Protein AF-0000000077234490 (afdb_homodimer)

Solvent-accessible surface area (backbone atoms only — not comparable to full-atom values): 47138 Å² total; per-residue (Å²): 138,88,80,85,90,85,89,79,87,88,79,88,80,87,80,87,89,79,89,76,83,85,77,84,70,83,73,75,81,77,72,73,96,70,71,75,84,68,68,76,84,67,70,83,77,70,72,74,69,72,63,79,72,75,53,61,68,46,75,55,97,89,33,66,31,35,53,66,54,94,83,44,64,72,58,56,47,52,47,42,40,57,73,28,66,67,49,17,65,74,68,40,36,35,57,37,62,30,65,67,41,44,36,41,34,48,75,15,55,46,50,56,49,37,37,39,29,44,46,68,68,62,53,65,72,34,67,56,87,73,45,71,82,25,46,34,32,40,43,56,55,68,58,47,54,72,63,43,90,52,94,75,70,74,39,36,40,32,35,26,44,52,74,54,53,88,69,45,54,54,77,62,88,64,48,38,64,32,32,40,32,36,39,36,33,52,51,40,60,41,49,9,39,35,42,30,42,38,51,30,52,14,34,49,34,39,40,28,25,54,70,34,45,65,72,67,35,56,60,15,41,60,48,13,68,44,30,78,43,50,36,47,56,48,68,69,26,51,71,70,54,52,55,71,75,44,64,90,74,34,30,28,27,34,59,34,64,74,52,50,83,67,53,54,78,70,54,79,68,89,67,76,75,87,70,77,72,88,76,87,69,83,68,78,73,76,74,78,72,80,75,77,78,73,78,70,78,74,72,76,66,75,68,70,69,72,67,66,74,70,72,69,89,50,54,76,38,54,56,86,51,94,80,41,80,56,45,26,33,39,35,40,30,11,90,86,71,33,66,52,71,67,57,50,43,48,12,47,76,36,70,26,34,29,33,22,69,87,55,33,85,90,47,81,68,73,55,54,34,46,50,44,34,39,49,46,50,43,37,40,51,42,42,51,51,50,54,50,51,53,50,48,50,49,49,49,47,50,51,48,53,69,74,95,142,80,92,78,91,81,89,90,80,89,78,84,88,79,86,72,87,74,83,70,82,79,76,80,68,80,71,73,68,86,73,71,96,72,73,74,87,70,70,75,84,74,71,82,76,71,72,76,69,75,65,80,73,76,52,58,66,44,75,55,97,88,33,67,30,32,53,65,53,93,82,44,62,72,58,55,49,51,45,43,41,57,73,29,67,66,50,17,65,74,68,39,36,36,56,38,63,30,67,66,40,44,36,42,35,48,73,14,56,44,50,56,50,36,36,40,27,45,45,70,68,62,53,65,71,36,66,57,87,73,44,72,83,27,47,34,31,40,41,57,55,68,60,48,54,72,64,43,91,53,94,75,67,74,41,36,40,33,35,26,46,53,76,55,55,88,69,44,53,54,77,61,86,66,47,40,62,33,31,41,32,36,38,35,33,51,51,40,58,41,48,8,38,36,42,32,42,38,51,31,52,13,36,49,34,37,39,28,25,53,70,34,46,65,72,68,36,52,61,14,42,59,47,14,69,42,30,77,42,49,37,45,56,46,68,69,27,53,73,70,53,52,55,71,75,42,64,90,76,35,29,27,28,34,59,36,64,73,51,50,81,68,53,55,75,72,56,81,70,91,73,75,76,88,67,79,73,88,78,87,70,86,69,77,74,76,77,78,75,80,76,77,79,75,78,73,79,74,72,74,67,75,68,70,68,72,68,66,74,71,71,68,89,50,54,76,39,53,57,87,51,93,78,43,80,57,45,27,32,40,33,40,30,11,89,85,71,34,66,54,71,67,56,49,46,49,12,46,75,35,70,23,34,30,32,22,67,88,54,34,86,91,47,81,67,74,55,54,34,44,49,44,35,38,49,46,49,44,36,41,52,43,40,51,52,50,54,50,52,53,48,48,51,49,49,49,49,51,49,48,54,69,74,96

InterPro domains:
  IPR001537 tRNA/rRNA methyltransferase, SpoU type [PF00588] (178-272)
  IPR001537 tRNA/rRNA methyltransferase, SpoU type [PF00588] (315-377)
  IPR013123 RNA 2-O ribose methyltransferase, substrate binding [SM00967] (95-166)
  IPR029026 tRNA (guanine-N1-)-methyltransferase, N-terminal [G3DSA:3.40.1280.10] (171-391)
  IPR029028 Alpha/beta knot methyltransferases [SSF75217] (154-385)
  IPR029064 Ribosomal protein eL30-like superfamily [G3DSA:3.30.1330.30] (70-164)
  IPR029064 Ribosomal protein eL30-like superfamily [SSF55315] (71-164)
  IPR051259 Ribosomal RNA Methyltransferase [PTHR43191] (61-386)
  IPR053888 MRM3-like, substrate binding domain [PF22435] (83-158)

Organism: NCBI:txid88201

Foldseek 3Di:
DPDDDDDDDDDDDDDDDDDDDDDDDPPPDPDDDPDDPPDDPPDDPPPPPPPPLPQVWDADPNATEGEDDPPRVVLVVLLCQQPDPVSCVVVQKFKDFAQQQQQLCLQQPFAWAEKEFADPVRVVSHPVVSCRNYHYYYYHQVSVVVRDPDPDGPGMMTMTRNDDLVPTHADLVQAFLEEEEEAQAADLLLLLLLLLLCLVLRYAEYEYEANYHDCRHPSNCVNVSNSPSHHRYYYHDHLVRVCVVFDPLEAEEEADAPCCVPVVVPPDDPPDDDPDDDDDDPPPPPPPPPPDCPPPDPPPPPPPPPVPVPQPDFAEDELLDDFQEGNYYYYFYYDPPTDDSSSSVSNVVNNHHHYHYDDDPVDRDDRRSVSSNSNSNSNSVNSVVNVVVVVVVVVVVVVVVVVD/DDDDDDDDDDDDDDDDDDDPPDPPPPVPCPDDDDDDDPDDPPPDPPPPPPPPLPQVWDDDPNATEGEDDPPRVVLVVLLCQQPDPVSCVVVQKFKDFAQQQQQLCLQQPFAWAEKEFADPVRVVSHPVVSCRNYHYYYYHQVSVVVRDPDPDGPGMMTMTRNDDLVPTHADLVQAFLEEEEEAQAADLLLLLLLLLLCLVLRYAEYEYEANYHDCRHPSNCVNVSNSPSHHRYYYHDHLVRVCVVFDPLEAEEEADAPCCVPVVVPPDDPPDDDPDDDDDDPPPPPPPPPPDCPPPDPPPPPPPPPVPVPQPDFAEDELLDDFQEGNYYYYFYYDPPTDDSSSSVSNVVNNHHHYHYDDDPVDRDDRRSVSSNSNSNSNSVNSVVNVVVVVVVVVVVVVVVVVD

pLDDT: mean 73.18, std 30.32, range [15.23, 98.88]

Radius of gyration: 36.24 Å; Cα contacts (8 Å, |Δi|>4): 1167; chains: 2; bounding box: 110×110×113 Å

Structure (mmCIF, N/CA/C/O backbone):
data_AF-0000000077234490-model_v1
#
loop_
_entity.id
_entity.type
_entity.pdbx_description
1 polymer 'RNA 2-O ribose methyltransferase substrate binding domain-containing protein'
#
loop_
_atom_site.group_PDB
_atom_site.id
_atom_site.type_symbol
_atom_site.label_atom_id
_atom_site.label_alt_id
_atom_site.label_comp_id
_atom_site.label_asym_id
_atom_site.label_entity_id
_atom_site.label_seq_id
_atom_site.pdbx_PDB_ins_code
_atom_site.Cartn_x
_atom_site.Cartn_y
_atom_site.Cartn_z
_atom_site.occupancy
_atom_site.B_iso_or_equiv
_atom_site.auth_seq_id
_atom_site.auth_comp_id
_atom_site.auth_asym_id
_atom_site.auth_atom_id
_atom_site.pdbx_PDB_model_num
ATOM 1 N N . MET A 1 1 ? 32.469 -27.312 20.891 1 17 1 MET A N 1
ATOM 2 C CA . MET A 1 1 ? 32.531 -28.781 20.828 1 17 1 MET A CA 1
ATOM 3 C C . MET A 1 1 ? 31.422 -29.422 21.625 1 17 1 MET A C 1
ATOM 5 O O . MET A 1 1 ? 31.656 -30.031 22.672 1 17 1 MET A O 1
ATOM 9 N N . ALA A 1 2 ? 30.234 -28.766 21.531 1 17.39 2 ALA A N 1
ATOM 10 C CA . ALA A 1 2 ? 28.859 -28.906 22 1 17.39 2 ALA A CA 1
ATOM 11 C C . ALA A 1 2 ? 28.172 -30.094 21.344 1 17.39 2 ALA A C 1
ATOM 13 O O . ALA A 1 2 ? 27.469 -29.938 20.359 1 17.39 2 ALA A O 1
ATOM 14 N N . ALA A 1 3 ? 28.922 -31.25 21.406 1 15.99 3 ALA A N 1
ATOM 15 C CA . ALA A 1 3 ? 28.609 -32.531 20.797 1 15.99 3 ALA A CA 1
ATOM 16 C C . ALA A 1 3 ? 27.219 -33 21.219 1 15.99 3 ALA A C 1
ATOM 18 O O . ALA A 1 3 ? 26.594 -32.406 22.109 1 15.99 3 ALA A O 1
ATOM 19 N N . TYR A 1 4 ? 26.969 -34.406 21.672 1 15.95 4 TYR A N 1
ATOM 20 C CA . TYR A 1 4 ? 26.719 -35.719 21.078 1 15.95 4 TYR A CA 1
ATOM 21 C C . TYR A 1 4 ? 25.469 -36.344 21.672 1 15.95 4 TYR A C 1
ATOM 23 O O . TYR A 1 4 ? 24.594 -36.812 20.938 1 15.95 4 TYR A O 1
ATOM 31 N N . MET A 1 5 ? 25.547 -36.969 22.906 1 15.82 5 MET A N 1
ATOM 32 C CA . MET A 1 5 ? 25.328 -38.406 23.047 1 15.82 5 MET A CA 1
ATOM 33 C C . MET A 1 5 ? 23.859 -38.719 23.344 1 15.82 5 MET A C 1
ATOM 35 O O . MET A 1 5 ? 23.141 -37.875 23.844 1 15.82 5 MET A O 1
ATOM 39 N N . ARG A 1 6 ? 23.359 -40.094 23.234 1 16.06 6 ARG A N 1
ATOM 40 C CA . ARG A 1 6 ? 22.5 -41.188 22.859 1 16.06 6 ARG A CA 1
ATOM 41 C C . ARG A 1 6 ? 21.484 -41.5 23.953 1 16.06 6 ARG A C 1
ATOM 43 O O . ARG A 1 6 ? 20.312 -41.75 23.672 1 16.06 6 ARG A O 1
ATOM 50 N N . SER A 1 7 ? 21.828 -41.719 25.328 1 15.27 7 SER A N 1
ATOM 51 C CA . SER A 1 7 ? 21.672 -43.062 25.828 1 15.27 7 SER A CA 1
ATOM 52 C C . SER A 1 7 ? 20.234 -43.344 26.234 1 15.27 7 SER A C 1
ATOM 54 O O . SER A 1 7 ? 19.453 -42.406 26.469 1 15.27 7 SER A O 1
ATOM 56 N N . VAL A 1 8 ? 19.891 -44.656 26.812 1 15.84 8 VAL A N 1
ATOM 57 C CA . VAL A 1 8 ? 19.203 -45.938 26.859 1 15.84 8 VAL A CA 1
ATOM 58 C C . VAL A 1 8 ? 18.156 -45.938 27.953 1 15.84 8 VAL A C 1
ATOM 60 O O . VAL A 1 8 ? 17.078 -46.531 27.812 1 15.84 8 VAL A O 1
ATOM 63 N N . PHE A 1 9 ? 18.234 -45.312 29.219 1 15.45 9 PHE A N 1
ATOM 64 C CA . PHE A 1 9 ? 18.156 -46.375 30.234 1 15.45 9 PHE A CA 1
ATOM 65 C C . PHE A 1 9 ? 16.734 -46.906 30.344 1 15.45 9 PHE A C 1
ATOM 67 O O . PHE A 1 9 ? 15.781 -46.281 29.922 1 15.45 9 PHE A O 1
ATOM 74 N N . CYS A 1 10 ? 16.516 -47.625 31.484 1 15.27 10 CYS A N 1
ATOM 75 C CA . CYS A 1 10 ? 16.188 -48.875 32.156 1 15.27 10 CYS A CA 1
ATOM 76 C C . CYS A 1 10 ? 14.703 -48.969 32.469 1 15.27 10 CYS A C 1
ATOM 78 O O . CYS A 1 10 ? 14.031 -47.938 32.562 1 15.27 10 CYS A O 1
ATOM 80 N N . LEU A 1 11 ? 14.305 -50.062 33.156 1 15.5 11 LEU A N 1
ATOM 81 C CA . LEU A 1 11 ? 13.57 -51.344 33.219 1 15.5 11 LEU A CA 1
ATOM 82 C C . LEU A 1 11 ? 12.328 -51.188 34.094 1 15.5 11 LEU A C 1
ATOM 84 O O . LEU A 1 11 ? 11.312 -51.844 33.844 1 15.5 11 LEU A O 1
ATOM 88 N N . LEU A 1 12 ? 12.344 -50.469 35.312 1 15.48 12 LEU A N 1
ATOM 89 C CA . LEU A 1 12 ? 11.984 -51.344 36.406 1 15.48 12 LEU A CA 1
ATOM 90 C C . LEU A 1 12 ? 10.492 -51.656 36.406 1 15.48 12 LEU A C 1
ATOM 92 O O . LEU A 1 12 ? 9.688 -50.844 35.969 1 15.48 12 LEU A O 1
ATOM 96 N N . SER A 1 13 ? 10.055 -52.719 37.156 1 15.55 13 SER A N 1
ATOM 97 C CA . SER A 1 13 ? 9.234 -53.906 37.281 1 15.55 13 SER A CA 1
ATOM 98 C C . SER A 1 13 ? 7.855 -53.594 37.844 1 15.55 13 SER A C 1
ATOM 100 O O . SER A 1 13 ? 6.867 -54.25 37.5 1 15.55 13 SER A O 1
ATOM 102 N N . PHE A 1 14 ? 7.625 -52.719 38.875 1 15.66 14 PHE A N 1
ATOM 103 C CA . PHE A 1 14 ? 7.078 -53.406 40.031 1 15.66 14 PHE A CA 1
ATOM 104 C C . PHE A 1 14 ? 5.609 -53.75 39.812 1 15.66 14 PHE A C 1
ATOM 106 O O . PHE A 1 14 ? 4.922 -53.094 39.031 1 15.66 14 PHE A O 1
ATOM 113 N N . GLU A 1 15 ? 5 -54.375 40.812 1 15.49 15 GLU A N 1
ATOM 114 C CA . GLU A 1 15 ? 4.199 -55.531 41.219 1 15.49 15 GLU A CA 1
ATOM 115 C C . GLU A 1 15 ? 2.707 -55.219 41.156 1 15.49 15 GLU A C 1
ATOM 117 O O . GLU A 1 15 ? 1.949 -55.969 40.531 1 15.49 15 GLU A O 1
ATOM 122 N N . THR A 1 16 ? 2.08 -54.875 42.281 1 15.46 16 THR A N 1
ATOM 123 C CA . THR A 1 16 ? 1.279 -55.875 43 1 15.46 16 THR A CA 1
ATOM 124 C C . THR A 1 16 ? -0.167 -55.844 42.5 1 15.46 16 THR A C 1
ATOM 126 O O . THR A 1 16 ? -0.586 -54.906 41.844 1 15.46 16 THR A O 1
ATOM 129 N N . ALA A 1 17 ? -1.244 -55.938 43.531 1 15.45 17 ALA A N 1
ATOM 130 C CA . ALA A 1 17 ? -2.178 -56.969 44 1 15.45 17 ALA A CA 1
ATOM 131 C C . ALA A 1 17 ? -3.584 -56.688 43.469 1 15.45 17 ALA A C 1
ATOM 133 O O . ALA A 1 17 ? -3.889 -55.594 43.031 1 15.45 17 ALA A O 1
ATOM 134 N N . THR A 1 18 ? -4.629 -56.969 44.344 1 15.62 18 THR A N 1
ATOM 135 C CA . THR A 1 18 ? -5.652 -58 44.406 1 15.62 18 THR A CA 1
ATOM 136 C C . THR A 1 18 ? -7 -57.438 43.938 1 15.62 18 THR A C 1
ATOM 138 O O . THR A 1 18 ? -7.723 -58.094 43.188 1 15.62 18 THR A O 1
ATOM 141 N N . ARG A 1 19 ? -7.59 -56.312 44.594 1 16.84 19 ARG A N 1
ATOM 142 C CA . ARG A 1 19 ? -8.828 -56.688 45.281 1 16.84 19 ARG A CA 1
ATOM 143 C C . ARG A 1 19 ? -9.992 -56.719 44.281 1 16.84 19 ARG A C 1
ATOM 145 O O . ARG A 1 19 ? -10.141 -55.844 43.438 1 16.84 19 ARG A O 1
ATOM 152 N N . LYS A 1 20 ? -10.953 -57.719 44.375 1 16.44 20 LYS A N 1
ATOM 153 C CA . LYS A 1 20 ? -11.961 -58.531 43.719 1 16.44 20 LYS A CA 1
ATOM 154 C C . LYS A 1 20 ? -13.266 -57.781 43.531 1 16.44 20 LYS A C 1
ATOM 156 O O . LYS A 1 20 ? -14.133 -58.188 42.781 1 16.44 20 LYS A O 1
ATOM 161 N N . GLU A 1 21 ? -13.477 -56.562 44.156 1 17.31 21 GLU A N 1
ATOM 162 C CA . GLU A 1 21 ? -14.82 -56.719 44.719 1 17.31 21 GLU A CA 1
ATOM 163 C C . GLU A 1 21 ? -15.852 -56.906 43.594 1 17.31 21 GLU A C 1
ATOM 165 O O . GLU A 1 21 ? -15.625 -56.5 42.438 1 17.31 21 GLU A O 1
ATOM 170 N N . ASP A 1 22 ? -17.156 -57.219 44 1 17.41 22 ASP A N 1
ATOM 171 C CA . ASP A 1 22 ? -18.344 -58.031 43.781 1 17.41 22 ASP A CA 1
ATOM 172 C C . ASP A 1 22 ? -19.219 -57.406 42.688 1 17.41 22 ASP A C 1
ATOM 174 O O . ASP A 1 22 ? -19.297 -56.188 42.594 1 17.41 22 ASP A O 1
ATOM 178 N N . ARG A 1 23 ? -19.844 -58.25 41.781 1 16.7 23 ARG A N 1
ATOM 179 C CA . ARG A 1 23 ? -20.438 -58.438 40.469 1 16.7 23 ARG A CA 1
ATOM 180 C C . ARG A 1 23 ? -21.844 -57.875 40.406 1 16.7 23 ARG A C 1
ATOM 182 O O . ARG A 1 23 ? -22.531 -58 39.375 1 16.7 23 ARG A O 1
ATOM 189 N N . GLU A 1 24 ? -22.422 -57.281 41.562 1 18.25 24 GLU A N 1
ATOM 190 C CA . GLU A 1 24 ? -23.828 -57.656 41.594 1 18.25 24 GLU A CA 1
ATOM 191 C C . GLU A 1 24 ? -24.562 -57.125 40.375 1 18.25 24 GLU A C 1
ATOM 193 O O . GLU A 1 24 ? -24.297 -56 39.938 1 18.25 24 GLU A O 1
ATOM 198 N N . THR A 1 25 ? -25.422 -57.969 39.688 1 18.03 25 THR A N 1
ATOM 199 C CA . THR A 1 25 ? -26.109 -58.312 38.469 1 18.03 25 THR A CA 1
ATOM 200 C C . THR A 1 25 ? -27.328 -57.438 38.25 1 18.03 25 THR A C 1
ATOM 202 O O . THR A 1 25 ? -28.031 -57.562 37.25 1 18.03 25 THR A O 1
ATOM 205 N N . ILE A 1 26 ? -27.547 -56.25 39 1 18.14 26 ILE A N 1
ATOM 206 C CA . ILE A 1 26 ? -28.984 -56.031 39.125 1 18.14 26 ILE A CA 1
ATOM 207 C C . ILE A 1 26 ? -29.609 -55.844 37.75 1 18.14 26 ILE A C 1
ATOM 209 O O . ILE A 1 26 ? -29.188 -55 36.969 1 18.14 26 ILE A O 1
ATOM 213 N N . LYS A 1 27 ? -30.391 -56.844 37.25 1 18.33 27 LYS A N 1
ATOM 214 C CA . LYS A 1 27 ? -31.141 -57.219 36.062 1 18.33 27 LYS A CA 1
ATOM 215 C C . LYS A 1 27 ? -32.219 -56.188 35.75 1 18.33 27 LYS A C 1
ATOM 217 O O . LYS A 1 27 ? -33.281 -56.188 36.406 1 18.33 27 LYS A O 1
ATOM 222 N N . VAL A 1 28 ? -31.984 -54.875 35.969 1 19.05 28 VAL A N 1
ATOM 223 C CA . VAL A 1 28 ? -33.219 -54.094 35.969 1 19.05 28 VAL A CA 1
ATOM 224 C C . VAL A 1 28 ? -34 -54.375 34.656 1 19.05 28 VAL A C 1
ATOM 226 O O . VAL A 1 28 ? -33.406 -54.312 33.562 1 19.05 28 VAL A O 1
ATOM 229 N N . THR A 1 29 ? -35.188 -54.938 34.781 1 18.97 29 THR A N 1
ATOM 230 C CA . THR A 1 29 ? -36.25 -55.5 33.906 1 18.97 29 THR A CA 1
ATOM 231 C C . THR A 1 29 ? -36.719 -54.438 32.906 1 18.97 29 THR A C 1
ATOM 233 O O . THR A 1 29 ? -37.219 -53.375 33.281 1 18.97 29 THR A O 1
ATOM 236 N N . ARG A 1 30 ? -36.062 -54.312 31.75 1 19.03 30 ARG A N 1
ATOM 237 C CA . ARG A 1 30 ? -36.219 -53.438 30.594 1 19.03 30 ARG A CA 1
ATOM 238 C C . ARG A 1 30 ? -37.562 -53.656 29.938 1 19.03 30 ARG A C 1
ATOM 240 O O . ARG A 1 30 ? -37.656 -54.188 28.828 1 19.03 30 ARG A O 1
ATOM 247 N N . ASN A 1 31 ? -38.562 -54.031 30.797 1 17.59 31 ASN A N 1
ATOM 248 C CA . ASN A 1 31 ? -39.688 -54.625 30.078 1 17.59 31 ASN A CA 1
ATOM 249 C C . ASN A 1 31 ? -40.062 -53.781 28.859 1 17.59 31 ASN A C 1
ATOM 251 O O . ASN A 1 31 ? -39.906 -54.219 27.719 1 17.59 31 ASN A O 1
ATOM 255 N N . SER A 1 32 ? -41.406 -53.312 28.812 1 19.44 32 SER A N 1
ATOM 256 C CA . SER A 1 32 ? -42.531 -53.656 27.938 1 19.44 32 SER A CA 1
ATOM 257 C C . SER A 1 32 ? -42.625 -52.656 26.781 1 19.44 32 SER A C 1
ATOM 259 O O . SER A 1 32 ? -43.062 -53.031 25.688 1 19.44 32 SER A O 1
ATOM 261 N N . GLU A 1 33 ? -42.656 -51.312 27.125 1 21.11 33 GLU A N 1
ATOM 262 C CA . GLU A 1 33 ? -43.719 -50.5 26.484 1 21.11 33 GLU A CA 1
ATOM 263 C C . GLU A 1 33 ? -43.375 -50.188 25.031 1 21.11 33 GLU A C 1
ATOM 265 O O . GLU A 1 33 ? -42.594 -49.25 24.766 1 21.11 33 GLU A O 1
ATOM 270 N N . GLU A 1 34 ? -43.031 -51.188 24.188 1 20.61 34 GLU A N 1
ATOM 271 C CA . GLU A 1 34 ? -42.438 -51.156 22.859 1 20.61 34 GLU A CA 1
ATOM 272 C C . GLU A 1 34 ? -43.344 -50.406 21.875 1 20.61 34 GLU A C 1
ATOM 274 O O . GLU A 1 34 ? -42.844 -49.75 20.969 1 20.61 34 GLU A O 1
ATOM 279 N N . ASN A 1 35 ? -44.625 -50.812 21.875 1 20.73 35 ASN A N 1
ATOM 280 C CA . ASN A 1 35 ? -45.25 -51.156 20.594 1 20.73 35 ASN A CA 1
ATOM 281 C C . ASN A 1 35 ? -45.562 -49.938 19.766 1 20.73 35 ASN A C 1
ATOM 283 O O . ASN A 1 35 ? -45.625 -50 18.531 1 20.73 35 ASN A O 1
ATOM 287 N N . VAL A 1 36 ? -46.25 -48.969 20.406 1 22.09 36 VAL A N 1
ATOM 288 C CA . VAL A 1 36 ? -47.406 -48.469 19.703 1 22.09 36 VAL A CA 1
ATOM 289 C C . VAL A 1 36 ? -46.969 -47.531 18.562 1 22.09 36 VAL A C 1
ATOM 291 O O . VAL A 1 36 ? -47.781 -47.156 17.719 1 22.09 36 VAL A O 1
ATOM 294 N N . PHE A 1 37 ? -45.812 -46.875 18.734 1 20.98 37 PHE A N 1
ATOM 295 C CA . PHE A 1 37 ? -45.844 -45.594 17.984 1 20.98 37 PHE A CA 1
ATOM 296 C C . PHE A 1 37 ? -45.656 -45.844 16.5 1 20.98 37 PHE A C 1
ATOM 298 O O . PHE A 1 37 ? -44.844 -45.188 15.844 1 20.98 37 PHE A O 1
ATOM 305 N N . ASP A 1 38 ? -45.75 -47.125 16.062 1 21.67 38 ASP A N 1
ATOM 306 C CA . ASP A 1 38 ? -45.219 -47.438 14.727 1 21.67 38 ASP A CA 1
ATOM 307 C C . ASP A 1 38 ? -46.031 -46.719 13.648 1 21.67 38 ASP A C 1
ATOM 309 O O . ASP A 1 38 ? -45.812 -46.938 12.453 1 21.67 38 ASP A O 1
ATOM 313 N N . LYS A 1 39 ? -47.406 -46.438 14.008 1 21.72 39 LYS A N 1
ATOM 314 C CA . LYS A 1 39 ? -48.312 -46.531 12.883 1 21.72 39 LYS A CA 1
ATOM 315 C C . LYS A 1 39 ? -47.906 -45.562 11.758 1 21.72 39 LYS A C 1
ATOM 317 O O . LYS A 1 39 ? -47.906 -45.938 10.586 1 21.72 39 LYS A O 1
ATOM 322 N N . GLY A 1 40 ? -48.312 -44.281 11.898 1 21.72 40 GLY A N 1
ATOM 323 C CA . GLY A 1 40 ? -49.031 -43.562 10.859 1 21.72 40 GLY A CA 1
ATOM 324 C C . GLY A 1 40 ? -48.125 -43.031 9.766 1 21.72 40 GLY A C 1
ATOM 325 O O . GLY A 1 40 ? -48.594 -42.312 8.883 1 21.72 40 GLY A O 1
ATOM 326 N N . ARG A 1 41 ? -46.844 -42.906 10.008 1 20.89 41 ARG A N 1
ATOM 327 C CA . ARG A 1 41 ? -46.156 -41.969 9.117 1 20.89 41 ARG A CA 1
ATOM 328 C C . ARG A 1 41 ? -46.031 -42.562 7.707 1 20.89 41 ARG A C 1
ATOM 330 O O . ARG A 1 41 ? -44.906 -42.844 7.25 1 20.89 41 ARG A O 1
ATOM 337 N N . LYS A 1 42 ? -46.906 -43.469 7.344 1 26.58 42 LYS A N 1
ATOM 338 C CA . LYS A 1 42 ? -46.688 -43.906 5.977 1 26.58 42 LYS A CA 1
ATOM 339 C C . LYS A 1 42 ? -46.812 -42.781 4.977 1 26.58 42 LYS A C 1
ATOM 341 O O . LYS A 1 42 ? -46.875 -43 3.768 1 26.58 42 LYS A O 1
ATOM 346 N N . GLY A 1 43 ? -47.312 -41.594 5.422 1 22.89 43 GLY A N 1
ATOM 347 C CA . GLY A 1 43 ? -47.938 -40.875 4.328 1 22.89 43 GLY A CA 1
ATOM 348 C C . GLY A 1 43 ? -47.094 -40.844 3.064 1 22.89 43 GLY A C 1
ATOM 349 O O . GLY A 1 43 ? -45.969 -41.281 3.061 1 22.89 43 GLY A O 1
ATOM 350 N N . ALA A 1 44 ? -47.469 -39.688 2.123 1 24.16 44 ALA A N 1
ATOM 351 C CA . ALA A 1 44 ? -47.5 -39.281 0.715 1 24.16 44 ALA A CA 1
ATOM 352 C C . ALA A 1 44 ? -46.094 -39.094 0.158 1 24.16 44 ALA A C 1
ATOM 354 O O . ALA A 1 44 ? -45.375 -38.219 0.612 1 24.16 44 ALA A O 1
ATOM 355 N N . GLN A 1 45 ? -45.469 -40.094 -0.238 1 26.22 45 GLN A N 1
ATOM 356 C CA . GLN A 1 45 ? -44.281 -40.031 -1.08 1 26.22 45 GLN A CA 1
ATOM 357 C C . GLN A 1 45 ? -44.5 -39.094 -2.264 1 26.22 45 GLN A C 1
ATOM 359 O O . GLN A 1 45 ? -45.062 -39.469 -3.281 1 26.22 45 GLN A O 1
ATOM 364 N N . THR A 1 46 ? -45.094 -37.875 -2.111 1 28.41 46 THR A N 1
ATOM 365 C CA . THR A 1 46 ? -45.188 -37.062 -3.324 1 28.41 46 THR A CA 1
ATOM 366 C C . THR A 1 46 ? -43.875 -37.062 -4.082 1 28.41 46 THR A C 1
ATOM 368 O O . THR A 1 46 ? -42.844 -36.656 -3.537 1 28.41 46 THR A O 1
ATOM 371 N N . VAL A 1 47 ? -43.75 -37.969 -5.02 1 28.56 47 VAL A N 1
ATOM 372 C CA . VAL A 1 47 ? -42.719 -37.906 -6.055 1 28.56 47 VAL A CA 1
ATOM 373 C C . VAL A 1 47 ? -42.594 -36.469 -6.578 1 28.56 47 VAL A C 1
ATOM 375 O O . VAL A 1 47 ? -43.5 -35.938 -7.18 1 28.56 47 VAL A O 1
ATOM 378 N N . LEU A 1 48 ? -42.125 -35.562 -5.863 1 28.48 48 LEU A N 1
ATOM 379 C CA . LEU A 1 48 ? -41.781 -34.344 -6.574 1 28.48 48 LEU A CA 1
ATOM 380 C C . LEU A 1 48 ? -41.156 -34.656 -7.93 1 28.48 48 LEU A C 1
ATOM 382 O O . LEU A 1 48 ? -40.062 -35.25 -7.992 1 28.48 48 LEU A O 1
ATOM 386 N N . LYS A 1 49 ? -42.031 -35.031 -8.93 1 31.42 49 LYS A N 1
ATOM 387 C CA . LYS A 1 49 ? -41.594 -35.031 -10.32 1 31.42 49 LYS A CA 1
ATOM 388 C C . LYS A 1 49 ? -40.562 -33.938 -10.578 1 31.42 49 LYS A C 1
ATOM 390 O O . LYS A 1 49 ? -40.75 -32.781 -10.195 1 31.42 49 LYS A O 1
ATOM 395 N N . GLU A 1 50 ? -39.344 -34.312 -10.656 1 32.5 50 GLU A N 1
ATOM 396 C CA . GLU A 1 50 ? -38.281 -33.469 -11.18 1 32.5 50 GLU A CA 1
ATOM 397 C C . GLU A 1 50 ? -38.781 -32.656 -12.391 1 32.5 50 GLU A C 1
ATOM 399 O O . GLU A 1 50 ? -39.25 -33.219 -13.367 1 32.5 50 GLU A O 1
ATOM 404 N N . ALA A 1 51 ? -39.656 -31.656 -12.273 1 35.25 51 ALA A N 1
ATOM 405 C CA . ALA A 1 51 ? -39.906 -30.844 -13.453 1 35.25 51 ALA A CA 1
ATOM 406 C C . ALA A 1 51 ? -38.719 -30.875 -14.422 1 35.25 51 ALA A C 1
ATOM 408 O O . ALA A 1 51 ? -37.562 -30.859 -13.992 1 35.25 51 ALA A O 1
ATOM 409 N N . PRO A 1 52 ? -38.969 -31.375 -15.609 1 37.12 52 PRO A N 1
ATOM 410 C CA . PRO A 1 52 ? -37.875 -31.328 -16.578 1 37.12 52 PRO A CA 1
ATOM 411 C C . PRO A 1 52 ? -37.094 -30.031 -16.516 1 37.12 52 PRO A C 1
ATOM 413 O O . PRO A 1 52 ? -37.688 -28.938 -16.516 1 37.12 52 PRO A O 1
ATOM 416 N N . ARG A 1 53 ? -36.188 -29.891 -15.617 1 39.88 53 ARG A N 1
ATOM 417 C CA . ARG A 1 53 ? -35.25 -28.781 -15.664 1 39.88 53 ARG A CA 1
ATOM 418 C C . ARG A 1 53 ? -34.938 -28.391 -17.109 1 39.88 53 ARG A C 1
ATOM 420 O O . ARG A 1 53 ? -34.219 -29.109 -17.812 1 39.88 53 ARG A O 1
ATOM 427 N N . SER A 1 54 ? -35.938 -28.031 -17.844 1 40.47 54 SER A N 1
ATOM 428 C CA . SER A 1 54 ? -35.625 -27.547 -19.172 1 40.47 54 SER A CA 1
ATOM 429 C C . SER A 1 54 ? -34.312 -26.75 -19.172 1 40.47 54 SER A C 1
ATOM 431 O O . SER A 1 54 ? -34.312 -25.578 -18.781 1 40.47 54 SER A O 1
ATOM 433 N N . HIS A 1 55 ? -33.219 -27.234 -18.609 1 50.16 55 HIS A N 1
ATOM 434 C CA . HIS A 1 55 ? -31.906 -26.641 -18.797 1 50.16 55 HIS A CA 1
ATOM 435 C C . HIS A 1 55 ? -31.672 -26.312 -20.266 1 50.16 55 HIS A C 1
ATOM 437 O O . HIS A 1 55 ? -31.609 -27.203 -21.109 1 50.16 55 HIS A O 1
ATOM 443 N N . ILE A 1 56 ? -32.344 -25.406 -20.844 1 53.06 56 ILE A N 1
ATOM 444 C CA . ILE A 1 56 ? -31.969 -25.016 -22.203 1 53.06 56 ILE A CA 1
ATOM 445 C C . ILE A 1 56 ? -30.453 -24.922 -22.312 1 53.06 56 ILE A C 1
ATOM 447 O O . ILE A 1 56 ? -29.812 -24.188 -21.562 1 53.06 56 ILE A O 1
ATOM 451 N N . GLU A 1 57 ? -29.859 -26 -22.844 1 68.5 57 GLU A N 1
ATOM 452 C CA . GLU A 1 57 ? -28.422 -26.109 -23.094 1 68.5 57 GLU A CA 1
ATOM 453 C C . GLU A 1 57 ? -28.062 -25.531 -24.469 1 68.5 57 GLU A C 1
ATOM 455 O O . GLU A 1 57 ? -28.812 -25.688 -25.438 1 68.5 57 GLU A O 1
ATOM 460 N N . GLU A 1 58 ? -27.469 -24.453 -24.531 1 78.56 58 GLU A N 1
ATOM 461 C CA . GLU A 1 58 ? -26.875 -23.891 -25.75 1 78.56 58 GLU A CA 1
ATOM 462 C C . GLU A 1 58 ? -25.375 -24.141 -25.812 1 78.56 58 GLU A C 1
ATOM 464 O O . GLU A 1 58 ? -24.734 -24.406 -24.781 1 78.56 58 GLU A O 1
ATOM 469 N N . GLU A 1 59 ? -24.953 -24.406 -26.984 1 83.75 59 GLU A N 1
ATOM 470 C CA . GLU A 1 59 ? -23.516 -24.578 -27.188 1 83.75 59 GLU A CA 1
ATOM 471 C C . GLU A 1 59 ? -22.891 -23.312 -27.781 1 83.75 59 GLU A C 1
ATOM 473 O O . GLU A 1 59 ? -23.391 -22.766 -28.766 1 83.75 59 GLU A O 1
ATOM 478 N N . ILE A 1 60 ? -22.094 -22.766 -27.062 1 84.44 60 ILE A N 1
ATOM 479 C CA . ILE A 1 60 ? -21.359 -21.594 -27.516 1 84.44 60 ILE A CA 1
ATOM 480 C C . ILE A 1 60 ? -19.859 -21.891 -27.469 1 84.44 60 ILE A C 1
ATOM 482 O O . ILE A 1 60 ? -19.328 -22.219 -26.422 1 84.44 60 ILE A O 1
ATOM 486 N N . ALA A 1 61 ? -19.125 -21.703 -28.656 1 85.69 61 ALA A N 1
ATOM 487 C CA . ALA A 1 61 ? -17.672 -21.844 -28.75 1 85.69 61 ALA A CA 1
ATOM 488 C C . ALA A 1 61 ? -17.219 -23.188 -28.172 1 85.69 61 ALA A C 1
ATOM 490 O O . ALA A 1 61 ? -16.234 -23.234 -27.422 1 85.69 61 ALA A O 1
ATOM 491 N N . GLY A 1 62 ? -18.031 -24.219 -28.359 1 83.94 62 GLY A N 1
ATOM 492 C CA . GLY A 1 62 ? -17.688 -25.562 -27.938 1 83.94 62 GLY A CA 1
ATOM 493 C C . GLY A 1 62 ? -18.016 -25.828 -26.469 1 83.94 62 GLY A C 1
ATOM 494 O O . GLY A 1 62 ? -17.688 -26.891 -25.938 1 83.94 62 GLY A O 1
ATOM 495 N N . LEU A 1 63 ? -18.641 -24.859 -25.828 1 89.69 63 LEU A N 1
ATOM 496 C CA . LEU A 1 63 ? -19 -25 -24.422 1 89.69 63 LEU A CA 1
ATOM 497 C C . LEU A 1 63 ? -20.484 -25.281 -24.266 1 89.69 63 LEU A C 1
ATOM 499 O O . LEU A 1 63 ? -21.312 -24.703 -25 1 89.69 63 LEU A O 1
ATOM 503 N N . HIS A 1 64 ? -20.812 -26.203 -23.406 1 91.06 64 HIS A N 1
ATOM 504 C CA . HIS A 1 64 ? -22.203 -26.438 -23.047 1 91.06 64 HIS A CA 1
ATOM 505 C C . HIS A 1 64 ? -22.672 -25.422 -22 1 91.06 64 HIS A C 1
ATOM 507 O O . HIS A 1 64 ? -22.109 -25.359 -20.891 1 91.06 64 HIS A O 1
ATOM 513 N N . ILE A 1 65 ? -23.656 -24.672 -22.312 1 92.94 65 ILE A N 1
ATOM 514 C CA . ILE A 1 65 ? -24.109 -23.594 -21.438 1 92.94 65 ILE A CA 1
ATOM 515 C C . ILE A 1 65 ? -25.469 -23.938 -20.844 1 92.94 65 ILE A C 1
ATOM 517 O O . ILE A 1 65 ? -26.375 -24.375 -21.547 1 92.94 65 ILE A O 1
ATOM 521 N N . GLU A 1 66 ? -25.562 -23.75 -19.516 1 92.19 66 GLU A N 1
ATOM 522 C CA . GLU A 1 66 ? -26.828 -23.859 -18.797 1 92.19 66 GLU A CA 1
ATOM 523 C C . GLU A 1 66 ? -27.391 -22.484 -18.453 1 92.19 66 GLU A C 1
ATOM 525 O O . GLU A 1 66 ? -26.641 -21.531 -18.281 1 92.19 66 GLU A O 1
ATOM 530 N N . LYS A 1 67 ? -28.688 -22.391 -18.422 1 90.25 67 LYS A N 1
ATOM 531 C CA . LYS A 1 67 ? -29.328 -21.172 -17.984 1 90.25 67 LYS A CA 1
ATOM 532 C C . LYS A 1 67 ? -29.859 -21.312 -16.562 1 90.25 67 LYS A C 1
ATOM 534 O O . LYS A 1 67 ? -30.5 -22.312 -16.219 1 90.25 67 LYS A O 1
ATOM 539 N N . ALA A 1 68 ? -29.516 -20.297 -15.805 1 88.5 68 ALA A N 1
ATOM 540 C CA . ALA A 1 68 ? -29.969 -20.328 -14.414 1 88.5 68 ALA A CA 1
ATOM 541 C C . ALA A 1 68 ? -31.469 -20.062 -14.32 1 88.5 68 ALA A C 1
ATOM 543 O O . ALA A 1 68 ? -32.031 -19.328 -15.133 1 88.5 68 ALA A O 1
ATOM 544 N N . PHE A 1 69 ? -32.094 -20.703 -13.367 1 82.38 69 PHE A N 1
ATOM 545 C CA . PHE A 1 69 ? -33.5 -20.453 -13.078 1 82.38 69 PHE A CA 1
ATOM 546 C C . PHE A 1 69 ? -33.656 -19.797 -11.711 1 82.38 69 PHE A C 1
ATOM 548 O O . PHE A 1 69 ? -32.719 -19.781 -10.906 1 82.38 69 PHE A O 1
ATOM 555 N N . PRO A 1 70 ? -34.75 -19.047 -11.555 1 78.19 70 PRO A N 1
ATOM 556 C CA . PRO A 1 70 ? -34.969 -18.406 -10.258 1 78.19 70 PRO A CA 1
ATOM 557 C C . PRO A 1 70 ? -34.844 -19.375 -9.086 1 78.19 70 PRO A C 1
ATOM 559 O O . PRO A 1 70 ? -35.438 -20.453 -9.102 1 78.19 70 PRO A O 1
ATOM 562 N N . GLY A 1 71 ? -34.156 -19.078 -8.055 1 75.62 71 GLY A N 1
ATOM 563 C CA . GLY A 1 71 ? -33.938 -19.906 -6.891 1 75.62 71 GLY A CA 1
ATOM 564 C C . GLY A 1 71 ? -32.844 -20.953 -7.094 1 75.62 71 GLY A C 1
ATOM 565 O O . GLY A 1 71 ? -32.75 -21.922 -6.332 1 75.62 71 GLY A O 1
ATOM 566 N N . ASP A 1 72 ? -32.156 -20.812 -8.172 1 80.81 72 ASP A N 1
ATOM 567 C CA . ASP A 1 72 ? -31.078 -21.734 -8.461 1 80.81 72 ASP A CA 1
ATOM 568 C C . ASP A 1 72 ? -30.094 -21.797 -7.301 1 80.81 72 ASP A C 1
ATOM 570 O O . ASP A 1 72 ? -29.438 -20.797 -6.973 1 80.81 72 ASP A O 1
ATOM 574 N N . LYS A 1 73 ? -29.938 -22.984 -6.656 1 79.56 73 LYS A N 1
ATOM 575 C CA . LYS A 1 73 ? -29.156 -23.188 -5.441 1 79.56 73 LYS A CA 1
ATOM 576 C C . LYS A 1 73 ? -27.656 -22.953 -5.707 1 79.56 73 LYS A C 1
ATOM 578 O O . LYS A 1 73 ? -26.906 -22.641 -4.789 1 79.56 73 LYS A O 1
ATOM 583 N N . ARG A 1 74 ? -27.281 -23.156 -6.957 1 81.31 74 ARG A N 1
ATOM 584 C CA . ARG A 1 74 ? -25.875 -22.938 -7.289 1 81.31 74 ARG A CA 1
ATOM 585 C C . ARG A 1 74 ? -25.469 -21.5 -7.031 1 81.31 74 ARG A C 1
ATOM 587 O O . ARG A 1 74 ? -24.297 -21.219 -6.719 1 81.31 74 ARG A O 1
ATOM 594 N N . LEU A 1 75 ? -26.438 -20.656 -7.098 1 80 75 LEU A N 1
ATOM 595 C CA . LEU A 1 75 ? -26.172 -19.234 -6.91 1 80 75 LEU A CA 1
ATOM 596 C C . LEU A 1 75 ? -25.922 -18.922 -5.441 1 80 75 LEU A C 1
ATOM 598 O O . LEU A 1 75 ? -25.094 -18.078 -5.117 1 80 75 LEU A O 1
ATOM 602 N N . SER A 1 76 ? -26.609 -19.609 -4.574 1 78.56 76 SER A N 1
ATOM 603 C CA . SER A 1 76 ? -26.406 -19.422 -3.143 1 78.56 76 SER A CA 1
ATOM 604 C C . SER A 1 76 ? -25.016 -19.875 -2.725 1 78.56 76 SER A C 1
ATOM 606 O O . SER A 1 76 ? -24.422 -19.328 -1.796 1 78.56 76 SER A O 1
ATOM 608 N N . ARG A 1 77 ? -24.516 -20.859 -3.424 1 78.19 77 ARG A N 1
ATOM 609 C CA . ARG A 1 77 ? -23.172 -21.359 -3.146 1 78.19 77 ARG A CA 1
ATOM 610 C C . ARG A 1 77 ? -22.125 -20.281 -3.398 1 78.19 77 ARG A C 1
ATOM 612 O O . ARG A 1 77 ? -21.125 -20.203 -2.672 1 78.19 77 ARG A O 1
ATOM 619 N N . VAL A 1 78 ? -22.406 -19.484 -4.387 1 77.38 78 VAL A N 1
ATOM 620 C CA . VAL A 1 78 ? -21.484 -18.406 -4.727 1 77.38 78 VAL A CA 1
ATOM 621 C C . VAL A 1 78 ? -21.312 -17.469 -3.529 1 77.38 78 VAL A C 1
ATOM 623 O O . VAL A 1 78 ? -20.188 -17.141 -3.152 1 77.38 78 VAL A O 1
ATOM 626 N N . VAL A 1 79 ? -22.391 -17.172 -2.963 1 75.5 79 VAL A N 1
ATOM 627 C CA . VAL A 1 79 ? -22.391 -16.266 -1.825 1 75.5 79 VAL A CA 1
ATOM 628 C C . VAL A 1 79 ? -21.656 -16.891 -0.65 1 75.5 79 VAL A C 1
ATOM 630 O O . VAL A 1 79 ? -20.859 -16.234 0.024 1 75.5 79 VAL A O 1
ATOM 633 N N . SER A 1 80 ? -21.906 -18.188 -0.458 1 79.88 80 SER A N 1
ATOM 634 C CA . SER A 1 80 ? -21.281 -18.891 0.659 1 79.88 80 SER A CA 1
ATOM 635 C C . SER A 1 80 ? -19.766 -18.953 0.491 1 79.88 80 SER A C 1
ATOM 637 O O . SER A 1 80 ? -19.031 -18.719 1.443 1 79.88 80 SER A O 1
ATOM 639 N N . VAL A 1 81 ? -19.312 -19.281 -0.676 1 82.81 81 VAL A N 1
ATOM 640 C CA . VAL A 1 81 ? -17.891 -19.359 -0.948 1 82.81 81 VAL A CA 1
ATOM 641 C C . VAL A 1 81 ? -17.25 -17.984 -0.785 1 82.81 81 VAL A C 1
ATOM 643 O O . VAL A 1 81 ? -16.156 -17.859 -0.254 1 82.81 81 VAL A O 1
ATOM 646 N N . ALA A 1 82 ? -17.922 -16.953 -1.142 1 77.88 82 ALA A N 1
ATOM 647 C CA . ALA A 1 82 ? -17.422 -15.586 -1.096 1 77.88 82 ALA A CA 1
ATOM 648 C C . ALA A 1 82 ? -17.312 -15.086 0.343 1 77.88 82 ALA A C 1
ATOM 650 O O . ALA A 1 82 ? -16.344 -14.445 0.717 1 77.88 82 ALA A O 1
ATOM 651 N N . ARG A 1 83 ? -18.219 -15.43 1.193 1 78.69 83 ARG A N 1
ATOM 652 C CA . ARG A 1 83 ? -18.375 -14.727 2.463 1 78.69 83 ARG A CA 1
ATOM 653 C C . ARG A 1 83 ? -17.781 -15.539 3.613 1 78.69 83 ARG A C 1
ATOM 655 O O . ARG A 1 83 ? -17.453 -14.984 4.664 1 78.69 83 ARG A O 1
ATOM 662 N N . SER A 1 84 ? -17.641 -16.859 3.375 1 85 84 SER A N 1
ATOM 663 C CA . SER A 1 84 ? -17.281 -17.688 4.523 1 85 84 SER A CA 1
ATOM 664 C C . SER A 1 84 ? -15.93 -18.375 4.32 1 85 84 SER A C 1
ATOM 666 O O . SER A 1 84 ? -15.797 -19.266 3.484 1 85 84 SER A O 1
ATOM 668 N N . ARG A 1 85 ? -15.055 -17.969 5.18 1 86.44 85 ARG A N 1
ATOM 669 C CA . ARG A 1 85 ? -13.766 -18.641 5.184 1 86.44 85 ARG A CA 1
ATOM 670 C C . ARG A 1 85 ? -13.93 -20.141 5.457 1 86.44 85 ARG A C 1
ATOM 672 O O . ARG A 1 85 ? -13.312 -20.969 4.789 1 86.44 85 ARG A O 1
ATOM 679 N N . THR A 1 86 ? -14.711 -20.391 6.449 1 84.81 86 THR A N 1
ATOM 680 C CA . THR A 1 86 ? -14.945 -21.781 6.84 1 84.81 86 THR A CA 1
ATOM 681 C C . THR A 1 86 ? -15.477 -22.594 5.664 1 84.81 86 THR A C 1
ATOM 683 O O . THR A 1 86 ? -15.047 -23.719 5.434 1 84.81 86 THR A O 1
ATOM 686 N N . PHE A 1 87 ? -16.391 -22 4.934 1 85.81 87 PHE A N 1
ATOM 687 C CA . PHE A 1 87 ? -16.969 -22.672 3.773 1 85.81 87 PHE A CA 1
ATOM 688 C C . PHE A 1 87 ? -15.898 -22.922 2.711 1 85.81 87 PHE A C 1
ATOM 690 O O . PHE A 1 87 ? -15.828 -24.016 2.152 1 85.81 87 PHE A O 1
ATOM 697 N N . ARG A 1 88 ? -15.055 -21.969 2.467 1 89.56 88 ARG A N 1
ATOM 698 C CA . ARG A 1 88 ? -13.969 -22.125 1.509 1 89.56 88 ARG A CA 1
ATOM 699 C C . ARG A 1 88 ? -13.023 -23.25 1.927 1 89.56 88 ARG A C 1
ATOM 701 O O . ARG A 1 88 ? -12.625 -24.078 1.101 1 89.56 88 ARG A O 1
ATOM 708 N N . GLU A 1 89 ? -12.688 -23.25 3.148 1 88.12 89 GLU A N 1
ATOM 709 C CA . GLU A 1 89 ? -11.742 -24.25 3.666 1 88.12 89 GLU A CA 1
ATOM 710 C C . GLU A 1 89 ? -12.344 -25.641 3.627 1 88.12 89 GLU A C 1
ATOM 712 O O . GLU A 1 89 ? -11.68 -26.609 3.223 1 88.12 89 GLU A O 1
ATOM 717 N N . HIS A 1 90 ? -13.562 -25.766 4.004 1 89.5 90 HIS A N 1
ATOM 718 C CA . HIS A 1 90 ? -14.227 -27.062 4.07 1 89.5 90 HIS A CA 1
ATOM 719 C C . HIS A 1 90 ? -14.508 -27.609 2.676 1 89.5 90 HIS A C 1
ATOM 721 O O . HIS A 1 90 ? -14.305 -28.797 2.416 1 89.5 90 HIS A O 1
ATOM 727 N N . GLN A 1 91 ? -14.906 -26.75 1.817 1 90.25 91 GLN A N 1
ATOM 728 C CA . GLN A 1 91 ? -15.289 -27.203 0.483 1 90.25 91 GLN A CA 1
ATOM 729 C C . GLN A 1 91 ? -14.086 -27.219 -0.458 1 90.25 91 GLN A C 1
ATOM 731 O O . GLN A 1 91 ? -14.141 -27.812 -1.533 1 90.25 91 GLN A O 1
ATOM 736 N N . GLY A 1 92 ? -13.039 -26.531 -0.098 1 92.62 92 GLY A N 1
ATOM 737 C CA . GLY A 1 92 ? -11.875 -26.438 -0.961 1 92.62 92 GLY A CA 1
ATOM 738 C C . GLY A 1 92 ? -12.141 -25.688 -2.248 1 92.62 92 GLY A C 1
ATOM 739 O O . GLY A 1 92 ? -11.781 -26.141 -3.332 1 92.62 92 GLY A O 1
ATOM 740 N N . LYS A 1 93 ? -12.859 -24.594 -2.059 1 94.12 93 LYS A N 1
ATOM 741 C CA . LYS A 1 93 ? -13.227 -23.797 -3.227 1 94.12 93 LYS A CA 1
ATOM 742 C C . LYS A 1 93 ? -12.859 -22.328 -3.031 1 94.12 93 LYS A C 1
ATOM 744 O O . LYS A 1 93 ? -12.719 -21.859 -1.899 1 94.12 93 LYS A O 1
ATOM 749 N N . ILE A 1 94 ? -12.594 -21.656 -4.172 1 94.44 94 ILE A N 1
ATOM 750 C CA . ILE A 1 94 ? -12.336 -20.219 -4.148 1 94.44 94 ILE A CA 1
ATOM 751 C C . ILE A 1 94 ? -13.203 -19.531 -5.199 1 94.44 94 ILE A C 1
ATOM 753 O O . ILE A 1 94 ? -13.664 -20.156 -6.148 1 94.44 94 ILE A O 1
ATOM 757 N N . LEU A 1 95 ? -13.445 -18.25 -4.98 1 94.06 95 LEU A N 1
ATOM 758 C CA . LEU A 1 95 ? -14.273 -17.453 -5.875 1 94.06 95 LEU A CA 1
ATOM 759 C C . LEU A 1 95 ? -13.453 -16.359 -6.547 1 94.06 95 LEU A C 1
ATOM 761 O O . LEU A 1 95 ? -12.711 -15.625 -5.879 1 94.06 95 LEU A O 1
ATOM 765 N N . LEU A 1 96 ? -13.516 -16.344 -7.84 1 94.94 96 LEU A N 1
ATOM 766 C CA . LEU A 1 96 ? -12.859 -15.289 -8.617 1 94.94 96 LEU A CA 1
ATOM 767 C C . LEU A 1 96 ? -13.875 -14.508 -9.438 1 94.94 96 LEU A C 1
ATOM 769 O O . LEU A 1 96 ? -14.805 -15.086 -10 1 94.94 96 LEU A O 1
ATOM 773 N N . GLU A 1 97 ? -13.672 -13.258 -9.406 1 93 97 GLU A N 1
ATOM 774 C CA . GLU A 1 97 ? -14.57 -12.383 -10.156 1 93 97 GLU A CA 1
ATOM 775 C C . GLU A 1 97 ? -13.797 -11.539 -11.164 1 93 97 GLU A C 1
ATOM 777 O O . GLU A 1 97 ? -12.734 -11 -10.852 1 93 97 GLU A O 1
ATOM 782 N N . GLY A 1 98 ? -14.352 -11.484 -12.375 1 93.06 98 GLY A N 1
ATOM 783 C CA . GLY A 1 98 ? -13.758 -10.641 -13.398 1 93.06 98 GLY A CA 1
ATOM 784 C C . GLY A 1 98 ? -12.875 -11.406 -14.367 1 93.06 98 GLY A C 1
ATOM 785 O O . GLY A 1 98 ? -12.281 -12.422 -14.008 1 93.06 98 GLY A O 1
ATOM 786 N N . ARG A 1 99 ? -12.797 -10.898 -15.555 1 93.81 99 ARG A N 1
ATOM 787 C CA . ARG A 1 99 ? -12.102 -11.547 -16.656 1 93.81 99 ARG A CA 1
ATOM 788 C C . ARG A 1 99 ? -10.625 -11.758 -16.312 1 93.81 99 ARG A C 1
ATOM 790 O O . ARG A 1 99 ? -10.086 -12.844 -16.531 1 93.81 99 ARG A O 1
ATOM 797 N N . ARG A 1 100 ? -10.008 -10.766 -15.781 1 91.94 100 ARG A N 1
ATOM 798 C CA . ARG A 1 100 ? -8.562 -10.805 -15.555 1 91.94 100 ARG A CA 1
ATOM 799 C C . ARG A 1 100 ? -8.195 -11.898 -14.555 1 91.94 100 ARG A C 1
ATOM 801 O O . ARG A 1 100 ? -7.34 -12.742 -14.836 1 91.94 100 ARG A O 1
ATOM 808 N N . LEU A 1 101 ? -8.852 -11.938 -13.445 1 94.69 101 LEU A N 1
ATOM 809 C CA . LEU A 1 101 ? -8.547 -12.898 -12.391 1 94.69 101 LEU A CA 1
ATOM 810 C C . LEU A 1 101 ? -8.844 -14.32 -12.852 1 94.69 101 LEU A C 1
ATOM 812 O O . LEU A 1 101 ? -8.055 -15.234 -12.594 1 94.69 101 LEU A O 1
ATOM 816 N N . ILE A 1 102 ? -9.914 -14.484 -13.508 1 96.38 102 ILE A N 1
ATOM 817 C CA . ILE A 1 102 ? -10.305 -15.812 -13.984 1 96.38 102 ILE A CA 1
ATOM 818 C C . ILE A 1 102 ? -9.32 -16.297 -15.039 1 96.38 102 ILE A C 1
ATOM 820 O O . ILE A 1 102 ? -8.875 -17.438 -15.008 1 96.38 102 ILE A O 1
ATOM 824 N N . SER A 1 103 ? -8.969 -15.406 -15.898 1 95.88 103 SER A N 1
ATOM 825 C CA . SER A 1 103 ? -8.008 -15.766 -16.938 1 95.88 103 SER A CA 1
ATOM 826 C C . SER A 1 103 ? -6.656 -16.125 -16.344 1 95.88 103 SER A C 1
ATOM 828 O O . SER A 1 103 ? -6.016 -17.094 -16.766 1 95.88 103 SER A O 1
ATOM 830 N N . ASP A 1 104 ? -6.215 -15.359 -15.383 1 93.62 104 ASP A N 1
ATOM 831 C CA . ASP A 1 104 ? -4.953 -15.648 -14.711 1 93.62 104 ASP A CA 1
ATOM 832 C C . ASP A 1 104 ? -4.977 -17.031 -14.07 1 93.62 104 ASP A C 1
ATOM 834 O O . ASP A 1 104 ? -4.004 -17.781 -14.164 1 93.62 104 ASP A O 1
ATOM 838 N N . ALA A 1 105 ? -6.047 -17.344 -13.453 1 96.44 105 ALA A N 1
ATOM 839 C CA . ALA A 1 105 ? -6.203 -18.656 -12.812 1 96.44 105 ALA A CA 1
ATOM 840 C C . ALA A 1 105 ? -6.18 -19.781 -13.836 1 96.44 105 ALA A C 1
ATOM 842 O O . ALA A 1 105 ? -5.473 -20.781 -13.664 1 96.44 105 ALA A O 1
ATOM 843 N N . LEU A 1 106 ? -6.922 -19.594 -14.898 1 96.56 106 LEU A N 1
ATOM 844 C CA . LEU A 1 106 ? -6.988 -20.609 -15.945 1 96.56 106 LEU A CA 1
ATOM 845 C C . LEU A 1 106 ? -5.617 -20.828 -16.594 1 96.56 106 LEU A C 1
ATOM 847 O O . LEU A 1 106 ? -5.195 -21.969 -16.797 1 96.56 106 LEU A O 1
ATOM 851 N N . ASN A 1 107 ? -4.938 -19.75 -16.828 1 94.19 107 ASN A N 1
ATOM 852 C CA . ASN A 1 107 ? -3.631 -19.812 -17.484 1 94.19 107 ASN A CA 1
ATOM 853 C C . ASN A 1 107 ? -2.6 -20.484 -16.578 1 94.19 107 ASN A C 1
ATOM 855 O O . ASN A 1 107 ? -1.663 -21.125 -17.062 1 94.19 107 ASN A O 1
ATOM 859 N N . ALA A 1 108 ? -2.779 -20.344 -15.305 1 94.5 108 ALA A N 1
ATOM 860 C CA . ALA A 1 108 ? -1.865 -20.969 -14.352 1 94.5 108 ALA A CA 1
ATOM 861 C C . ALA A 1 108 ? -2.176 -22.453 -14.172 1 94.5 108 ALA A C 1
ATOM 863 O O . ALA A 1 108 ? -1.413 -23.172 -13.539 1 94.5 108 ALA A O 1
ATOM 864 N N . GLY A 1 109 ? -3.312 -22.875 -14.633 1 95 109 GLY A N 1
ATOM 865 C CA . GLY A 1 109 ? -3.67 -24.281 -14.57 1 95 109 GLY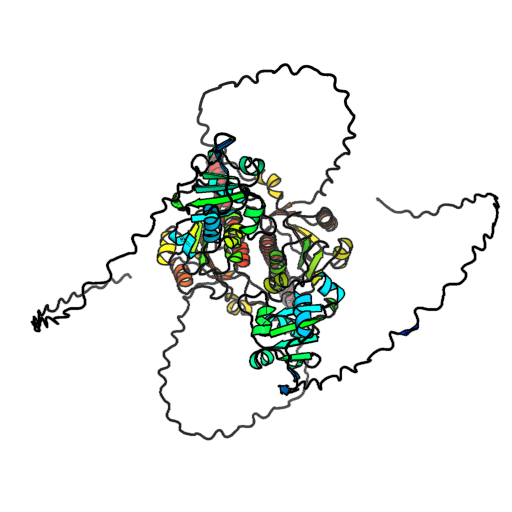 A CA 1
ATOM 866 C C . GLY A 1 109 ? -4.648 -24.594 -13.453 1 95 109 GLY A C 1
ATOM 867 O O . GLY A 1 109 ? -4.836 -25.75 -13.094 1 95 109 GLY A O 1
ATOM 868 N N . ALA A 1 110 ? -5.242 -23.578 -12.883 1 95.94 110 ALA A N 1
ATOM 869 C CA . ALA A 1 110 ? -6.258 -23.828 -11.867 1 95.94 110 ALA A CA 1
ATOM 870 C C . ALA A 1 110 ? -7.492 -24.5 -12.469 1 95.94 110 ALA A C 1
ATOM 872 O O . ALA A 1 110 ? -7.773 -24.328 -13.656 1 95.94 110 ALA A O 1
ATOM 873 N N . ASN A 1 111 ? -8.203 -25.172 -11.594 1 95.81 111 ASN A N 1
ATOM 874 C CA . ASN A 1 111 ? -9.328 -25.984 -12.055 1 95.81 111 ASN A CA 1
ATOM 875 C C . ASN A 1 111 ? -10.664 -25.266 -11.828 1 95.81 111 ASN A C 1
ATOM 877 O O . ASN A 1 111 ? -11.141 -25.188 -10.695 1 95.81 111 ASN A O 1
ATOM 881 N N . PRO A 1 112 ? -11.266 -24.812 -12.906 1 96.44 112 PRO A N 1
ATOM 882 C CA . PRO A 1 112 ? -12.586 -24.188 -12.758 1 96.44 112 PRO A CA 1
ATOM 883 C C . PRO A 1 112 ? -13.703 -25.219 -12.562 1 96.44 112 PRO A C 1
ATOM 885 O O . PRO A 1 112 ? -13.727 -26.234 -13.25 1 96.44 112 PRO A O 1
ATOM 888 N N . GLN A 1 113 ? -14.547 -24.953 -11.586 1 95.06 113 GLN A N 1
ATOM 889 C CA . GLN A 1 113 ? -15.688 -25.828 -11.336 1 95.06 113 GLN A CA 1
ATOM 890 C C . GLN A 1 113 ? -16.953 -25.297 -11.992 1 95.06 113 GLN A C 1
ATOM 892 O O . GLN A 1 113 ? -17.656 -26.031 -12.695 1 95.06 113 GLN A O 1
ATOM 897 N N . ILE A 1 114 ? -17.266 -24.047 -11.766 1 94.94 114 ILE A N 1
ATOM 898 C CA . ILE A 1 114 ? -18.469 -23.422 -12.312 1 94.94 114 ILE A CA 1
ATOM 899 C C . ILE A 1 114 ? -18.172 -21.984 -12.695 1 94.94 114 ILE A C 1
ATOM 901 O O . ILE A 1 114 ? -17.484 -21.266 -11.961 1 94.94 114 ILE A O 1
ATOM 905 N N . VAL A 1 115 ? -18.641 -21.547 -13.875 1 95.31 115 VAL A N 1
ATOM 906 C CA . VAL A 1 115 ? -18.516 -20.172 -14.336 1 95.31 115 VAL A CA 1
ATOM 907 C C . VAL A 1 115 ? -19.906 -19.578 -14.555 1 95.31 115 VAL A C 1
ATOM 909 O O . VAL A 1 115 ? -20.719 -20.141 -15.281 1 95.31 115 VAL A O 1
ATOM 912 N N . PHE A 1 116 ? -20.156 -18.5 -13.906 1 94.12 116 PHE A N 1
ATOM 913 C CA . PHE A 1 116 ? -21.375 -17.719 -14.102 1 94.12 116 PHE A CA 1
ATOM 914 C C . PHE A 1 116 ? -21.109 -16.484 -14.945 1 94.12 116 PHE A C 1
ATOM 916 O O . PHE A 1 116 ? -20.172 -15.734 -14.672 1 94.12 116 PHE A O 1
ATOM 923 N N . PHE A 1 117 ? -21.891 -16.281 -15.945 1 95 117 PHE A N 1
ATOM 924 C CA . PHE A 1 117 ? -21.672 -15.117 -16.797 1 95 117 PHE A CA 1
ATOM 925 C C . PHE A 1 117 ? -23 -14.508 -17.234 1 95 117 PHE A C 1
ATOM 927 O O . PHE A 1 117 ? -24.016 -15.203 -17.297 1 95 117 PHE A O 1
ATOM 934 N N . SER A 1 118 ? -22.984 -13.242 -17.484 1 94.25 118 SER A N 1
ATOM 935 C CA . SER A 1 118 ? -24.203 -12.539 -17.844 1 94.25 118 SER A CA 1
ATOM 936 C C . SER A 1 118 ? -24.266 -12.25 -19.344 1 94.25 118 SER A C 1
ATOM 938 O O . SER A 1 118 ? -25.344 -12.055 -19.891 1 94.25 118 SER A O 1
ATOM 940 N N . SER A 1 119 ? -23.094 -12.133 -20 1 93.81 119 SER A N 1
ATOM 941 C CA . SER A 1 119 ? -23.047 -11.875 -21.438 1 93.81 119 SER A CA 1
ATOM 942 C C . SER A 1 119 ? -22.062 -12.797 -22.125 1 93.81 119 SER A C 1
ATOM 944 O O . SER A 1 119 ? -20.984 -13.094 -21.594 1 93.81 119 SER A O 1
ATOM 946 N N . VAL A 1 120 ? -22.391 -13.172 -23.281 1 92.06 120 VAL A N 1
ATOM 947 C CA . VAL A 1 120 ? -21.562 -14.094 -24.062 1 92.06 120 VAL A CA 1
ATOM 948 C C . VAL A 1 120 ? -20.203 -13.445 -24.359 1 92.06 120 VAL A C 1
ATOM 950 O O . VAL A 1 120 ? -19.172 -14.125 -24.359 1 92.06 120 VAL A O 1
ATOM 953 N N . ASP A 1 121 ? -20.266 -12.18 -24.547 1 92.56 121 ASP A N 1
ATOM 954 C CA . ASP A 1 121 ? -19.031 -11.453 -24.828 1 92.56 121 ASP A CA 1
ATOM 955 C C . ASP A 1 121 ? -18.031 -11.609 -23.688 1 92.56 121 ASP A C 1
ATOM 957 O O . ASP A 1 121 ? -16.828 -11.797 -23.922 1 92.56 121 ASP A O 1
ATOM 961 N N . ARG A 1 122 ? -18.516 -11.531 -22.547 1 92.06 122 ARG A N 1
ATOM 962 C CA . ARG A 1 122 ? -17.656 -11.656 -21.359 1 92.06 122 ARG A CA 1
ATOM 963 C C . ARG A 1 122 ? -17.094 -13.062 -21.234 1 92.06 122 ARG A C 1
ATOM 965 O O . ARG A 1 122 ? -15.938 -13.242 -20.844 1 92.06 122 ARG A O 1
ATOM 972 N N . LEU A 1 123 ? -17.875 -14.016 -21.562 1 93.69 123 LEU A N 1
ATOM 973 C CA . LEU A 1 123 ? -17.438 -15.406 -21.531 1 93.69 123 LEU A CA 1
ATOM 974 C C . LEU A 1 123 ? -16.344 -15.656 -22.562 1 93.69 123 LEU A C 1
ATOM 976 O O . LEU A 1 123 ? -15.344 -16.312 -22.25 1 93.69 123 LEU A O 1
ATOM 980 N N . LEU A 1 124 ? -16.547 -15.062 -23.688 1 94.12 124 LEU A N 1
ATOM 981 C CA . LEU A 1 124 ? -15.641 -15.328 -24.812 1 94.12 124 LEU A CA 1
ATOM 982 C C . LEU A 1 124 ? -14.312 -14.602 -24.625 1 94.12 124 LEU A C 1
ATOM 984 O O . LEU A 1 124 ? -13.344 -14.883 -25.328 1 94.12 124 LEU A O 1
ATOM 988 N N . GLU A 1 125 ? -14.273 -13.688 -23.719 1 93.44 125 GLU A N 1
ATOM 989 C CA . GLU A 1 125 ? -13.023 -13.016 -23.375 1 93.44 125 GLU A CA 1
ATOM 990 C C . GLU A 1 125 ? -12.094 -13.93 -22.578 1 93.44 125 GLU A C 1
ATOM 992 O O . GLU A 1 125 ? -10.898 -13.664 -22.453 1 93.44 125 GLU A O 1
ATOM 997 N N . LEU A 1 126 ? -12.617 -15.023 -22.047 1 95.81 126 LEU A N 1
ATOM 998 C CA . LEU A 1 126 ? -11.828 -15.984 -21.297 1 95.81 126 LEU A CA 1
ATOM 999 C C . LEU A 1 126 ? -11.164 -16.984 -22.219 1 95.81 126 LEU A C 1
ATOM 1001 O O . LEU A 1 126 ? -11.562 -17.141 -23.375 1 95.81 126 LEU A O 1
ATOM 1005 N N . PRO A 1 127 ? -10.086 -17.578 -21.703 1 95.19 127 PRO A N 1
ATOM 1006 C CA . PRO A 1 127 ? -9.578 -18.734 -22.453 1 95.19 127 PRO A CA 1
ATOM 1007 C C . PRO A 1 127 ? -10.562 -19.906 -22.469 1 95.19 127 PRO A C 1
ATOM 1009 O O . PRO A 1 127 ? -10.43 -20.828 -21.672 1 95.19 127 PRO A O 1
ATOM 1012 N N . VAL A 1 128 ? -11.359 -19.953 -23.422 1 93.75 128 VAL A N 1
ATOM 1013 C CA . VAL A 1 128 ? -12.516 -20.844 -23.469 1 93.75 128 VAL A CA 1
ATOM 1014 C C . VAL A 1 128 ? -12.055 -22.297 -23.531 1 93.75 128 VAL A C 1
ATOM 1016 O O . VAL A 1 128 ? -12.734 -23.188 -23.016 1 93.75 128 VAL A O 1
ATOM 1019 N N . ASN A 1 129 ? -10.938 -22.531 -24.141 1 93.06 129 ASN A N 1
ATOM 1020 C CA . ASN A 1 129 ? -10.414 -23.891 -24.266 1 93.06 129 ASN A CA 1
ATOM 1021 C C . ASN A 1 129 ? -10.133 -24.516 -22.906 1 93.06 129 ASN A C 1
ATOM 1023 O O . ASN A 1 129 ? -10.078 -25.734 -22.781 1 93.06 129 ASN A O 1
ATOM 1027 N N . LYS A 1 130 ? -10.016 -23.688 -21.906 1 94.75 130 LYS A N 1
ATOM 1028 C CA . LYS A 1 130 ? -9.68 -24.172 -20.562 1 94.75 130 LYS A CA 1
ATOM 1029 C C . LYS A 1 130 ? -10.938 -24.344 -19.719 1 94.75 130 LYS A C 1
ATOM 1031 O O . LYS A 1 130 ? -10.844 -24.688 -18.531 1 94.75 130 LYS A O 1
ATOM 1036 N N . LEU A 1 131 ? -12.078 -24.172 -20.297 1 95.5 131 LEU A N 1
ATOM 1037 C CA . LEU A 1 131 ? -13.336 -24.203 -19.562 1 95.5 131 LEU A CA 1
ATOM 1038 C C . LEU A 1 131 ? -14.133 -25.469 -19.891 1 95.5 131 LEU A C 1
ATOM 1040 O O . LEU A 1 131 ? -15.281 -25.609 -19.469 1 95.5 131 LEU A O 1
ATOM 1044 N N . LYS A 1 132 ? -13.586 -26.359 -20.578 1 89.69 132 LYS A N 1
ATOM 1045 C CA . LYS A 1 132 ? -14.297 -27.516 -21.125 1 89.69 132 LYS A CA 1
ATOM 1046 C C . LYS A 1 132 ? -14.859 -28.391 -20 1 89.69 132 LYS A C 1
ATOM 1048 O O . LYS A 1 132 ? -15.922 -28.984 -20.141 1 89.69 132 LYS A O 1
ATOM 1053 N N . ARG A 1 133 ? -14.203 -28.422 -18.922 1 90.62 133 ARG A N 1
ATOM 1054 C CA . ARG A 1 133 ? -14.625 -29.312 -17.844 1 90.62 133 ARG A CA 1
ATOM 1055 C C . ARG A 1 133 ? -15.469 -28.547 -16.828 1 90.62 133 ARG A C 1
ATOM 1057 O O . ARG A 1 133 ? -16 -29.156 -15.891 1 90.62 133 ARG A O 1
ATOM 1064 N N . ALA A 1 134 ? -15.648 -27.344 -16.984 1 95.06 134 ALA A N 1
ATOM 1065 C CA . ALA A 1 134 ? -16.391 -26.516 -16.031 1 95.06 134 ALA A CA 1
ATOM 1066 C C . ALA A 1 134 ? -17.875 -26.453 -16.406 1 95.06 134 ALA A C 1
ATOM 1068 O O . ALA A 1 134 ? -18.234 -26.594 -17.578 1 95.06 134 ALA A O 1
ATOM 1069 N N . THR A 1 135 ? -18.688 -26.312 -15.406 1 94.56 135 THR A N 1
ATOM 1070 C CA . THR A 1 135 ? -20.078 -25.984 -15.648 1 94.56 135 THR A CA 1
ATOM 1071 C C . THR A 1 135 ? -20.234 -24.5 -15.984 1 94.56 135 THR A C 1
ATOM 1073 O O . THR A 1 135 ? -19.75 -23.641 -15.25 1 94.56 135 THR A O 1
ATOM 1076 N N . ILE A 1 136 ? -20.859 -24.266 -17.094 1 95.5 136 ILE A N 1
ATOM 1077 C CA . ILE A 1 136 ? -21.031 -22.891 -17.531 1 95.5 136 ILE A CA 1
ATOM 1078 C C . ILE A 1 136 ? -22.5 -22.484 -17.422 1 95.5 136 ILE A C 1
ATOM 1080 O O . ILE A 1 136 ? -23.375 -23.109 -18.031 1 95.5 136 ILE A O 1
ATOM 1084 N N . VAL A 1 137 ? -22.766 -21.422 -16.641 1 93.81 137 VAL A N 1
ATOM 1085 C CA . VAL A 1 137 ? -24.141 -21.062 -16.344 1 93.81 137 VAL A CA 1
ATOM 1086 C C . VAL A 1 137 ? -24.375 -19.594 -16.719 1 93.81 137 VAL A C 1
ATOM 1088 O O . VAL A 1 137 ? -23.688 -18.703 -16.219 1 93.81 137 VAL A O 1
ATOM 1091 N N . LYS A 1 138 ? -25.328 -19.375 -17.516 1 93.81 138 LYS A N 1
ATOM 1092 C CA . LYS A 1 138 ? -25.734 -18 -17.828 1 93.81 138 LYS A CA 1
ATOM 1093 C C . LYS A 1 138 ? -26.719 -17.469 -16.797 1 93.81 138 LYS A C 1
ATOM 1095 O O . LYS A 1 138 ? -27.688 -18.156 -16.438 1 93.81 138 LYS A O 1
ATOM 1100 N N . VAL A 1 139 ? -26.438 -16.328 -16.297 1 92.44 139 VAL A N 1
ATOM 1101 C CA . VAL A 1 139 ? -27.281 -15.695 -15.289 1 92.44 139 VAL A CA 1
ATOM 1102 C C . VAL A 1 139 ? -27.578 -14.25 -15.688 1 92.44 139 VAL A C 1
ATOM 1104 O O . VAL A 1 139 ? -26.953 -13.711 -16.609 1 92.44 139 VAL A O 1
ATOM 1107 N N . LYS A 1 140 ? -28.531 -13.633 -14.977 1 90.5 140 LYS A N 1
ATOM 1108 C CA . LYS A 1 140 ? -28.797 -12.211 -15.188 1 90.5 140 LYS A CA 1
ATOM 1109 C C . LYS A 1 140 ? -27.734 -11.352 -14.516 1 90.5 140 LYS A C 1
ATOM 1111 O O . LYS A 1 140 ? -27.203 -11.719 -13.461 1 90.5 140 LYS A O 1
ATOM 1116 N N . PHE A 1 141 ? -27.516 -10.211 -15.117 1 91.12 141 PHE A N 1
ATOM 1117 C CA . PHE A 1 141 ? -26.5 -9.312 -14.562 1 91.12 141 PHE A CA 1
ATOM 1118 C C . PHE A 1 141 ? -26.875 -8.898 -13.148 1 91.12 141 PHE A C 1
ATOM 1120 O O . PHE A 1 141 ? -26 -8.727 -12.297 1 91.12 141 PHE A O 1
ATOM 1127 N N . GLU A 1 142 ? -28.156 -8.828 -12.875 1 87.81 142 GLU A N 1
ATOM 1128 C CA . GLU A 1 142 ? -28.656 -8.43 -11.562 1 87.81 142 GLU A CA 1
ATOM 1129 C C . GLU A 1 142 ? -28.281 -9.453 -10.492 1 87.81 142 GLU A C 1
ATOM 1131 O O . GLU A 1 142 ? -28.031 -9.086 -9.336 1 87.81 142 GLU A O 1
ATOM 1136 N N . ASP A 1 143 ? -28.266 -10.688 -10.938 1 84.62 143 ASP A N 1
ATOM 1137 C CA . ASP A 1 143 ? -27.859 -11.742 -10.008 1 84.62 143 ASP A CA 1
ATOM 1138 C C . ASP A 1 143 ? -26.391 -11.578 -9.609 1 84.62 143 ASP A C 1
ATOM 1140 O O . ASP A 1 143 ? -26.047 -11.703 -8.43 1 84.62 143 ASP A O 1
ATOM 1144 N N . ILE A 1 144 ? -25.594 -11.289 -10.57 1 86.75 144 ILE A N 1
ATOM 1145 C CA . ILE A 1 144 ? -24.172 -11.109 -10.312 1 86.75 144 ILE A CA 1
ATOM 1146 C C . ILE A 1 144 ? -23.953 -9.898 -9.406 1 86.75 144 ILE A C 1
ATOM 1148 O O . ILE A 1 144 ? -23.125 -9.938 -8.5 1 86.75 144 ILE A O 1
ATOM 1152 N N . LYS A 1 145 ? -24.641 -8.891 -9.562 1 85 145 LYS A N 1
ATOM 1153 C CA . LYS A 1 145 ? -24.531 -7.672 -8.766 1 85 145 LYS A CA 1
ATOM 1154 C C . LYS A 1 145 ? -24.844 -7.957 -7.293 1 85 145 LYS A C 1
ATOM 1156 O O . LYS A 1 145 ? -24.234 -7.344 -6.402 1 85 145 LYS A O 1
ATOM 1161 N N . MET A 1 146 ? -25.641 -8.836 -7.062 1 80.94 146 MET A N 1
ATOM 1162 C CA . MET A 1 146 ? -26.047 -9.172 -5.703 1 80.94 146 MET A CA 1
ATOM 1163 C C . MET A 1 146 ? -24.922 -9.906 -4.973 1 80.94 146 MET A C 1
ATOM 1165 O O . MET A 1 146 ? -24.781 -9.781 -3.754 1 80.94 146 MET A O 1
ATOM 1169 N N . TRP A 1 147 ? -24.172 -10.602 -5.766 1 78.44 147 TRP A N 1
ATOM 1170 C CA . TRP A 1 147 ? -23.156 -11.445 -5.152 1 78.44 147 TRP A CA 1
ATOM 1171 C C . TRP A 1 147 ? -21.828 -10.695 -5.031 1 78.44 147 TRP A C 1
ATOM 1173 O O . TRP A 1 147 ? -20.984 -11.047 -4.203 1 78.44 147 TRP A O 1
ATOM 1183 N N . SER A 1 148 ? -21.703 -9.742 -5.836 1 80.75 148 SER A N 1
ATOM 1184 C CA . SER A 1 148 ? -20.422 -9.07 -5.938 1 80.75 148 SER A CA 1
ATOM 1185 C C . SER A 1 148 ? -20.281 -7.969 -4.887 1 80.75 148 SER A C 1
ATOM 1187 O O . SER A 1 148 ? -21.25 -7.262 -4.594 1 80.75 148 SER A O 1
ATOM 1189 N N . ASP A 1 149 ? -19.156 -7.945 -4.289 1 72.62 149 ASP A N 1
ATOM 1190 C CA . ASP A 1 149 ? -18.844 -6.852 -3.373 1 72.62 149 ASP A CA 1
ATOM 1191 C C . ASP A 1 149 ? -18.25 -5.66 -4.117 1 72.62 149 ASP A C 1
ATOM 1193 O O . ASP A 1 149 ? -17.922 -4.645 -3.508 1 72.62 149 ASP A O 1
ATOM 1197 N N . LEU A 1 150 ? -18.234 -5.809 -5.406 1 75.94 150 LEU A N 1
ATOM 1198 C CA . LEU A 1 150 ? -17.641 -4.738 -6.199 1 75.94 150 LEU A CA 1
ATOM 1199 C C . LEU A 1 150 ? -18.656 -3.658 -6.52 1 75.94 150 LEU A C 1
ATOM 1201 O O . LEU A 1 150 ? -19.844 -3.957 -6.719 1 75.94 150 LEU A O 1
ATOM 1205 N N . VAL A 1 151 ? -18.125 -2.453 -6.562 1 69.75 151 VAL A N 1
ATOM 1206 C CA . VAL A 1 151 ? -18.969 -1.325 -6.953 1 69.75 151 VAL A CA 1
ATOM 1207 C C . VAL A 1 151 ? -19.391 -1.482 -8.406 1 69.75 151 VAL A C 1
ATOM 1209 O O . VAL A 1 151 ? -20.547 -1.202 -8.758 1 69.75 151 VAL A O 1
ATOM 1212 N N . ALA A 1 152 ? -18.484 -2.004 -9.266 1 77 152 ALA A N 1
ATOM 1213 C CA . ALA A 1 152 ? -18.766 -2.213 -10.68 1 77 152 ALA A CA 1
ATOM 1214 C C . ALA A 1 152 ? -18.422 -3.637 -11.109 1 77 152 ALA A C 1
ATOM 1216 O O . ALA A 1 152 ? -17.375 -3.879 -11.703 1 77 152 ALA A O 1
ATOM 1217 N N . PRO A 1 153 ? -19.375 -4.48 -10.93 1 86 153 PRO A N 1
ATOM 1218 C CA . PRO A 1 153 ? -19.109 -5.863 -11.328 1 86 153 PRO A CA 1
ATOM 1219 C C . PRO A 1 153 ? -18.953 -6.023 -12.844 1 86 153 PRO A C 1
ATOM 1221 O O . PRO A 1 153 ? -19.578 -5.285 -13.609 1 86 153 PRO A O 1
ATOM 1224 N N . GLN A 1 154 ? -18.156 -6.965 -13.234 1 87.62 154 GLN A N 1
ATOM 1225 C CA . GLN A 1 154 ? -17.859 -7.148 -14.656 1 87.62 154 GLN A CA 1
ATOM 1226 C C . GLN A 1 154 ? -18.797 -8.188 -15.281 1 87.62 154 GLN A C 1
ATOM 1228 O O . GLN A 1 154 ? -18.703 -8.453 -16.484 1 87.62 154 GLN A O 1
ATOM 1233 N N . GLY A 1 155 ? -19.609 -8.883 -14.516 1 91.62 155 GLY A N 1
ATOM 1234 C CA . GLY A 1 155 ? -20.641 -9.758 -15.062 1 91.62 155 GLY A CA 1
ATOM 1235 C C . GLY A 1 155 ? -20.172 -11.195 -15.211 1 91.62 155 GLY A C 1
ATOM 1236 O O . GLY A 1 155 ? -20.812 -11.992 -15.914 1 91.62 155 GLY A O 1
ATOM 1237 N N . ILE A 1 156 ? -19.047 -11.508 -14.672 1 94.44 156 ILE A N 1
ATOM 1238 C CA . ILE A 1 156 ? -18.547 -12.875 -14.742 1 94.44 156 ILE A CA 1
ATOM 1239 C C . ILE A 1 156 ? -17.922 -13.266 -13.406 1 94.44 156 ILE A C 1
ATOM 1241 O O . ILE A 1 156 ? -17.156 -12.492 -12.82 1 94.44 156 ILE A O 1
ATOM 1245 N N . ILE A 1 157 ? -18.328 -14.398 -12.906 1 94 157 ILE A N 1
ATOM 1246 C CA . ILE A 1 157 ? -17.844 -14.961 -11.648 1 94 157 ILE A CA 1
ATOM 1247 C C . ILE A 1 157 ? -17.562 -16.453 -11.82 1 94 157 ILE A C 1
ATOM 1249 O O . ILE A 1 157 ? -18.297 -17.156 -12.516 1 94 157 ILE A O 1
ATOM 1253 N N . ALA A 1 158 ? -16.516 -16.953 -11.188 1 94.94 158 ALA A N 1
ATOM 1254 C CA . ALA A 1 158 ? -16.188 -18.359 -11.32 1 94.94 158 ALA A CA 1
ATOM 1255 C C . ALA A 1 158 ? -15.758 -18.953 -9.977 1 94.94 158 ALA A C 1
ATOM 1257 O O . ALA A 1 158 ? -15.133 -18.281 -9.164 1 94.94 158 ALA A O 1
ATOM 1258 N N . ILE A 1 159 ? -16.141 -20.125 -9.82 1 94.69 159 ILE A N 1
ATOM 1259 C CA . ILE A 1 159 ? -15.711 -20.922 -8.672 1 94.69 159 ILE A CA 1
ATOM 1260 C C . ILE A 1 159 ? -14.648 -21.922 -9.094 1 94.69 159 ILE A C 1
ATOM 1262 O O . ILE A 1 159 ? -14.836 -22.656 -10.07 1 94.69 159 ILE A O 1
ATOM 1266 N N . PHE A 1 160 ? -13.57 -21.906 -8.438 1 96.19 160 PHE A N 1
ATOM 1267 C CA . PHE A 1 160 ? -12.461 -22.828 -8.688 1 96.19 160 PHE A CA 1
ATOM 1268 C C . PHE A 1 160 ? -12.242 -23.75 -7.488 1 96.19 160 PHE A C 1
ATOM 1270 O O . PHE A 1 160 ? -12.586 -23.406 -6.359 1 96.19 160 PHE A O 1
ATOM 1277 N N . SER A 1 161 ? -11.672 -24.938 -7.82 1 95 161 SER A N 1
ATOM 1278 C CA . SER A 1 161 ? -11.055 -25.672 -6.727 1 95 161 SER A CA 1
ATOM 1279 C C . SER A 1 161 ? -9.859 -24.922 -6.156 1 95 161 SER A C 1
ATOM 1281 O O . SER A 1 161 ? -9.078 -24.328 -6.902 1 95 161 SER A O 1
ATOM 1283 N N . ARG A 1 162 ? -9.852 -24.891 -4.883 1 94.06 162 ARG A N 1
ATOM 1284 C CA . ARG A 1 162 ? -8.688 -24.25 -4.273 1 94.06 162 ARG A CA 1
ATOM 1285 C C . ARG A 1 162 ? -7.391 -24.844 -4.816 1 94.06 162 ARG A C 1
ATOM 1287 O O . ARG A 1 162 ? -7.184 -26.047 -4.762 1 94.06 162 ARG A O 1
ATOM 1294 N N . PRO A 1 163 ? -6.574 -23.984 -5.281 1 92.75 163 PRO A N 1
ATOM 1295 C CA . PRO A 1 163 ? -5.371 -24.516 -5.93 1 92.75 163 PRO A CA 1
ATOM 1296 C C . PRO A 1 163 ? -4.316 -24.984 -4.926 1 92.75 163 PRO A C 1
ATOM 1298 O O . PRO A 1 163 ? -4.199 -24.406 -3.84 1 92.75 163 PRO A O 1
ATOM 1301 N N . ASP A 1 164 ? -3.611 -26.016 -5.367 1 89.44 164 ASP A N 1
ATOM 1302 C CA . ASP A 1 164 ? -2.355 -26.422 -4.742 1 89.44 164 ASP A CA 1
ATOM 1303 C C . ASP A 1 164 ? -1.163 -25.766 -5.438 1 89.44 164 ASP A C 1
ATOM 1305 O O . ASP A 1 164 ? -0.93 -26 -6.625 1 89.44 164 ASP A O 1
ATOM 1309 N N . SER A 1 165 ? -0.431 -25.047 -4.691 1 87.69 165 SER A N 1
ATOM 1310 C CA . SER A 1 165 ? 0.676 -24.281 -5.262 1 87.69 165 SER A CA 1
ATOM 1311 C C . SER A 1 165 ? 1.619 -25.188 -6.051 1 87.69 165 SER A C 1
ATOM 1313 O O . SER A 1 165 ? 2.227 -24.766 -7.031 1 87.69 165 SER A O 1
ATOM 1315 N N . SER A 1 166 ? 1.733 -26.391 -5.711 1 86.94 166 SER A N 1
ATOM 1316 C CA . SER A 1 166 ? 2.635 -27.328 -6.375 1 86.94 166 SER A CA 1
ATOM 1317 C C . SER A 1 166 ? 2.088 -27.75 -7.734 1 86.94 166 SER A C 1
ATOM 1319 O O . SER A 1 166 ? 2.832 -28.25 -8.578 1 86.94 166 SER A O 1
ATOM 1321 N N . LYS A 1 167 ? 0.881 -27.516 -7.965 1 89 167 LYS A N 1
ATOM 1322 C CA . LYS A 1 167 ? 0.253 -27.984 -9.188 1 89 167 LYS A CA 1
ATOM 1323 C C . LYS A 1 167 ? 0.076 -26.859 -10.195 1 89 167 LYS A C 1
ATOM 1325 O O . LYS A 1 167 ? -0.326 -27.094 -11.336 1 89 167 LYS A O 1
ATOM 1330 N N . LEU A 1 168 ? 0.33 -25.719 -9.758 1 93 168 LEU A N 1
ATOM 1331 C CA . LEU A 1 168 ? 0.191 -24.578 -10.664 1 93 168 LEU A CA 1
ATOM 1332 C C . LEU A 1 168 ? 1.473 -24.359 -11.461 1 93 168 LEU A C 1
ATOM 1334 O O . LEU A 1 168 ? 2.561 -24.719 -11.008 1 93 168 LEU A O 1
ATOM 1338 N N . ASN A 1 169 ? 1.283 -23.781 -12.609 1 92.12 169 ASN A N 1
ATOM 1339 C CA . ASN A 1 169 ? 2.406 -23.438 -13.477 1 92.12 169 ASN A CA 1
ATOM 1340 C C . ASN A 1 169 ? 2.758 -21.969 -13.375 1 92.12 169 ASN A C 1
ATOM 1342 O O . ASN A 1 169 ? 1.981 -21.109 -13.805 1 92.12 169 ASN A O 1
ATOM 1346 N N . TYR A 1 170 ? 3.898 -21.766 -12.805 1 91.06 170 TYR A N 1
ATOM 1347 C CA . TYR A 1 170 ? 4.355 -20.391 -12.656 1 91.06 170 TYR A CA 1
ATOM 1348 C C . TYR A 1 170 ? 5.441 -20.062 -13.68 1 91.06 170 TYR A C 1
ATOM 1350 O O . TYR A 1 170 ? 6.285 -20.906 -13.992 1 91.06 170 TYR A O 1
ATOM 1358 N N . ASN A 1 171 ? 5.379 -18.875 -14.281 1 86.19 171 ASN A N 1
ATOM 1359 C CA . ASN A 1 171 ? 6.477 -18.375 -15.102 1 86.19 171 ASN A CA 1
ATOM 1360 C C . ASN A 1 171 ? 7.648 -17.906 -14.242 1 86.19 171 ASN A C 1
ATOM 1362 O O . ASN A 1 171 ? 7.559 -16.875 -13.578 1 86.19 171 ASN A O 1
ATOM 1366 N N . SER A 1 172 ? 8.734 -18.672 -14.297 1 88.38 172 SER A N 1
ATOM 1367 C CA . SER A 1 172 ? 9.852 -18.375 -13.414 1 88.38 172 SER A CA 1
ATOM 1368 C C . SER A 1 172 ? 11 -17.719 -14.18 1 88.38 172 SER A C 1
ATOM 1370 O O . SER A 1 172 ? 12.117 -17.609 -13.664 1 88.38 172 SER A O 1
ATOM 1372 N N . ASP A 1 173 ? 10.742 -17.234 -15.367 1 89.75 173 ASP A N 1
ATOM 1373 C CA . ASP A 1 173 ? 11.797 -16.719 -16.219 1 89.75 173 ASP A CA 1
ATOM 1374 C C . ASP A 1 173 ? 12.461 -15.492 -15.594 1 89.75 173 ASP A C 1
ATOM 1376 O O . ASP A 1 173 ? 13.648 -15.25 -15.789 1 89.75 173 ASP A O 1
ATOM 1380 N N . HIS A 1 174 ? 11.719 -14.797 -14.836 1 90.38 174 HIS A N 1
ATOM 1381 C CA . HIS A 1 174 ? 12.234 -13.547 -14.289 1 90.38 174 HIS A CA 1
ATOM 1382 C C . HIS A 1 174 ? 12.281 -13.586 -12.766 1 90.38 174 HIS A C 1
ATOM 1384 O O . HIS A 1 174 ? 12.398 -12.547 -12.117 1 90.38 174 HIS A O 1
ATOM 1390 N N . SER A 1 175 ? 12.273 -14.797 -12.312 1 94.19 175 SER A N 1
ATOM 1391 C CA . SER A 1 175 ? 12.297 -14.961 -10.867 1 94.19 175 SER A CA 1
ATOM 1392 C C . SER A 1 175 ? 13.688 -14.703 -10.297 1 94.19 175 SER A C 1
ATOM 1394 O O . SER A 1 175 ? 14.695 -15.086 -10.906 1 94.19 175 SER A O 1
ATOM 1396 N N . ILE A 1 176 ? 13.758 -13.977 -9.211 1 96.06 176 ILE A N 1
ATOM 1397 C CA . ILE A 1 176 ? 15 -13.742 -8.469 1 96.06 176 ILE A CA 1
ATOM 1398 C C . ILE A 1 176 ? 14.977 -14.539 -7.164 1 96.06 176 ILE A C 1
ATOM 1400 O O . ILE A 1 176 ? 13.914 -14.906 -6.672 1 96.06 176 ILE A O 1
ATOM 1404 N N . PRO A 1 177 ? 16.141 -14.945 -6.641 1 97 177 PRO A N 1
ATOM 1405 C CA . PRO A 1 177 ? 16.172 -15.75 -5.418 1 97 177 PRO A CA 1
ATOM 1406 C C . PRO A 1 177 ? 15.82 -14.945 -4.168 1 97 177 PRO A C 1
ATOM 1408 O O . PRO A 1 177 ? 16.625 -14.852 -3.242 1 97 177 PRO A O 1
ATOM 1411 N N . LEU A 1 178 ? 14.688 -14.375 -4.145 1 98.38 178 LEU A N 1
ATOM 1412 C CA . LEU A 1 178 ? 14.125 -13.578 -3.059 1 98.38 178 LEU A CA 1
ATOM 1413 C C . LEU A 1 178 ? 12.742 -14.078 -2.674 1 98.38 178 LEU A C 1
ATOM 1415 O O . LEU A 1 178 ? 11.875 -14.242 -3.533 1 98.38 178 LEU A O 1
ATOM 1419 N N . SER A 1 179 ? 12.562 -14.43 -1.434 1 98.62 179 SER A N 1
ATOM 1420 C CA . SER A 1 179 ? 11.266 -14.859 -0.915 1 98.62 179 SER A CA 1
ATOM 1421 C C . SER A 1 179 ? 10.742 -13.891 0.142 1 98.62 179 SER A C 1
ATOM 1423 O O . SER A 1 179 ? 11.523 -13.211 0.809 1 98.62 179 SER A O 1
ATOM 1425 N N . VAL A 1 180 ? 9.445 -13.844 0.282 1 98.75 180 VAL A N 1
ATOM 1426 C CA . VAL A 1 180 ? 8.828 -13 1.298 1 98.75 180 VAL A CA 1
ATOM 1427 C C . VAL A 1 180 ? 8.07 -13.867 2.299 1 98.75 180 VAL A C 1
ATOM 1429 O O . VAL A 1 180 ? 7.355 -14.789 1.911 1 98.75 180 VAL A O 1
ATOM 1432 N N . ILE A 1 181 ? 8.281 -13.617 3.529 1 98.88 181 ILE A N 1
ATOM 1433 C CA . ILE A 1 181 ? 7.566 -14.289 4.605 1 98.88 181 ILE A CA 1
ATOM 1434 C C . ILE A 1 18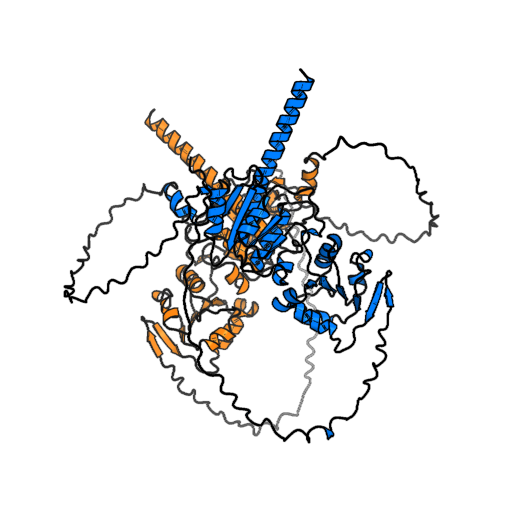1 ? 6.668 -13.289 5.332 1 98.88 181 ILE A C 1
ATOM 1436 O O . ILE A 1 181 ? 7.148 -12.305 5.887 1 98.88 181 ILE A O 1
ATOM 1440 N N . CYS A 1 182 ? 5.387 -13.5 5.285 1 98.75 182 CYS A N 1
ATOM 1441 C CA . CYS A 1 182 ? 4.457 -12.672 6.039 1 98.75 182 CYS A CA 1
ATOM 1442 C C . CYS A 1 182 ? 4.191 -13.266 7.418 1 98.75 182 CYS A C 1
ATOM 1444 O O . CYS A 1 182 ? 3.645 -14.359 7.531 1 98.75 182 CYS A O 1
ATOM 1446 N N . ASP A 1 183 ? 4.582 -12.562 8.414 1 98.25 183 ASP A N 1
ATOM 1447 C CA . ASP A 1 183 ? 4.434 -12.977 9.812 1 98.25 183 ASP A CA 1
ATOM 1448 C C . ASP A 1 183 ? 3.176 -12.367 10.43 1 98.25 183 ASP A C 1
ATOM 1450 O O . ASP A 1 183 ? 3.229 -11.297 11.031 1 98.25 183 ASP A O 1
ATOM 1454 N N . ASN A 1 184 ? 2.109 -13.125 10.336 1 97.38 184 ASN A N 1
ATOM 1455 C CA . ASN A 1 184 ? 0.851 -12.766 10.984 1 97.38 184 ASN A CA 1
ATOM 1456 C C . ASN A 1 184 ? 0.286 -11.461 10.43 1 97.38 184 ASN A C 1
ATOM 1458 O O . ASN A 1 184 ? -0.069 -10.562 11.188 1 97.38 184 ASN A O 1
ATOM 1462 N N . VAL A 1 185 ? 0.307 -11.281 9.141 1 97.56 185 VAL A N 1
ATOM 1463 C CA . VAL A 1 185 ? -0.336 -10.156 8.477 1 97.56 185 VAL A CA 1
ATOM 1464 C C . VAL A 1 185 ? -1.843 -10.391 8.398 1 97.56 185 VAL A C 1
ATOM 1466 O O . VAL A 1 185 ? -2.303 -11.273 7.668 1 97.56 185 VAL A O 1
ATOM 1469 N N . ARG A 1 186 ? -2.619 -9.562 9.031 1 95.56 186 ARG A N 1
ATOM 1470 C CA . ARG A 1 186 ? -4.031 -9.859 9.234 1 95.56 186 ARG A CA 1
ATOM 1471 C C . ARG A 1 186 ? -4.91 -8.992 8.344 1 95.56 186 ARG A C 1
ATOM 1473 O O . ARG A 1 186 ? -6.074 -9.32 8.094 1 95.56 186 ARG A O 1
ATOM 1480 N N . ASP A 1 187 ? -4.473 -7.926 7.895 1 93.56 187 ASP A N 1
ATOM 1481 C CA . ASP A 1 187 ? -5.262 -7.031 7.055 1 93.56 187 ASP A CA 1
ATOM 1482 C C . ASP A 1 187 ? -5.285 -7.516 5.605 1 93.56 187 ASP A C 1
ATOM 1484 O O . ASP A 1 187 ? -4.234 -7.652 4.973 1 93.56 187 ASP A O 1
ATOM 1488 N N . PRO A 1 188 ? -6.449 -7.711 4.988 1 94.5 188 PRO A N 1
ATOM 1489 C CA . PRO A 1 188 ? -6.543 -8.227 3.619 1 94.5 188 PRO A CA 1
ATOM 1490 C C . PRO A 1 188 ? -5.914 -7.281 2.594 1 94.5 188 PRO A C 1
ATOM 1492 O O . PRO A 1 188 ? -5.293 -7.738 1.628 1 94.5 188 PRO A O 1
ATOM 1495 N N . GLY A 1 189 ? -6.059 -6.008 2.807 1 93.5 189 GLY A N 1
ATOM 1496 C CA . GLY A 1 189 ? -5.441 -5.055 1.9 1 93.5 189 GLY A CA 1
ATOM 1497 C C . GLY A 1 189 ? -3.928 -5.121 1.899 1 93.5 189 GLY A C 1
ATOM 1498 O O . GLY A 1 189 ? -3.303 -5.133 0.837 1 93.5 189 GLY A O 1
ATOM 1499 N N . ASN A 1 190 ? -3.377 -5.191 3.07 1 95.12 190 ASN A N 1
ATOM 1500 C CA . ASN A 1 190 ? -1.93 -5.305 3.209 1 95.12 190 ASN A CA 1
ATOM 1501 C C . ASN A 1 190 ? -1.402 -6.582 2.561 1 95.12 190 ASN A C 1
ATOM 1503 O O . ASN A 1 190 ? -0.452 -6.539 1.778 1 95.12 190 ASN A O 1
ATOM 1507 N N . LEU A 1 191 ? -2.051 -7.66 2.896 1 97.75 191 LEU A N 1
ATOM 1508 C CA . LEU A 1 191 ? -1.575 -8.93 2.363 1 97.75 191 LEU A CA 1
ATOM 1509 C C . LEU A 1 191 ? -1.657 -8.945 0.84 1 97.75 191 LEU A C 1
ATOM 1511 O O . LEU A 1 191 ? -0.701 -9.336 0.166 1 97.75 191 LEU A O 1
ATOM 1515 N N . GLY A 1 192 ? -2.801 -8.539 0.328 1 97.06 192 GLY A N 1
ATOM 1516 C CA . GLY A 1 192 ? -2.936 -8.469 -1.119 1 97.06 192 GLY A CA 1
ATOM 1517 C C . GLY A 1 192 ? -1.876 -7.605 -1.775 1 97.06 192 GLY A C 1
ATOM 1518 O O . GLY A 1 192 ? -1.293 -7.992 -2.791 1 97.06 192 GLY A O 1
ATOM 1519 N N . THR A 1 193 ? -1.613 -6.48 -1.215 1 96.06 193 THR A N 1
ATOM 1520 C CA . THR A 1 193 ? -0.624 -5.551 -1.754 1 96.06 193 THR A CA 1
ATOM 1521 C C . THR A 1 193 ? 0.775 -6.156 -1.689 1 96.06 193 THR A C 1
ATOM 1523 O O . THR A 1 193 ? 1.576 -5.98 -2.611 1 96.06 193 THR A O 1
ATOM 1526 N N . ILE A 1 194 ? 1.067 -6.848 -0.637 1 98 194 ILE A N 1
ATOM 1527 C CA . ILE A 1 194 ? 2.365 -7.504 -0.498 1 98 194 ILE A CA 1
ATOM 1528 C C . ILE A 1 194 ? 2.529 -8.562 -1.587 1 98 194 ILE A C 1
ATOM 1530 O O . ILE A 1 194 ? 3.59 -8.664 -2.209 1 98 194 ILE A O 1
ATOM 1534 N N . ILE A 1 195 ? 1.488 -9.336 -1.836 1 97.81 195 ILE A N 1
ATOM 1535 C CA . ILE A 1 195 ? 1.514 -10.352 -2.885 1 97.81 195 ILE A CA 1
ATOM 1536 C C . ILE A 1 195 ? 1.784 -9.688 -4.234 1 97.81 195 ILE A C 1
ATOM 1538 O O . ILE A 1 195 ? 2.662 -10.125 -4.98 1 97.81 195 ILE A O 1
ATOM 1542 N N . ARG A 1 196 ? 1.045 -8.633 -4.453 1 96.25 196 ARG A N 1
ATOM 1543 C CA . ARG A 1 196 ? 1.205 -7.91 -5.707 1 96.25 196 ARG A CA 1
ATOM 1544 C C . ARG A 1 196 ? 2.625 -7.371 -5.852 1 96.25 196 ARG A C 1
ATOM 1546 O O . ARG A 1 196 ? 3.211 -7.438 -6.938 1 96.25 196 ARG A O 1
ATOM 1553 N N . CYS A 1 197 ? 3.17 -6.887 -4.848 1 97.06 197 CYS A N 1
ATOM 1554 C CA . CYS A 1 197 ? 4.523 -6.348 -4.828 1 97.06 197 CYS A CA 1
ATOM 1555 C C . CYS A 1 197 ? 5.551 -7.449 -5.066 1 97.06 197 CYS A C 1
ATOM 1557 O O . CYS A 1 197 ? 6.516 -7.254 -5.809 1 97.06 197 CYS A O 1
ATOM 1559 N N . ALA A 1 198 ? 5.371 -8.539 -4.41 1 98.19 198 ALA A N 1
ATOM 1560 C CA . ALA A 1 198 ? 6.285 -9.672 -4.551 1 98.19 198 ALA A CA 1
ATOM 1561 C C . ALA A 1 198 ? 6.328 -10.164 -5.992 1 98.19 198 ALA A C 1
ATOM 1563 O O . ALA A 1 198 ? 7.402 -10.445 -6.527 1 98.19 198 ALA A O 1
ATOM 1564 N N . VAL A 1 199 ? 5.172 -10.25 -6.598 1 96.94 199 VAL A N 1
ATOM 1565 C CA . VAL A 1 199 ? 5.09 -10.672 -7.996 1 96.94 199 VAL A CA 1
ATOM 1566 C C . VAL A 1 199 ? 5.828 -9.664 -8.875 1 96.94 199 VAL A C 1
ATOM 1568 O O . VAL A 1 199 ? 6.641 -10.047 -9.719 1 96.94 199 VAL A O 1
ATOM 1571 N N . ALA A 1 200 ? 5.562 -8.391 -8.641 1 96.44 200 ALA A N 1
ATOM 1572 C CA . ALA A 1 200 ? 6.168 -7.328 -9.445 1 96.44 200 ALA A CA 1
ATOM 1573 C C . ALA A 1 200 ? 7.688 -7.336 -9.305 1 96.44 200 ALA A C 1
ATOM 1575 O O . ALA A 1 200 ? 8.406 -7.062 -10.266 1 96.44 200 ALA A O 1
ATOM 1576 N N . ALA A 1 201 ? 8.18 -7.621 -8.156 1 97.25 201 ALA A N 1
ATOM 1577 C CA . ALA A 1 201 ? 9.617 -7.645 -7.887 1 97.25 201 ALA A CA 1
ATOM 1578 C C . ALA A 1 201 ? 10.266 -8.898 -8.477 1 97.25 201 ALA A C 1
ATOM 1580 O O . ALA A 1 201 ? 11.484 -8.969 -8.617 1 97.25 201 ALA A O 1
ATOM 1581 N N . GLY A 1 202 ? 9.477 -9.883 -8.789 1 96.94 202 GLY A N 1
ATOM 1582 C CA . GLY A 1 202 ? 9.992 -11.141 -9.305 1 96.94 202 GLY A CA 1
ATOM 1583 C C . GLY A 1 202 ? 10.438 -1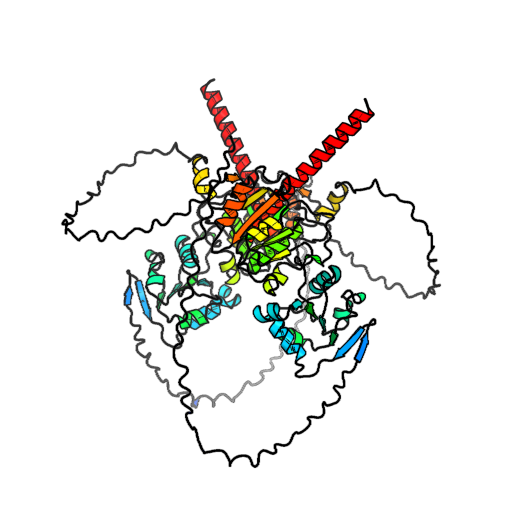2.094 -8.211 1 96.94 202 GLY A C 1
ATOM 1584 O O . GLY A 1 202 ? 11.375 -12.875 -8.406 1 96.94 202 GLY A O 1
ATOM 1585 N N . CYS A 1 203 ? 9.797 -12.031 -7.059 1 97.94 203 CYS A N 1
ATOM 1586 C CA . CYS A 1 203 ? 10.156 -12.906 -5.945 1 97.94 203 CYS A CA 1
ATOM 1587 C C . CYS A 1 203 ? 9.938 -14.367 -6.309 1 97.94 203 CYS A C 1
ATOM 1589 O O . CYS A 1 203 ? 9.109 -14.688 -7.16 1 97.94 203 CYS A O 1
ATOM 1591 N N . HIS A 1 204 ? 10.672 -15.18 -5.578 1 96.94 204 HIS A N 1
ATOM 1592 C CA . HIS A 1 204 ? 10.625 -16.625 -5.805 1 96.94 204 HIS A CA 1
ATOM 1593 C C . HIS A 1 204 ? 9.367 -17.234 -5.191 1 96.94 204 HIS A C 1
ATOM 1595 O O . HIS A 1 204 ? 8.766 -18.141 -5.77 1 96.94 204 HIS A O 1
ATOM 1601 N N . SER A 1 205 ? 9.055 -16.797 -4.066 1 97.62 205 SER A N 1
ATOM 1602 C CA . SER A 1 205 ? 7.91 -17.391 -3.379 1 97.62 205 SER A CA 1
ATOM 1603 C C . SER A 1 205 ? 7.418 -16.484 -2.256 1 97.62 205 SER A C 1
ATOM 1605 O O . SER A 1 205 ? 8.109 -15.539 -1.864 1 97.62 205 SER A O 1
ATOM 1607 N N . ILE A 1 206 ? 6.191 -16.781 -1.777 1 98.5 206 ILE A N 1
ATOM 1608 C CA . ILE A 1 206 ? 5.594 -16.109 -0.625 1 98.5 206 ILE A CA 1
ATOM 1609 C C . ILE A 1 206 ? 5.184 -17.156 0.415 1 98.5 206 ILE A C 1
ATOM 1611 O O . ILE A 1 206 ? 4.504 -18.141 0.091 1 98.5 206 ILE A O 1
ATOM 1615 N N . LEU A 1 207 ? 5.625 -16.969 1.598 1 98.75 207 LEU A N 1
ATOM 1616 C CA . LEU A 1 207 ? 5.273 -17.844 2.711 1 98.75 207 LEU A CA 1
ATOM 1617 C C . LEU A 1 207 ? 4.457 -17.094 3.758 1 98.75 207 LEU A C 1
ATOM 1619 O O . LEU A 1 207 ? 4.875 -16.031 4.234 1 98.75 207 LEU A O 1
ATOM 1623 N N . LEU A 1 208 ? 3.277 -17.594 4.109 1 98.56 208 LEU A N 1
ATOM 1624 C CA . LEU A 1 208 ? 2.385 -16.969 5.086 1 98.56 208 LEU A CA 1
ATOM 1625 C C . LEU A 1 208 ? 2.273 -17.828 6.34 1 98.56 208 LEU A C 1
ATOM 1627 O O . LEU A 1 208 ? 1.876 -19 6.27 1 98.56 208 LEU A O 1
ATOM 1631 N N . THR A 1 209 ? 2.559 -17.234 7.441 1 98.5 209 THR A N 1
ATOM 1632 C CA . THR A 1 209 ? 2.484 -17.969 8.703 1 98.5 209 THR A CA 1
ATOM 1633 C C . THR A 1 209 ? 1.037 -18.109 9.164 1 98.5 209 THR A C 1
ATOM 1635 O O . THR A 1 209 ? 0.154 -17.406 8.672 1 98.5 209 THR A O 1
ATOM 1638 N N . LYS A 1 210 ? 0.86 -19 10.109 1 97.19 210 LYS A N 1
ATOM 1639 C CA . LYS A 1 210 ? -0.409 -19.047 10.836 1 97.19 210 LYS A CA 1
ATOM 1640 C C . LYS A 1 210 ? -0.744 -17.688 11.438 1 97.19 210 LYS A C 1
ATOM 1642 O O . LYS A 1 210 ? 0.135 -17 11.961 1 97.19 210 LYS A O 1
ATOM 1647 N N . GLY A 1 211 ? -2.029 -17.359 11.297 1 95.5 211 GLY A N 1
ATOM 1648 C CA . GLY A 1 211 ? -2.465 -16.062 11.797 1 95.5 211 GLY A CA 1
ATOM 1649 C C . GLY A 1 211 ? -2.705 -15.055 10.703 1 95.5 211 GLY A C 1
ATOM 1650 O O . GLY A 1 211 ? -3.416 -14.062 10.906 1 95.5 211 GLY A O 1
ATOM 1651 N N . CYS A 1 212 ? -2.09 -15.242 9.57 1 97.5 212 CYS A N 1
ATOM 1652 C CA . CYS A 1 212 ? -2.359 -14.367 8.438 1 97.5 212 CYS A CA 1
ATOM 1653 C C . CYS A 1 212 ? -3.812 -14.484 7.992 1 97.5 212 CYS A C 1
ATOM 1655 O O . CYS A 1 212 ? -4.445 -15.523 8.188 1 97.5 212 CYS A O 1
ATOM 1657 N N . VAL A 1 213 ? -4.312 -13.445 7.449 1 96.88 213 VAL A N 1
ATOM 1658 C CA . VAL A 1 213 ? -5.648 -13.453 6.863 1 96.88 213 VAL A CA 1
ATOM 1659 C C . VAL A 1 213 ? -5.727 -14.516 5.77 1 96.88 213 VAL A C 1
ATOM 1661 O O . VAL A 1 213 ? -4.711 -14.875 5.172 1 96.88 213 VAL A O 1
ATOM 1664 N N . ASP A 1 214 ? -6.969 -15.039 5.547 1 95.94 214 ASP A N 1
ATOM 1665 C CA . ASP A 1 214 ? -7.195 -16.016 4.484 1 95.94 214 ASP A CA 1
ATOM 1666 C C . ASP A 1 214 ? -6.797 -15.453 3.123 1 95.94 214 ASP A C 1
ATOM 1668 O O . ASP A 1 214 ? -7.391 -14.484 2.645 1 95.94 214 ASP A O 1
ATOM 1672 N N . VAL A 1 215 ? -5.828 -16.094 2.531 1 96.19 215 VAL A N 1
ATOM 1673 C CA . VAL A 1 215 ? -5.238 -15.586 1.292 1 96.19 215 VAL A CA 1
ATOM 1674 C C . VAL A 1 215 ? -6.273 -15.641 0.171 1 96.19 215 VAL A C 1
ATOM 1676 O O . VAL A 1 215 ? -6.18 -14.891 -0.805 1 96.19 215 VAL A O 1
ATOM 1679 N N . TRP A 1 216 ? -7.316 -16.375 0.289 1 95.38 216 TRP A N 1
ATOM 1680 C CA . TRP A 1 216 ? -8.305 -16.562 -0.77 1 95.38 216 TRP A CA 1
ATOM 1681 C C . TRP A 1 216 ? -9.562 -15.742 -0.508 1 95.38 216 TRP A C 1
ATOM 1683 O O . TRP A 1 216 ? -10.539 -15.844 -1.248 1 95.38 216 TRP A O 1
ATOM 1693 N N . GLU A 1 217 ? -9.484 -14.961 0.531 1 93.12 217 GLU A N 1
ATOM 1694 C CA . GLU A 1 217 ? -10.562 -14 0.749 1 93.12 217 GLU A CA 1
ATOM 1695 C C . GLU A 1 217 ? -10.68 -13.023 -0.417 1 93.12 217 GLU A C 1
ATOM 1697 O O . GLU A 1 217 ? -9.664 -12.562 -0.947 1 93.12 217 GLU A O 1
ATOM 1702 N N . PRO A 1 218 ? -11.898 -12.703 -0.81 1 89.75 218 PRO A N 1
ATOM 1703 C CA . PRO A 1 218 ? -12.109 -11.859 -1.991 1 89.75 218 PRO A CA 1
ATOM 1704 C C . PRO A 1 218 ? -11.352 -10.539 -1.916 1 89.75 218 PRO A C 1
ATOM 1706 O O . PRO A 1 218 ? -10.805 -10.078 -2.922 1 89.75 218 PRO A O 1
ATOM 1709 N N . LYS A 1 219 ? -11.273 -9.938 -0.757 1 90.25 219 LYS A N 1
ATOM 1710 C CA . LYS A 1 219 ? -10.562 -8.664 -0.614 1 90.25 219 LYS A CA 1
ATOM 1711 C C . LYS A 1 219 ? -9.07 -8.836 -0.886 1 90.25 219 LYS A C 1
ATOM 1713 O O . LYS A 1 219 ? -8.438 -7.953 -1.462 1 90.25 219 LYS A O 1
ATOM 1718 N N . VAL A 1 220 ? -8.523 -9.945 -0.445 1 95.88 220 VAL A N 1
ATOM 1719 C CA . VAL A 1 220 ? -7.113 -10.227 -0.693 1 95.88 220 VAL A CA 1
ATOM 1720 C C . VAL A 1 220 ? -6.887 -10.461 -2.186 1 95.88 220 VAL A C 1
ATOM 1722 O O . VAL A 1 220 ? -5.953 -9.914 -2.771 1 95.88 220 VAL A O 1
ATOM 1725 N N . ILE A 1 221 ? -7.746 -11.227 -2.803 1 94.44 221 ILE A N 1
ATOM 1726 C CA . ILE A 1 221 ? -7.645 -11.555 -4.219 1 94.44 221 ILE A CA 1
ATOM 1727 C C . ILE A 1 221 ? -7.684 -10.273 -5.051 1 94.44 221 ILE A C 1
ATOM 1729 O O . ILE A 1 221 ? -6.867 -10.086 -5.957 1 94.44 221 ILE A O 1
ATOM 1733 N N . ARG A 1 222 ? -8.516 -9.43 -4.738 1 90.06 222 ARG A N 1
ATOM 1734 C CA . ARG A 1 222 ? -8.656 -8.18 -5.48 1 90.06 222 ARG A CA 1
ATOM 1735 C C . ARG A 1 222 ? -7.426 -7.293 -5.309 1 90.06 222 ARG A C 1
ATOM 1737 O O . ARG A 1 222 ? -6.91 -6.746 -6.285 1 90.06 222 ARG A O 1
ATOM 1744 N N . ALA A 1 223 ? -7.02 -7.176 -4.043 1 92.31 223 ALA A N 1
ATOM 1745 C CA . ALA A 1 223 ? -5.859 -6.332 -3.756 1 92.31 223 ALA A CA 1
ATOM 1746 C C . ALA A 1 223 ? -4.598 -6.902 -4.395 1 92.31 223 ALA A C 1
ATOM 1748 O O . ALA A 1 223 ? -3.705 -6.148 -4.797 1 92.31 223 ALA A O 1
ATOM 1749 N N . ALA A 1 224 ? -4.547 -8.203 -4.523 1 95.25 224 ALA A N 1
ATOM 1750 C CA . ALA A 1 224 ? -3.369 -8.867 -5.074 1 95.25 224 ALA A CA 1
ATOM 1751 C C . ALA A 1 224 ? -3.385 -8.844 -6.602 1 95.25 224 ALA A C 1
ATOM 1753 O O . ALA A 1 224 ? -2.367 -9.109 -7.242 1 95.25 224 ALA A O 1
ATOM 1754 N N . MET A 1 225 ? -4.555 -8.586 -7.199 1 91.19 225 MET A N 1
ATOM 1755 C CA . MET A 1 225 ? -4.742 -8.492 -8.641 1 91.19 225 MET A CA 1
ATOM 1756 C C . MET A 1 225 ? -4.195 -9.734 -9.344 1 91.19 225 MET A C 1
ATOM 1758 O O . MET A 1 225 ? -3.432 -9.617 -10.305 1 91.19 225 MET A O 1
ATOM 1762 N N . GLY A 1 226 ? -4.508 -10.93 -8.789 1 89.62 226 GLY A N 1
ATOM 1763 C CA . GLY A 1 226 ? -4.164 -12.188 -9.438 1 89.62 226 GLY A CA 1
ATOM 1764 C C . GLY A 1 226 ? -2.77 -12.68 -9.094 1 89.62 226 GLY A C 1
ATOM 1765 O O . GLY A 1 226 ? -2.297 -13.672 -9.656 1 89.62 226 GLY A O 1
ATOM 1766 N N . GLY A 1 227 ? -2.107 -12.023 -8.195 1 94.5 227 GLY A N 1
ATOM 1767 C CA . GLY A 1 227 ? -0.769 -12.43 -7.797 1 94.5 227 GLY A CA 1
ATOM 1768 C C . GLY A 1 227 ? -0.706 -13.859 -7.285 1 94.5 227 GLY A C 1
ATOM 1769 O O . GLY A 1 227 ? 0.349 -14.492 -7.336 1 94.5 227 GLY A O 1
ATOM 1770 N N . HIS A 1 228 ? -1.835 -14.398 -6.926 1 95.75 228 HIS A N 1
ATOM 1771 C CA . HIS A 1 228 ? -1.967 -15.758 -6.414 1 95.75 228 HIS A CA 1
ATOM 1772 C C . HIS A 1 228 ? -1.514 -16.781 -7.449 1 95.75 228 HIS A C 1
ATOM 1774 O O . HIS A 1 228 ? -1.128 -17.906 -7.098 1 95.75 228 HIS A O 1
ATOM 1780 N N . PHE A 1 229 ? -1.545 -16.422 -8.664 1 95.69 229 PHE A N 1
ATOM 1781 C CA . PHE A 1 229 ? -1.349 -17.391 -9.734 1 95.69 229 PHE A CA 1
ATOM 1782 C C . PHE A 1 229 ? -0.057 -17.109 -10.492 1 95.69 229 PHE A C 1
ATOM 1784 O O . PHE A 1 229 ? 0.147 -17.625 -11.594 1 95.69 229 PHE A O 1
ATOM 1791 N N . ARG A 1 230 ? 0.831 -16.328 -9.891 1 94.31 230 ARG A N 1
ATOM 1792 C CA . ARG A 1 230 ? 2.021 -15.898 -10.625 1 94.31 230 ARG A CA 1
ATOM 1793 C C . ARG A 1 230 ? 3.291 -16.375 -9.93 1 94.31 230 ARG A C 1
ATOM 1795 O O . ARG A 1 230 ? 4.367 -16.391 -10.531 1 94.31 230 ARG A O 1
ATOM 1802 N N . LEU A 1 231 ? 3.213 -16.734 -8.711 1 94.62 231 LEU A N 1
ATOM 1803 C CA . LEU A 1 231 ? 4.34 -17.297 -7.98 1 94.62 231 LEU A CA 1
ATOM 1804 C C . LEU A 1 231 ? 3.863 -18.25 -6.891 1 94.62 231 LEU A C 1
ATOM 1806 O O . LEU A 1 231 ? 2.705 -18.188 -6.469 1 94.62 231 LEU A O 1
ATOM 1810 N N . PRO A 1 232 ? 4.719 -19.172 -6.469 1 96.44 232 PRO A N 1
ATOM 1811 C CA . PRO A 1 232 ? 4.324 -20.094 -5.398 1 96.44 232 PRO A CA 1
ATOM 1812 C C . PRO A 1 232 ? 3.963 -19.375 -4.105 1 96.44 232 PRO A C 1
ATOM 1814 O O . PRO A 1 232 ? 4.723 -18.516 -3.635 1 96.44 232 PRO A O 1
ATOM 1817 N N . LEU A 1 233 ? 2.818 -19.734 -3.598 1 97.31 233 LEU A N 1
ATOM 1818 C CA . LEU A 1 233 ? 2.279 -19.141 -2.385 1 97.31 233 LEU A CA 1
ATOM 1819 C C . LEU A 1 233 ? 1.812 -20.203 -1.407 1 97.31 233 LEU A C 1
ATOM 1821 O O . LEU A 1 233 ? 0.967 -21.047 -1.749 1 97.31 233 LEU A O 1
ATOM 1825 N N . PHE A 1 234 ? 2.387 -20.234 -0.213 1 97.5 234 PHE A N 1
ATOM 1826 C CA . PHE A 1 234 ? 2.045 -21.203 0.821 1 97.5 234 PHE A CA 1
ATOM 1827 C C . PHE A 1 234 ? 1.5 -20.516 2.061 1 97.5 234 PHE A C 1
ATOM 1829 O O . PHE A 1 234 ? 2.121 -19.578 2.578 1 97.5 234 PHE A O 1
ATOM 1836 N N . SER A 1 235 ? 0.375 -20.984 2.551 1 96.5 235 SER A N 1
ATOM 1837 C CA . SER A 1 235 ? -0.266 -20.297 3.668 1 96.5 235 SER A CA 1
ATOM 1838 C C . SER A 1 235 ? -0.434 -21.234 4.863 1 96.5 235 SER A C 1
ATOM 1840 O O . SER A 1 235 ? -0.237 -22.438 4.75 1 96.5 235 SER A O 1
ATOM 1842 N N . ASN A 1 236 ? -0.734 -20.641 5.961 1 95.94 236 ASN A N 1
ATOM 1843 C CA . ASN A 1 236 ? -1.022 -21.344 7.207 1 95.94 236 ASN A CA 1
ATOM 1844 C C . ASN A 1 236 ? 0.166 -22.188 7.66 1 95.94 236 ASN A C 1
ATOM 1846 O O . ASN A 1 236 ? -0 -23.344 8.055 1 95.94 236 ASN A O 1
ATOM 1850 N N . LEU A 1 237 ? 1.301 -21.641 7.602 1 98 237 LEU A N 1
ATOM 1851 C CA . LEU A 1 237 ? 2.527 -22.344 7.934 1 98 237 LEU A CA 1
ATOM 1852 C C . LEU A 1 237 ? 2.941 -22.078 9.375 1 98 237 LEU A C 1
ATOM 1854 O O . LEU A 1 237 ? 2.838 -20.938 9.852 1 98 237 LEU A O 1
ATOM 1858 N N . ASP A 1 238 ? 3.348 -23.047 10.031 1 97.94 238 ASP A N 1
ATOM 1859 C CA . ASP A 1 238 ? 4.125 -22.797 11.242 1 97.94 238 ASP A CA 1
ATOM 1860 C C . ASP A 1 238 ? 5.59 -22.531 10.914 1 97.94 238 ASP A C 1
ATOM 1862 O O . ASP A 1 238 ? 6.008 -22.672 9.758 1 97.94 238 ASP A O 1
ATOM 1866 N N . TRP A 1 239 ? 6.379 -22.125 11.82 1 97.44 239 TRP A N 1
ATOM 1867 C CA . TRP A 1 239 ? 7.727 -21.641 11.531 1 97.44 239 TRP A CA 1
ATOM 1868 C C . TRP A 1 239 ? 8.641 -22.781 11.117 1 97.44 239 TRP A C 1
ATOM 1870 O O . TRP A 1 239 ? 9.57 -22.578 10.328 1 97.44 239 TRP A O 1
ATOM 1880 N N . ASP A 1 240 ? 8.398 -23.969 11.555 1 96.44 240 ASP A N 1
ATOM 1881 C CA . ASP A 1 240 ? 9.141 -25.125 11.07 1 96.44 240 ASP A CA 1
ATOM 1882 C C . ASP A 1 240 ? 8.859 -25.375 9.586 1 96.44 240 ASP A C 1
ATOM 1884 O O . ASP A 1 240 ? 9.781 -25.672 8.82 1 96.44 240 ASP A O 1
ATOM 1888 N N . ASP A 1 241 ? 7.617 -25.25 9.258 1 97.38 241 ASP A N 1
ATOM 1889 C CA . ASP A 1 241 ? 7.227 -25.391 7.859 1 97.38 241 ASP A CA 1
ATOM 1890 C C . ASP A 1 241 ? 7.855 -24.297 7 1 97.38 241 ASP A C 1
ATOM 1892 O O . ASP A 1 241 ? 8.273 -24.547 5.871 1 97.38 241 ASP A O 1
ATOM 1896 N N . VAL A 1 242 ? 7.906 -23.094 7.523 1 98.31 242 VAL A N 1
ATOM 1897 C CA . VAL A 1 242 ? 8.508 -21.969 6.809 1 98.31 242 VAL A CA 1
ATOM 1898 C C . VAL A 1 242 ? 9.953 -22.312 6.441 1 98.31 242 VAL A C 1
ATOM 1900 O O . VAL A 1 242 ? 10.359 -22.156 5.289 1 98.31 242 VAL A O 1
ATOM 1903 N N . GLU A 1 243 ? 10.664 -22.781 7.379 1 97.31 243 GLU A N 1
ATOM 1904 C CA . GLU A 1 243 ? 12.07 -23.141 7.16 1 97.31 243 GLU A CA 1
ATOM 1905 C C . GLU A 1 243 ? 12.211 -24.219 6.098 1 97.31 243 GLU A C 1
ATOM 1907 O O . GLU A 1 243 ? 13.141 -24.188 5.293 1 97.31 243 GLU A O 1
ATOM 1912 N N . ASN A 1 244 ? 11.297 -25.172 6.059 1 96.88 244 ASN A N 1
ATOM 1913 C CA . ASN A 1 244 ? 11.352 -26.312 5.141 1 96.88 244 ASN A CA 1
ATOM 1914 C C . ASN A 1 244 ? 11.07 -25.875 3.703 1 96.88 244 ASN A C 1
ATOM 1916 O O . ASN A 1 244 ? 11.43 -26.578 2.758 1 96.88 244 ASN A O 1
ATOM 1920 N N . HIS A 1 245 ? 10.406 -24.75 3.557 1 96.88 245 HIS A N 1
ATOM 1921 C CA . HIS A 1 245 ? 10.086 -24.266 2.219 1 96.88 245 HIS A CA 1
ATOM 1922 C C . HIS A 1 245 ? 11.211 -23.406 1.656 1 96.88 245 HIS A C 1
ATOM 1924 O O . HIS A 1 245 ? 11.156 -22.969 0.503 1 96.88 245 HIS A O 1
ATOM 1930 N N . LEU A 1 246 ? 12.195 -23.125 2.475 1 97.5 246 LEU A N 1
ATOM 1931 C CA . LEU A 1 246 ? 13.32 -22.297 2.059 1 97.5 246 LEU A CA 1
ATOM 1932 C C . LEU A 1 246 ? 14.547 -23.141 1.755 1 97.5 246 LEU A C 1
ATOM 1934 O O . LEU A 1 246 ? 14.75 -24.188 2.369 1 97.5 246 LEU A O 1
ATOM 1938 N N . PRO A 1 247 ? 15.367 -22.672 0.812 1 96.25 247 PRO A N 1
ATOM 1939 C CA . PRO A 1 247 ? 16.625 -23.406 0.591 1 96.25 247 PRO A CA 1
ATOM 1940 C C . PRO A 1 247 ? 17.531 -23.391 1.82 1 96.25 247 PRO A C 1
ATOM 1942 O O . PRO A 1 247 ? 17.484 -22.453 2.617 1 96.25 247 PRO A O 1
ATOM 1945 N N . LYS A 1 248 ? 18.375 -24.328 1.885 1 94.62 248 LYS A N 1
ATOM 1946 C CA . LYS A 1 248 ? 19.266 -24.469 3.031 1 94.62 248 LYS A CA 1
ATOM 1947 C C . LYS A 1 248 ? 20.25 -23.297 3.104 1 94.62 248 LYS A C 1
ATOM 1949 O O . LYS A 1 248 ? 20.688 -22.906 4.191 1 94.62 248 LYS A O 1
ATOM 1954 N N . THR A 1 249 ? 20.516 -22.703 2.037 1 95.5 249 THR A N 1
ATOM 1955 C CA . THR A 1 249 ? 21.531 -21.656 1.983 1 95.5 249 THR A CA 1
ATOM 1956 C C . THR A 1 249 ? 20.891 -20.281 2.129 1 95.5 249 THR A C 1
ATOM 1958 O O . THR A 1 249 ? 21.547 -19.25 1.928 1 95.5 249 THR A O 1
ATOM 1961 N N . VAL A 1 250 ? 19.703 -20.234 2.553 1 97.81 250 VAL A N 1
ATOM 1962 C CA . VAL A 1 250 ? 18.953 -18.984 2.594 1 97.81 250 VAL A CA 1
ATOM 1963 C C . VAL A 1 250 ? 19.469 -18.109 3.744 1 97.81 250 VAL A C 1
ATOM 1965 O O . VAL A 1 250 ? 19.875 -18.641 4.785 1 97.81 250 VAL A O 1
ATOM 1968 N N . THR A 1 251 ? 19.5 -16.812 3.578 1 98.38 251 THR A N 1
ATOM 1969 C CA . THR A 1 251 ? 19.609 -15.844 4.652 1 98.38 251 THR A CA 1
ATOM 1970 C C . THR A 1 251 ? 18.281 -15.109 4.863 1 98.38 251 THR A C 1
ATOM 1972 O O . THR A 1 251 ? 17.766 -14.484 3.936 1 98.38 251 THR A O 1
ATOM 1975 N N . VAL A 1 252 ? 17.781 -15.234 6.105 1 98.5 252 VAL A N 1
ATOM 1976 C CA . VAL A 1 252 ? 16.484 -14.625 6.41 1 98.5 252 VAL A CA 1
ATOM 1977 C C . VAL A 1 252 ? 16.703 -13.312 7.168 1 98.5 252 VAL A C 1
ATOM 1979 O O . VAL A 1 252 ? 17.375 -13.289 8.195 1 98.5 252 VAL A O 1
ATOM 1982 N N . HIS A 1 253 ? 16.203 -12.234 6.648 1 98.44 253 HIS A N 1
ATOM 1983 C CA . HIS A 1 253 ? 16.219 -10.938 7.305 1 98.44 253 HIS A CA 1
ATOM 1984 C C . HIS A 1 253 ? 14.828 -10.562 7.812 1 98.44 253 HIS A C 1
ATOM 1986 O O . HIS A 1 253 ? 13.82 -11.062 7.301 1 98.44 253 HIS A O 1
ATOM 1992 N N . VAL A 1 254 ? 14.805 -9.734 8.844 1 98 254 VAL A N 1
ATOM 1993 C CA . VAL A 1 254 ? 13.516 -9.289 9.383 1 98 254 VAL A CA 1
ATOM 1994 C C . VAL A 1 254 ? 13.391 -7.777 9.242 1 98 254 VAL A C 1
ATOM 1996 O O . VAL A 1 254 ? 14.352 -7.043 9.477 1 98 254 VAL A O 1
ATOM 1999 N N . ALA A 1 255 ? 12.18 -7.34 8.727 1 96.56 255 ALA A N 1
ATOM 2000 C CA . ALA A 1 255 ? 11.898 -5.906 8.672 1 96.56 255 ALA A CA 1
ATOM 2001 C C . ALA A 1 255 ? 11.586 -5.359 10.062 1 96.56 255 ALA A C 1
ATOM 2003 O O . ALA A 1 255 ? 10.594 -5.75 10.68 1 96.56 255 ALA A O 1
ATOM 2004 N N . ASP A 1 256 ? 12.375 -4.434 10.539 1 85.5 256 ASP A N 1
ATOM 2005 C CA . ASP A 1 256 ? 12.203 -4.004 11.922 1 85.5 256 ASP A CA 1
ATOM 2006 C C . ASP A 1 256 ? 12.188 -2.48 12.023 1 85.5 256 ASP A C 1
ATOM 2008 O O . ASP A 1 256 ? 13.141 -1.815 11.617 1 85.5 256 ASP A O 1
ATOM 2012 N N . SER A 1 257 ? 11.148 -1.929 12.508 1 76.19 257 SER A N 1
ATOM 2013 C CA . SER A 1 257 ? 11.023 -0.484 12.664 1 76.19 257 SER A CA 1
ATOM 2014 C C . SER A 1 257 ? 11.711 -0 13.93 1 76.19 257 SER A C 1
ATOM 2016 O O . SER A 1 257 ? 11.906 1.202 14.117 1 76.19 257 SER A O 1
ATOM 2018 N N . SER A 1 258 ? 12 -0.824 14.867 1 63.19 258 SER A N 1
ATOM 2019 C CA . SER A 1 258 ? 12.492 -0.444 16.188 1 63.19 258 SER A CA 1
ATOM 2020 C C . SER A 1 258 ? 13.977 -0.104 16.156 1 63.19 258 SER A C 1
ATOM 2022 O O . SER A 1 258 ? 14.57 0.226 17.172 1 63.19 258 SER A O 1
ATOM 2024 N N . GLY A 1 259 ? 14.672 -0.199 15.008 1 53.72 259 GLY A N 1
ATOM 2025 C CA . GLY A 1 259 ? 16.109 0.01 14.961 1 53.72 259 GLY A CA 1
ATOM 2026 C C . GLY A 1 259 ? 16.516 1.412 15.375 1 53.72 259 GLY A C 1
ATOM 2027 O O . GLY A 1 259 ? 17.703 1.693 15.539 1 53.72 259 GLY A O 1
ATOM 2028 N N . ASP A 1 260 ? 15.594 2.449 15.148 1 51.5 260 ASP A N 1
ATOM 2029 C CA . ASP A 1 260 ? 15.984 3.84 15.367 1 51.5 260 ASP A CA 1
ATOM 2030 C C . ASP A 1 260 ? 16.562 4.039 16.766 1 51.5 260 ASP A C 1
ATOM 2032 O O . ASP A 1 260 ? 17.484 4.828 16.953 1 51.5 260 ASP A O 1
ATOM 2036 N N . ARG A 1 261 ? 15.898 3.406 17.75 1 46.69 261 ARG A N 1
ATOM 2037 C CA . ARG A 1 261 ? 16.391 3.801 19.078 1 46.69 261 ARG A CA 1
ATOM 2038 C C . ARG A 1 261 ? 17.891 3.609 19.188 1 46.69 261 ARG A C 1
ATOM 2040 O O . ARG A 1 261 ? 18.547 4.227 20.031 1 46.69 261 ARG A O 1
ATOM 2047 N N . LEU A 1 262 ? 18.344 2.799 18.422 1 42.47 262 LEU A N 1
ATOM 2048 C CA . LEU A 1 262 ? 19.781 2.539 18.547 1 42.47 262 LEU A CA 1
ATOM 2049 C C . LEU A 1 262 ? 20.578 3.445 17.625 1 42.47 262 LEU A C 1
ATOM 2051 O O . LEU A 1 262 ? 21.703 3.838 17.938 1 42.47 262 LEU A O 1
ATOM 2055 N N . MET A 1 263 ? 20.094 3.723 16.391 1 44.5 263 MET A N 1
ATOM 2056 C CA . MET A 1 263 ? 20.922 4.469 15.453 1 44.5 263 MET A CA 1
ATOM 2057 C C . MET A 1 263 ? 20.766 5.973 15.664 1 44.5 263 MET A C 1
ATOM 2059 O O . MET A 1 263 ? 21.453 6.77 15.023 1 44.5 263 MET A O 1
ATOM 2063 N N . GLU A 1 264 ? 19.766 6.516 16.203 1 41.62 264 GLU A N 1
ATOM 2064 C CA . GLU A 1 264 ? 19.609 7.949 16.422 1 41.62 264 GLU A CA 1
ATOM 2065 C C . GLU A 1 264 ? 20.828 8.523 17.156 1 41.62 264 GLU A C 1
ATOM 2067 O O . GLU A 1 264 ? 21.031 9.734 17.188 1 41.62 264 GLU A O 1
ATOM 2072 N N . SER A 1 265 ? 21.547 7.801 17.953 1 37.34 265 SER A N 1
ATOM 2073 C CA . SER A 1 265 ? 22.703 8.516 18.484 1 37.34 265 SER A CA 1
ATOM 2074 C C . SER A 1 265 ? 23.578 9.07 17.359 1 37.34 265 SER A C 1
ATOM 2076 O O . SER A 1 265 ? 24.453 9.914 17.609 1 37.34 265 SER A O 1
ATOM 2078 N N . ALA A 1 266 ? 23.547 8.492 16.219 1 35.97 266 ALA A N 1
ATOM 2079 C CA . ALA A 1 266 ? 24.547 8.969 15.266 1 35.97 266 ALA A CA 1
ATOM 2080 C C . ALA A 1 266 ? 24.031 10.164 14.477 1 35.97 266 ALA A C 1
ATOM 2082 O O . ALA A 1 266 ? 24.703 10.68 13.586 1 35.97 266 ALA A O 1
ATOM 2083 N N . GLU A 1 267 ? 22.688 10.477 14.461 1 38.19 267 GLU A N 1
ATOM 2084 C CA . GLU A 1 267 ? 22.344 11.711 13.758 1 38.19 267 GLU A CA 1
ATOM 2085 C C . GLU A 1 267 ? 22.797 12.938 14.547 1 38.19 267 GLU A C 1
ATOM 2087 O O . GLU A 1 267 ? 22.609 13.008 15.766 1 38.19 267 GLU A O 1
ATOM 2092 N N . PRO A 1 268 ? 23.703 13.758 14.156 1 32.94 268 PRO A N 1
ATOM 2093 C CA . PRO A 1 268 ? 24.188 14.914 14.914 1 32.94 268 PRO A CA 1
ATOM 2094 C C . PRO A 1 268 ? 23.062 15.789 15.453 1 32.94 268 PRO A C 1
ATOM 2096 O O . PRO A 1 268 ? 22.141 16.141 14.719 1 32.94 268 PRO A O 1
ATOM 2099 N N . LYS A 1 269 ? 22.609 15.68 16.734 1 32.62 269 LYS A N 1
ATOM 2100 C CA . LYS A 1 269 ? 21.891 16.75 17.406 1 32.62 269 LYS A CA 1
ATOM 2101 C C . LYS A 1 269 ? 22.391 18.109 16.984 1 32.62 269 LYS A C 1
ATOM 2103 O O . LYS A 1 269 ? 23.594 18.344 16.875 1 32.62 269 LYS A O 1
ATOM 2108 N N . ALA A 1 270 ? 21.594 18.938 16.344 1 30.62 270 ALA A N 1
ATOM 2109 C CA . ALA A 1 270 ? 21.953 20.359 16.281 1 30.62 270 ALA A CA 1
ATOM 2110 C C . ALA A 1 270 ? 22.359 20.875 17.656 1 30.62 270 ALA A C 1
ATOM 2112 O O . ALA A 1 270 ? 21.516 21.109 18.516 1 30.62 270 ALA A O 1
ATOM 2113 N N . ASP A 1 271 ? 23.219 20.297 18.5 1 28.8 271 ASP A N 1
ATOM 2114 C CA . ASP A 1 271 ? 23.703 20.859 19.75 1 28.8 271 ASP A CA 1
ATOM 2115 C C . ASP A 1 271 ? 23.859 22.375 19.641 1 28.8 271 ASP A C 1
ATOM 2117 O O . ASP A 1 271 ? 23.688 23.094 20.641 1 28.8 271 ASP A O 1
ATOM 2121 N N . VAL A 1 272 ? 24.812 22.906 18.812 1 27.19 272 VAL A N 1
ATOM 2122 C CA . VAL A 1 272 ? 25.781 23.859 19.359 1 27.19 272 VAL A CA 1
ATOM 2123 C C . VAL A 1 272 ? 25.094 25.219 19.578 1 27.19 272 VAL A C 1
ATOM 2125 O O . VAL A 1 272 ? 25.625 26.078 20.281 1 27.19 272 VAL A O 1
ATOM 2128 N N . LEU A 1 273 ? 24.297 25.812 18.641 1 23.69 273 LEU A N 1
ATOM 2129 C CA . LEU A 1 273 ? 24.453 27.25 18.812 1 23.69 273 LEU A CA 1
ATOM 2130 C C . LEU A 1 273 ? 23.656 27.75 20.016 1 23.69 273 LEU A C 1
ATOM 2132 O O . LEU A 1 273 ? 24.125 28.594 20.781 1 23.69 273 LEU A O 1
ATOM 2136 N N . SER A 1 274 ? 22.234 27.641 20.078 1 24.11 274 SER A N 1
ATOM 2137 C CA . SER A 1 274 ? 21.578 28.719 20.812 1 24.11 274 SER A CA 1
ATOM 2138 C C . SER A 1 274 ? 21.578 28.438 22.312 1 24.11 274 SER A C 1
ATOM 2140 O O . SER A 1 274 ? 20.75 27.672 22.797 1 24.11 274 SER A O 1
ATOM 2142 N N . LYS A 1 275 ? 22.703 28.203 23.016 1 24.41 275 LYS A N 1
ATOM 2143 C CA . LYS A 1 275 ? 22.859 28.234 24.469 1 24.41 275 LYS A CA 1
ATOM 2144 C C . LYS A 1 275 ? 22.312 29.547 25.047 1 24.41 275 LYS A C 1
ATOM 2146 O O . LYS A 1 275 ? 23 30.203 25.828 1 24.41 275 LYS A O 1
ATOM 2151 N N . SER A 1 276 ? 21.406 30.359 24.406 1 21.62 276 SER A N 1
ATOM 2152 C CA . SER A 1 276 ? 21.234 31.484 25.312 1 21.62 276 SER A CA 1
ATOM 2153 C C . SER A 1 276 ? 20.781 31.031 26.688 1 21.62 276 SER A C 1
ATOM 2155 O O . SER A 1 276 ? 20.188 29.953 26.828 1 21.62 276 SER A O 1
ATOM 2157 N N . GLN A 1 277 ? 21.125 31.797 27.844 1 20.8 277 GLN A N 1
ATOM 2158 C CA . GLN A 1 277 ? 21.234 31.953 29.281 1 20.8 277 GLN A CA 1
ATOM 2159 C C . GLN A 1 277 ? 19.875 31.922 29.953 1 20.8 277 GLN A C 1
ATOM 2161 O O . GLN A 1 277 ? 19.734 32.25 31.125 1 20.8 277 GLN A O 1
ATOM 2166 N N . LYS A 1 278 ? 18.734 31.594 29.328 1 20.09 278 LYS A N 1
ATOM 2167 C CA . LYS A 1 278 ? 17.719 32.156 30.219 1 20.09 278 LYS A CA 1
ATOM 2168 C C . LYS A 1 278 ? 17.797 31.516 31.609 1 20.09 278 LYS A C 1
ATOM 2170 O O . LYS A 1 278 ? 18.172 30.344 31.734 1 20.09 278 LYS A O 1
ATOM 2175 N N . ALA A 1 279 ? 17.516 32.344 32.719 1 18.3 279 ALA A N 1
ATOM 2176 C CA . ALA A 1 279 ? 17.625 32.5 34.156 1 18.3 279 ALA A CA 1
ATOM 2177 C C . ALA A 1 279 ? 16.938 31.359 34.906 1 18.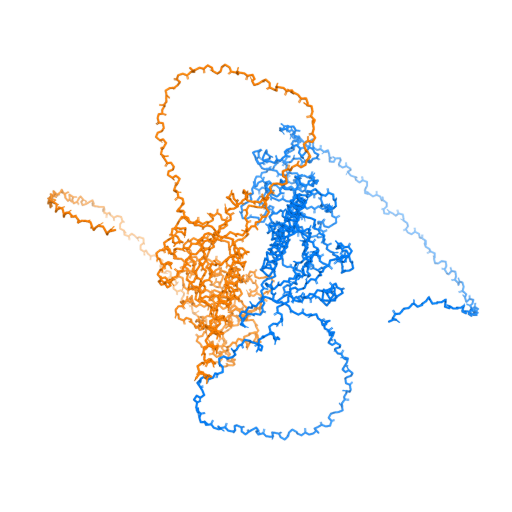3 279 ALA A C 1
ATOM 2179 O O . ALA A 1 279 ? 17.547 30.75 35.781 1 18.3 279 ALA A O 1
ATOM 2180 N N . GLY A 1 280 ? 15.625 31.547 35.312 1 18.64 280 GLY A N 1
ATOM 2181 C CA . GLY A 1 280 ? 15.172 31.547 36.688 1 18.64 280 GLY A CA 1
ATOM 2182 C C . GLY A 1 280 ? 14.906 30.156 37.219 1 18.64 280 GLY A C 1
ATOM 2183 O O . GLY A 1 280 ? 14.523 29.25 36.469 1 18.64 280 GLY A O 1
ATOM 2184 N N . ASN A 1 281 ? 15.57 29.734 38.281 1 18.95 281 ASN A N 1
ATOM 2185 C CA . ASN A 1 281 ? 15.852 28.609 39.188 1 18.95 281 ASN A CA 1
ATOM 2186 C C . ASN A 1 281 ? 14.578 28.078 39.844 1 18.95 281 ASN A C 1
ATOM 2188 O O . ASN A 1 281 ? 14.641 27.438 40.875 1 18.95 281 ASN A O 1
ATOM 2192 N N . TYR A 1 282 ? 13.359 28.531 39.438 1 18.81 282 TYR A N 1
ATOM 2193 C CA . TYR A 1 282 ? 12.477 28.312 40.562 1 18.81 282 TYR A CA 1
ATOM 2194 C C . TYR A 1 282 ? 12.383 26.844 40.938 1 18.81 282 TYR A C 1
ATOM 2196 O O . TYR A 1 282 ? 12.172 26 40.062 1 18.81 282 TYR A O 1
ATOM 2204 N N . GLY A 1 283 ? 13.164 26.391 41.938 1 19.52 283 GLY A N 1
ATOM 2205 C CA . GLY A 1 283 ? 13.406 25.172 42.688 1 19.52 283 GLY A CA 1
ATOM 2206 C C . GLY A 1 283 ? 12.141 24.5 43.188 1 19.52 283 GLY A C 1
ATOM 2207 O O . GLY A 1 283 ? 11.422 25.062 44.031 1 19.52 283 GLY A O 1
ATOM 2208 N N . TRP A 1 284 ? 11.242 24.172 42.219 1 18.36 284 TRP A N 1
ATOM 2209 C CA . TRP A 1 284 ? 10.047 23.578 42.812 1 18.36 284 TRP A CA 1
ATOM 2210 C C . TRP A 1 284 ? 10.414 22.5 43.844 1 18.36 284 TRP A C 1
ATOM 2212 O O . TRP A 1 284 ? 11.266 21.656 43.562 1 18.36 284 TRP A O 1
ATOM 2222 N N . VAL A 1 285 ? 10.516 22.906 45.062 1 19.8 285 VAL A N 1
ATOM 2223 C CA . VAL A 1 285 ? 10.703 22.203 46.312 1 19.8 285 VAL A CA 1
ATOM 2224 C C . VAL A 1 285 ? 9.742 21.016 46.375 1 19.8 285 VAL A C 1
ATOM 2226 O O . VAL A 1 285 ? 8.531 21.172 46.219 1 19.8 285 VAL A O 1
ATOM 2229 N N . ARG A 1 286 ? 10.211 19.859 45.969 1 19.56 286 ARG A N 1
ATOM 2230 C CA . ARG A 1 286 ? 9.625 18.516 46.094 1 19.56 286 ARG A CA 1
ATOM 2231 C C . ARG A 1 286 ? 9.18 18.281 47.531 1 19.56 286 ARG A C 1
ATOM 2233 O O . ARG A 1 286 ? 10.008 18.234 48.469 1 19.56 286 ARG A O 1
ATOM 2240 N N . THR A 1 287 ? 8.203 19.016 47.938 1 19.95 287 THR A N 1
ATOM 2241 C CA . THR A 1 287 ? 7.77 18.781 49.312 1 19.95 287 THR A CA 1
ATOM 2242 C C . THR A 1 287 ? 7.633 17.281 49.594 1 19.95 287 THR A C 1
ATOM 2244 O O . THR A 1 287 ? 7.125 16.547 48.75 1 19.95 287 THR A O 1
ATOM 2247 N N . GLN A 1 288 ? 8.531 16.781 50.469 1 20.56 288 GLN A N 1
ATOM 2248 C CA . GLN A 1 288 ? 8.812 15.492 51.094 1 20.56 288 GLN A CA 1
ATOM 2249 C C . GLN A 1 288 ? 7.559 14.922 51.781 1 20.56 288 GLN A C 1
ATOM 2251 O O . GLN A 1 288 ? 7.105 15.43 52.781 1 20.56 288 GLN A O 1
ATOM 2256 N N . SER A 1 289 ? 6.414 14.758 51.062 1 19.98 289 SER A N 1
ATOM 2257 C CA . SER A 1 289 ? 5.297 14.281 51.875 1 19.98 289 SER A CA 1
ATOM 2258 C C . SER A 1 289 ? 5.66 13 52.625 1 19.98 289 SER A C 1
ATOM 2260 O O . SER A 1 289 ? 6.434 12.18 52.094 1 19.98 289 SER A O 1
ATOM 2262 N N . ASN A 1 290 ? 5.594 12.977 53.938 1 20.45 290 ASN A N 1
ATOM 2263 C CA . ASN A 1 290 ? 5.781 12.07 55.062 1 20.45 290 ASN A CA 1
ATOM 2264 C C . ASN A 1 290 ? 4.996 10.773 54.875 1 20.45 290 ASN A C 1
ATOM 2266 O O . ASN A 1 290 ? 3.77 10.766 55 1 20.45 290 ASN A O 1
ATOM 2270 N N . GLN A 1 291 ? 5.129 10.07 53.75 1 20 291 GLN A N 1
ATOM 2271 C CA . GLN A 1 291 ? 4.363 8.828 53.656 1 20 291 GLN A CA 1
ATOM 2272 C C . GLN A 1 291 ? 4.656 7.891 54.812 1 20 291 GLN A C 1
ATOM 2274 O O . GLN A 1 291 ? 5.82 7.598 55.094 1 20 291 GLN A O 1
ATOM 2279 N N . LYS A 1 292 ? 3.799 7.855 55.812 1 21.45 292 LYS A N 1
ATOM 2280 C CA . LYS A 1 292 ? 3.674 6.922 56.906 1 21.45 292 LYS A CA 1
ATOM 2281 C C . LYS A 1 292 ? 3.857 5.48 56.438 1 21.45 292 LYS A C 1
ATOM 2283 O O . LYS A 1 292 ? 3.432 5.117 55.344 1 21.45 292 LYS A O 1
ATOM 2288 N N . GLN A 1 293 ? 4.824 4.691 57.094 1 22.38 293 GLN A N 1
ATOM 2289 C CA . GLN A 1 293 ? 5.453 3.381 56.969 1 22.38 293 GLN A CA 1
ATOM 2290 C C . GLN A 1 293 ? 4.414 2.266 57.031 1 22.38 293 GLN A C 1
ATOM 2292 O O . GLN A 1 293 ? 3.992 1.865 58.094 1 22.38 293 GLN A O 1
ATOM 2297 N N . VAL A 1 294 ? 3.166 2.467 56.688 1 24.09 294 VAL A N 1
ATOM 2298 C CA . VAL A 1 294 ? 2.371 1.309 57.062 1 24.09 294 VAL A CA 1
ATOM 2299 C C . VAL A 1 294 ? 3.006 0.033 56.531 1 24.09 294 VAL A C 1
ATOM 2301 O O . VAL A 1 294 ? 3.488 0.011 55.375 1 24.09 294 VAL A O 1
ATOM 2304 N N . ASP A 1 295 ? 3.367 -0.918 57.375 1 23.66 295 ASP A N 1
ATOM 2305 C CA . ASP A 1 295 ? 4.047 -2.211 57.375 1 23.66 295 ASP A CA 1
ATOM 2306 C C . ASP A 1 295 ? 3.354 -3.188 56.438 1 23.66 295 ASP A C 1
ATOM 2308 O O . ASP A 1 295 ? 2.592 -4.051 56.875 1 23.66 295 ASP A O 1
ATOM 2312 N N . ASN A 1 296 ? 2.592 -2.73 55.438 1 23.73 296 ASN A N 1
ATOM 2313 C CA . ASN A 1 296 ? 1.881 -3.846 54.812 1 23.73 296 ASN A CA 1
ATOM 2314 C C . ASN A 1 296 ? 2.832 -4.977 54.438 1 23.73 296 ASN A C 1
ATOM 2316 O O . ASN A 1 296 ? 3.969 -4.73 54.031 1 23.73 296 ASN A O 1
ATOM 2320 N N . GLU A 1 297 ? 2.561 -6.191 54.938 1 26.56 297 GLU A N 1
ATOM 2321 C CA . GLU A 1 297 ? 3.113 -7.516 54.656 1 26.56 297 GLU A CA 1
ATOM 2322 C C . GLU A 1 297 ? 3.346 -7.723 53.156 1 26.56 297 GLU A C 1
ATOM 2324 O O . GLU A 1 297 ? 2.508 -7.348 52.344 1 26.56 297 GLU A O 1
ATOM 2329 N N . MET A 1 298 ? 4.574 -7.711 52.781 1 24.28 298 MET A N 1
ATOM 2330 C CA . MET A 1 298 ? 5.16 -7.949 51.469 1 24.28 298 MET A CA 1
ATOM 2331 C C . MET A 1 298 ? 4.609 -9.234 50.844 1 24.28 298 MET A C 1
ATOM 2333 O O . MET A 1 298 ? 4.852 -10.328 51.344 1 24.28 298 MET A O 1
ATOM 2337 N N . TYR A 1 299 ? 3.295 -9.352 50.625 1 26.5 299 TYR A N 1
ATOM 2338 C CA . TYR A 1 299 ? 3.043 -10.516 49.781 1 26.5 299 TYR A CA 1
ATOM 2339 C C . TYR A 1 299 ? 4.086 -10.633 48.688 1 26.5 299 TYR A C 1
ATOM 2341 O O . TYR A 1 299 ? 4.371 -9.656 47.969 1 26.5 299 TYR A O 1
ATOM 2349 N N . ASP A 1 300 ? 5.066 -11.414 48.906 1 29.39 300 ASP A N 1
ATOM 2350 C CA . ASP A 1 300 ? 6.047 -11.883 47.938 1 29.39 300 ASP A CA 1
ATOM 2351 C C . ASP A 1 300 ? 5.375 -12.227 46.625 1 29.39 300 ASP A C 1
ATOM 2353 O O . ASP A 1 300 ? 4.672 -13.227 46.5 1 29.39 300 ASP A O 1
ATOM 2357 N N . SER A 1 301 ? 4.559 -11.352 46.094 1 30.59 301 SER A N 1
ATOM 2358 C CA . SER A 1 301 ? 4.211 -11.688 44.719 1 30.59 301 SER A CA 1
ATOM 2359 C C . SER A 1 301 ? 5.418 -12.242 43.969 1 30.59 301 SER A C 1
ATOM 2361 O O . SER A 1 301 ? 6.477 -11.609 43.938 1 30.59 301 SER A O 1
ATOM 2363 N N . ASP A 1 302 ? 5.633 -13.5 43.969 1 32.59 302 ASP A N 1
ATOM 2364 C CA . ASP A 1 302 ? 6.469 -14.164 42.969 1 32.59 302 ASP A CA 1
ATOM 2365 C C . ASP A 1 302 ? 6.395 -13.453 41.625 1 32.59 302 ASP A C 1
ATOM 2367 O O . ASP A 1 302 ? 5.324 -13.375 41.031 1 32.59 302 ASP A O 1
ATOM 2371 N N . SER A 1 303 ? 6.965 -12.305 41.562 1 32.84 303 SER A N 1
ATOM 2372 C CA . SER A 1 303 ? 7.266 -11.75 40.25 1 32.84 303 SER A CA 1
ATOM 2373 C C . SER A 1 303 ? 7.582 -12.844 39.219 1 32.84 303 SER A C 1
ATOM 2375 O O . SER A 1 303 ? 8.625 -13.5 39.312 1 32.84 303 SER A O 1
ATOM 2377 N N . ASP A 1 304 ? 6.727 -13.695 38.969 1 34.25 304 ASP A N 1
ATOM 2378 C CA . ASP A 1 304 ? 7 -14.438 37.719 1 34.25 304 ASP A CA 1
ATOM 2379 C C . ASP A 1 304 ? 7.789 -13.578 36.75 1 34.25 304 ASP A C 1
ATOM 2381 O O . ASP A 1 304 ? 7.406 -12.445 36.438 1 34.25 304 ASP A O 1
ATOM 2385 N N . GLY A 1 305 ? 9.078 -13.656 36.812 1 32.22 305 GLY A N 1
ATOM 2386 C CA . GLY A 1 305 ? 10.023 -13.117 35.844 1 32.22 305 GLY A CA 1
ATOM 2387 C C . GLY A 1 305 ? 9.438 -12.945 34.469 1 32.22 305 GLY A C 1
ATOM 2388 O O . GLY A 1 305 ? 9.016 -13.922 33.844 1 32.22 305 GLY A O 1
ATOM 2389 N N . GLU A 1 306 ? 8.578 -12.055 34.312 1 35.28 306 GLU A N 1
ATOM 2390 C CA . GLU A 1 306 ? 8.422 -11.711 32.875 1 35.28 306 GLU A CA 1
ATOM 2391 C C . GLU A 1 306 ? 9.703 -11.992 32.094 1 35.28 306 GLU A C 1
ATOM 2393 O O . GLU A 1 306 ? 10.711 -11.289 32.281 1 35.28 306 GLU A O 1
ATOM 2398 N N . PHE A 1 307 ? 10.133 -13.195 32.062 1 33.75 307 PHE A N 1
ATOM 2399 C CA . PHE A 1 307 ? 11.133 -13.5 31.062 1 33.75 307 PHE A CA 1
ATOM 2400 C C . PHE A 1 307 ? 10.992 -12.57 29.859 1 33.75 307 PHE A C 1
ATOM 2402 O O . PHE A 1 307 ? 9.969 -12.594 29.172 1 33.75 307 PHE A O 1
ATOM 2409 N N . GLU A 1 308 ? 11.117 -11.336 30.047 1 40.38 308 GLU A N 1
ATOM 2410 C CA . GLU A 1 308 ? 11.375 -10.555 28.844 1 40.38 308 GLU A CA 1
ATOM 2411 C C . GLU A 1 308 ? 12.031 -11.414 27.766 1 40.38 308 GLU A C 1
ATOM 2413 O O . GLU A 1 308 ? 13.18 -11.836 27.906 1 40.38 308 GLU A O 1
ATOM 2418 N N . LEU A 1 309 ? 11.383 -12.406 27.328 1 43.94 309 LEU A N 1
ATOM 2419 C CA . LEU A 1 309 ? 11.93 -13.141 26.188 1 43.94 309 LEU A CA 1
ATOM 2420 C C . LEU A 1 309 ? 12.945 -12.297 25.438 1 43.94 309 LEU A C 1
ATOM 2422 O O . LEU A 1 309 ? 12.609 -11.211 24.938 1 43.94 309 LEU A O 1
ATOM 2426 N N . CYS A 1 310 ? 14.102 -12.109 25.844 1 52.84 310 CYS A N 1
ATOM 2427 C CA . CYS A 1 310 ? 15.258 -11.469 25.219 1 52.84 310 CYS A CA 1
ATOM 2428 C C . CYS A 1 310 ? 15.289 -11.758 23.719 1 52.84 310 CYS A C 1
ATOM 2430 O O . CYS A 1 310 ? 15.359 -12.914 23.312 1 52.84 310 CYS A O 1
ATOM 2432 N N . LEU A 1 311 ? 14.656 -10.859 22.906 1 65.81 311 LEU A N 1
ATOM 2433 C CA . LEU A 1 311 ? 14.812 -11.031 21.469 1 65.81 311 LEU A CA 1
ATOM 2434 C C . LEU A 1 311 ? 16.266 -11.312 21.109 1 65.81 311 LEU A C 1
ATOM 2436 O O . LEU A 1 311 ? 17.188 -10.773 21.75 1 65.81 311 LEU A O 1
ATOM 2440 N N . PRO A 1 312 ? 16.516 -12.492 20.406 1 77.62 312 PRO A N 1
ATOM 2441 C CA . PRO A 1 312 ? 17.875 -12.773 19.938 1 77.62 312 PRO A CA 1
ATOM 2442 C C . PRO A 1 312 ? 18.578 -11.539 19.391 1 77.62 312 PRO A C 1
ATOM 2444 O O . PRO A 1 312 ? 17.922 -10.617 18.891 1 77.62 312 PRO A O 1
ATOM 2447 N N . ASN A 1 313 ? 19.766 -11.453 19.734 1 85.44 313 ASN A N 1
ATOM 2448 C CA . ASN A 1 313 ? 20.578 -10.344 19.234 1 85.44 313 ASN A CA 1
ATOM 2449 C C . ASN A 1 313 ? 20.891 -10.508 17.75 1 85.44 313 ASN A C 1
ATOM 2451 O O . ASN A 1 313 ? 21.641 -11.406 17.359 1 85.44 313 ASN A O 1
ATOM 2455 N N . VAL A 1 314 ? 20.219 -9.859 16.953 1 91.94 314 VAL A N 1
ATOM 2456 C CA . VAL A 1 314 ? 20.422 -9.82 15.508 1 91.94 314 VAL A CA 1
ATOM 2457 C C . VAL A 1 314 ? 20.875 -8.422 15.086 1 91.94 314 VAL A C 1
ATOM 2459 O O . VAL A 1 314 ? 20.312 -7.422 15.555 1 91.94 314 VAL A O 1
ATOM 2462 N N . SER A 1 315 ? 21.906 -8.336 14.328 1 93.19 315 SER A N 1
ATOM 2463 C CA . SER A 1 315 ? 22.438 -7.047 13.906 1 93.19 315 SER A CA 1
ATOM 2464 C C . SER A 1 315 ? 21.438 -6.281 13.055 1 93.19 315 SER A C 1
ATOM 2466 O O . SER A 1 315 ? 20.531 -6.883 12.461 1 93.19 315 SER A O 1
ATOM 2468 N N . THR A 1 316 ? 21.641 -4.973 13.062 1 94.12 316 THR A N 1
ATOM 2469 C CA . THR A 1 316 ? 20.75 -4.098 12.312 1 94.12 316 THR A CA 1
ATOM 2470 C C . THR A 1 316 ? 21.484 -3.479 11.125 1 94.12 316 THR A C 1
ATOM 2472 O O . THR A 1 316 ? 22.656 -3.107 11.234 1 94.12 316 THR A O 1
ATOM 2475 N N . LYS A 1 317 ? 20.75 -3.428 10.023 1 95.38 317 LYS A N 1
ATOM 2476 C CA . LYS A 1 317 ? 21.234 -2.754 8.82 1 95.38 317 LYS A CA 1
ATOM 2477 C C . LYS A 1 317 ? 20.188 -1.797 8.266 1 95.38 317 LYS A C 1
ATOM 2479 O O . LYS A 1 317 ? 18.984 -2.051 8.375 1 95.38 317 LYS A O 1
ATOM 2484 N N . LEU A 1 318 ? 20.703 -0.717 7.723 1 95.5 318 LEU A N 1
ATOM 2485 C CA . LEU A 1 318 ? 19.797 0.123 6.938 1 95.5 318 LEU A CA 1
ATOM 2486 C C . LEU A 1 318 ? 19.312 -0.617 5.699 1 95.5 318 LEU A C 1
ATOM 2488 O O . LEU A 1 318 ? 20.062 -1.39 5.094 1 95.5 318 LEU A O 1
ATOM 2492 N N . TYR A 1 319 ? 18.141 -0.291 5.305 1 96.62 319 TYR A N 1
ATOM 2493 C CA . TYR A 1 319 ? 17.453 -1.037 4.25 1 96.62 319 TYR A CA 1
ATOM 2494 C C . TYR A 1 319 ? 18.234 -0.938 2.936 1 96.62 319 TYR A C 1
ATOM 2496 O O . TYR A 1 319 ? 18.094 -1.799 2.064 1 96.62 319 TYR A O 1
ATOM 2504 N N . HIS A 1 320 ? 19.062 0.094 2.77 1 95.56 320 HIS A N 1
ATOM 2505 C CA . HIS A 1 320 ? 19.734 0.304 1.491 1 95.56 320 HIS A CA 1
ATOM 2506 C C . HIS A 1 320 ? 21.188 -0.164 1.546 1 95.56 320 HIS A C 1
ATOM 2508 O O . HIS A 1 320 ? 21.922 0.002 0.578 1 95.56 320 HIS A O 1
ATOM 2514 N N . GLU A 1 321 ? 21.547 -0.667 2.713 1 95.69 321 GLU A N 1
ATOM 2515 C CA . GLU A 1 321 ? 22.844 -1.337 2.789 1 95.69 321 GLU A CA 1
ATOM 2516 C C . GLU A 1 321 ? 22.797 -2.709 2.123 1 95.69 321 GLU A C 1
ATOM 2518 O O . GLU A 1 321 ? 21.734 -3.172 1.718 1 95.69 321 GLU A O 1
ATOM 2523 N N . HIS A 1 322 ? 23.906 -3.322 2.016 1 95.62 322 HIS A N 1
ATOM 2524 C CA . HIS A 1 322 ? 23.984 -4.59 1.297 1 95.62 322 HIS A CA 1
ATOM 2525 C C . HIS A 1 322 ? 23.516 -5.746 2.166 1 95.62 322 HIS A C 1
ATOM 2527 O O . HIS A 1 322 ? 24.125 -6.043 3.199 1 95.62 322 HIS A O 1
ATOM 2533 N N . TRP A 1 323 ? 22.391 -6.367 1.752 1 97.12 323 TRP A N 1
ATOM 2534 C CA . TRP A 1 323 ? 21.875 -7.473 2.553 1 97.12 323 TRP A CA 1
ATOM 2535 C C . TRP A 1 323 ? 21.359 -8.602 1.661 1 97.12 323 TRP A C 1
ATOM 2537 O O . TRP A 1 323 ? 21.234 -9.742 2.105 1 97.12 323 TRP A O 1
ATOM 2547 N N . ALA A 1 324 ? 21.062 -8.305 0.405 1 97 324 ALA A N 1
ATOM 2548 C CA . ALA A 1 324 ? 20.547 -9.32 -0.511 1 97 324 ALA A CA 1
ATOM 2549 C C . ALA A 1 324 ? 21.656 -9.859 -1.411 1 97 324 ALA A C 1
ATOM 2551 O O . ALA A 1 324 ? 22.047 -9.211 -2.377 1 97 324 ALA A O 1
ATOM 2552 N N . GLN A 1 325 ? 22.188 -11.062 -1.231 1 89.69 325 GLN A N 1
ATOM 2553 C CA . GLN A 1 325 ? 23.344 -11.578 -1.957 1 89.69 325 GLN A CA 1
ATOM 2554 C C . GLN A 1 325 ? 23.047 -12.945 -2.574 1 89.69 325 GLN A C 1
ATOM 2556 O O . GLN A 1 325 ? 23.484 -13.242 -3.686 1 89.69 325 GLN A O 1
ATOM 2561 N N . ASN A 1 326 ? 22.484 -13.844 -1.922 1 90.25 326 ASN A N 1
ATOM 2562 C CA . ASN A 1 326 ? 22.125 -15.188 -2.355 1 90.25 326 ASN A CA 1
ATOM 2563 C C . ASN A 1 326 ? 20.625 -15.453 -2.154 1 90.25 326 ASN A C 1
ATOM 2565 O O . ASN A 1 326 ? 19.812 -14.547 -2.316 1 90.25 326 ASN A O 1
ATOM 2569 N N . HIS A 1 327 ? 20.375 -16.672 -1.935 1 96.06 327 HIS A N 1
ATOM 2570 C CA . HIS A 1 327 ? 19 -16.922 -1.538 1 96.06 327 HIS A CA 1
ATOM 2571 C C . HIS A 1 327 ? 18.641 -16.141 -0.277 1 96.06 327 HIS A C 1
ATOM 2573 O O . HIS A 1 327 ? 19.297 -16.297 0.758 1 96.06 327 HIS A O 1
ATOM 2579 N N . THR A 1 328 ? 17.734 -15.234 -0.479 1 98.25 328 THR A N 1
ATOM 2580 C CA . THR A 1 328 ? 17.375 -14.312 0.594 1 98.25 328 THR A CA 1
ATOM 2581 C C . THR A 1 328 ? 15.867 -14.344 0.853 1 98.25 328 THR A C 1
ATOM 2583 O O . THR A 1 328 ? 15.078 -14.523 -0.074 1 98.25 328 THR A O 1
ATOM 2586 N N . ALA A 1 329 ? 15.508 -14.273 2.064 1 98.75 329 ALA A N 1
ATOM 2587 C CA . ALA A 1 329 ? 14.109 -14.102 2.449 1 98.75 329 ALA A CA 1
ATOM 2588 C C . ALA A 1 329 ? 13.945 -12.906 3.381 1 98.75 329 ALA A C 1
ATOM 2590 O O . ALA A 1 329 ? 14.836 -12.602 4.18 1 98.75 329 ALA A O 1
ATOM 2591 N N . VAL A 1 330 ? 12.859 -12.234 3.27 1 98.75 330 VAL A N 1
ATOM 2592 C CA . VAL A 1 330 ? 12.555 -11.094 4.125 1 98.75 330 VAL A CA 1
ATOM 2593 C C . VAL A 1 330 ? 11.25 -11.344 4.875 1 98.75 330 VAL A C 1
ATOM 2595 O O . VAL A 1 330 ? 10.227 -11.672 4.266 1 98.75 330 VAL A O 1
ATOM 2598 N N . VAL A 1 331 ? 11.297 -11.156 6.184 1 98.81 331 VAL A N 1
ATOM 2599 C CA . VAL A 1 331 ? 10.109 -11.305 7.008 1 98.81 331 VAL A CA 1
ATOM 2600 C C . VAL A 1 331 ? 9.43 -9.953 7.195 1 98.81 331 VAL A C 1
ATOM 2602 O O . VAL A 1 331 ? 10.07 -8.984 7.621 1 98.81 331 VAL A O 1
ATOM 2605 N N . ILE A 1 332 ? 8.164 -9.898 6.891 1 98.38 332 ILE A N 1
ATOM 2606 C CA . ILE A 1 332 ? 7.332 -8.719 7.105 1 98.38 332 ILE A CA 1
ATOM 2607 C C . ILE A 1 332 ? 6.34 -8.984 8.234 1 98.38 332 ILE A C 1
ATOM 2609 O O . ILE A 1 332 ? 5.504 -9.883 8.133 1 98.38 332 ILE A O 1
ATOM 2613 N N . GLY A 1 333 ? 6.418 -8.203 9.25 1 96.44 333 GLY A N 1
ATOM 2614 C CA . GLY A 1 333 ? 5.531 -8.367 10.391 1 96.44 333 GLY A CA 1
ATOM 2615 C C . GLY A 1 333 ? 4.148 -7.785 10.156 1 96.44 333 GLY A C 1
ATOM 2616 O O . GLY A 1 333 ? 3.982 -6.875 9.344 1 96.44 333 GLY A O 1
ATOM 2617 N N . GLY A 1 334 ? 3.205 -8.289 10.945 1 92.31 334 GLY A N 1
ATOM 2618 C CA . GLY A 1 334 ? 1.835 -7.805 10.867 1 92.31 334 GLY A CA 1
ATOM 2619 C C . GLY A 1 334 ? 1.636 -6.469 11.562 1 92.31 334 GLY A C 1
ATOM 2620 O O . GLY A 1 334 ? 2.529 -5.988 12.266 1 92.31 334 GLY A O 1
ATOM 2621 N N . GLU A 1 335 ? 0.437 -5.855 11.422 1 82.12 335 GLU A N 1
ATOM 2622 C CA . GLU A 1 335 ? 0.081 -4.516 11.875 1 82.12 335 GLU A CA 1
ATOM 2623 C C . GLU A 1 335 ? -0.035 -4.461 13.398 1 82.12 335 GLU A C 1
ATOM 2625 O O . GLU A 1 335 ? 0.343 -3.469 14.023 1 82.12 335 GLU A O 1
ATOM 2630 N N . THR A 1 336 ? -0.489 -5.523 13.953 1 81.12 336 THR A N 1
ATOM 2631 C CA . THR A 1 336 ? -0.853 -5.5 15.367 1 81.12 336 THR A CA 1
ATOM 2632 C C . THR A 1 336 ? 0.282 -6.051 16.234 1 81.12 336 THR A C 1
ATOM 2634 O O . THR A 1 336 ? 0.645 -5.449 17.25 1 81.12 336 THR A O 1
ATOM 2637 N N . HIS A 1 337 ? 0.958 -7.039 15.75 1 82.94 337 HIS A N 1
ATOM 2638 C CA . HIS A 1 337 ? 1.858 -7.77 16.641 1 82.94 337 HIS A CA 1
ATOM 2639 C C . HIS A 1 337 ? 3.312 -7.582 16.219 1 82.94 337 HIS A C 1
ATOM 2641 O O . HIS A 1 337 ? 4.23 -7.914 16.969 1 82.94 337 HIS A O 1
ATOM 2647 N N . GLY A 1 338 ? 3.42 -7.051 15.062 1 89.75 338 GLY A N 1
ATOM 2648 C CA . GLY A 1 338 ? 4.785 -6.934 14.578 1 89.75 338 GLY A CA 1
ATOM 2649 C C . GLY A 1 338 ? 5.449 -8.273 14.328 1 89.75 338 GLY A C 1
ATOM 2650 O O . GLY A 1 338 ? 4.809 -9.211 13.836 1 89.75 338 GLY A O 1
ATOM 2651 N N . LEU A 1 339 ? 6.703 -8.336 14.602 1 93.5 339 LEU A N 1
ATOM 2652 C CA . LEU A 1 339 ? 7.484 -9.547 14.359 1 93.5 339 LEU A CA 1
ATOM 2653 C C . LEU A 1 339 ? 7.328 -10.531 15.516 1 93.5 339 LEU A C 1
ATOM 2655 O O . LEU A 1 339 ? 7.312 -10.125 16.688 1 93.5 339 LEU A O 1
ATOM 2659 N N . SER A 1 340 ? 7.215 -11.781 15.156 1 94.62 340 SER A N 1
ATOM 2660 C CA . SER A 1 340 ? 7.234 -12.828 16.172 1 94.62 340 SER A CA 1
ATOM 2661 C C . SER A 1 340 ? 8.656 -13.109 16.641 1 94.62 340 SER A C 1
ATOM 2663 O O . SER A 1 340 ? 9.625 -12.82 15.938 1 94.62 340 SER A O 1
ATOM 2665 N N . VAL A 1 341 ? 8.758 -13.656 17.797 1 94.44 341 VAL A N 1
ATOM 2666 C CA . VAL A 1 341 ? 10.055 -14.047 18.328 1 94.44 341 VAL A CA 1
ATOM 2667 C C . VAL A 1 341 ? 10.68 -15.117 17.438 1 94.44 341 VAL A C 1
ATOM 2669 O O . VAL A 1 341 ? 11.898 -15.117 17.219 1 94.44 341 VAL A O 1
ATOM 2672 N N . GLU A 1 342 ? 9.875 -16 16.859 1 96.31 342 GLU A N 1
ATOM 2673 C CA . GLU A 1 342 ? 10.32 -17.078 15.969 1 96.31 342 GLU A CA 1
ATOM 2674 C C . GLU A 1 342 ? 10.977 -16.531 14.711 1 96.31 342 GLU A C 1
ATOM 2676 O O . GLU A 1 342 ? 11.961 -17.094 14.219 1 96.31 342 GLU A O 1
ATOM 2681 N N . SER A 1 343 ? 10.422 -15.445 14.234 1 96.88 343 SER A N 1
ATOM 2682 C CA . SER A 1 343 ? 10.992 -14.836 13.039 1 96.88 343 SER A CA 1
ATOM 2683 C C . SER A 1 343 ? 12.398 -14.32 13.297 1 96.88 343 SER A C 1
ATOM 2685 O O . SER A 1 343 ? 13.297 -14.5 12.469 1 96.88 343 SER A O 1
ATOM 2687 N N . VAL A 1 344 ? 12.594 -13.703 14.438 1 95.94 344 VAL A N 1
ATOM 2688 C CA . VAL A 1 344 ? 13.898 -13.156 14.797 1 95.94 344 VAL A CA 1
ATOM 2689 C C . VAL A 1 344 ? 14.883 -14.289 15.047 1 95.94 344 VAL A C 1
ATOM 2691 O O . VAL A 1 344 ? 16.062 -14.188 14.695 1 95.94 344 VAL A O 1
ATOM 2694 N N . HIS A 1 345 ? 14.406 -15.328 15.617 1 96.56 345 HIS A N 1
ATOM 2695 C CA . HIS A 1 345 ? 15.242 -16.5 15.82 1 96.56 345 HIS A CA 1
ATOM 2696 C C . HIS A 1 345 ? 15.695 -17.094 14.492 1 96.56 345 HIS A C 1
ATOM 2698 O O . HIS A 1 345 ? 16.844 -17.516 14.352 1 96.56 345 HIS A O 1
ATOM 2704 N N . LEU A 1 346 ? 14.812 -17.203 13.562 1 97.25 346 LEU A N 1
ATOM 2705 C CA . LEU A 1 346 ? 15.156 -17.719 12.242 1 97.25 346 LEU A CA 1
ATOM 2706 C C . LEU A 1 346 ? 16.188 -16.828 11.562 1 97.25 346 LEU A C 1
ATOM 2708 O O . LEU A 1 346 ? 17.094 -17.328 10.891 1 97.25 346 LEU A O 1
ATOM 2712 N N . ALA A 1 347 ? 16.016 -15.516 11.703 1 97.5 347 ALA A N 1
ATOM 2713 C CA . ALA A 1 347 ? 17.016 -14.586 11.172 1 97.5 347 ALA A CA 1
ATOM 2714 C C . ALA A 1 347 ? 18.391 -14.867 11.766 1 97.5 347 ALA A C 1
ATOM 2716 O O . ALA A 1 347 ? 19.391 -14.922 11.039 1 97.5 347 ALA A O 1
ATOM 2717 N N . LYS A 1 348 ? 18.453 -15.031 13.07 1 96.75 348 LYS A N 1
ATOM 2718 C CA . LYS A 1 348 ? 19.719 -15.336 13.734 1 96.75 348 LYS A CA 1
ATOM 2719 C C . LYS A 1 348 ? 20.297 -16.656 13.234 1 96.75 348 LYS A C 1
ATOM 2721 O O . LYS A 1 348 ? 21.484 -16.734 12.914 1 96.75 348 LYS A O 1
ATOM 2726 N N . LYS A 1 349 ? 19.469 -17.625 13.148 1 96.62 349 LYS A N 1
ATOM 2727 C CA . LYS A 1 349 ? 19.875 -18.969 12.742 1 96.62 349 LYS A CA 1
ATOM 2728 C C . LYS A 1 349 ? 20.469 -18.953 11.344 1 96.62 349 LYS A C 1
ATOM 2730 O O . LYS A 1 349 ? 21.375 -19.734 11.047 1 96.62 349 LYS A O 1
ATOM 2735 N N . THR A 1 350 ? 20.047 -18.062 10.5 1 97.25 350 THR A N 1
ATOM 2736 C CA . THR A 1 350 ? 20.469 -18.031 9.109 1 97.25 350 THR A CA 1
ATOM 2737 C C . THR A 1 350 ? 21.438 -16.875 8.859 1 97.25 350 THR A C 1
ATOM 2739 O O . THR A 1 350 ? 21.672 -16.5 7.715 1 97.25 350 THR A O 1
ATOM 2742 N N . ALA A 1 351 ? 21.859 -16.234 9.898 1 96.31 351 ALA A N 1
ATOM 2743 C CA . ALA A 1 351 ? 22.844 -15.164 9.859 1 96.31 351 ALA A CA 1
ATOM 2744 C C . ALA A 1 351 ? 22.297 -13.945 9.125 1 96.31 351 ALA A C 1
ATOM 2746 O O . ALA A 1 351 ? 23 -13.305 8.344 1 96.31 351 ALA A O 1
ATOM 2747 N N . GLY A 1 352 ? 21.031 -13.727 9.438 1 97.31 352 GLY A N 1
ATOM 2748 C CA . GLY A 1 352 ? 20.391 -12.547 8.875 1 97.31 352 GLY A CA 1
ATOM 2749 C C . GLY A 1 352 ? 20.484 -11.336 9.773 1 97.31 352 GLY A C 1
ATOM 2750 O O . GLY A 1 352 ? 21.188 -11.359 10.789 1 97.31 352 GLY A O 1
ATOM 2751 N N . CYS A 1 353 ? 19.828 -10.219 9.305 1 96.38 353 CYS A N 1
ATOM 2752 C CA . CYS A 1 353 ? 19.859 -8.969 10.055 1 96.38 353 CYS A CA 1
ATOM 2753 C C . CYS A 1 353 ? 18.453 -8.359 10.141 1 96.38 353 CYS A C 1
ATOM 2755 O O . CYS A 1 353 ? 17.531 -8.828 9.477 1 96.38 353 CYS A O 1
ATOM 2757 N N . ARG A 1 354 ? 18.438 -7.406 11.039 1 96.31 354 ARG A N 1
ATOM 2758 C CA . ARG A 1 354 ? 17.281 -6.52 11.07 1 96.31 354 ARG A CA 1
ATOM 2759 C C . ARG A 1 354 ? 17.422 -5.387 10.062 1 96.31 354 ARG A C 1
ATOM 2761 O O . ARG A 1 354 ? 18.406 -4.645 10.094 1 96.31 354 ARG A O 1
ATOM 2768 N N . LEU A 1 355 ? 16.5 -5.375 9.148 1 97.19 355 LEU A N 1
ATOM 2769 C CA . LEU A 1 355 ? 16.516 -4.312 8.156 1 97.19 355 LEU A CA 1
ATOM 2770 C C . LEU A 1 355 ? 15.68 -3.121 8.625 1 97.19 355 LEU A C 1
ATOM 2772 O O . LEU A 1 355 ? 14.484 -3.256 8.859 1 97.19 355 LEU A O 1
ATOM 2776 N N . PHE A 1 356 ? 16.328 -2.014 8.688 1 94.94 356 PHE A N 1
ATOM 2777 C CA . PHE A 1 356 ? 15.703 -0.82 9.25 1 94.94 356 PHE A CA 1
ATOM 2778 C C . PHE A 1 356 ? 15.461 0.224 8.164 1 94.94 356 PHE A C 1
ATOM 2780 O O . PHE A 1 356 ? 16.359 0.551 7.398 1 94.94 356 PHE A O 1
ATOM 2787 N N . ILE A 1 357 ? 14.203 0.701 8.047 1 95.81 357 ILE A N 1
ATOM 2788 C CA . ILE A 1 357 ? 13.836 1.821 7.188 1 95.81 357 ILE A CA 1
ATOM 2789 C C . ILE A 1 357 ? 13.672 3.084 8.031 1 95.81 357 ILE A C 1
ATOM 2791 O O . ILE A 1 357 ? 12.703 3.209 8.789 1 95.81 357 ILE A O 1
ATOM 2795 N N . PRO A 1 358 ? 14.508 3.996 7.926 1 93.62 358 PRO A N 1
ATOM 2796 C CA . PRO A 1 358 ? 14.383 5.203 8.742 1 93.62 358 PRO A CA 1
ATOM 2797 C C . PRO A 1 358 ? 13.133 6.012 8.406 1 93.62 358 PRO A C 1
ATOM 2799 O O . PRO A 1 358 ? 12.859 6.273 7.234 1 93.62 358 PRO A O 1
ATOM 2802 N N . VAL A 1 359 ? 12.438 6.375 9.406 1 93.88 359 VAL A N 1
ATOM 2803 C CA . VAL A 1 359 ? 11.273 7.25 9.273 1 93.88 359 VAL A CA 1
ATOM 2804 C C . VAL A 1 359 ? 11.414 8.445 10.219 1 93.88 359 VAL A C 1
ATOM 2806 O O . VAL A 1 359 ? 12.273 8.445 11.109 1 93.88 359 VAL A O 1
ATOM 2809 N N . VAL A 1 360 ? 10.602 9.453 10.008 1 91.12 360 VAL A N 1
ATOM 2810 C CA . VAL A 1 360 ? 10.648 10.594 10.906 1 91.12 360 VAL A CA 1
ATOM 2811 C C . VAL A 1 360 ? 10.242 10.164 12.312 1 91.12 360 VAL A C 1
ATOM 2813 O O . VAL A 1 360 ? 9.398 9.281 12.477 1 91.12 360 VAL A O 1
ATOM 2816 N N . PRO A 1 361 ? 10.695 10.727 13.336 1 84.69 361 PRO A N 1
ATOM 2817 C CA . PRO A 1 361 ? 10.492 10.297 14.727 1 84.69 361 PRO A CA 1
ATOM 2818 C C . PRO A 1 361 ? 9.016 10.312 15.133 1 84.69 361 PRO A C 1
ATOM 2820 O O . PRO A 1 361 ? 8.609 9.547 16.016 1 84.69 361 PRO A O 1
ATOM 2823 N N . GLU A 1 362 ? 8.195 11.102 14.586 1 81.94 362 GLU A N 1
ATOM 2824 C CA . GLU A 1 362 ? 6.793 11.219 14.969 1 81.94 362 GLU A CA 1
ATOM 2825 C C . GLU A 1 362 ? 5.977 10.039 14.445 1 81.94 362 GLU A C 1
ATOM 2827 O O . GLU A 1 362 ? 4.844 9.82 14.883 1 81.94 362 GLU A O 1
ATOM 2832 N N . VAL A 1 363 ? 6.605 9.336 13.609 1 85.44 363 VAL A N 1
ATOM 2833 C CA . VAL A 1 363 ? 5.938 8.188 13.008 1 85.44 363 VAL A CA 1
ATOM 2834 C C . VAL A 1 363 ? 6.453 6.898 13.633 1 85.44 363 VAL A C 1
ATOM 2836 O O . VAL A 1 363 ? 7.664 6.68 13.727 1 85.44 363 VAL A O 1
ATOM 2839 N N . ASP A 1 364 ? 5.547 6.062 14.102 1 77.56 364 ASP A N 1
ATOM 2840 C CA . ASP A 1 364 ? 5.926 4.84 14.805 1 77.56 364 ASP A CA 1
ATOM 2841 C C . ASP A 1 364 ? 6.469 3.793 13.836 1 77.56 364 ASP A C 1
ATOM 2843 O O . ASP A 1 364 ? 7.504 3.178 14.102 1 77.56 364 ASP A O 1
ATOM 2847 N N . SER A 1 365 ? 5.73 3.529 12.82 1 85.81 365 SER A N 1
ATOM 2848 C CA . SER A 1 365 ? 6.129 2.506 11.859 1 85.81 365 SER A CA 1
ATOM 2849 C C . SER A 1 365 ? 5.441 2.711 10.516 1 85.81 365 SER A C 1
ATOM 2851 O O . SER A 1 365 ? 4.488 3.488 10.406 1 85.81 365 SER A O 1
ATOM 2853 N N . LEU A 1 366 ? 6.039 2.074 9.555 1 90.38 366 LEU A N 1
ATOM 2854 C CA . LEU A 1 366 ? 5.41 2.068 8.234 1 90.38 366 LEU A CA 1
ATOM 2855 C C . LEU A 1 366 ? 4.336 0.99 8.148 1 90.38 366 LEU A C 1
ATOM 2857 O O . LEU A 1 366 ? 4.371 0.013 8.898 1 90.38 366 LEU A O 1
ATOM 2861 N N . ASN A 1 367 ? 3.424 1.277 7.25 1 91.5 367 ASN A N 1
ATOM 2862 C CA . ASN A 1 367 ? 2.502 0.22 6.852 1 91.5 367 ASN A CA 1
ATOM 2863 C C . ASN A 1 367 ? 3.246 -1.004 6.324 1 91.5 367 ASN A C 1
ATOM 2865 O O . ASN A 1 367 ? 4.242 -0.871 5.613 1 91.5 367 ASN A O 1
ATOM 2869 N N . SER A 1 368 ? 2.744 -2.199 6.672 1 94.81 368 SER A N 1
ATOM 2870 C CA . SER A 1 368 ? 3.428 -3.441 6.332 1 94.81 368 SER A CA 1
ATOM 2871 C C . SER A 1 368 ? 3.652 -3.555 4.828 1 94.81 368 SER A C 1
ATOM 2873 O O . SER A 1 368 ? 4.73 -3.957 4.387 1 94.81 368 SER A O 1
ATOM 2875 N N . ALA A 1 369 ? 2.645 -3.211 4.047 1 96.31 369 ALA A N 1
ATOM 2876 C CA . ALA A 1 369 ? 2.758 -3.32 2.594 1 96.31 369 ALA A CA 1
ATOM 2877 C C . ALA A 1 369 ? 3.762 -2.311 2.045 1 96.31 369 ALA A C 1
ATOM 2879 O O . ALA A 1 369 ? 4.477 -2.598 1.082 1 96.31 369 ALA A O 1
ATOM 2880 N N . MET A 1 370 ? 3.854 -1.149 2.643 1 95.38 370 MET A N 1
ATOM 2881 C CA . MET A 1 370 ? 4.828 -0.139 2.246 1 95.38 370 MET A CA 1
ATOM 2882 C C . MET A 1 370 ? 6.25 -0.605 2.551 1 95.38 370 MET A C 1
ATOM 2884 O O . MET A 1 370 ? 7.137 -0.497 1.703 1 95.38 370 MET A O 1
ATOM 2888 N N . ALA A 1 371 ? 6.402 -1.085 3.779 1 96.94 371 ALA A N 1
ATOM 2889 C CA . ALA A 1 371 ? 7.715 -1.612 4.156 1 96.94 371 ALA A CA 1
ATOM 2890 C C . ALA A 1 371 ? 8.148 -2.725 3.207 1 96.94 371 ALA A C 1
ATOM 2892 O O . ALA A 1 371 ? 9.297 -2.752 2.758 1 96.94 371 ALA A O 1
ATOM 2893 N N . ALA A 1 372 ? 7.203 -3.623 2.898 1 98.06 372 ALA A N 1
ATOM 2894 C CA . ALA A 1 372 ? 7.492 -4.719 1.974 1 98.06 372 ALA A CA 1
ATOM 2895 C C . ALA A 1 372 ? 7.926 -4.184 0.612 1 98.06 372 ALA A C 1
ATOM 2897 O O . ALA A 1 372 ? 8.898 -4.676 0.028 1 98.06 372 ALA A O 1
ATOM 2898 N N . SER A 1 373 ? 7.246 -3.182 0.102 1 97.75 373 SER A N 1
ATOM 2899 C CA . SER A 1 373 ? 7.551 -2.629 -1.214 1 97.75 373 SER A CA 1
ATOM 2900 C C . SER A 1 373 ? 8.961 -2.047 -1.258 1 97.75 373 SER A C 1
ATOM 2902 O O . SER A 1 373 ? 9.711 -2.303 -2.199 1 97.75 373 SER A O 1
ATOM 2904 N N . ILE A 1 374 ? 9.305 -1.303 -0.213 1 98.12 374 ILE A N 1
ATOM 2905 C CA . ILE A 1 374 ? 10.617 -0.669 -0.136 1 98.12 374 ILE A CA 1
ATOM 2906 C C . ILE A 1 374 ? 11.703 -1.739 -0.068 1 98.12 374 ILE A C 1
ATOM 2908 O O . ILE A 1 374 ? 12.68 -1.689 -0.819 1 98.12 374 ILE A O 1
ATOM 2912 N N . LEU A 1 375 ? 11.5 -2.734 0.739 1 98.5 375 LEU A N 1
ATOM 2913 C CA . LEU A 1 375 ? 12.516 -3.754 0.979 1 98.5 375 LEU A CA 1
ATOM 2914 C C . LEU A 1 375 ? 12.641 -4.688 -0.221 1 98.5 375 LEU A C 1
ATOM 2916 O O . LEU A 1 375 ? 13.75 -5.055 -0.613 1 98.5 375 LEU A O 1
ATOM 2920 N N . LEU A 1 376 ? 11.562 -5.086 -0.831 1 98.56 376 LEU A N 1
ATOM 2921 C CA . LEU A 1 376 ? 11.602 -6.035 -1.938 1 98.56 376 LEU A CA 1
ATOM 2922 C C . LEU A 1 376 ? 12.266 -5.41 -3.164 1 98.56 376 LEU A C 1
ATOM 2924 O O . LEU A 1 376 ? 13.047 -6.066 -3.855 1 98.56 376 LEU A O 1
ATOM 2928 N N . PHE A 1 377 ? 12.023 -4.145 -3.408 1 98.12 377 PHE A N 1
ATOM 2929 C CA . PHE A 1 377 ? 12.617 -3.541 -4.594 1 98.12 377 PHE A CA 1
ATOM 2930 C C . PHE A 1 377 ? 14.07 -3.156 -4.34 1 98.12 377 PHE A C 1
ATOM 2932 O O . PHE A 1 377 ? 14.883 -3.131 -5.27 1 98.12 377 PHE A O 1
ATOM 2939 N N . GLU A 1 378 ? 14.398 -2.875 -3.047 1 98.19 378 GLU A N 1
ATOM 2940 C CA . GLU A 1 378 ? 15.812 -2.773 -2.717 1 98.19 378 GLU A CA 1
ATOM 2941 C C . GLU A 1 378 ? 16.516 -4.117 -2.889 1 98.19 378 GLU A C 1
ATOM 2943 O O . GLU A 1 378 ? 17.625 -4.184 -3.434 1 98.19 378 GLU A O 1
ATOM 2948 N N . GLY A 1 379 ? 15.891 -5.188 -2.395 1 98.12 379 GLY A N 1
ATOM 2949 C CA . GLY A 1 379 ? 16.438 -6.52 -2.58 1 98.12 379 GLY A CA 1
ATOM 2950 C C . GLY A 1 379 ? 16.625 -6.895 -4.039 1 98.12 379 GLY A C 1
ATOM 2951 O O . GLY A 1 379 ? 17.672 -7.434 -4.422 1 98.12 379 GLY A O 1
ATOM 2952 N N . ARG A 1 380 ? 15.641 -6.629 -4.812 1 97.38 380 ARG A N 1
ATOM 2953 C CA . ARG A 1 380 ? 15.719 -6.883 -6.246 1 97.38 380 ARG A CA 1
ATOM 2954 C C . ARG A 1 380 ? 16.891 -6.137 -6.871 1 97.38 380 ARG A C 1
ATOM 2956 O O . ARG A 1 380 ? 17.672 -6.715 -7.633 1 97.38 380 ARG A O 1
ATOM 2963 N N . LYS A 1 381 ? 17.016 -4.848 -6.562 1 96.31 381 LYS A N 1
ATOM 2964 C CA . LYS A 1 381 ? 18.109 -4.023 -7.062 1 96.31 381 LYS A CA 1
ATOM 2965 C C . LYS A 1 381 ? 19.453 -4.652 -6.738 1 96.31 381 LYS A C 1
ATOM 2967 O O . LYS A 1 381 ? 20.312 -4.797 -7.621 1 96.31 381 LYS A O 1
ATOM 2972 N N . GLN A 1 382 ? 19.594 -5.074 -5.535 1 97.19 382 GLN A N 1
ATOM 2973 C CA . GLN A 1 382 ? 20.875 -5.617 -5.082 1 97.19 382 GLN A CA 1
ATOM 2974 C C . GLN A 1 382 ? 21.188 -6.949 -5.766 1 97.19 382 GLN A C 1
ATOM 2976 O O . GLN A 1 382 ? 22.312 -7.188 -6.199 1 97.19 382 GLN A O 1
ATOM 2981 N N . LEU A 1 383 ? 20.203 -7.781 -5.859 1 96.44 383 LEU A N 1
ATOM 2982 C CA . LEU A 1 383 ? 20.391 -9.094 -6.469 1 96.44 383 LEU A CA 1
ATOM 2983 C C . LEU A 1 383 ? 20.656 -8.969 -7.965 1 96.44 383 LEU A C 1
ATOM 2985 O O . LEU A 1 383 ? 21.484 -9.695 -8.516 1 96.44 383 LEU A O 1
ATOM 2989 N N . MET A 1 384 ? 20 -8.031 -8.602 1 93.19 384 MET A N 1
ATOM 2990 C CA . MET A 1 384 ? 20.188 -7.82 -10.039 1 93.19 384 MET A CA 1
ATOM 2991 C C . MET A 1 384 ? 21.562 -7.242 -10.328 1 93.19 384 MET A C 1
ATOM 2993 O O . MET A 1 384 ? 22.188 -7.578 -11.336 1 93.19 384 MET A O 1
ATOM 2997 N N . GLN A 1 385 ? 22 -6.344 -9.453 1 91.62 385 GLN A N 1
ATOM 2998 C CA . GLN A 1 385 ? 23.328 -5.777 -9.602 1 91.62 385 GLN A CA 1
ATOM 2999 C C . GLN A 1 385 ? 24.406 -6.852 -9.43 1 91.62 385 GLN A C 1
ATOM 3001 O O . GLN A 1 385 ? 25.438 -6.816 -10.109 1 91.62 385 GLN A O 1
ATOM 3006 N N . GLN A 1 386 ? 24.156 -7.742 -8.586 1 90.06 386 GLN A N 1
ATOM 3007 C CA . GLN A 1 386 ? 25.094 -8.844 -8.375 1 90.06 386 GLN A CA 1
ATOM 3008 C C . GLN A 1 386 ? 25.125 -9.766 -9.586 1 90.06 386 GLN A C 1
ATOM 3010 O O . GLN A 1 386 ? 26.203 -10.266 -9.961 1 90.06 386 GLN A O 1
ATOM 3015 N N . LEU A 1 387 ? 24.016 -10.016 -10.102 1 85.56 387 LEU A N 1
ATOM 3016 C CA . LEU A 1 387 ? 23.938 -10.875 -11.281 1 85.56 387 LEU A CA 1
ATOM 3017 C C . LEU A 1 387 ? 24.656 -10.242 -12.461 1 85.56 387 LEU A C 1
ATOM 3019 O O . LEU A 1 387 ? 25.297 -10.938 -13.25 1 85.56 387 LEU A O 1
ATOM 3023 N N . GLN A 1 388 ? 24.625 -8.953 -12.586 1 84.44 388 GLN A N 1
ATOM 3024 C CA . GLN A 1 388 ? 25.297 -8.242 -13.664 1 84.44 388 GLN A CA 1
ATOM 3025 C C . GLN A 1 388 ? 26.812 -8.227 -13.461 1 84.44 388 GLN A C 1
ATOM 3027 O O . GLN A 1 388 ? 27.562 -8.297 -14.43 1 84.44 388 GLN A O 1
ATOM 3032 N N . SER A 1 389 ? 27.188 -8.039 -12.281 1 83.06 389 SER A N 1
ATOM 3033 C CA . SER A 1 389 ? 28.609 -8.023 -11.992 1 83.06 389 SER A CA 1
ATOM 3034 C C . SER A 1 389 ? 29.25 -9.391 -12.25 1 83.06 389 SER A C 1
ATOM 3036 O O . SER A 1 389 ? 30.375 -9.469 -12.727 1 83.06 389 SER A O 1
ATOM 3038 N N . THR A 1 390 ? 28.562 -10.383 -11.945 1 77.81 390 THR A N 1
ATOM 3039 C CA . THR A 1 390 ? 29.062 -11.734 -12.188 1 77.81 390 THR A CA 1
ATOM 3040 C C . THR A 1 390 ? 29.156 -12.016 -13.688 1 77.81 390 THR A C 1
ATOM 3042 O O . THR A 1 390 ? 30.094 -12.68 -14.148 1 77.81 390 THR A O 1
ATOM 3045 N N . LYS A 1 391 ? 28.297 -11.523 -14.438 1 70.12 391 LYS A N 1
ATOM 3046 C CA . LYS A 1 391 ? 28.328 -11.711 -15.883 1 70.12 391 LYS A CA 1
ATOM 3047 C C . LYS A 1 391 ? 29.484 -10.945 -16.516 1 70.12 391 LYS A C 1
ATOM 3049 O O . LYS A 1 391 ? 30.109 -11.43 -17.469 1 70.12 391 LYS A O 1
ATOM 3054 N N . LYS A 1 392 ? 29.766 -9.766 -15.992 1 69.88 392 LYS A N 1
ATOM 3055 C CA . LYS A 1 392 ? 30.859 -8.969 -16.516 1 69.88 392 LYS A CA 1
ATOM 3056 C C . LYS A 1 392 ? 32.219 -9.633 -16.234 1 69.88 392 LYS A C 1
ATOM 3058 O O . LYS A 1 392 ? 33.094 -9.641 -17.094 1 69.88 392 LYS A O 1
ATOM 3063 N N . THR A 1 393 ? 32.188 -10.102 -15.078 1 71.69 393 THR A N 1
ATOM 3064 C CA . THR A 1 393 ? 33.406 -10.766 -14.703 1 71.69 393 THR A CA 1
ATOM 3065 C C . THR A 1 393 ? 33.625 -12.031 -15.531 1 71.69 393 THR A C 1
ATOM 3067 O O . THR A 1 393 ? 34.75 -12.328 -15.953 1 71.69 393 THR A O 1
ATOM 3070 N N . LYS A 1 394 ? 32.562 -12.68 -15.836 1 65.56 394 LYS A N 1
ATOM 3071 C CA . LYS A 1 394 ? 32.656 -13.891 -16.641 1 65.56 394 LYS A CA 1
ATOM 3072 C C . LYS A 1 394 ? 33 -13.555 -18.094 1 65.56 394 LYS A C 1
ATOM 3074 O O . LYS A 1 394 ? 33.812 -14.258 -18.719 1 65.56 394 LYS A O 1
ATOM 3079 N N . SER A 1 395 ? 32.406 -12.438 -18.438 1 69 395 SER A N 1
ATOM 3080 C CA . SER A 1 395 ? 32.719 -12 -19.797 1 69 395 SER A CA 1
ATOM 3081 C C . SER A 1 395 ? 34.156 -11.516 -19.938 1 69 395 SER A C 1
ATOM 3083 O O . SER A 1 395 ? 34.781 -11.758 -20.953 1 69 395 SER A O 1
ATOM 3085 N N . GLN A 1 396 ? 34.594 -10.828 -18.922 1 64 396 GLN A N 1
ATOM 3086 C CA . GLN A 1 396 ? 35.969 -10.359 -18.922 1 64 396 GLN A CA 1
ATOM 3087 C C . GLN A 1 396 ? 36.969 -11.531 -18.859 1 64 396 GLN A C 1
ATOM 3089 O O . GLN A 1 396 ? 38 -11.516 -19.516 1 64 396 GLN A O 1
ATOM 3094 N N . VAL A 1 397 ? 36.531 -12.461 -18.109 1 58.38 397 VAL A N 1
ATOM 3095 C CA . VAL A 1 397 ? 37.375 -13.641 -17.969 1 58.38 397 VAL A CA 1
ATOM 3096 C C . VAL A 1 397 ? 37.406 -14.414 -19.281 1 58.38 397 VAL A C 1
ATOM 3098 O O . VAL A 1 397 ? 38.469 -14.883 -19.719 1 58.38 397 VAL A O 1
ATOM 3101 N N . VAL A 1 398 ? 36.312 -14.484 -19.875 1 59.31 398 VAL A N 1
ATOM 3102 C CA . VAL A 1 398 ? 36.25 -15.188 -21.156 1 59.31 398 VAL A CA 1
ATOM 3103 C C . VAL A 1 398 ? 37.062 -14.438 -22.203 1 59.31 398 VAL A C 1
ATOM 3105 O O . VAL A 1 398 ? 37.75 -15.047 -23.016 1 59.31 398 VAL A O 1
ATOM 3108 N N . ASN A 1 399 ? 36.969 -13.148 -22.109 1 57.44 399 ASN A N 1
ATOM 3109 C CA . ASN A 1 399 ? 37.75 -12.336 -23.047 1 57.44 399 ASN A CA 1
ATOM 3110 C C . ASN A 1 399 ? 39.25 -12.453 -22.766 1 57.44 399 ASN A C 1
ATOM 3112 O O . ASN A 1 399 ? 40.062 -12.445 -23.703 1 57.44 399 ASN A O 1
ATOM 3116 N N . LYS A 1 400 ? 39.562 -12.5 -21.562 1 57.72 400 LYS A N 1
ATOM 3117 C CA . LYS A 1 400 ? 40.969 -12.648 -21.219 1 57.72 400 LYS A CA 1
ATOM 3118 C C . LYS A 1 400 ? 41.5 -14.016 -21.656 1 57.72 400 LYS A C 1
ATOM 3120 O O . LYS A 1 400 ? 42.656 -14.133 -22.078 1 57.72 400 LYS A O 1
ATOM 3125 N N . ILE A 1 401 ? 40.656 -14.961 -21.547 1 51.78 401 ILE A N 1
ATOM 3126 C CA . ILE A 1 401 ? 41.062 -16.297 -21.953 1 51.78 401 ILE A CA 1
ATOM 3127 C C . ILE A 1 401 ? 41.156 -16.375 -23.469 1 51.78 401 ILE A C 1
ATOM 3129 O O . ILE A 1 401 ? 42.031 -17.031 -24.016 1 51.78 401 ILE A O 1
ATOM 3133 N N . LYS A 1 402 ? 40.406 -15.656 -24.016 1 52.59 402 LYS A N 1
ATOM 3134 C CA . LYS A 1 402 ? 40.438 -15.648 -25.484 1 52.59 402 LYS A CA 1
ATOM 3135 C C . LYS A 1 402 ? 41.688 -14.945 -25.984 1 52.59 402 LYS A C 1
ATOM 3137 O O . LYS A 1 402 ? 42.219 -15.297 -27.047 1 52.59 402 LYS A O 1
ATOM 3142 N N . TYR A 1 403 ? 42.156 -14 -25.172 1 56.19 403 TYR A N 1
ATOM 3143 C CA . TYR A 1 403 ? 43.312 -13.25 -25.641 1 56.19 403 TYR A CA 1
ATOM 3144 C C . TYR A 1 403 ? 44.594 -13.711 -24.938 1 56.19 403 TYR A C 1
ATOM 3146 O O . TYR A 1 403 ? 45.656 -13.141 -25.141 1 56.19 403 TYR A O 1
ATOM 3154 N N . ALA A 1 404 ? 44.375 -14.711 -24.125 1 48.25 404 ALA A N 1
ATOM 3155 C CA . ALA A 1 404 ? 45.594 -15.352 -23.609 1 48.25 404 ALA A CA 1
ATOM 3156 C C . ALA A 1 404 ? 45.969 -16.578 -24.453 1 48.25 404 ALA A C 1
ATOM 3158 O O . ALA A 1 404 ? 45.094 -17.312 -24.906 1 48.25 404 ALA A O 1
ATOM 3159 N N . MET B 1 1 ? 20.562 33.094 -29.641 1 15.82 1 MET B N 1
ATOM 3160 C CA . MET B 1 1 ? 19.891 34.406 -29.641 1 15.82 1 MET B CA 1
ATOM 3161 C C . MET B 1 1 ? 18.375 34.219 -29.531 1 15.82 1 MET B C 1
ATOM 3163 O O . MET B 1 1 ? 17.844 33.188 -29.938 1 15.82 1 MET B O 1
ATOM 3167 N N . ALA B 1 2 ? 17.562 35.344 -28.922 1 16.34 2 ALA B N 1
ATOM 3168 C CA . ALA B 1 2 ? 16.438 35.844 -28.156 1 16.34 2 ALA B CA 1
ATOM 3169 C C . ALA B 1 2 ? 15.188 35.969 -29.031 1 16.34 2 ALA B C 1
ATOM 3171 O O . ALA B 1 2 ? 14.062 36.031 -28.531 1 16.34 2 ALA B O 1
ATOM 3172 N N . ALA B 1 3 ? 15.094 36.125 -30.312 1 15.39 3 ALA B N 1
ATOM 3173 C CA . ALA B 1 3 ? 14.336 37.25 -30.797 1 15.39 3 ALA B CA 1
ATOM 3174 C C . ALA B 1 3 ? 12.852 37.125 -30.5 1 15.39 3 ALA B C 1
ATOM 3176 O O . ALA B 1 3 ? 12.297 36.031 -30.578 1 15.39 3 ALA B O 1
ATOM 3177 N N . TYR B 1 4 ? 11.953 38.281 -30 1 16.03 4 TYR B N 1
ATOM 3178 C CA . TYR B 1 4 ? 11.039 39.188 -29.312 1 16.03 4 TYR B CA 1
ATOM 3179 C C . TYR B 1 4 ? 9.742 39.344 -30.094 1 16.03 4 TYR B C 1
ATOM 3181 O O . TYR B 1 4 ? 8.766 39.906 -29.578 1 16.03 4 TYR B O 1
ATOM 3189 N N . MET B 1 5 ? 9.648 39.25 -31.391 1 15.34 5 MET B N 1
ATOM 3190 C CA . MET B 1 5 ? 8.969 40.375 -32.031 1 15.34 5 MET B CA 1
ATOM 3191 C C . MET B 1 5 ? 7.512 40.438 -31.594 1 15.34 5 MET B C 1
ATOM 3193 O O . MET B 1 5 ? 6.906 39.438 -31.234 1 15.34 5 MET B O 1
ATOM 3197 N N . ARG B 1 6 ? 6.703 41.594 -31.906 1 15.28 6 ARG B N 1
ATOM 3198 C CA . ARG B 1 6 ? 5.93 42.812 -31.656 1 15.28 6 ARG B CA 1
ATOM 3199 C C . ARG B 1 6 ? 4.434 42.531 -31.797 1 15.28 6 ARG B C 1
ATOM 3201 O O . ARG B 1 6 ? 3.652 42.875 -30.906 1 15.28 6 ARG B O 1
ATOM 3208 N N . SER B 1 7 ? 3.73 42.906 -32.969 1 15.23 7 SER B N 1
ATOM 3209 C CA . SER B 1 7 ? 3 44.156 -33.156 1 15.23 7 SER B CA 1
ATOM 3210 C C . SER B 1 7 ? 1.526 44 -32.812 1 15.23 7 SER B C 1
ATOM 3212 O O . SER B 1 7 ? 1.055 42.875 -32.562 1 15.23 7 SER B O 1
ATOM 3214 N N . VAL B 1 8 ? 0.489 44.406 -33.75 1 16.02 8 VAL B N 1
ATOM 3215 C CA . VAL B 1 8 ? -0.426 45.531 -33.938 1 16.02 8 VAL B CA 1
ATOM 3216 C C . VAL B 1 8 ? -1.831 45.125 -33.5 1 16.02 8 VAL B C 1
ATOM 3218 O O . VAL B 1 8 ? -2.217 43.969 -33.594 1 16.02 8 VAL B O 1
ATOM 3221 N N . PHE B 1 9 ? -2.861 46.156 -33.031 1 16.47 9 PHE B N 1
ATOM 3222 C CA . PHE B 1 9 ? -3.893 46.75 -32.188 1 16.47 9 PHE B CA 1
ATOM 3223 C C . PHE B 1 9 ? -5.277 46.531 -32.781 1 16.47 9 PHE B C 1
ATOM 3225 O O . PHE B 1 9 ? -6.281 46.625 -32.062 1 16.47 9 PHE B O 1
ATOM 3232 N N . CYS B 1 10 ? -5.527 46.312 -34.062 1 15.62 10 CYS B N 1
ATOM 3233 C CA . CYS B 1 10 ? -6.527 47.188 -34.656 1 15.62 10 CYS B CA 1
ATOM 3234 C C . CYS B 1 10 ? -7.887 47 -34 1 15.62 10 CYS B C 1
ATOM 3236 O O . CYS B 1 10 ? -8.297 45.844 -33.75 1 15.62 10 CYS B O 1
ATOM 3238 N N . LEU B 1 11 ? -8.773 48.125 -33.688 1 15.88 11 LEU B N 1
ATOM 3239 C CA . LEU B 1 11 ? -9.797 48.875 -32.969 1 15.88 11 LEU B CA 1
ATOM 3240 C C . LEU B 1 11 ? -11.195 48.469 -33.438 1 15.88 11 LEU B C 1
ATOM 3242 O O . LEU B 1 11 ? -12.18 48.75 -32.75 1 15.88 11 LEU B O 1
ATOM 3246 N N . LEU B 1 12 ? -11.492 47.906 -34.594 1 15.94 12 LEU B N 1
ATOM 3247 C CA . LEU B 1 12 ? -12.547 48.625 -35.312 1 15.94 12 LEU B CA 1
ATOM 3248 C C . LEU B 1 12 ? -13.844 48.594 -34.5 1 15.94 12 LEU B C 1
ATOM 3250 O O . LEU B 1 12 ? -14.039 47.719 -33.656 1 15.94 12 LEU B O 1
ATOM 3254 N N . SER B 1 13 ? -14.977 49.156 -35.125 1 15.84 13 SER B N 1
ATOM 3255 C CA . SER B 1 13 ? -16.094 50.094 -35.031 1 15.84 13 SER B CA 1
ATOM 3256 C C . SER B 1 13 ? -17.281 49.469 -34.312 1 15.84 13 SER B C 1
ATOM 3258 O O . SER B 1 13 ? -17.469 48.25 -34.344 1 15.84 13 SER B O 1
ATOM 3260 N N . PHE B 1 14 ? -18.203 50.344 -33.562 1 16.75 14 PHE B N 1
ATOM 3261 C CA . PHE B 1 14 ? -19.141 50.688 -32.5 1 16.75 14 PHE B CA 1
ATOM 3262 C C . PHE B 1 14 ? -20.562 50.312 -32.875 1 16.75 14 PHE B C 1
ATOM 3264 O O . PHE B 1 14 ? -21.453 50.312 -32.062 1 16.75 14 PHE B O 1
ATOM 3271 N N . GLU B 1 15 ? -20.875 49.938 -34.156 1 16.39 15 GLU B N 1
ATOM 3272 C CA . GLU B 1 15 ? -22.156 50.531 -34.531 1 16.39 15 GLU B CA 1
ATOM 3273 C C . GLU B 1 15 ? -23.281 50.031 -33.625 1 16.39 15 GLU B C 1
ATOM 3275 O O . GLU B 1 15 ? -23.266 48.875 -33.188 1 16.39 15 GLU B O 1
ATOM 3280 N N . THR B 1 16 ? -24.281 51 -33.219 1 16.58 16 THR B N 1
ATOM 3281 C CA . THR B 1 16 ? -25.312 51.5 -32.312 1 16.58 16 THR B CA 1
ATOM 3282 C C . THR B 1 16 ? -26.625 50.781 -32.531 1 16.58 16 THR B C 1
ATOM 3284 O O . THR B 1 16 ? -27.578 50.969 -31.781 1 16.58 16 THR B O 1
ATOM 3287 N N . ALA B 1 17 ? -26.844 49.844 -33.5 1 16.44 17 ALA B N 1
ATOM 3288 C CA . ALA B 1 17 ? -28.188 49.938 -34.062 1 16.44 17 ALA B CA 1
ATOM 3289 C C . ALA B 1 17 ? -29.25 49.75 -33 1 16.44 17 ALA B C 1
ATOM 3291 O O . ALA B 1 17 ? -29.156 48.812 -32.188 1 16.44 17 ALA B O 1
ATOM 3292 N N . THR B 1 18 ? -30.281 50.688 -32.812 1 16.58 18 THR B N 1
ATOM 3293 C CA . THR B 1 18 ? -31.328 51.312 -32 1 16.58 18 THR B CA 1
ATOM 3294 C C . THR B 1 18 ? -32.531 50.375 -31.906 1 16.58 18 THR B C 1
ATOM 3296 O O . THR B 1 18 ? -33.344 50.469 -30.969 1 16.58 18 THR B O 1
ATOM 3299 N N . ARG B 1 19 ? -32.781 49.375 -32.844 1 17.16 19 ARG B N 1
ATOM 3300 C CA . ARG B 1 19 ? -34.188 49.375 -33.188 1 17.16 19 ARG B CA 1
ATOM 3301 C C . ARG B 1 19 ? -35.062 49.062 -31.984 1 17.16 19 ARG B C 1
ATOM 3303 O O . ARG B 1 19 ? -34.75 48.156 -31.219 1 17.16 19 ARG B O 1
ATOM 3310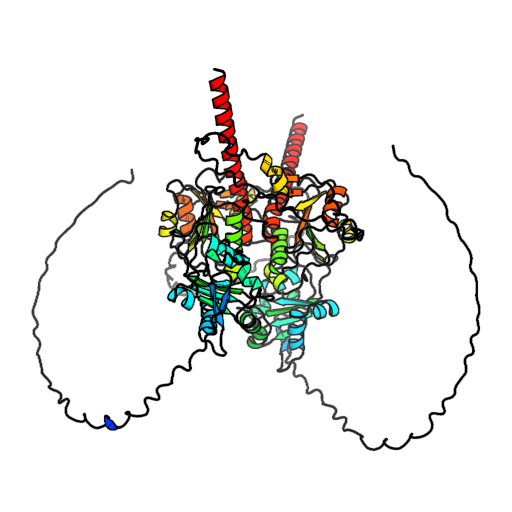 N N . LYS B 1 20 ? -36.156 49.844 -31.766 1 17.28 20 LYS B N 1
ATOM 3311 C CA . LYS B 1 20 ? -37.25 50.281 -30.891 1 17.28 20 LYS B CA 1
ATOM 3312 C C . LYS B 1 20 ? -38.25 49.156 -30.688 1 17.28 20 LYS B C 1
ATOM 3314 O O . LYS B 1 20 ? -39.25 49.344 -29.953 1 17.28 20 LYS B O 1
ATOM 3319 N N . GLU B 1 21 ? -38 47.938 -31.109 1 17.67 21 GLU B N 1
ATOM 3320 C CA . GLU B 1 21 ? -39.281 47.312 -31.375 1 17.67 21 GLU B CA 1
ATOM 3321 C C . GLU B 1 21 ? -40.188 47.406 -30.141 1 17.67 21 GLU B C 1
ATOM 3323 O O . GLU B 1 21 ? -39.719 47.344 -29.016 1 17.67 21 GLU B O 1
ATOM 3328 N N . ASP B 1 22 ? -41.5 47.719 -30.406 1 17.72 22 ASP B N 1
ATOM 3329 C CA . ASP B 1 22 ? -42.812 48.125 -29.922 1 17.72 22 ASP B CA 1
ATOM 3330 C C . ASP B 1 22 ? -43.312 47.188 -28.828 1 17.72 22 ASP B C 1
ATOM 3332 O O . ASP B 1 22 ? -43.25 45.969 -28.984 1 17.72 22 ASP B O 1
ATOM 3336 N N . ARG B 1 23 ? -43.5 47.688 -27.609 1 17.83 23 ARG B N 1
ATOM 3337 C CA . ARG B 1 23 ? -43.781 47.344 -26.219 1 17.83 23 ARG B CA 1
ATOM 3338 C C . ARG B 1 23 ? -45.219 46.812 -26.094 1 17.83 23 ARG B C 1
ATOM 3340 O O . ARG B 1 23 ? -45.719 46.625 -24.984 1 17.83 23 ARG B O 1
ATOM 3347 N N . GLU B 1 24 ? -45.844 46.375 -27.281 1 18.05 24 GLU B N 1
ATOM 3348 C CA . GLU B 1 24 ? -47.281 46.438 -27.062 1 18.05 24 GLU B CA 1
ATOM 3349 C C . GLU B 1 24 ? -47.688 45.688 -25.797 1 18.05 24 GLU B C 1
ATOM 3351 O O . GLU B 1 24 ? -47.156 44.625 -25.516 1 18.05 24 GLU B O 1
ATOM 3356 N N . THR B 1 25 ? -48.344 46.406 -24.891 1 18.58 25 THR B N 1
ATOM 3357 C CA . THR B 1 25 ? -48.844 46.438 -23.516 1 18.58 25 THR B CA 1
ATOM 3358 C C . THR B 1 25 ? -49.906 45.375 -23.312 1 18.58 25 THR B C 1
ATOM 3360 O O . THR B 1 25 ? -50.438 45.219 -22.203 1 18.58 25 THR B O 1
ATOM 3363 N N . ILE B 1 26 ? -50 44.281 -24.188 1 17.95 26 ILE B N 1
ATOM 3364 C CA . ILE B 1 26 ? -51.375 43.75 -24.172 1 17.95 26 ILE B CA 1
ATOM 3365 C C . ILE B 1 26 ? -51.75 43.406 -22.734 1 17.95 26 ILE B C 1
ATOM 3367 O O . ILE B 1 26 ? -51.062 42.625 -22.062 1 17.95 26 ILE B O 1
ATOM 3371 N N . LYS B 1 27 ? -52.531 44.344 -22.109 1 18.95 27 LYS B N 1
ATOM 3372 C CA . LYS B 1 27 ? -53.156 44.438 -20.797 1 18.95 27 LYS B CA 1
ATOM 3373 C C . LYS B 1 27 ? -54 43.219 -20.5 1 18.95 27 LYS B C 1
ATOM 3375 O O . LYS B 1 27 ? -55.094 43.062 -21.078 1 18.95 27 LYS B O 1
ATOM 3380 N N . VAL B 1 28 ? -53.5 42.031 -20.844 1 18.31 28 VAL B N 1
ATOM 3381 C CA . VAL B 1 28 ? -54.469 40.969 -20.719 1 18.31 28 VAL B CA 1
ATOM 3382 C C . VAL B 1 28 ? -55.188 41.062 -19.375 1 18.31 28 VAL B C 1
ATOM 3384 O O . VAL B 1 28 ? -54.531 41.094 -18.328 1 18.31 28 VAL B O 1
ATOM 3387 N N . THR B 1 29 ? -56.375 41.5 -19.328 1 19 29 THR B N 1
ATOM 3388 C CA . THR B 1 29 ? -57.406 41.812 -18.344 1 19 29 THR B CA 1
ATOM 3389 C C . THR B 1 29 ? -57.656 40.625 -17.438 1 19 29 THR B C 1
ATOM 3391 O O . THR B 1 29 ? -58.75 40.469 -16.875 1 19 29 THR B O 1
ATOM 3394 N N . ARG B 1 30 ? -56.625 39.844 -17.203 1 18.77 30 ARG B N 1
ATOM 3395 C CA . ARG B 1 30 ? -57.094 38.594 -16.547 1 18.77 30 ARG B CA 1
ATOM 3396 C C . ARG B 1 30 ? -57.906 38.906 -15.297 1 18.77 30 ARG B C 1
ATOM 3398 O O . ARG B 1 30 ? -57.375 39.5 -14.344 1 18.77 30 ARG B O 1
ATOM 3405 N N . ASN B 1 31 ? -59.188 39.188 -15.445 1 17.59 31 ASN B N 1
ATOM 3406 C CA . ASN B 1 31 ? -60.25 39.594 -14.523 1 17.59 31 ASN B CA 1
ATOM 3407 C C . ASN B 1 31 ? -60.156 38.844 -13.203 1 17.59 31 ASN B C 1
ATOM 3409 O O . ASN B 1 31 ? -60.031 39.438 -12.133 1 17.59 31 ASN B O 1
ATOM 3413 N N . SER B 1 32 ? -61.156 37.938 -12.977 1 19.25 32 SER B N 1
ATOM 3414 C CA . SER B 1 32 ? -62.188 38.031 -11.945 1 19.25 32 SER B CA 1
ATOM 3415 C C . SER B 1 32 ? -61.781 37.312 -10.68 1 19.25 32 SER B C 1
ATOM 3417 O O . SER B 1 32 ? -62.188 37.688 -9.578 1 19.25 32 SER B O 1
ATOM 3419 N N . GLU B 1 33 ? -61.438 35.938 -10.859 1 21 33 GLU B N 1
ATOM 3420 C CA . GLU B 1 33 ? -62.031 35 -9.898 1 21 33 GLU B CA 1
ATOM 3421 C C . GLU B 1 33 ? -61.375 35.125 -8.539 1 21 33 GLU B C 1
ATOM 3423 O O . GLU B 1 33 ? -60.281 34.562 -8.336 1 21 33 GLU B O 1
ATOM 3428 N N . GLU B 1 34 ? -61.281 36.281 -7.906 1 20.28 34 GLU B N 1
ATOM 3429 C CA . GLU B 1 34 ? -60.562 36.75 -6.719 1 20.28 34 GLU B CA 1
ATOM 3430 C C . GLU B 1 34 ? -60.844 35.844 -5.516 1 20.28 34 GLU B C 1
ATOM 3432 O O . GLU B 1 34 ? -59.938 35.5 -4.762 1 20.28 34 GLU B O 1
ATOM 3437 N N . ASN B 1 35 ? -62.125 35.906 -5.051 1 20.23 35 ASN B N 1
ATOM 3438 C CA . ASN B 1 35 ? -62.406 36.344 -3.68 1 20.23 35 ASN B CA 1
ATOM 3439 C C . ASN B 1 35 ? -62.188 35.188 -2.689 1 20.23 35 ASN B C 1
ATOM 3441 O O . ASN B 1 35 ? -61.938 35.438 -1.513 1 20.23 35 ASN B O 1
ATOM 3445 N N . VAL B 1 36 ? -62.844 34.031 -2.982 1 21.7 36 VAL B N 1
ATOM 3446 C CA . VAL B 1 36 ? -63.656 33.5 -1.896 1 21.7 36 VAL B CA 1
ATOM 3447 C C . VAL B 1 36 ? -62.781 32.906 -0.818 1 21.7 36 VAL B C 1
ATOM 3449 O O . VAL B 1 36 ? -63.125 32.844 0.357 1 21.7 36 VAL B O 1
ATOM 3452 N N . PHE B 1 37 ? -61.75 32.062 -1.202 1 21.08 37 PHE B N 1
ATOM 3453 C CA . PHE B 1 37 ? -61.531 30.969 -0.271 1 21.08 37 PHE B CA 1
ATOM 3454 C C . PHE B 1 37 ? -60.75 31.453 0.95 1 21.08 37 PHE B C 1
ATOM 3456 O O . PHE B 1 37 ? -59.531 31.234 1.054 1 21.08 37 PHE B O 1
ATOM 3463 N N . ASP B 1 38 ? -60.844 32.688 1.354 1 21.78 38 ASP B N 1
ATOM 3464 C CA . ASP B 1 38 ? -59.969 33.188 2.41 1 21.78 38 ASP B CA 1
ATOM 3465 C C . ASP B 1 38 ? -60.156 32.375 3.693 1 21.78 38 ASP B C 1
ATOM 3467 O O . ASP B 1 38 ? -59.656 32.781 4.754 1 21.78 38 ASP B O 1
ATOM 3471 N N . LYS B 1 39 ? -61.406 31.719 3.85 1 21.77 39 LYS B N 1
ATOM 3472 C CA . LYS B 1 39 ? -61.844 31.641 5.234 1 21.77 39 LYS B CA 1
ATOM 3473 C C . LYS B 1 39 ? -60.781 30.984 6.121 1 21.77 39 LYS B C 1
ATOM 3475 O O . LYS B 1 39 ? -60.438 31.531 7.172 1 21.77 39 LYS B O 1
ATOM 3480 N N . GLY B 1 40 ? -60.938 29.672 6.371 1 21.48 40 GLY B N 1
ATOM 3481 C CA . GLY B 1 40 ? -61 29.031 7.68 1 21.48 40 GLY B CA 1
ATOM 3482 C C . GLY B 1 40 ? -59.625 28.734 8.266 1 21.48 40 GLY B C 1
ATOM 3483 O O . GLY B 1 40 ? -59.531 28.203 9.375 1 21.48 40 GLY B O 1
ATOM 3484 N N . ARG B 1 41 ? -58.562 28.562 7.418 1 19.94 41 ARG B N 1
ATOM 3485 C CA . ARG B 1 41 ? -57.531 27.766 8.07 1 19.94 41 ARG B CA 1
ATOM 3486 C C . ARG B 1 41 ? -56.844 28.562 9.156 1 19.94 41 ARG B C 1
ATOM 3488 O O . ARG B 1 41 ? -55.875 29.281 8.875 1 19.94 41 ARG B O 1
ATOM 3495 N N . LYS B 1 42 ? -57.531 29.281 10.008 1 26.44 42 LYS B N 1
ATOM 3496 C CA . LYS B 1 42 ? -56.875 29.781 11.195 1 26.44 42 LYS B CA 1
ATOM 3497 C C . LYS B 1 42 ? -56.125 28.672 11.922 1 26.44 42 LYS B C 1
ATOM 3499 O O . LYS B 1 42 ? -56.719 27.906 12.695 1 26.44 42 LYS B O 1
ATOM 3504 N N . GLY B 1 43 ? -55.438 27.766 11.242 1 22.11 43 GLY B N 1
ATOM 3505 C CA . GLY B 1 43 ? -54.719 26.688 11.922 1 22.11 43 GLY B CA 1
ATOM 3506 C C . GLY B 1 43 ? -53.969 27.141 13.148 1 22.11 43 GLY B C 1
ATOM 3507 O O . GLY B 1 43 ? -53.625 28.328 13.273 1 22.11 43 GLY B O 1
ATOM 3508 N N . ALA B 1 44 ? -54.062 26.359 14.359 1 25.25 44 ALA B N 1
ATOM 3509 C CA . ALA B 1 44 ? -53.562 26.219 15.719 1 25.25 44 ALA B CA 1
ATOM 3510 C C . ALA B 1 44 ? -52.031 26.328 15.75 1 25.25 44 ALA B C 1
ATOM 3512 O O . ALA B 1 44 ? -51.312 25.531 15.141 1 25.25 44 ALA B O 1
ATOM 3513 N N . GLN B 1 45 ? -51.5 27.438 15.828 1 26.5 45 GLN B N 1
ATOM 3514 C CA . GLN B 1 45 ? -50.094 27.719 16.141 1 26.5 45 GLN B CA 1
ATOM 3515 C C . GLN B 1 45 ? -49.656 26.969 17.406 1 26.5 45 GLN B C 1
ATOM 3517 O O . GLN B 1 45 ? -49.906 27.453 18.516 1 26.5 45 GLN B O 1
ATOM 3522 N N . THR B 1 46 ? -49.969 25.688 17.609 1 28.56 46 THR B N 1
ATOM 3523 C CA . THR B 1 46 ? -49.438 25.078 18.812 1 28.56 46 THR B CA 1
ATOM 3524 C C . THR B 1 46 ? -47.969 25.422 18.969 1 28.56 46 THR B C 1
ATOM 3526 O O . THR B 1 46 ? -47.156 25.094 18.094 1 28.56 46 THR B O 1
ATOM 3529 N N . VAL B 1 47 ? -47.656 26.453 19.672 1 28.86 47 VAL B N 1
ATOM 3530 C CA . VAL B 1 47 ? -46.344 26.75 20.203 1 28.86 47 VAL B CA 1
ATOM 3531 C C . VAL B 1 47 ? -45.719 25.484 20.797 1 28.86 47 VAL B C 1
ATOM 3533 O O . VAL B 1 47 ? -46.219 24.938 21.781 1 28.86 47 VAL B O 1
ATOM 3536 N N . LEU B 1 48 ? -45.312 24.531 20.094 1 29.02 48 LEU B N 1
ATOM 3537 C CA . LEU B 1 48 ? -44.5 23.5 20.703 1 29.02 48 LEU B CA 1
ATOM 3538 C C . LEU B 1 48 ? -43.5 24.109 21.703 1 29.02 48 LEU B C 1
ATOM 3540 O O . LEU B 1 48 ? -42.656 24.906 21.312 1 29.02 48 LEU B O 1
ATOM 3544 N N . LYS B 1 49 ? -44 24.406 22.938 1 31.7 49 LYS B N 1
ATOM 3545 C CA . LYS B 1 49 ? -43.125 24.672 24.078 1 31.7 49 LYS B CA 1
ATOM 3546 C C . LYS B 1 49 ? -41.844 23.844 23.984 1 31.7 49 LYS B C 1
ATOM 3548 O O . LYS B 1 49 ? -41.875 22.641 23.766 1 31.7 49 LYS B O 1
ATOM 3553 N N . GLU B 1 50 ? -40.781 24.422 23.578 1 33.06 50 GLU B N 1
ATOM 3554 C CA . GLU B 1 50 ? -39.438 23.859 23.703 1 33.06 50 GLU B CA 1
ATOM 3555 C C . GLU B 1 50 ? -39.281 23.156 25.062 1 33.06 50 GLU B C 1
ATOM 3557 O O . GLU B 1 50 ? -39.469 23.766 26.109 1 33.06 50 GLU B O 1
ATOM 3562 N N . ALA B 1 51 ? -39.844 22 25.344 1 35.44 51 ALA B N 1
ATOM 3563 C CA . ALA B 1 51 ? -39.5 21.297 26.562 1 35.44 51 ALA B CA 1
ATOM 3564 C C . ALA B 1 51 ? -38.094 21.672 27.047 1 35.44 51 ALA B C 1
ATOM 3566 O O . ALA B 1 51 ? -37.188 21.844 26.234 1 35.44 51 ALA B O 1
ATOM 3567 N N . PRO B 1 52 ? -38.031 22.188 28.234 1 37.69 52 PRO B N 1
ATOM 3568 C CA . PRO B 1 52 ? 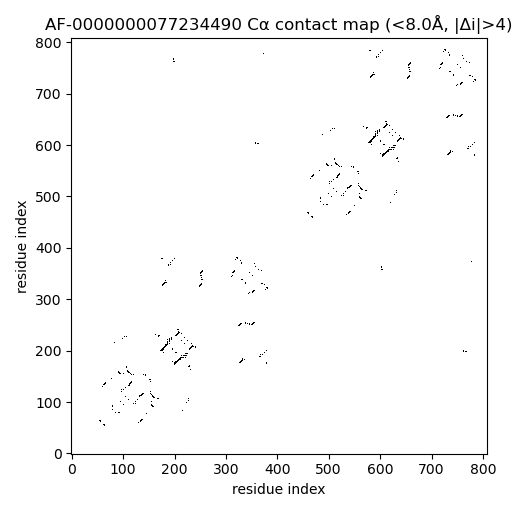-36.688 22.484 28.75 1 37.69 52 PRO B CA 1
ATOM 3569 C C . PRO B 1 52 ? -35.656 21.375 28.438 1 37.69 52 PRO B C 1
ATOM 3571 O O . PRO B 1 52 ? -35.938 20.203 28.672 1 37.69 52 PRO B O 1
ATOM 3574 N N . ARG B 1 53 ? -35.031 21.375 27.328 1 40.19 53 ARG B N 1
ATOM 3575 C CA . ARG B 1 53 ? -33.875 20.516 27.062 1 40.19 53 ARG B CA 1
ATOM 3576 C C . ARG B 1 53 ? -33.062 20.297 28.312 1 40.19 53 ARG B C 1
ATOM 3578 O O . ARG B 1 53 ? -32.344 21.188 28.766 1 40.19 53 ARG B O 1
ATOM 3585 N N . SER B 1 54 ? -33.625 19.719 29.312 1 40.66 54 SER B N 1
ATOM 3586 C CA . SER B 1 54 ? -32.781 19.422 30.469 1 40.66 54 SER B CA 1
ATOM 3587 C C . SER B 1 54 ? -31.422 18.938 30.031 1 40.66 54 SER B C 1
ATOM 3589 O O . SER B 1 54 ? -31.25 17.781 29.641 1 40.66 54 SER B O 1
ATOM 3591 N N . HIS B 1 55 ? -30.672 19.625 29.203 1 50.31 55 HIS B N 1
ATOM 3592 C CA . HIS B 1 55 ? -29.266 19.359 28.969 1 50.31 55 HIS B CA 1
ATOM 3593 C C . HIS B 1 55 ? -28.5 19.188 30.281 1 50.31 55 HIS B C 1
ATOM 3595 O O . HIS B 1 55 ? -28.406 20.141 31.078 1 50.31 55 HIS B O 1
ATOM 3601 N N . ILE B 1 56 ? -28.75 18.172 31 1 52.56 56 ILE B N 1
ATOM 3602 C CA . ILE B 1 56 ? -27.906 17.953 32.188 1 52.56 56 ILE B CA 1
ATOM 3603 C C . ILE B 1 56 ? -26.453 18.219 31.812 1 52.56 56 ILE B C 1
ATOM 3605 O O . ILE B 1 56 ? -25.922 17.609 30.875 1 52.56 56 ILE B O 1
ATOM 3609 N N . GLU B 1 57 ? -25.969 19.406 32.156 1 68.5 57 GLU B N 1
ATOM 3610 C CA . GLU B 1 57 ? -24.594 19.859 31.969 1 68.5 57 GLU B CA 1
ATOM 3611 C C . GLU B 1 57 ? -23.703 19.422 33.125 1 68.5 57 GLU B C 1
ATOM 3613 O O . GLU B 1 57 ? -24.109 19.453 34.281 1 68.5 57 GLU B O 1
ATOM 3618 N N . GLU B 1 58 ? -22.875 18.516 32.969 1 78.25 58 GLU B N 1
ATOM 3619 C CA . GLU B 1 58 ? -21.828 18.141 33.906 1 78.25 58 GLU B CA 1
ATOM 3620 C C . GLU B 1 58 ? -20.484 18.734 33.5 1 78.25 58 GLU B C 1
ATOM 3622 O O . GLU B 1 58 ? -20.281 19.094 32.312 1 78.25 58 GLU B O 1
ATOM 3627 N N . GLU B 1 59 ? -19.766 19.094 34.5 1 83.56 59 GLU B N 1
ATOM 3628 C CA . GLU B 1 59 ? -18.422 19.594 34.219 1 83.56 59 GLU B CA 1
ATOM 3629 C C . GLU B 1 59 ? -17.375 18.531 34.531 1 83.56 59 GLU B C 1
ATOM 3631 O O . GLU B 1 59 ? -17.375 17.922 35.594 1 83.56 59 GLU B O 1
ATOM 3636 N N . ILE B 1 60 ? -16.75 18.141 33.562 1 84.12 60 ILE B N 1
ATOM 3637 C CA . ILE B 1 60 ? -15.656 17.188 33.719 1 84.12 60 ILE B CA 1
ATOM 3638 C C . ILE B 1 60 ? -14.359 17.812 33.188 1 84.12 60 ILE B C 1
ATOM 3640 O O . ILE B 1 60 ? -14.281 18.219 32.031 1 84.12 60 ILE B O 1
ATOM 3644 N N . ALA B 1 61 ? -13.266 17.828 34.062 1 85.31 61 ALA B N 1
ATOM 3645 C CA . ALA B 1 61 ? -11.938 18.312 33.688 1 85.31 61 ALA B CA 1
ATOM 3646 C C . ALA B 1 61 ? -12.008 19.688 33.062 1 85.31 61 ALA B C 1
ATOM 3648 O O . ALA B 1 61 ? -11.367 19.953 32.031 1 85.31 61 ALA B O 1
ATOM 3649 N N . GLY B 1 62 ? -12.922 20.531 33.531 1 84 62 GLY B N 1
ATOM 3650 C CA . GLY B 1 62 ? -13.047 21.906 33.062 1 84 62 GLY B CA 1
ATOM 3651 C C . GLY B 1 62 ? -13.891 22.031 31.812 1 84 62 GLY B C 1
ATOM 3652 O O . GLY B 1 62 ? -14 23.125 31.25 1 84 62 GLY B O 1
ATOM 3653 N N . LEU B 1 63 ? -14.445 20.922 31.359 1 89.62 63 LEU B N 1
ATOM 3654 C CA . LEU B 1 63 ? -15.266 20.938 30.156 1 89.62 63 LEU B CA 1
ATOM 3655 C C . LEU B 1 63 ? -16.75 20.844 30.5 1 89.62 63 LEU B C 1
ATOM 3657 O O . LEU B 1 63 ? -17.125 20.125 31.422 1 89.62 63 LEU B O 1
ATOM 3661 N N . HIS B 1 64 ? -17.531 21.641 29.828 1 91 64 HIS B N 1
ATOM 3662 C CA . HIS B 1 64 ? -18.984 21.531 29.953 1 91 64 HIS B CA 1
ATOM 3663 C C . HIS B 1 64 ? -19.531 20.406 29.078 1 91 64 HIS B C 1
ATOM 3665 O O . HIS B 1 64 ? -19.359 20.438 27.844 1 91 64 HIS B O 1
ATOM 3671 N N . ILE B 1 65 ? -20.156 19.469 29.672 1 92.88 65 ILE B N 1
ATOM 3672 C CA . ILE B 1 65 ? -20.594 18.281 28.953 1 92.88 65 ILE B CA 1
ATOM 3673 C C . ILE B 1 65 ? -22.125 18.281 28.828 1 92.88 65 ILE B C 1
ATOM 3675 O O . ILE B 1 65 ? -22.828 18.531 29.812 1 92.88 65 ILE B O 1
ATOM 3679 N N . GLU B 1 66 ? -22.594 18.031 27.594 1 92.25 66 GLU B N 1
ATOM 3680 C CA . GLU B 1 66 ? -24.016 17.828 27.344 1 92.25 66 GLU B CA 1
ATOM 3681 C C . GLU B 1 66 ? -24.328 16.344 27.141 1 92.25 66 GLU B C 1
ATOM 3683 O O . GLU B 1 66 ? -23.469 15.57 26.719 1 92.25 66 GLU B O 1
ATOM 3688 N N . LYS B 1 67 ? -25.5 15.961 27.531 1 90.25 67 LYS B N 1
ATOM 3689 C CA . LYS B 1 67 ? -25.969 14.602 27.281 1 90.25 67 LYS B CA 1
ATOM 3690 C C . LYS B 1 67 ? -26.938 14.562 26.109 1 90.25 67 LYS B C 1
ATOM 3692 O O . LYS B 1 67 ? -27.875 15.375 26.047 1 90.25 67 LYS B O 1
ATOM 3697 N N . ALA B 1 68 ? -26.641 13.617 25.25 1 88.5 68 ALA B N 1
ATOM 3698 C CA . ALA B 1 68 ? -27.516 13.492 24.078 1 88.5 68 ALA B CA 1
ATOM 3699 C C . ALA B 1 68 ? -28.859 12.891 24.469 1 88.5 68 ALA B C 1
ATOM 3701 O O . ALA B 1 68 ? -28.938 12.07 25.391 1 88.5 68 ALA B O 1
ATOM 3702 N N . PHE B 1 69 ? -29.875 13.328 23.797 1 82.62 69 PHE B N 1
ATOM 3703 C CA . PHE B 1 69 ? -31.203 12.766 23.969 1 82.62 69 PHE B CA 1
ATOM 3704 C C . PHE B 1 69 ? -31.641 12 22.734 1 82.62 69 PHE B C 1
ATOM 3706 O O . PHE B 1 69 ? -31.047 12.148 21.656 1 82.62 69 PHE B O 1
ATOM 3713 N N . PRO B 1 70 ? -32.531 11.008 22.922 1 77.94 70 PRO B N 1
ATOM 3714 C CA . PRO B 1 70 ? -33 10.258 21.766 1 77.94 70 PRO B CA 1
ATOM 3715 C C . PRO B 1 70 ? -33.469 11.156 20.625 1 77.94 70 PRO B C 1
ATOM 3717 O O . PRO B 1 70 ? -34.25 12.086 20.844 1 77.94 70 PRO B O 1
ATOM 3720 N N . GLY B 1 71 ? -33.062 10.969 19.422 1 75.25 71 GLY B N 1
ATOM 3721 C CA . GLY B 1 71 ? -33.438 11.766 18.266 1 75.25 71 GLY B CA 1
ATOM 3722 C C . GLY B 1 71 ? -32.625 13.039 18.125 1 75.25 71 GLY B C 1
ATOM 3723 O O . GLY B 1 71 ? -33 13.945 17.391 1 75.25 71 GLY B O 1
ATOM 3724 N N . ASP B 1 72 ? -31.641 13.109 18.922 1 81.5 72 ASP B N 1
ATOM 3725 C CA . ASP B 1 72 ? -30.766 14.273 18.859 1 81.5 72 ASP B CA 1
ATOM 3726 C C . ASP B 1 72 ? -30.25 14.508 17.438 1 81.5 72 ASP B C 1
ATOM 3728 O O . ASP B 1 72 ? -29.516 13.688 16.906 1 81.5 72 ASP B O 1
ATOM 3732 N N . LYS B 1 73 ? -30.641 15.648 16.812 1 79.5 73 LYS B N 1
ATOM 3733 C CA . LYS B 1 73 ? -30.359 15.969 15.414 1 79.5 73 LYS B CA 1
ATOM 3734 C C . LYS B 1 73 ? -28.859 16.125 15.18 1 79.5 73 LYS B C 1
ATOM 3736 O O . LYS B 1 73 ? -28.375 15.93 14.055 1 79.5 73 LYS B O 1
ATOM 3741 N N . ARG B 1 74 ? -28.141 16.5 16.234 1 81.62 74 ARG B N 1
ATOM 3742 C CA . ARG B 1 74 ? -26.703 16.656 16.094 1 81.62 74 ARG B CA 1
ATOM 3743 C C . ARG B 1 74 ? -26.047 15.344 15.656 1 81.62 74 ARG B C 1
ATOM 3745 O O . ARG B 1 74 ? -25.047 15.344 14.945 1 81.62 74 ARG B O 1
ATOM 3752 N N . LEU B 1 75 ? -26.703 14.297 16 1 79.25 75 LEU B N 1
ATOM 3753 C CA . LEU B 1 75 ? -26.172 12.969 15.68 1 79.25 75 LEU B CA 1
ATOM 3754 C C . LEU B 1 75 ? -26.375 12.648 14.203 1 79.25 75 LEU B C 1
ATOM 3756 O O . LEU B 1 75 ? -25.516 12.016 13.586 1 79.25 75 LEU B O 1
ATOM 3760 N N . SER B 1 76 ? -27.469 13.078 13.688 1 77.88 76 SER B N 1
ATOM 3761 C CA . SER B 1 76 ? -27.719 12.859 12.273 1 77.88 76 SER B CA 1
ATOM 3762 C C . SER B 1 76 ? -26.734 13.641 11.406 1 77.88 76 SER B C 1
ATOM 3764 O O . SER B 1 76 ? -26.359 13.188 10.32 1 77.88 76 SER B O 1
ATOM 3766 N N . ARG B 1 77 ? -26.344 14.781 11.906 1 77.75 77 ARG B N 1
ATOM 3767 C CA . ARG B 1 77 ? -25.359 15.594 11.195 1 77.75 77 ARG B CA 1
ATOM 3768 C C . ARG B 1 77 ? -24.031 14.867 11.062 1 77.75 77 ARG B C 1
ATOM 3770 O O . ARG B 1 77 ? -23.344 15 10.047 1 77.75 77 ARG B O 1
ATOM 3777 N N . VAL B 1 78 ? -23.766 14.086 12.039 1 76.75 78 VAL B N 1
ATOM 3778 C CA . VAL B 1 78 ? -22.516 13.32 12.039 1 76.75 78 VAL B CA 1
ATOM 3779 C C . VAL B 1 78 ? -22.5 12.383 10.836 1 76.75 78 VAL B C 1
ATOM 3781 O O . VAL B 1 78 ? -21.5 12.32 10.109 1 76.75 78 VAL B O 1
ATOM 3784 N N . VAL B 1 79 ? -23.578 11.781 10.68 1 74.75 79 VAL B N 1
ATOM 3785 C CA . VAL B 1 79 ? -23.703 10.82 9.586 1 74.75 79 VAL B CA 1
ATOM 3786 C C . VAL B 1 79 ? -23.562 11.531 8.25 1 74.75 79 VAL B C 1
ATOM 3788 O O . VAL B 1 79 ? -22.891 11.039 7.34 1 74.75 79 VAL B O 1
ATOM 3791 N N . SER B 1 80 ? -24.188 12.688 8.188 1 79.19 80 SER B N 1
ATOM 3792 C CA . SER B 1 80 ? -24.156 13.445 6.938 1 79.19 80 SER B CA 1
ATOM 3793 C C . SER B 1 80 ? -22.734 13.898 6.605 1 79.19 80 SER B C 1
ATOM 3795 O O . SER B 1 80 ? -22.297 13.797 5.457 1 79.19 80 SER B O 1
ATOM 3797 N N . VAL B 1 81 ? -22.031 14.398 7.559 1 82.5 81 VAL B N 1
ATOM 3798 C CA . VAL B 1 81 ? -20.641 14.836 7.359 1 82.5 81 VAL B CA 1
ATOM 3799 C C . VAL B 1 81 ? -19.781 13.641 6.961 1 82.5 81 VAL B C 1
ATOM 3801 O O . VAL B 1 81 ? -18.906 13.766 6.105 1 82.5 81 VAL B O 1
ATOM 3804 N N . ALA B 1 82 ? -20.031 12.508 7.48 1 77.44 82 ALA B N 1
ATOM 3805 C CA . ALA B 1 82 ? -19.234 11.305 7.238 1 77.44 82 ALA B CA 1
ATOM 3806 C C . ALA B 1 82 ? -19.484 10.766 5.832 1 77.44 82 ALA B C 1
ATOM 3808 O O . ALA B 1 82 ? -18.531 10.344 5.156 1 77.44 82 ALA B O 1
ATOM 3809 N N . ARG B 1 83 ? -20.656 10.859 5.332 1 78.62 83 ARG B N 1
ATOM 3810 C CA . ARG B 1 83 ? -21.016 10.062 4.164 1 78.62 83 ARG B CA 1
ATOM 3811 C C . ARG B 1 83 ? -21.047 10.93 2.904 1 78.62 83 ARG B C 1
ATOM 3813 O O . ARG B 1 83 ? -20.922 10.414 1.791 1 78.62 83 ARG B O 1
ATOM 3820 N N . SER B 1 84 ? -21.172 12.266 3.119 1 84.19 84 SER B N 1
ATOM 3821 C CA . SER B 1 84 ? -21.406 13.094 1.94 1 84.19 84 SER B CA 1
ATOM 3822 C C . SER B 1 84 ? -20.266 14.07 1.716 1 84.19 84 SER B C 1
ATOM 3824 O O . SER B 1 84 ? -20.078 15.008 2.494 1 84.19 84 SER B O 1
ATOM 3826 N N . ARG B 1 85 ? -19.641 13.844 0.605 1 86.38 85 ARG B N 1
ATOM 3827 C CA . ARG B 1 85 ? -18.609 14.805 0.205 1 86.38 85 ARG B CA 1
ATOM 3828 C C . ARG B 1 85 ? -19.203 16.203 0.051 1 86.38 85 ARG B C 1
ATOM 3830 O O . ARG B 1 85 ? -18.609 17.188 0.516 1 86.38 85 ARG B O 1
ATOM 3837 N N . THR B 1 86 ? -20.281 16.234 -0.623 1 84.62 86 THR B N 1
ATOM 3838 C CA . THR B 1 86 ? -20.938 17.5 -0.868 1 84.62 86 THR B CA 1
ATOM 3839 C C . THR B 1 86 ? -21.25 18.219 0.447 1 84.62 86 THR B C 1
ATOM 3841 O O . THR B 1 86 ? -21.047 19.438 0.563 1 84.62 86 THR B O 1
ATOM 3844 N N . PHE B 1 87 ? -21.703 17.469 1.412 1 86 87 PHE B N 1
ATOM 3845 C CA . PHE B 1 87 ? -22.016 18.031 2.719 1 86 87 PHE B CA 1
ATOM 3846 C C . PHE B 1 87 ? -20.766 18.562 3.395 1 86 87 PHE B C 1
ATOM 3848 O O . PHE B 1 87 ? -20.766 19.672 3.941 1 86 87 PHE B O 1
ATOM 3855 N N . ARG B 1 88 ? -19.688 17.844 3.318 1 89.31 88 ARG B N 1
ATOM 3856 C CA . ARG B 1 88 ? -18.406 18.281 3.885 1 89.31 88 ARG B CA 1
ATOM 3857 C C . ARG B 1 88 ? -17.938 19.578 3.23 1 89.31 88 ARG B C 1
ATOM 3859 O O . ARG B 1 88 ? -17.5 20.5 3.918 1 89.31 88 ARG B O 1
ATOM 3866 N N . GLU B 1 89 ? -18 19.609 1.962 1 88.12 89 GLU B N 1
ATOM 3867 C CA . GLU B 1 89 ? -17.547 20.766 1.207 1 88.12 89 GLU B CA 1
ATOM 3868 C C . GLU B 1 89 ? -18.406 21.984 1.488 1 88.12 89 GLU B C 1
ATOM 3870 O O . GLU B 1 89 ? -17.875 23.094 1.689 1 88.12 89 GLU B O 1
ATOM 3875 N N . HIS B 1 90 ? -19.656 21.812 1.524 1 89.5 90 HIS B N 1
ATOM 3876 C CA . HIS B 1 90 ? -20.594 22.922 1.729 1 89.5 90 HIS B CA 1
ATOM 3877 C C . HIS B 1 90 ? -20.516 23.438 3.16 1 89.5 90 HIS B C 1
ATOM 3879 O O . HIS B 1 90 ? -20.516 24.656 3.383 1 89.5 90 HIS B O 1
ATOM 3885 N N . GLN B 1 91 ? -20.406 22.562 4.078 1 90.25 91 GLN B N 1
ATOM 3886 C CA . GLN B 1 91 ? -20.422 22.953 5.48 1 90.25 91 GLN B CA 1
ATOM 3887 C C . GLN B 1 91 ? -19.016 23.281 5.977 1 90.25 91 GLN B C 1
ATOM 3889 O O . GLN B 1 91 ? -18.859 23.906 7.035 1 90.25 91 GLN B O 1
ATOM 3894 N N . GLY B 1 92 ? -18.016 22.844 5.277 1 92.56 92 GLY B N 1
ATOM 3895 C CA . GLY B 1 92 ? -16.641 23.062 5.715 1 92.56 92 GLY B CA 1
ATOM 3896 C C . GLY B 1 92 ? -16.297 22.312 6.984 1 92.56 92 GLY B C 1
ATOM 3897 O O . GLY B 1 92 ? -15.734 22.875 7.922 1 92.56 92 GLY B O 1
ATOM 3898 N N . LYS B 1 93 ? -16.781 21.062 6.992 1 94 93 LYS B N 1
ATOM 3899 C CA . LYS B 1 93 ? -16.562 20.25 8.188 1 94 93 LYS B CA 1
ATOM 3900 C C . LYS B 1 93 ? -15.953 18.906 7.828 1 94 93 LYS B C 1
ATOM 3902 O O . LYS B 1 93 ? -16.078 18.438 6.691 1 94 93 LYS B O 1
ATOM 3907 N N . ILE B 1 94 ? -15.18 18.344 8.797 1 94.19 94 ILE B N 1
ATOM 3908 C CA . ILE B 1 94 ? -14.625 17.016 8.633 1 94.19 94 ILE B CA 1
ATOM 3909 C C . ILE B 1 94 ? -14.922 16.172 9.883 1 94.19 94 ILE B C 1
ATOM 3911 O O . ILE B 1 94 ? -15.18 16.719 10.953 1 94.19 94 ILE B O 1
ATOM 3915 N N . LEU B 1 95 ? -14.938 14.875 9.695 1 93.88 95 LEU B N 1
ATOM 3916 C CA . LEU B 1 95 ? -15.219 13.945 10.781 1 93.88 95 LEU B CA 1
ATOM 3917 C C . LEU B 1 95 ? -13.992 13.094 11.109 1 93.88 95 LEU B C 1
ATOM 3919 O O . LEU B 1 95 ? -13.375 12.523 10.203 1 93.88 95 LEU B O 1
ATOM 3923 N N . LEU B 1 96 ? -13.633 13.109 12.352 1 94.69 96 LEU B N 1
ATOM 3924 C CA . LEU B 1 96 ? -12.539 12.266 12.836 1 94.69 96 LEU B CA 1
ATOM 3925 C C . LEU B 1 96 ? -13.023 11.305 13.914 1 94.69 96 LEU B C 1
ATOM 3927 O O . LEU B 1 96 ? -13.828 11.68 14.766 1 94.69 96 LEU B O 1
ATOM 3931 N N . GLU B 1 97 ? -12.562 10.133 13.75 1 92.81 97 GLU B N 1
ATOM 3932 C CA . GLU B 1 97 ? -12.938 9.109 14.719 1 92.81 97 GLU B CA 1
ATOM 3933 C C . GLU B 1 97 ? -11.711 8.508 15.391 1 92.81 97 GLU B C 1
ATOM 3935 O O . GLU B 1 97 ? -10.711 8.211 14.734 1 92.81 97 GLU B O 1
ATOM 3940 N N . GLY B 1 98 ? -11.82 8.359 16.703 1 92.88 98 GLY B N 1
ATOM 3941 C CA . GLY B 1 98 ? -10.758 7.719 17.453 1 92.88 98 GLY B CA 1
ATOM 3942 C C . GLY B 1 98 ? -9.812 8.703 18.125 1 92.88 98 GLY B C 1
ATOM 3943 O O . GLY B 1 98 ? -9.617 9.82 17.625 1 92.88 98 GLY B O 1
ATOM 3944 N N . ARG B 1 99 ? -9.25 8.273 19.219 1 93.75 99 ARG B N 1
ATOM 3945 C CA . ARG B 1 99 ? -8.398 9.109 20.047 1 93.75 99 ARG B CA 1
ATOM 3946 C C . ARG B 1 99 ? -7.203 9.633 19.266 1 93.75 99 ARG B C 1
ATOM 3948 O O . ARG B 1 99 ? -6.879 10.82 19.344 1 93.75 99 ARG B O 1
ATOM 3955 N N . ARG B 1 100 ? -6.582 8.797 18.516 1 91.88 100 ARG B N 1
ATOM 3956 C CA . ARG B 1 100 ? -5.34 9.156 17.844 1 91.88 100 ARG B CA 1
ATOM 3957 C C . ARG B 1 100 ? -5.574 10.266 16.812 1 91.88 100 ARG B C 1
ATOM 3959 O O . ARG B 1 100 ? -4.887 11.289 16.844 1 91.88 100 ARG B O 1
ATOM 3966 N N . LEU B 1 101 ? -6.547 10.109 15.977 1 94.62 101 LEU B N 1
ATOM 3967 C CA . LEU B 1 101 ? -6.82 11.078 14.922 1 94.62 101 LEU B CA 1
ATOM 3968 C C . LEU B 1 101 ? -7.27 12.406 15.508 1 94.62 101 LEU B C 1
ATOM 3970 O O . LEU B 1 101 ? -6.848 13.469 15.039 1 94.62 101 LEU B O 1
ATOM 3974 N N . ILE B 1 102 ? -8.07 12.359 16.484 1 96.25 102 ILE B N 1
ATOM 3975 C CA . ILE B 1 102 ? -8.586 13.57 17.109 1 96.25 102 ILE B CA 1
ATOM 3976 C C . ILE B 1 102 ? -7.441 14.305 17.812 1 96.25 102 ILE B C 1
ATOM 3978 O O . ILE B 1 102 ? -7.309 15.523 17.688 1 96.25 102 ILE B O 1
ATOM 3982 N N . SER B 1 103 ? -6.645 13.555 18.484 1 95.81 103 SER B N 1
ATOM 3983 C CA . SER B 1 103 ? -5.508 14.164 19.172 1 95.81 103 SER B CA 1
ATOM 3984 C C . SER B 1 103 ? -4.543 14.805 18.172 1 95.81 103 SER B C 1
ATOM 3986 O O . SER B 1 103 ? -4.035 15.906 18.422 1 95.81 103 SER B O 1
ATOM 3988 N N . ASP B 1 104 ? -4.273 14.117 17.094 1 93.62 104 ASP B N 1
ATOM 3989 C CA . ASP B 1 104 ? -3.398 14.664 16.062 1 93.62 104 ASP B CA 1
ATOM 3990 C C . ASP B 1 104 ? -3.941 15.984 15.523 1 93.62 104 ASP B C 1
ATOM 3992 O O . ASP B 1 104 ? -3.186 16.938 15.336 1 93.62 104 ASP B O 1
ATOM 3996 N N . ALA B 1 105 ? -5.188 16.031 15.297 1 96.38 105 ALA B N 1
ATOM 3997 C CA . ALA B 1 105 ? -5.836 17.234 14.789 1 96.38 105 ALA B CA 1
ATOM 3998 C C . ALA B 1 105 ? -5.746 18.375 15.805 1 96.38 105 ALA B C 1
ATOM 4000 O O . ALA B 1 105 ? -5.379 19.5 15.445 1 96.38 105 ALA B O 1
ATOM 4001 N N . LEU B 1 106 ? -6.043 18.078 17.031 1 96.56 106 LEU B N 1
ATOM 4002 C CA . LEU B 1 106 ? -5.996 19.078 18.094 1 96.56 106 LEU B CA 1
ATOM 4003 C C . LEU B 1 106 ? -4.582 19.609 18.266 1 96.56 106 LEU B C 1
ATOM 4005 O O . LEU B 1 106 ? -4.387 20.828 18.359 1 96.56 106 LEU B O 1
ATOM 4009 N N . ASN B 1 107 ? -3.633 18.734 18.234 1 94.19 107 ASN B N 1
ATOM 4010 C CA . ASN B 1 107 ? -2.242 19.125 18.422 1 94.19 107 ASN B CA 1
ATOM 4011 C C . ASN B 1 107 ? -1.735 19.969 17.266 1 94.19 107 ASN B C 1
ATOM 4013 O O . ASN B 1 107 ? -0.863 20.828 17.438 1 94.19 107 ASN B O 1
ATOM 4017 N N . ALA B 1 108 ? -2.281 19.75 16.109 1 94.5 108 ALA B N 1
ATOM 4018 C CA . ALA B 1 108 ? -1.887 20.531 14.938 1 94.5 108 ALA B CA 1
ATOM 4019 C C . ALA B 1 108 ? -2.566 21.891 14.93 1 94.5 108 ALA B C 1
ATOM 4021 O O . ALA B 1 108 ? -2.234 22.75 14.109 1 94.5 108 ALA B O 1
ATOM 4022 N N . GLY B 1 109 ? -3.549 22.062 15.75 1 95 109 GLY B N 1
ATOM 4023 C CA . GLY B 1 109 ? -4.219 23.359 15.852 1 95 109 GLY B CA 1
ATOM 4024 C C . GLY B 1 109 ? -5.547 23.391 15.125 1 95 109 GLY B C 1
ATOM 4025 O O . GLY B 1 109 ? -6.102 24.469 14.891 1 95 109 GLY B O 1
ATOM 4026 N N . ALA B 1 110 ? -6.051 22.25 14.742 1 95.88 110 ALA B N 1
ATOM 4027 C CA . ALA B 1 110 ? -7.367 22.219 14.109 1 95.88 110 ALA B CA 1
ATOM 4028 C C . ALA B 1 110 ? -8.461 22.609 15.102 1 95.88 110 ALA B C 1
ATOM 4030 O O . ALA B 1 110 ? -8.297 22.438 16.312 1 95.88 110 ALA B O 1
ATOM 4031 N N . ASN B 1 111 ? -9.562 23.094 14.531 1 95.81 111 ASN B N 1
ATOM 4032 C CA . ASN B 1 111 ? -10.633 23.625 15.367 1 95.81 111 ASN B CA 1
ATOM 4033 C C . ASN B 1 111 ? -11.758 22.625 15.555 1 95.81 111 ASN B C 1
ATOM 4035 O O . ASN B 1 111 ? -12.547 22.375 14.641 1 95.81 111 ASN B O 1
ATOM 4039 N N . PRO B 1 112 ? -11.859 22.062 16.75 1 96.44 112 PRO B N 1
ATOM 4040 C CA . PRO B 1 112 ? -12.977 21.156 17 1 96.44 112 PRO B CA 1
ATOM 4041 C C . PRO B 1 112 ? -14.297 21.891 17.219 1 96.44 112 PRO B C 1
ATOM 4043 O O . PRO B 1 112 ? -14.336 22.906 17.922 1 96.44 112 PRO B O 1
ATOM 4046 N N . GLN B 1 113 ? -15.344 21.391 16.562 1 94.94 113 GLN B N 1
ATOM 4047 C CA . GLN B 1 113 ? -16.656 21.984 16.719 1 94.94 113 GLN B CA 1
ATOM 4048 C C . GLN B 1 113 ? -17.5 21.188 17.734 1 94.94 113 GLN B C 1
ATOM 4050 O O . GLN B 1 113 ? -18.094 21.781 18.641 1 94.94 113 GLN B O 1
ATOM 4055 N N . ILE B 1 114 ? -17.578 19.906 17.562 1 94.56 114 ILE B N 1
ATOM 4056 C CA . ILE B 1 114 ? -18.359 19.047 18.453 1 94.56 114 ILE B CA 1
ATOM 4057 C C . ILE B 1 114 ? -17.625 17.719 18.656 1 94.56 114 ILE B C 1
ATOM 4059 O O . ILE B 1 114 ? -17.062 17.156 17.719 1 94.56 114 ILE B O 1
ATOM 4063 N N . VAL B 1 115 ? -17.562 17.25 19.922 1 95.19 115 VAL B N 1
ATOM 4064 C CA . VAL B 1 115 ? -16.984 15.953 20.266 1 95.19 115 VAL B CA 1
ATOM 4065 C C . VAL B 1 115 ? -18.062 15.062 20.906 1 95.19 115 VAL B C 1
ATOM 4067 O O . VAL B 1 115 ? -18.703 15.461 21.875 1 95.19 115 VAL B O 1
ATOM 4070 N N . PHE B 1 116 ? -18.25 13.93 20.344 1 93.94 116 PHE B N 1
ATOM 4071 C CA . PHE B 1 116 ? -19.141 12.906 20.891 1 93.94 116 PHE B CA 1
ATOM 4072 C C . PHE B 1 116 ? -18.328 11.797 21.547 1 93.94 116 PHE B C 1
ATOM 4074 O O . PHE B 1 116 ? -17.391 11.273 20.953 1 93.94 116 PHE B O 1
ATOM 4081 N N . PHE B 1 117 ? -18.656 11.445 22.75 1 94.88 117 PHE B N 1
ATOM 4082 C CA . PHE B 1 117 ? -17.922 10.391 23.438 1 94.88 117 PHE B CA 1
ATOM 4083 C C . PHE B 1 117 ? -18.859 9.516 24.266 1 94.88 117 PHE B C 1
ATOM 4085 O O . PHE B 1 117 ? -19.922 9.961 24.688 1 94.88 117 PHE B O 1
ATOM 4092 N N . SER B 1 118 ? -18.484 8.312 24.438 1 94.06 118 SER B N 1
ATOM 4093 C CA . SER B 1 118 ? -19.328 7.363 25.141 1 94.06 118 SER B CA 1
ATOM 4094 C C . SER B 1 118 ? -18.828 7.121 26.562 1 94.06 118 SER B C 1
ATOM 4096 O O . SER B 1 118 ? -19.594 6.707 27.438 1 94.06 118 SER B O 1
ATOM 4098 N N . SER B 1 119 ? -17.516 7.293 26.812 1 93.75 119 SER B N 1
ATOM 4099 C CA . SER B 1 119 ? -16.953 7.105 28.141 1 93.75 119 SER B CA 1
ATOM 4100 C C . SER B 1 119 ? -16.031 8.266 28.5 1 93.75 119 SER B C 1
ATOM 4102 O O . SER B 1 119 ? -15.289 8.773 27.656 1 93.75 119 SER B O 1
ATOM 4104 N N . VAL B 1 120 ? -16.031 8.594 29.719 1 92.06 120 VAL B N 1
ATOM 4105 C CA . VAL B 1 120 ? -15.242 9.711 30.234 1 92.06 120 VAL B CA 1
ATOM 4106 C C . VAL B 1 120 ? -13.75 9.406 30.047 1 92.06 120 VAL B C 1
ATOM 4108 O O . VAL B 1 120 ? -12.961 10.297 29.75 1 92.06 120 VAL B O 1
ATOM 4111 N N . ASP B 1 121 ? -13.453 8.172 30.188 1 92.5 121 ASP B N 1
ATOM 4112 C CA . ASP B 1 121 ? -12.055 7.762 30.016 1 92.5 121 ASP B CA 1
ATOM 4113 C C . ASP B 1 121 ? -11.547 8.102 28.625 1 92.5 121 ASP B C 1
ATOM 4115 O O . ASP B 1 121 ? -10.414 8.57 28.469 1 92.5 121 ASP B O 1
ATOM 4119 N N . ARG B 1 122 ? -12.352 7.859 27.703 1 92 122 ARG B N 1
ATOM 4120 C CA . ARG B 1 122 ? -11.969 8.133 26.312 1 92 122 ARG B CA 1
ATOM 4121 C C . ARG B 1 122 ? -11.82 9.625 26.078 1 92 122 ARG B C 1
ATOM 4123 O O . ARG B 1 122 ? -10.93 10.055 25.328 1 92 122 ARG B O 1
ATOM 4130 N N . LEU B 1 123 ? -12.664 10.383 26.672 1 93.56 123 LEU B N 1
ATOM 4131 C CA . LEU B 1 123 ? -12.594 11.836 26.547 1 93.56 123 LEU B CA 1
ATOM 4132 C C . LEU B 1 123 ? -11.305 12.367 27.172 1 93.56 123 LEU B C 1
ATOM 4134 O O . LEU B 1 123 ? -10.633 13.219 26.594 1 93.56 123 LEU B O 1
ATOM 4138 N N . LEU B 1 124 ? -10.984 11.789 28.297 1 94.06 124 LEU B N 1
ATOM 4139 C CA . LEU B 1 124 ? -9.859 12.305 29.062 1 94.06 124 LEU B CA 1
ATOM 4140 C C . LEU B 1 124 ? -8.531 11.898 28.438 1 94.06 124 LEU B C 1
ATOM 4142 O O . LEU B 1 124 ? -7.477 12.422 28.797 1 94.06 124 LEU B O 1
ATOM 4146 N N . GLU B 1 125 ? -8.578 10.977 27.531 1 93.31 125 GLU B N 1
ATOM 4147 C CA . GLU B 1 125 ? -7.387 10.594 26.781 1 93.31 125 GLU B CA 1
ATOM 4148 C C . GLU B 1 125 ? -7.008 11.664 25.766 1 93.31 125 GLU B C 1
ATOM 4150 O O . GLU B 1 125 ? -5.887 11.672 25.234 1 93.31 125 GLU B O 1
ATOM 4155 N N . LEU B 1 126 ? -7.906 12.586 25.469 1 95.69 126 LEU B N 1
ATOM 4156 C CA . LEU B 1 126 ? -7.648 13.672 24.531 1 95.69 126 LEU B CA 1
ATOM 4157 C C . LEU B 1 126 ? -6.961 14.844 25.219 1 95.69 126 LEU B C 1
ATOM 4159 O O . LEU B 1 126 ? -6.992 14.945 26.453 1 95.69 126 LEU B O 1
ATOM 4163 N N . PRO B 1 127 ? -6.262 15.641 24.422 1 95.12 127 PRO B N 1
ATOM 4164 C CA . PRO B 1 127 ? -5.82 16.906 25 1 95.12 127 PRO B CA 1
ATOM 4165 C C . PRO B 1 127 ? -6.98 17.828 25.375 1 95.12 127 PRO B C 1
ATOM 4167 O O . PRO B 1 127 ? -7.324 18.734 24.609 1 95.12 127 PRO B O 1
ATOM 4170 N N . VAL B 1 128 ? -7.422 17.719 26.531 1 93.75 128 VAL B N 1
ATOM 4171 C CA . VAL B 1 128 ? -8.672 18.312 27 1 93.75 128 VAL B CA 1
ATOM 4172 C C . VAL B 1 128 ? -8.57 19.844 26.969 1 93.75 128 VAL B C 1
ATOM 4174 O O . VAL B 1 128 ? -9.562 20.531 26.719 1 93.75 128 VAL B O 1
ATOM 4177 N N . ASN B 1 129 ? -7.402 20.359 27.172 1 92.94 129 ASN B N 1
ATOM 4178 C CA . ASN B 1 129 ? -7.195 21.812 27.188 1 92.94 129 ASN B CA 1
ATOM 4179 C C . ASN B 1 129 ? -7.52 22.438 25.828 1 92.94 129 ASN B C 1
ATOM 4181 O O . ASN B 1 129 ? -7.801 23.625 25.734 1 92.94 129 ASN B O 1
ATOM 4185 N N . LYS B 1 130 ? -7.551 21.609 24.812 1 94.69 130 LYS B N 1
ATOM 4186 C CA . LYS B 1 130 ? -7.785 22.109 23.453 1 94.69 130 LYS B CA 1
ATOM 4187 C C . LYS B 1 130 ? -9.25 21.953 23.062 1 94.69 130 LYS B C 1
ATOM 4189 O O . LYS B 1 130 ? -9.625 22.25 21.922 1 94.69 130 LYS B O 1
ATOM 4194 N N . LEU B 1 131 ? -10.07 21.547 23.984 1 95.44 131 LEU B N 1
ATOM 4195 C CA . LEU B 1 131 ? -11.477 21.266 23.688 1 95.44 131 LEU B CA 1
ATOM 4196 C C . LEU B 1 131 ? -12.383 22.312 24.312 1 95.44 131 LEU B C 1
ATOM 4198 O O . LEU B 1 131 ? -13.609 22.188 24.297 1 95.44 131 LEU B O 1
ATOM 4202 N N . LYS B 1 132 ? -11.859 23.344 24.812 1 89.38 132 LYS B N 1
ATOM 4203 C CA . LYS B 1 132 ? -12.609 24.328 25.609 1 89.38 132 LYS B CA 1
ATOM 4204 C C . LYS B 1 132 ? -13.68 25 24.766 1 89.38 132 LYS B C 1
ATOM 4206 O O . LYS B 1 132 ? -14.75 25.344 25.266 1 89.38 132 LYS B O 1
ATOM 4211 N N . ARG B 1 133 ? -13.43 25.141 23.531 1 90.44 133 ARG B N 1
ATOM 4212 C CA . ARG B 1 133 ? -14.375 25.859 22.672 1 90.44 133 ARG B CA 1
ATOM 4213 C C . ARG B 1 133 ? -15.305 24.906 21.953 1 90.44 133 ARG B C 1
ATOM 4215 O O . ARG B 1 133 ? -16.234 25.328 21.281 1 90.44 133 ARG B O 1
ATOM 4222 N N . ALA B 1 134 ? -15.141 23.672 22.125 1 95 134 ALA B N 1
ATOM 4223 C CA . ALA B 1 134 ? -15.938 22.672 21.438 1 95 134 ALA B CA 1
ATOM 4224 C C . ALA B 1 134 ? -17.156 22.281 22.25 1 95 134 ALA B C 1
ATOM 4226 O O . ALA B 1 134 ? -17.141 22.375 23.484 1 95 134 ALA B O 1
ATOM 4227 N N . THR B 1 135 ? -18.219 21.922 21.562 1 94.44 135 THR B N 1
ATOM 4228 C CA . THR B 1 135 ? -19.344 21.281 22.234 1 94.44 135 THR B CA 1
ATOM 4229 C C . THR B 1 135 ? -19.031 19.828 22.547 1 94.44 135 THR B C 1
ATOM 4231 O O . THR B 1 135 ? -18.625 19.062 21.656 1 94.44 135 THR B O 1
ATOM 4234 N N . ILE B 1 136 ? -19.188 19.5 23.781 1 95.44 136 ILE B N 1
ATOM 4235 C CA . ILE B 1 136 ? -18.891 18.141 24.219 1 95.44 136 ILE B CA 1
ATOM 4236 C C . ILE B 1 136 ? -20.188 17.406 24.562 1 95.44 136 ILE B C 1
ATOM 4238 O O . ILE B 1 136 ? -20.922 17.844 25.453 1 95.44 136 ILE B O 1
ATOM 4242 N N . VAL B 1 137 ? -20.422 16.281 23.875 1 93.62 137 VAL B N 1
ATOM 4243 C CA . VAL B 1 137 ? -21.703 15.602 24.031 1 93.62 137 VAL B CA 1
ATOM 4244 C C . VAL B 1 137 ? -21.453 14.133 24.406 1 93.62 137 VAL B C 1
ATOM 4246 O O . VAL B 1 137 ? -20.781 13.406 23.672 1 93.62 137 VAL B O 1
ATOM 4249 N N . LYS B 1 138 ? -22.016 13.734 25.469 1 93.69 138 LYS B N 1
ATOM 4250 C CA . LYS B 1 138 ? -21.984 12.328 25.844 1 93.69 138 LYS B CA 1
ATOM 4251 C C . LYS B 1 138 ? -23.094 11.547 25.172 1 93.69 138 LYS B C 1
ATOM 4253 O O . LYS B 1 138 ? -24.25 11.969 25.172 1 93.69 138 LYS B O 1
ATOM 4258 N N . VAL B 1 139 ? -22.734 10.477 24.578 1 92.31 139 VAL B N 1
ATOM 4259 C CA . VAL B 1 139 ? -23.688 9.633 23.875 1 92.31 139 VAL B CA 1
ATOM 4260 C C . VAL B 1 139 ? -23.5 8.172 24.281 1 92.31 139 VAL B C 1
ATOM 4262 O O . VAL B 1 139 ? -22.5 7.832 24.938 1 92.31 139 VAL B O 1
ATOM 4265 N N . LYS B 1 140 ? -24.469 7.332 23.906 1 90.31 140 LYS B N 1
ATOM 4266 C CA . LYS B 1 140 ? -24.312 5.898 24.141 1 90.31 140 LYS B CA 1
ATOM 4267 C C . LYS B 1 140 ? -23.359 5.277 23.109 1 90.31 140 LYS B C 1
ATOM 4269 O O . LYS B 1 140 ? -23.312 5.715 21.969 1 90.31 140 LYS B O 1
ATOM 4274 N N . PHE B 1 141 ? -22.703 4.242 23.562 1 90.94 141 PHE B N 1
ATOM 4275 C CA . PHE B 1 141 ? -21.75 3.576 22.672 1 90.94 141 PHE B CA 1
ATOM 4276 C C . PHE B 1 141 ? -22.469 3.043 21.438 1 90.94 141 PHE B C 1
ATOM 4278 O O . PHE B 1 141 ? -21.906 3.055 20.344 1 90.94 141 PHE B O 1
ATOM 4285 N N . GLU B 1 142 ? -23.719 2.67 21.594 1 87.69 142 GLU B N 1
ATOM 4286 C CA . GLU B 1 142 ? -24.516 2.125 20.5 1 87.69 142 GLU B CA 1
ATOM 4287 C C . GLU B 1 142 ? -24.75 3.17 19.406 1 87.69 142 GLU B C 1
ATOM 4289 O O . GLU B 1 142 ? -24.828 2.838 18.219 1 87.69 142 GLU B O 1
ATOM 4294 N N . ASP B 1 143 ? -24.875 4.387 19.875 1 84.06 143 ASP B N 1
ATOM 4295 C CA . ASP B 1 143 ? -25.047 5.473 18.922 1 84.06 143 ASP B CA 1
ATOM 4296 C C . ASP B 1 143 ? -23.797 5.645 18.047 1 84.06 143 ASP B C 1
ATOM 4298 O O . ASP B 1 143 ? -23.906 5.809 16.828 1 84.06 143 ASP B O 1
ATOM 4302 N N . ILE B 1 144 ? -22.688 5.574 18.672 1 86.44 144 ILE B N 1
ATOM 4303 C CA . ILE B 1 144 ? -21.422 5.727 17.953 1 86.44 144 ILE B CA 1
ATOM 4304 C C . ILE B 1 144 ? -21.234 4.566 16.984 1 86.44 144 ILE B C 1
ATOM 4306 O O . ILE B 1 144 ? -20.781 4.766 15.852 1 86.44 144 ILE B O 1
ATOM 4310 N N . LYS B 1 145 ? -21.594 3.422 17.312 1 84.5 145 LYS B N 1
ATOM 4311 C CA . LYS B 1 145 ? -21.469 2.232 16.469 1 84.5 145 LYS B CA 1
ATOM 4312 C C . LYS B 1 145 ? -22.297 2.385 15.188 1 84.5 145 LYS B C 1
ATOM 4314 O O . LYS B 1 145 ? -21.906 1.894 14.133 1 84.5 145 LYS B O 1
ATOM 4319 N N . MET B 1 146 ? -23.312 3.045 15.266 1 80.06 146 MET B N 1
ATOM 4320 C CA . MET B 1 146 ? -24.203 3.23 14.125 1 80.06 146 MET B CA 1
ATOM 4321 C C . MET B 1 146 ? -23.578 4.176 13.102 1 80.06 146 MET B C 1
ATOM 4323 O O . MET B 1 146 ? -23.828 4.039 11.898 1 80.06 146 MET B O 1
ATOM 4327 N N . TRP B 1 147 ? -22.781 5.02 13.625 1 77.44 147 TRP B N 1
ATOM 4328 C CA . TRP B 1 147 ? -22.25 6.051 12.742 1 77.44 147 TRP B CA 1
ATOM 4329 C C . TRP B 1 147 ? -20.891 5.637 12.18 1 77.44 147 TRP B C 1
ATOM 4331 O O . TRP B 1 147 ? -20.453 6.145 11.141 1 77.44 147 TRP B O 1
ATOM 4341 N N . SER B 1 148 ? -20.297 4.789 12.867 1 80.12 148 SER B N 1
ATOM 4342 C CA . SER B 1 148 ? -18.922 4.434 12.516 1 80.12 148 SER B CA 1
ATOM 4343 C C . SER B 1 148 ? -18.891 3.369 11.43 1 80.12 148 SER B C 1
ATOM 4345 O O . SER B 1 148 ? -19.719 2.453 11.422 1 80.12 148 SER B O 1
ATOM 4347 N N . ASP B 1 149 ? -18.047 3.594 10.5 1 72.44 149 ASP B N 1
ATOM 4348 C CA . ASP B 1 149 ? -17.812 2.58 9.477 1 72.44 149 ASP B CA 1
ATOM 4349 C C . ASP B 1 149 ? -16.75 1.576 9.938 1 72.44 149 ASP B C 1
ATOM 4351 O O . ASP B 1 149 ? -16.406 0.657 9.195 1 72.44 149 ASP B O 1
ATOM 4355 N N . LEU B 1 150 ? -16.359 1.749 11.164 1 75.88 150 LEU B N 1
ATOM 4356 C CA . LEU B 1 150 ? -15.305 0.87 11.664 1 75.88 150 LEU B CA 1
ATOM 4357 C C . LEU B 1 150 ? -15.898 -0.405 12.258 1 75.88 150 LEU B C 1
ATOM 4359 O O . LEU B 1 150 ? -16.984 -0.377 12.836 1 75.88 150 LEU B O 1
ATOM 4363 N N . VAL B 1 151 ? -15.125 -1.445 12.07 1 69.62 151 VAL B N 1
ATOM 4364 C CA . VAL B 1 151 ? -15.516 -2.723 12.656 1 69.62 151 VAL B CA 1
ATOM 4365 C C . VAL B 1 151 ? -15.469 -2.621 14.18 1 69.62 151 VAL B C 1
ATOM 4367 O O . VAL B 1 151 ? -16.344 -3.146 14.867 1 69.62 151 VAL B O 1
ATOM 4370 N N . ALA B 1 152 ? -14.469 -1.881 14.727 1 77 152 ALA B N 1
ATOM 4371 C CA . ALA B 1 152 ? -14.312 -1.696 16.172 1 77 152 ALA B CA 1
ATOM 4372 C C . ALA B 1 152 ? -14.188 -0.217 16.516 1 77 152 ALA B C 1
ATOM 4374 O O . ALA B 1 152 ? -13.078 0.282 16.734 1 77 152 ALA B O 1
ATOM 4375 N N . PRO B 1 153 ? -15.305 0.369 16.703 1 85.69 153 PRO B N 1
ATOM 4376 C CA . PRO B 1 153 ? -15.242 1.791 17.047 1 85.69 153 PRO B CA 1
ATOM 4377 C C . PRO B 1 153 ? -14.648 2.033 18.438 1 85.69 153 PRO B C 1
ATOM 4379 O O . PRO B 1 153 ? -14.797 1.197 19.328 1 85.69 153 PRO B O 1
ATOM 4382 N N . GLN B 1 154 ? -14.016 3.145 18.594 1 87.31 154 GLN B N 1
ATOM 4383 C CA . GLN B 1 154 ? -13.32 3.443 19.844 1 87.31 154 GLN B CA 1
ATOM 4384 C C . GLN B 1 154 ? -14.211 4.262 20.781 1 87.31 154 GLN B C 1
ATOM 4386 O O . GLN B 1 154 ? -13.797 4.598 21.891 1 87.31 154 GLN B O 1
ATOM 4391 N N . GLY B 1 155 ? -15.367 4.715 20.359 1 91.31 155 GLY B N 1
ATOM 4392 C CA . GLY B 1 155 ? -16.328 5.355 21.25 1 91.31 155 GLY B CA 1
ATOM 4393 C C . GLY B 1 155 ? -16.188 6.863 21.297 1 91.31 155 GLY B C 1
ATOM 4394 O O . GLY B 1 155 ? -16.703 7.516 22.203 1 91.31 155 GLY B O 1
ATOM 4395 N N . ILE B 1 156 ? -15.391 7.402 20.422 1 94.19 156 ILE B N 1
ATOM 4396 C CA . ILE B 1 156 ? -15.227 8.852 20.375 1 94.19 156 ILE B CA 1
ATOM 4397 C C . ILE B 1 156 ? -15.172 9.328 18.938 1 94.19 156 ILE B C 1
ATOM 4399 O O . ILE B 1 156 ? -14.492 8.719 18.094 1 94.19 156 ILE B O 1
ATOM 4403 N N . ILE B 1 157 ? -15.969 10.32 18.625 1 93.56 157 ILE B N 1
ATOM 4404 C CA . ILE B 1 157 ? -16.062 10.922 17.312 1 93.56 157 ILE B CA 1
ATOM 4405 C C . ILE B 1 157 ? -16.094 12.445 17.438 1 93.56 157 ILE B C 1
ATOM 4407 O O . ILE B 1 157 ? -16.703 12.984 18.359 1 93.56 157 ILE B O 1
ATOM 4411 N N . ALA B 1 158 ? -15.453 13.148 16.516 1 94.62 158 ALA B N 1
ATOM 4412 C CA . ALA B 1 158 ? -15.43 14.609 16.594 1 94.62 158 ALA B CA 1
ATOM 4413 C C . ALA B 1 158 ? -15.609 15.234 15.211 1 94.62 158 ALA B C 1
ATOM 4415 O O . ALA B 1 158 ? -15.141 14.688 14.211 1 94.62 158 ALA B O 1
ATOM 4416 N N . ILE B 1 159 ? -16.266 16.281 15.227 1 94.38 159 ILE B N 1
ATOM 4417 C CA . ILE B 1 159 ? -16.422 17.109 14.031 1 94.38 159 ILE B CA 1
ATOM 4418 C C . ILE B 1 159 ? -15.539 18.344 14.133 1 94.38 159 ILE B C 1
ATOM 4420 O O . ILE B 1 159 ? -15.562 19.047 15.141 1 94.38 159 ILE B O 1
ATOM 4424 N N . PHE B 1 160 ? -14.758 18.547 13.148 1 96 160 PHE B N 1
ATOM 4425 C CA . PHE B 1 160 ? -13.867 19.703 13.062 1 96 160 PHE B CA 1
ATOM 4426 C C . PHE B 1 160 ? -14.266 20.594 11.898 1 96 160 PHE B C 1
ATOM 4428 O O . PHE B 1 160 ? -14.867 20.141 10.93 1 96 160 PHE B O 1
ATOM 4435 N N . SER B 1 161 ? -13.898 21.906 12.07 1 94.88 161 SER B N 1
ATOM 4436 C CA . SER B 1 161 ? -13.852 22.719 10.867 1 94.88 161 SER B CA 1
ATOM 4437 C C . SER B 1 161 ? -12.766 22.25 9.914 1 94.88 161 SER B C 1
ATOM 4439 O O . SER B 1 161 ? -11.672 21.875 10.344 1 94.88 161 SER B O 1
ATOM 4441 N N . ARG B 1 162 ? -13.164 22.156 8.695 1 94 162 ARG B N 1
ATOM 4442 C CA . ARG B 1 162 ? -12.148 21.781 7.715 1 94 162 ARG B CA 1
ATOM 4443 C C . ARG B 1 162 ? -10.922 22.672 7.832 1 94 162 ARG B C 1
ATOM 4445 O O . ARG B 1 162 ? -11.031 23.906 7.758 1 94 162 ARG B O 1
ATOM 4452 N N . PRO B 1 163 ? -9.82 22.062 7.98 1 92.56 163 PRO B N 1
ATOM 4453 C CA . PRO B 1 163 ? -8.633 22.875 8.234 1 92.56 163 PRO B CA 1
ATOM 4454 C C . PRO B 1 163 ? -8.086 23.531 6.961 1 92.56 163 PRO B C 1
ATOM 4456 O O . PRO B 1 163 ? -8.195 22.953 5.875 1 92.56 163 PRO B O 1
ATOM 4459 N N . ASP B 1 164 ? -7.539 24.719 7.211 1 89.31 164 ASP B N 1
ATOM 4460 C CA . ASP B 1 164 ? -6.676 25.375 6.238 1 89.31 164 ASP B CA 1
ATOM 4461 C C . ASP B 1 164 ? -5.207 25.031 6.484 1 89.31 164 ASP B C 1
ATOM 4463 O O . ASP B 1 164 ? -4.66 25.359 7.543 1 89.31 164 ASP B O 1
ATOM 4467 N N . SER B 1 165 ? -4.605 24.484 5.504 1 87.69 165 SER B N 1
ATOM 4468 C CA . SER B 1 165 ? -3.232 24.016 5.656 1 87.69 165 SER B CA 1
ATOM 4469 C C . SER B 1 165 ? -2.32 25.141 6.141 1 87.69 165 SER B C 1
ATOM 4471 O O . SER B 1 165 ? -1.35 24.891 6.859 1 87.69 165 SER B O 1
ATOM 4473 N N . SER B 1 166 ? -2.594 26.328 5.828 1 86.94 166 SER B N 1
ATOM 4474 C CA . SER B 1 166 ? -1.768 27.469 6.211 1 86.94 166 SER B CA 1
ATOM 4475 C C . SER B 1 166 ? -1.932 27.797 7.688 1 86.94 166 SER B C 1
ATOM 4477 O O . SER B 1 166 ? -1.095 28.484 8.273 1 86.94 166 SER B O 1
ATOM 4479 N N . LYS B 1 167 ? -2.918 27.297 8.289 1 88.88 167 LYS B N 1
ATOM 4480 C CA . LYS B 1 167 ? -3.213 27.656 9.672 1 88.88 167 LYS B CA 1
ATOM 4481 C C . LYS B 1 167 ? -2.791 26.547 10.633 1 88.88 167 LYS B C 1
ATOM 4483 O O . LYS B 1 167 ? -2.852 26.719 11.852 1 88.88 167 LYS B O 1
ATOM 4488 N N . LEU B 1 168 ? -2.424 25.484 10.086 1 92.94 168 LEU B N 1
ATOM 4489 C CA . LEU B 1 168 ? -1.998 24.391 10.938 1 92.94 168 LEU B CA 1
ATOM 4490 C C . LEU B 1 168 ? -0.514 24.484 11.266 1 92.94 168 LEU B C 1
ATOM 4492 O O . LEU B 1 168 ? 0.256 25.078 10.508 1 92.94 168 LEU B O 1
ATOM 4496 N N . ASN B 1 169 ? -0.19 23.938 12.398 1 92.06 169 ASN B N 1
ATOM 4497 C CA . ASN B 1 169 ? 1.199 23.891 12.836 1 92.06 169 ASN B CA 1
ATOM 4498 C C . ASN B 1 169 ? 1.829 22.516 12.57 1 92.06 169 ASN B C 1
ATOM 4500 O O . ASN B 1 169 ? 1.455 21.531 13.195 1 92.06 169 ASN B O 1
ATOM 4504 N N . TYR B 1 170 ? 2.738 22.562 11.648 1 90.88 170 TYR B N 1
ATOM 4505 C CA . TYR B 1 170 ? 3.426 21.312 11.305 1 90.88 170 TYR B CA 1
ATOM 4506 C C . TYR B 1 170 ? 4.824 21.281 11.906 1 90.88 170 TYR B C 1
ATOM 4508 O O . TYR B 1 170 ? 5.508 22.312 11.961 1 90.88 170 TYR B O 1
ATOM 4516 N N . ASN B 1 171 ? 5.234 20.156 12.445 1 85.94 171 ASN B N 1
ATOM 4517 C CA . ASN B 1 171 ? 6.621 19.953 12.844 1 85.94 171 ASN B CA 1
ATOM 4518 C C . ASN B 1 171 ? 7.527 19.734 11.641 1 85.94 171 ASN B C 1
ATOM 4520 O O . ASN B 1 171 ? 7.465 18.688 10.992 1 85.94 171 ASN B O 1
ATOM 4524 N N . SER B 1 172 ? 8.367 20.719 11.375 1 88.31 172 SER B N 1
ATOM 4525 C CA . SER B 1 172 ? 9.18 20.641 10.164 1 88.31 172 SER B CA 1
ATOM 4526 C C . SER B 1 172 ? 10.633 20.312 10.492 1 88.31 172 SER B C 1
ATOM 4528 O O . SER B 1 172 ? 11.508 20.438 9.641 1 88.31 172 SER B O 1
ATOM 4530 N N . ASP B 1 173 ? 10.883 19.844 11.68 1 89.62 173 ASP B N 1
ATOM 4531 C CA . ASP B 1 173 ? 12.25 19.609 12.133 1 89.62 173 ASP B CA 1
ATOM 4532 C C . ASP B 1 173 ? 12.93 18.531 11.281 1 89.62 173 ASP B C 1
ATOM 4534 O O . ASP B 1 173 ? 14.148 18.594 11.062 1 89.62 173 ASP B O 1
ATOM 4538 N N . HIS B 1 174 ? 12.164 17.656 10.781 1 90.38 174 HIS B N 1
ATOM 4539 C CA . HIS B 1 174 ? 12.75 16.547 10.055 1 90.38 174 HIS B CA 1
ATOM 4540 C C . HIS B 1 174 ? 12.297 16.531 8.602 1 90.38 174 HIS B C 1
ATOM 4542 O O . HIS B 1 174 ? 12.43 15.516 7.91 1 90.38 174 HIS B O 1
ATOM 4548 N N . SER B 1 175 ? 11.867 17.688 8.211 1 94.12 175 SER B N 1
ATOM 4549 C CA . SER B 1 175 ? 11.383 17.797 6.84 1 94.12 175 SER B CA 1
ATOM 4550 C C . SER B 1 175 ? 12.539 17.828 5.844 1 94.12 175 SER B C 1
ATOM 4552 O O . SER B 1 175 ? 13.57 18.453 6.109 1 94.12 175 SER B O 1
ATOM 4554 N N . ILE B 1 176 ? 12.414 17.109 4.766 1 95.94 176 ILE B N 1
ATOM 4555 C CA . ILE B 1 176 ? 13.367 17.141 3.662 1 95.94 176 ILE B CA 1
ATOM 4556 C C . ILE B 1 176 ? 12.75 17.859 2.465 1 95.94 176 ILE B C 1
ATOM 4558 O O . ILE B 1 176 ? 11.523 17.953 2.357 1 95.94 176 ILE B O 1
ATOM 4562 N N . PRO B 1 177 ? 13.547 18.484 1.614 1 96.94 177 PRO B N 1
ATOM 4563 C CA . PRO B 1 177 ? 13.008 19.234 0.474 1 96.94 177 PRO B CA 1
ATOM 4564 C C . PRO B 1 177 ? 12.469 18.328 -0.624 1 96.94 177 PRO B C 1
ATOM 4566 O O . PRO B 1 177 ? 12.938 18.375 -1.765 1 96.94 177 PRO B O 1
ATOM 4569 N N . LEU B 1 178 ? 11.547 17.516 -0.3 1 98.38 178 LEU B N 1
ATOM 4570 C CA . LEU B 1 178 ? 10.867 16.562 -1.176 1 98.38 178 LEU B CA 1
ATOM 4571 C C . LEU B 1 178 ? 9.352 16.719 -1.074 1 98.38 178 LEU B C 1
ATOM 4573 O O . LEU B 1 178 ? 8.797 16.719 0.026 1 98.38 178 LEU B O 1
ATOM 4577 N N . SER B 1 179 ? 8.703 16.984 -2.174 1 98.62 179 SER B N 1
ATOM 4578 C CA . SER B 1 179 ? 7.25 17.078 -2.23 1 98.62 179 SER B CA 1
ATOM 4579 C C . SER B 1 179 ? 6.648 15.977 -3.1 1 98.62 179 SER B C 1
ATOM 4581 O O . SER B 1 179 ? 7.312 15.469 -4.004 1 98.62 179 SER B O 1
ATOM 4583 N N . VAL B 1 180 ? 5.426 15.633 -2.818 1 98.75 180 VAL B N 1
ATOM 4584 C CA . VAL B 1 180 ? 4.723 14.633 -3.615 1 98.75 180 VAL B CA 1
ATOM 4585 C C . VAL B 1 180 ? 3.506 15.266 -4.281 1 98.75 180 VAL B C 1
ATOM 4587 O O . VAL B 1 180 ? 2.764 16.016 -3.646 1 98.75 180 VAL B O 1
ATOM 4590 N N . ILE B 1 181 ? 3.359 15.023 -5.527 1 98.88 181 ILE B N 1
ATOM 4591 C CA . ILE B 1 181 ? 2.197 15.477 -6.289 1 98.88 181 ILE B CA 1
ATOM 4592 C C . ILE B 1 181 ? 1.366 14.266 -6.723 1 98.88 181 ILE B C 1
ATOM 4594 O O . ILE B 1 181 ? 1.856 13.391 -7.438 1 98.88 181 ILE B O 1
ATOM 4598 N N . CYS B 1 182 ? 0.159 14.188 -6.258 1 98.75 182 CYS B N 1
ATOM 4599 C CA . CYS B 1 182 ? -0.751 13.141 -6.707 1 98.75 182 CYS B CA 1
ATOM 4600 C C . CYS B 1 182 ? -1.574 13.609 -7.902 1 98.75 182 CYS B C 1
ATOM 4602 O O . CYS B 1 182 ? -2.367 14.547 -7.789 1 98.75 182 CYS B O 1
ATOM 4604 N N . ASP B 1 183 ? -1.372 12.977 -9 1 98.25 183 ASP B N 1
ATOM 4605 C CA . ASP B 1 183 ? -2.053 13.289 -10.258 1 98.25 183 ASP B CA 1
ATOM 4606 C C . ASP B 1 183 ? -3.271 12.391 -10.453 1 98.25 183 ASP B C 1
ATOM 4608 O O . ASP B 1 183 ? -3.172 11.328 -11.078 1 98.25 183 ASP B O 1
ATOM 4612 N N . ASN B 1 184 ? -4.395 12.891 -10 1 97.44 184 ASN B N 1
ATOM 4613 C CA . ASN B 1 184 ? -5.68 12.234 -10.219 1 97.44 184 ASN B CA 1
ATOM 4614 C C . ASN B 1 184 ? -5.719 10.859 -9.555 1 97.44 184 ASN B C 1
ATOM 4616 O O . ASN B 1 184 ? -6.086 9.867 -10.195 1 97.44 184 ASN B O 1
ATOM 4620 N N . VAL B 1 185 ? -5.238 10.727 -8.344 1 97.62 185 VAL B N 1
ATOM 4621 C CA . VAL B 1 185 ? -5.359 9.508 -7.555 1 97.62 185 VAL B CA 1
ATOM 4622 C C . VAL B 1 185 ? -6.773 9.398 -6.988 1 97.62 185 VAL B C 1
ATOM 4624 O O . VAL B 1 185 ? -7.164 10.18 -6.117 1 97.62 185 VAL B O 1
ATOM 4627 N N . ARG B 1 186 ? -7.504 8.398 -7.367 1 95.69 186 ARG B N 1
ATOM 4628 C CA . ARG B 1 186 ? -8.938 8.359 -7.094 1 95.69 186 ARG B CA 1
ATOM 4629 C C . ARG B 1 186 ? -9.266 7.348 -6.004 1 95.69 186 ARG B C 1
ATOM 4631 O O . ARG B 1 186 ? -10.328 7.414 -5.387 1 95.69 186 ARG B O 1
ATOM 4638 N N . ASP B 1 187 ? -8.477 6.418 -5.762 1 93.69 187 ASP B N 1
ATOM 4639 C CA . ASP B 1 187 ? -8.727 5.398 -4.75 1 93.69 187 ASP B CA 1
ATOM 4640 C C . ASP B 1 187 ? -8.391 5.914 -3.352 1 93.69 187 ASP B C 1
ATOM 4642 O O . ASP B 1 187 ? -7.25 6.305 -3.086 1 93.69 187 ASP B O 1
ATOM 4646 N N . PRO B 1 188 ? -9.305 5.867 -2.381 1 94.5 188 PRO B N 1
ATOM 4647 C CA . PRO B 1 188 ? -9.07 6.391 -1.035 1 94.5 188 PRO B CA 1
ATOM 4648 C C . PRO B 1 188 ? -7.945 5.66 -0.306 1 94.5 188 PRO B C 1
ATOM 4650 O O . PRO B 1 188 ? -7.172 6.281 0.428 1 94.5 188 PRO B O 1
ATOM 4653 N N . GLY B 1 189 ? -7.859 4.371 -0.51 1 93.5 189 GLY B N 1
ATOM 4654 C CA . GLY B 1 189 ? -6.781 3.619 0.11 1 93.5 189 GLY B CA 1
ATOM 4655 C C . GLY B 1 189 ? -5.402 4.031 -0.376 1 93.5 189 GLY B C 1
ATOM 4656 O O . GLY B 1 189 ? -4.488 4.223 0.426 1 93.5 189 GLY B O 1
ATOM 4657 N N . ASN B 1 190 ? -5.285 4.184 -1.66 1 95.19 190 ASN B N 1
ATOM 4658 C CA . ASN B 1 190 ? -4.027 4.621 -2.256 1 95.19 190 ASN B CA 1
ATOM 4659 C C . ASN B 1 190 ? -3.627 6.012 -1.763 1 95.19 190 ASN B C 1
ATOM 4661 O O . ASN B 1 190 ? -2.492 6.215 -1.328 1 95.19 190 ASN B O 1
ATOM 4665 N N . LEU B 1 191 ? -4.574 6.902 -1.83 1 97.75 191 LEU B N 1
ATOM 4666 C CA . LEU B 1 191 ? -4.258 8.273 -1.427 1 97.75 191 LEU B CA 1
ATOM 4667 C C . LEU B 1 191 ? -3.848 8.32 0.041 1 97.75 191 LEU B C 1
ATOM 4669 O O . LEU B 1 191 ? -2.842 8.945 0.386 1 97.75 191 LEU B O 1
ATOM 4673 N N . GLY B 1 192 ? -4.641 7.68 0.878 1 97.06 192 GLY B N 1
ATOM 4674 C CA . GLY B 1 192 ? -4.281 7.641 2.287 1 97.06 192 GLY B CA 1
ATOM 4675 C C . GLY B 1 192 ? -2.9 7.066 2.535 1 97.06 192 GLY B C 1
ATOM 4676 O O . GLY B 1 192 ? -2.127 7.613 3.322 1 97.06 192 GLY B O 1
ATOM 4677 N N . THR B 1 193 ? -2.58 6.008 1.867 1 96.12 193 THR B N 1
ATOM 4678 C CA . THR B 1 193 ? -1.287 5.352 2.023 1 96.12 193 THR B CA 1
ATOM 4679 C C . THR B 1 193 ? -0.16 6.258 1.534 1 96.12 193 THR B C 1
ATOM 4681 O O . THR B 1 193 ? 0.913 6.305 2.141 1 96.12 193 THR B O 1
ATOM 4684 N N . ILE B 1 194 ? -0.387 6.957 0.471 1 98 194 ILE B N 1
ATOM 4685 C CA . ILE B 1 194 ? 0.61 7.883 -0.054 1 98 194 ILE B CA 1
ATOM 4686 C C . ILE B 1 194 ? 0.871 8.992 0.963 1 98 194 ILE B C 1
ATOM 4688 O O . ILE B 1 194 ? 2.023 9.352 1.212 1 98 194 ILE B O 1
ATOM 4692 N N . ILE B 1 195 ? -0.176 9.523 1.567 1 97.81 195 ILE B N 1
ATOM 4693 C CA . ILE B 1 195 ? -0.046 10.555 2.59 1 97.81 195 ILE B CA 1
ATOM 4694 C C . ILE B 1 195 ? 0.788 10.023 3.754 1 97.81 195 ILE B C 1
ATOM 4696 O O . ILE B 1 195 ? 1.732 10.68 4.199 1 97.81 195 ILE B O 1
ATOM 4700 N N . ARG B 1 196 ? 0.416 8.836 4.152 1 96.25 196 ARG B N 1
ATOM 4701 C CA . ARG B 1 196 ? 1.133 8.211 5.262 1 96.25 196 ARG B CA 1
ATOM 4702 C C . ARG B 1 196 ? 2.607 8.023 4.922 1 96.25 196 ARG B C 1
ATOM 4704 O O . ARG B 1 196 ? 3.479 8.258 5.762 1 96.25 196 ARG B O 1
ATOM 4711 N N . CYS B 1 197 ? 2.896 7.629 3.783 1 97 197 CYS B N 1
ATOM 4712 C CA . CYS B 1 197 ? 4.258 7.414 3.305 1 97 197 CYS B CA 1
ATOM 4713 C C . CYS B 1 197 ? 5.027 8.727 3.24 1 97 197 CYS B C 1
ATOM 4715 O O . CYS B 1 197 ? 6.195 8.789 3.627 1 97 197 CYS B O 1
ATOM 4717 N N . ALA B 1 198 ? 4.406 9.734 2.721 1 98.19 198 ALA B N 1
ATOM 4718 C CA . ALA B 1 198 ? 5.031 11.047 2.602 1 98.19 198 ALA B CA 1
ATOM 4719 C C . ALA B 1 198 ? 5.426 11.594 3.973 1 98.19 198 ALA B C 1
ATOM 4721 O O . ALA B 1 198 ? 6.52 12.125 4.145 1 98.19 198 ALA B O 1
ATOM 4722 N N . VAL B 1 199 ? 4.535 11.438 4.922 1 96.88 199 VAL B N 1
ATOM 4723 C CA . VAL B 1 199 ? 4.816 11.875 6.285 1 96.88 199 VAL B CA 1
ATOM 4724 C C . VAL B 1 199 ? 6.008 11.102 6.844 1 96.88 199 VAL B C 1
ATOM 4726 O O . VAL B 1 199 ? 6.938 11.688 7.391 1 96.88 199 VAL B O 1
ATOM 4729 N N . ALA B 1 200 ? 5.965 9.789 6.656 1 96.44 200 ALA B N 1
ATOM 4730 C CA . ALA B 1 200 ? 7.023 8.922 7.18 1 96.44 200 ALA B CA 1
ATOM 4731 C C . ALA B 1 200 ? 8.375 9.273 6.559 1 96.44 200 ALA B C 1
ATOM 4733 O O . ALA B 1 200 ? 9.406 9.203 7.227 1 96.44 200 ALA B O 1
ATOM 4734 N N . ALA B 1 201 ? 8.398 9.625 5.328 1 97.25 201 ALA B N 1
ATOM 4735 C CA . ALA B 1 201 ? 9.625 9.961 4.617 1 97.25 201 ALA B CA 1
ATOM 4736 C C . ALA B 1 201 ? 10.125 11.344 5.012 1 97.25 201 ALA B C 1
ATOM 4738 O O . ALA B 1 201 ? 11.281 11.695 4.75 1 97.25 201 ALA B O 1
ATOM 4739 N N . GLY B 1 202 ? 9.273 12.141 5.594 1 96.94 202 GLY B N 1
ATOM 4740 C CA . GLY B 1 202 ? 9.633 13.508 5.961 1 96.94 202 GLY B CA 1
ATOM 4741 C C . GLY B 1 202 ? 9.477 14.492 4.824 1 96.94 202 GLY B C 1
ATOM 4742 O O . GLY B 1 202 ? 10.211 15.477 4.734 1 96.94 202 GLY B O 1
ATOM 4743 N N . CYS B 1 203 ? 8.531 14.234 3.928 1 97.94 203 CYS B N 1
ATOM 4744 C CA . CYS B 1 203 ? 8.297 15.125 2.793 1 97.94 203 CYS B CA 1
ATOM 4745 C C . CYS B 1 203 ? 7.883 16.516 3.266 1 97.94 203 CYS B C 1
ATOM 4747 O O . CYS B 1 203 ? 7.32 16.656 4.352 1 97.94 203 CYS B O 1
ATOM 4749 N N . HIS B 1 204 ? 8.133 17.438 2.371 1 96.88 204 HIS B N 1
ATOM 4750 C CA . HIS B 1 204 ? 7.832 18.844 2.658 1 96.88 204 HIS B CA 1
ATOM 4751 C C . HIS B 1 204 ? 6.344 19.125 2.506 1 96.88 204 HIS B C 1
ATOM 4753 O O . HIS B 1 204 ? 5.77 19.891 3.283 1 96.88 204 HIS B O 1
ATOM 4759 N N . SER B 1 205 ? 5.789 18.594 1.528 1 97.62 205 SER B N 1
ATOM 4760 C CA . SER B 1 205 ? 4.383 18.875 1.269 1 97.62 205 SER B CA 1
ATOM 4761 C C . SER B 1 205 ? 3.775 17.844 0.33 1 97.62 205 SER B C 1
ATOM 4763 O O . SER B 1 205 ? 4.5 17.062 -0.298 1 97.62 205 SER B O 1
ATOM 4765 N N . ILE B 1 206 ? 2.426 17.844 0.292 1 98.5 206 ILE B N 1
ATOM 4766 C CA . ILE B 1 206 ? 1.654 17.016 -0.628 1 98.5 206 ILE B CA 1
ATOM 4767 C C . ILE B 1 206 ? 0.704 17.891 -1.439 1 98.5 206 ILE B C 1
ATOM 4769 O O . ILE B 1 206 ? -0.036 18.703 -0.876 1 98.5 206 ILE B O 1
ATOM 4773 N N . LEU B 1 207 ? 0.773 17.766 -2.715 1 98.81 207 LEU B N 1
ATOM 4774 C CA . LEU B 1 207 ? -0.107 18.484 -3.621 1 98.81 207 LEU B CA 1
ATOM 4775 C C . LEU B 1 207 ? -1.025 17.531 -4.375 1 98.81 207 LEU B C 1
ATOM 4777 O O . LEU B 1 207 ? -0.557 16.578 -5.004 1 98.81 207 LEU B O 1
ATOM 4781 N N . LEU B 1 208 ? -2.33 17.734 -4.297 1 98.56 208 LEU B N 1
ATOM 4782 C CA . LEU B 1 208 ? -3.324 16.891 -4.957 1 98.56 208 LEU B CA 1
ATOM 4783 C C . LEU B 1 208 ? -4.027 17.656 -6.074 1 98.56 208 LEU B C 1
ATOM 4785 O O . LEU B 1 208 ? -4.637 18.703 -5.832 1 98.56 208 LEU B O 1
ATOM 4789 N N . THR B 1 209 ? -4 17.109 -7.238 1 98.56 209 THR B N 1
ATOM 4790 C CA . THR B 1 209 ? -4.641 17.766 -8.375 1 98.56 209 THR B CA 1
ATOM 4791 C C . THR B 1 209 ? -6.148 17.531 -8.344 1 98.56 209 THR B C 1
ATOM 4793 O O . THR B 1 209 ? -6.641 16.672 -7.617 1 98.56 209 THR B O 1
ATOM 4796 N N . LYS B 1 210 ? -6.82 18.328 -9.141 1 97.19 210 LYS B N 1
ATOM 4797 C CA . LYS B 1 210 ? -8.227 18.062 -9.414 1 97.19 210 LYS B CA 1
ATOM 4798 C C . LYS B 1 210 ? -8.422 16.641 -9.93 1 97.19 210 LYS B C 1
ATOM 4800 O O . LYS B 1 210 ? -7.629 16.156 -10.734 1 97.19 210 LYS B O 1
ATOM 4805 N N . GLY B 1 211 ? -9.484 16.031 -9.398 1 95.56 211 GLY B N 1
ATOM 4806 C CA . GLY B 1 211 ? -9.758 14.656 -9.781 1 95.56 211 GLY B CA 1
ATOM 4807 C C . GLY B 1 211 ? -9.383 13.656 -8.703 1 95.56 211 GLY B C 1
ATOM 4808 O O . GLY B 1 211 ? -9.883 12.523 -8.711 1 95.56 211 GLY B O 1
ATOM 4809 N N . CYS B 1 212 ? -8.5 14.016 -7.824 1 97.5 212 CYS B N 1
ATOM 4810 C CA . CYS B 1 212 ? -8.18 13.141 -6.699 1 97.5 212 CYS B CA 1
ATOM 4811 C C . CYS B 1 212 ? -9.398 12.938 -5.805 1 97.5 212 CYS B C 1
ATOM 4813 O O . CYS B 1 212 ? -10.281 13.797 -5.746 1 97.5 212 CYS B O 1
ATOM 4815 N N . VAL B 1 213 ? -9.445 11.836 -5.172 1 96.81 213 VAL B N 1
ATOM 4816 C CA . VAL B 1 213 ? -10.484 11.562 -4.184 1 96.81 213 VAL B CA 1
ATOM 4817 C C . VAL B 1 213 ? -10.445 12.625 -3.084 1 96.81 213 VAL B C 1
ATOM 4819 O O . VAL B 1 213 ? -9.398 13.227 -2.834 1 96.81 213 VAL B O 1
ATOM 4822 N N . ASP B 1 214 ? -11.633 12.859 -2.445 1 95.88 214 ASP B N 1
ATOM 4823 C CA . ASP B 1 214 ? -11.719 13.797 -1.332 1 95.88 214 ASP B CA 1
ATOM 4824 C C . ASP B 1 214 ? -10.781 13.391 -0.197 1 95.88 214 ASP B C 1
ATOM 4826 O O . ASP B 1 214 ? -10.953 12.336 0.413 1 95.88 214 ASP B O 1
ATOM 4830 N N . VAL B 1 215 ? -9.844 14.25 0.07 1 96.12 215 VAL B N 1
ATOM 4831 C CA . VAL B 1 215 ? -8.789 13.953 1.033 1 96.12 215 VAL B CA 1
ATOM 4832 C C . VAL B 1 215 ? -9.391 13.805 2.428 1 96.12 215 VAL B C 1
ATOM 4834 O O . VAL B 1 215 ? -8.82 13.141 3.291 1 96.12 215 VAL B O 1
ATOM 4837 N N . TRP B 1 216 ? -10.555 14.273 2.672 1 95.25 216 TRP B N 1
ATOM 4838 C CA . TRP B 1 216 ? -11.164 14.281 3.998 1 95.25 216 TRP B CA 1
ATOM 4839 C C . TRP B 1 216 ? -12.219 13.188 4.125 1 95.25 216 TRP B C 1
ATOM 4841 O O . TRP B 1 216 ? -12.898 13.086 5.145 1 95.25 216 TRP B O 1
ATOM 4851 N N . GLU B 1 217 ? -12.305 12.398 3.086 1 93.06 217 GLU B N 1
ATOM 4852 C CA . GLU B 1 217 ? -13.141 11.211 3.189 1 93.06 217 GLU B CA 1
ATOM 4853 C C . GLU B 1 217 ? -12.648 10.281 4.293 1 93.06 217 GLU B C 1
ATOM 4855 O O . GLU B 1 217 ? -11.445 10.086 4.453 1 93.06 217 GLU B O 1
ATOM 4860 N N . PRO B 1 218 ? -13.578 9.703 5.043 1 89.5 218 PRO B N 1
ATOM 4861 C CA . PRO B 1 218 ? -13.195 8.875 6.195 1 89.5 218 PRO B CA 1
ATOM 4862 C C . PRO B 1 218 ? -12.227 7.762 5.828 1 89.5 218 PRO B C 1
ATOM 4864 O O . PRO B 1 218 ? -11.297 7.473 6.586 1 89.5 218 PRO B O 1
ATOM 4867 N N . LYS B 1 219 ? -12.398 7.148 4.688 1 90.06 219 LYS B N 1
ATOM 4868 C CA . LYS B 1 219 ? -11.508 6.07 4.273 1 90.06 219 LYS B CA 1
ATOM 4869 C C . LYS B 1 219 ? -10.086 6.59 4.055 1 90.06 219 LYS B C 1
ATOM 4871 O O . LYS B 1 219 ? -9.109 5.895 4.359 1 90.06 219 LYS B O 1
ATOM 4876 N N . VAL B 1 220 ? -9.969 7.777 3.506 1 95.75 220 VAL B N 1
ATOM 4877 C CA . VAL B 1 220 ? -8.656 8.383 3.295 1 95.75 220 VAL B CA 1
ATOM 4878 C C . VAL B 1 220 ? -8.016 8.719 4.641 1 95.75 220 VAL B C 1
ATOM 4880 O O . VAL B 1 220 ? -6.844 8.422 4.871 1 95.75 220 VAL B O 1
ATOM 4883 N N . ILE B 1 221 ? -8.781 9.289 5.531 1 94.38 221 ILE B N 1
ATOM 4884 C CA . ILE B 1 221 ? -8.305 9.688 6.852 1 94.38 221 ILE B CA 1
ATOM 4885 C C . ILE B 1 221 ? -7.781 8.461 7.598 1 94.38 221 ILE B C 1
ATOM 4887 O O . ILE B 1 221 ? -6.695 8.508 8.18 1 94.38 221 ILE B O 1
ATOM 4891 N N . ARG B 1 222 ? -8.461 7.438 7.539 1 90 222 ARG B N 1
ATOM 4892 C CA . ARG B 1 222 ? -8.07 6.215 8.242 1 90 222 ARG B CA 1
ATOM 4893 C C . ARG B 1 222 ? -6.793 5.633 7.648 1 90 222 ARG B C 1
ATOM 4895 O O . ARG B 1 222 ? -5.879 5.25 8.383 1 90 222 ARG B O 1
ATOM 4902 N N . ALA B 1 223 ? -6.793 5.559 6.316 1 92.31 223 ALA B N 1
ATOM 4903 C CA . ALA B 1 223 ? -5.629 4.992 5.641 1 92.31 223 ALA B CA 1
ATOM 4904 C C . ALA B 1 223 ? -4.391 5.859 5.859 1 92.31 223 ALA B C 1
ATOM 4906 O O . ALA B 1 223 ? -3.271 5.352 5.918 1 92.31 223 ALA B O 1
ATOM 4907 N N . ALA B 1 224 ? -4.598 7.141 6.016 1 95.31 224 ALA B N 1
ATOM 4908 C CA . ALA B 1 224 ? -3.494 8.086 6.184 1 95.31 224 ALA B CA 1
ATOM 4909 C C . ALA B 1 224 ? -3.008 8.109 7.629 1 95.31 224 ALA B C 1
ATOM 4911 O O . ALA B 1 224 ? -1.926 8.625 7.918 1 95.31 224 ALA B O 1
ATOM 4912 N N . MET B 1 225 ? -3.822 7.617 8.555 1 91.19 225 MET B N 1
ATOM 4913 C CA . MET B 1 225 ? -3.506 7.531 9.977 1 91.19 225 MET B CA 1
ATOM 4914 C C . MET B 1 225 ? -3.057 8.883 10.516 1 91.19 225 MET B C 1
ATOM 4916 O O . MET B 1 225 ? -2.02 8.984 11.172 1 91.19 225 MET B O 1
ATOM 4920 N N . GLY B 1 226 ? -3.803 9.961 10.148 1 89.62 226 GLY B N 1
ATOM 4921 C CA . GLY B 1 226 ? -3.561 11.289 10.703 1 89.62 226 GLY B CA 1
ATOM 4922 C C . GLY B 1 226 ? -2.504 12.07 9.945 1 89.62 226 GLY B C 1
ATOM 4923 O O . GLY B 1 226 ? -2.113 13.164 10.367 1 89.62 226 GLY B O 1
ATOM 4924 N N . GLY B 1 227 ? -2.041 11.555 8.852 1 94.5 227 GLY B N 1
ATOM 4925 C CA . GLY B 1 227 ? -1.034 12.234 8.055 1 94.5 227 GLY B CA 1
ATOM 4926 C C . GLY B 1 227 ? -1.466 13.617 7.605 1 94.5 227 GLY B C 1
ATOM 4927 O O . GLY B 1 227 ? -0.625 14.484 7.344 1 94.5 227 GLY B O 1
ATOM 4928 N N . HIS B 1 228 ? -2.742 13.883 7.645 1 95.75 228 HIS B N 1
ATOM 4929 C CA . HIS B 1 228 ? -3.336 15.156 7.262 1 95.75 228 HIS B CA 1
ATOM 4930 C C . HIS B 1 228 ? -2.818 16.297 8.133 1 95.75 228 HIS B C 1
ATOM 4932 O O . HIS B 1 228 ? -2.828 17.453 7.719 1 95.75 228 HIS B O 1
ATOM 4938 N N . PHE B 1 229 ? -2.383 15.984 9.273 1 95.62 229 PHE B N 1
ATOM 4939 C CA . PHE B 1 229 ? -2.078 17.016 10.266 1 95.62 229 PHE B CA 1
ATOM 4940 C C . PHE B 1 229 ? -0.582 17.062 10.547 1 95.62 229 PHE B C 1
ATOM 4942 O O . PHE B 1 229 ? -0.153 17.656 11.539 1 95.62 229 PHE B O 1
ATOM 4949 N N . ARG B 1 230 ? 0.223 16.469 9.68 1 94.31 230 ARG B N 1
ATOM 4950 C CA . ARG B 1 230 ? 1.648 16.359 9.969 1 94.31 230 ARG B CA 1
ATOM 4951 C C . ARG B 1 230 ? 2.48 17.078 8.914 1 94.31 230 ARG B C 1
ATOM 4953 O O . ARG B 1 230 ? 3.658 17.375 9.141 1 94.31 230 ARG B O 1
ATOM 4960 N N . LEU B 1 231 ? 1.94 17.359 7.809 1 94.56 231 LEU B N 1
ATOM 4961 C CA . LEU B 1 231 ? 2.613 18.141 6.773 1 94.56 231 LEU B CA 1
ATOM 4962 C C . LEU B 1 231 ? 1.604 18.922 5.938 1 94.56 231 LEU B C 1
ATOM 4964 O O . LEU B 1 231 ? 0.419 18.578 5.906 1 94.56 231 LEU B O 1
ATOM 4968 N N . PRO B 1 232 ? 2.041 20 5.293 1 96.44 232 PRO B N 1
ATOM 4969 C CA . PRO B 1 232 ? 1.125 20.766 4.445 1 96.44 232 PRO B CA 1
ATOM 4970 C C . PRO B 1 232 ? 0.539 19.938 3.309 1 96.44 232 PRO B C 1
ATOM 4972 O O . PRO B 1 232 ? 1.278 19.266 2.588 1 96.44 232 PRO B O 1
ATOM 4975 N N . LEU B 1 233 ? -0.755 20.016 3.205 1 97.31 233 LEU B N 1
ATOM 4976 C CA . LEU B 1 233 ? -1.505 19.25 2.209 1 97.31 233 LEU B CA 1
ATOM 4977 C C . LEU B 1 233 ? -2.494 20.156 1.476 1 97.31 233 LEU B C 1
ATOM 4979 O O . LEU B 1 233 ? -3.35 20.781 2.104 1 97.31 233 LEU B O 1
ATOM 4983 N N . PHE B 1 234 ? -2.359 20.266 0.166 1 97.5 234 PHE B N 1
ATOM 4984 C CA . PHE B 1 234 ? -3.227 21.094 -0.665 1 97.5 234 PHE B CA 1
ATOM 4985 C C . PHE B 1 234 ? -3.969 20.25 -1.689 1 97.5 234 PHE B C 1
ATOM 4987 O O . PHE B 1 234 ? -3.354 19.469 -2.412 1 97.5 234 PHE B O 1
ATOM 4994 N N . SER B 1 235 ? -5.266 20.438 -1.772 1 96.44 235 SER B N 1
ATOM 4995 C CA . SER B 1 235 ? -6.059 19.578 -2.648 1 96.44 235 SER B CA 1
ATOM 4996 C C . SER B 1 235 ? -6.809 20.406 -3.691 1 96.44 235 SER B C 1
ATOM 4998 O O . SER B 1 235 ? -6.867 21.625 -3.598 1 96.44 235 SER B O 1
ATOM 5000 N N . ASN B 1 236 ? -7.312 19.719 -4.648 1 95.88 236 ASN B N 1
ATOM 5001 C CA . ASN B 1 236 ? -8.141 20.297 -5.703 1 95.88 236 ASN B CA 1
ATOM 5002 C C . ASN B 1 236 ? -7.391 21.375 -6.484 1 95.88 236 ASN B C 1
ATOM 5004 O O . ASN B 1 236 ? -7.934 22.438 -6.758 1 95.88 236 ASN B O 1
ATOM 5008 N N . LEU B 1 237 ? -6.195 21.094 -6.816 1 98 237 LEU B N 1
ATOM 5009 C CA . LEU B 1 237 ? -5.34 22.047 -7.5 1 98 237 LEU B CA 1
ATOM 5010 C C . LEU B 1 237 ? -5.367 21.828 -9.008 1 98 237 LEU B C 1
ATOM 5012 O O . LEU B 1 237 ? -5.355 20.688 -9.469 1 98 237 LEU B O 1
ATOM 5016 N N . ASP B 1 238 ? -5.422 22.844 -9.711 1 97.94 238 ASP B N 1
ATOM 5017 C CA . ASP B 1 238 ? -5.043 22.734 -11.117 1 97.94 238 ASP B CA 1
ATOM 5018 C C . ASP B 1 238 ? -3.527 22.812 -11.281 1 97.94 238 ASP B C 1
ATOM 5020 O O . ASP B 1 238 ? -2.805 23.109 -10.328 1 97.94 238 ASP B O 1
ATOM 5024 N N . TRP B 1 239 ? -3.004 22.562 -12.422 1 97.38 239 TRP B N 1
ATOM 5025 C CA . TRP B 1 239 ? -1.563 22.406 -12.602 1 97.38 239 TRP B CA 1
ATOM 5026 C C . TRP B 1 239 ? -0.85 23.75 -12.453 1 97.38 239 TRP B C 1
ATOM 5028 O O . TRP B 1 239 ? 0.302 23.797 -12.016 1 97.38 239 TRP B O 1
ATOM 5038 N N . ASP B 1 240 ? -1.485 24.828 -12.75 1 96.38 240 ASP B N 1
ATOM 5039 C CA . ASP B 1 240 ? -0.911 26.156 -12.477 1 96.38 240 ASP B CA 1
ATOM 5040 C C . ASP B 1 240 ? -0.745 26.375 -10.977 1 96.38 240 ASP B C 1
ATOM 5042 O O . ASP B 1 240 ? 0.276 26.906 -10.531 1 96.38 240 ASP B O 1
ATOM 5046 N N . ASP B 1 241 ? -1.755 25.969 -10.273 1 97.31 241 ASP B N 1
ATOM 5047 C CA . ASP B 1 241 ? -1.69 26.062 -8.812 1 97.31 241 ASP B CA 1
ATOM 5048 C C . ASP B 1 241 ? -0.583 25.188 -8.25 1 97.31 241 ASP B C 1
ATOM 5050 O O . ASP B 1 241 ? 0.112 25.562 -7.309 1 97.31 241 ASP B O 1
ATOM 5054 N N . VAL B 1 242 ? -0.428 24.016 -8.812 1 98.25 242 VAL B N 1
ATOM 5055 C CA . VAL B 1 242 ? 0.613 23.094 -8.375 1 98.25 242 VAL B CA 1
ATOM 5056 C C . VAL B 1 242 ? 1.979 23.766 -8.477 1 98.25 242 VAL B C 1
ATOM 5058 O O . VAL B 1 242 ? 2.764 23.75 -7.527 1 98.25 242 VAL B O 1
ATOM 5061 N N . GLU B 1 243 ? 2.221 24.359 -9.57 1 97.25 243 GLU B N 1
ATOM 5062 C CA . GLU B 1 243 ? 3.5 25.016 -9.812 1 97.25 243 GLU B CA 1
ATOM 5063 C C . GLU B 1 243 ? 3.73 26.141 -8.805 1 97.25 243 GLU B C 1
ATOM 5065 O O . GLU B 1 243 ? 4.855 26.359 -8.344 1 97.25 243 GLU B O 1
ATOM 5070 N N . ASN B 1 244 ? 2.689 26.859 -8.445 1 96.81 244 ASN B N 1
ATOM 5071 C CA . ASN B 1 244 ? 2.783 28.016 -7.547 1 96.81 244 ASN B CA 1
ATOM 5072 C C . ASN B 1 244 ? 3.082 27.578 -6.113 1 96.81 244 ASN B C 1
ATOM 5074 O O . ASN B 1 244 ? 3.553 28.375 -5.305 1 96.81 244 ASN B O 1
ATOM 5078 N N . HIS B 1 245 ? 2.781 26.328 -5.805 1 96.88 245 HIS B N 1
ATOM 5079 C CA . HIS B 1 245 ? 3.027 25.844 -4.453 1 96.88 245 HIS B CA 1
ATOM 5080 C C . HIS B 1 245 ? 4.438 25.281 -4.32 1 96.88 245 HIS B C 1
ATOM 5082 O O . HIS B 1 245 ? 4.852 24.891 -3.227 1 96.88 245 HIS B O 1
ATOM 5088 N N . LEU B 1 246 ? 5.137 25.219 -5.422 1 97.44 246 LEU B N 1
ATOM 5089 C CA . LEU B 1 246 ? 6.488 24.672 -5.422 1 97.44 246 LEU B CA 1
ATOM 5090 C C . LEU B 1 246 ? 7.523 25.781 -5.496 1 97.44 246 LEU B C 1
ATOM 5092 O O . LEU B 1 246 ? 7.27 26.828 -6.102 1 97.44 246 LEU B O 1
ATOM 5096 N N . PRO B 1 247 ? 8.688 25.562 -4.891 1 96.19 247 PRO B N 1
ATOM 5097 C CA . PRO B 1 247 ? 9.75 26.562 -5.055 1 96.19 247 PRO B CA 1
ATOM 5098 C C . PRO B 1 247 ? 10.188 26.719 -6.512 1 96.19 247 PRO B C 1
ATOM 5100 O O . PRO B 1 247 ? 10.102 25.766 -7.289 1 96.19 247 PRO B O 1
ATOM 5103 N N . LYS B 1 248 ? 10.727 27.812 -6.801 1 94.69 248 LYS B N 1
ATOM 5104 C CA . LYS B 1 248 ? 11.141 28.109 -8.172 1 94.69 248 LYS B CA 1
ATOM 5105 C C . LYS B 1 248 ? 12.289 27.203 -8.602 1 94.69 248 LYS B C 1
ATOM 5107 O O . LYS B 1 248 ? 12.422 26.875 -9.789 1 94.69 248 LYS B O 1
ATOM 5112 N N . THR B 1 249 ? 13.008 26.719 -7.703 1 95.5 249 THR B N 1
ATOM 5113 C CA . THR B 1 249 ? 14.195 25.938 -8.023 1 95.5 249 THR B CA 1
ATOM 5114 C C . THR B 1 249 ? 13.867 24.438 -8.008 1 95.5 249 THR B C 1
ATOM 5116 O O . THR B 1 249 ? 14.766 23.609 -8.07 1 95.5 249 THR B O 1
ATOM 5119 N N . VAL B 1 250 ? 12.656 24.109 -8.031 1 97.75 250 VAL B N 1
ATOM 5120 C CA . VAL B 1 250 ? 12.242 22.719 -7.883 1 97.75 250 VAL B CA 1
ATOM 5121 C C . VAL B 1 250 ? 12.539 21.953 -9.172 1 97.75 250 VAL B C 1
ATOM 5123 O O . VAL B 1 250 ? 12.461 22.516 -10.266 1 97.75 250 VAL B O 1
ATOM 5126 N N . THR B 1 251 ? 12.914 20.703 -9.07 1 98.38 251 THR B N 1
ATOM 5127 C CA . THR B 1 251 ? 12.891 19.734 -10.164 1 98.38 251 THR B CA 1
ATOM 5128 C C . THR B 1 251 ? 11.773 18.719 -9.961 1 98.38 251 THR B C 1
ATOM 5130 O O . THR B 1 251 ? 11.734 18.031 -8.938 1 98.38 251 THR B O 1
ATOM 5133 N N . VAL B 1 252 ? 10.883 18.672 -10.961 1 98.5 252 VAL B N 1
ATOM 5134 C CA . VAL B 1 252 ? 9.734 17.766 -10.859 1 98.5 252 VAL B CA 1
ATOM 5135 C C . VAL B 1 252 ? 9.984 16.516 -11.695 1 98.5 252 VAL B C 1
ATOM 5137 O O . VAL B 1 252 ? 10.281 16.609 -12.891 1 98.5 252 VAL B O 1
ATOM 5140 N N . HIS B 1 253 ? 9.945 15.375 -11.078 1 98.44 253 HIS B N 1
ATOM 5141 C CA . HIS B 1 253 ? 10.039 14.086 -11.75 1 98.44 253 HIS B CA 1
ATOM 5142 C C . HIS B 1 253 ? 8.68 13.391 -11.797 1 98.44 253 HIS B C 1
ATOM 5144 O O . HIS B 1 253 ? 7.809 13.656 -10.969 1 98.44 253 HIS B O 1
ATOM 5150 N N . VAL B 1 254 ? 8.523 12.539 -12.805 1 98 254 VAL B N 1
ATOM 5151 C CA . VAL B 1 254 ? 7.27 11.797 -12.922 1 98 254 VAL B CA 1
ATOM 5152 C C . VAL B 1 254 ? 7.543 10.297 -12.805 1 98 254 VAL B C 1
ATOM 5154 O O . VAL B 1 254 ? 8.516 9.789 -13.367 1 98 254 VAL B O 1
ATOM 5157 N N . ALA B 1 255 ? 6.695 9.617 -11.938 1 96.56 255 ALA B N 1
ATOM 5158 C CA . ALA B 1 255 ? 6.777 8.164 -11.852 1 96.56 255 ALA B CA 1
ATOM 5159 C C . ALA B 1 255 ? 6.164 7.504 -13.078 1 96.56 255 ALA B C 1
ATOM 5161 O O . ALA B 1 255 ? 4.965 7.633 -13.328 1 96.56 255 ALA B O 1
ATOM 5162 N N . ASP B 1 256 ? 6.949 6.766 -13.836 1 85.62 256 ASP B N 1
ATOM 5163 C CA . ASP B 1 256 ? 6.438 6.254 -15.102 1 85.62 256 ASP B CA 1
ATOM 5164 C C . ASP B 1 256 ? 6.738 4.766 -15.25 1 85.62 256 ASP B C 1
ATOM 5166 O O . ASP B 1 256 ? 7.898 4.352 -15.195 1 85.62 256 ASP B O 1
ATOM 5170 N N . SER B 1 257 ? 5.754 3.973 -15.383 1 76.31 257 SER B N 1
ATOM 5171 C CA . SER B 1 257 ? 5.922 2.531 -15.547 1 76.31 257 SER B CA 1
ATOM 5172 C C . SER B 1 257 ? 6.25 2.172 -17 1 76.31 257 SER B C 1
ATOM 5174 O O . SER B 1 257 ? 6.652 1.042 -17.281 1 76.31 257 SER B O 1
ATOM 5176 N N . SER B 1 258 ? 6.023 2.998 -17.938 1 63.22 258 SER B N 1
ATOM 5177 C CA . SER B 1 258 ? 6.129 2.689 -19.359 1 63.22 258 SER B CA 1
ATOM 5178 C C . SER B 1 258 ? 7.586 2.691 -19.828 1 63.22 258 SER B C 1
ATOM 5180 O O . SER B 1 258 ? 7.875 2.447 -21 1 63.22 258 SER B O 1
ATOM 5182 N N . GLY B 1 259 ? 8.57 2.994 -18.969 1 53.56 259 GLY B N 1
ATOM 5183 C CA . GLY B 1 259 ? 9.953 3.113 -19.391 1 53.56 259 GLY B CA 1
ATOM 5184 C C . GLY B 1 259 ? 10.516 1.818 -19.953 1 53.56 259 GLY B C 1
ATOM 5185 O O . GLY B 1 259 ? 11.602 1.809 -20.547 1 53.56 259 GLY B O 1
ATOM 5186 N N . ASP B 1 260 ? 9.992 0.611 -19.453 1 51.56 260 ASP B N 1
ATOM 5187 C CA . ASP B 1 260 ? 10.594 -0.667 -19.828 1 51.56 260 ASP B CA 1
ATOM 5188 C C . ASP B 1 260 ? 10.695 -0.803 -21.344 1 51.56 260 ASP B C 1
ATOM 5190 O O . ASP B 1 260 ? 11.664 -1.375 -21.844 1 51.56 260 ASP B O 1
ATOM 5194 N N . ARG B 1 261 ? 9.625 -0.387 -22.031 1 47.16 261 ARG B N 1
ATOM 5195 C CA . ARG B 1 261 ? 9.703 -0.721 -23.453 1 47.16 261 ARG B CA 1
ATOM 5196 C C . ARG B 1 261 ? 10.992 -0.185 -24.062 1 47.16 261 ARG B C 1
ATOM 5198 O O . ARG B 1 261 ? 11.461 -0.692 -25.094 1 47.16 261 ARG B O 1
ATOM 5205 N N . LEU B 1 262 ? 11.484 0.743 -23.469 1 42.69 262 LEU B N 1
ATOM 5206 C CA . LEU B 1 262 ? 12.688 1.322 -24.062 1 42.69 262 LEU B CA 1
ATOM 5207 C C . LEU B 1 262 ? 13.945 0.665 -23.484 1 42.69 262 LEU B C 1
ATOM 5209 O O . LEU B 1 262 ? 14.953 0.531 -24.188 1 42.69 262 LEU B O 1
ATOM 5213 N N . MET B 1 263 ? 13.977 0.322 -22.188 1 44.5 263 MET B N 1
ATOM 5214 C CA . MET B 1 263 ? 15.211 -0.185 -21.594 1 44.5 263 MET B CA 1
ATOM 5215 C C . MET B 1 263 ? 15.352 -1.686 -21.828 1 44.5 263 MET B C 1
ATOM 5217 O O . MET B 1 263 ? 16.391 -2.277 -21.516 1 44.5 263 MET B O 1
ATOM 5221 N N . GLU B 1 264 ? 14.367 -2.475 -22.016 1 41.91 264 GLU B N 1
ATOM 5222 C CA . GLU B 1 264 ? 14.492 -3.904 -22.281 1 41.91 264 GLU B CA 1
ATOM 5223 C C . GLU B 1 264 ? 15.484 -4.172 -23.406 1 41.91 264 GLU B C 1
ATOM 5225 O O . GLU B 1 264 ? 16 -5.281 -23.547 1 41.91 264 GLU B O 1
ATOM 5230 N N . SER B 1 265 ? 15.688 -3.32 -24.359 1 37.44 265 SER B N 1
ATOM 5231 C CA . SER B 1 265 ? 16.719 -3.725 -25.312 1 37.44 265 SER B CA 1
ATOM 5232 C C . SER B 1 265 ? 18.047 -3.975 -24.609 1 37.44 265 SER B C 1
ATOM 5234 O O . SER B 1 265 ? 18.953 -4.59 -25.188 1 37.44 265 SER B O 1
ATOM 5236 N N . ALA B 1 266 ? 18.297 -3.373 -23.5 1 36.03 266 ALA B N 1
ATOM 5237 C CA . ALA B 1 266 ? 19.656 -3.529 -23 1 36.03 266 ALA B CA 1
ATOM 5238 C C . ALA B 1 266 ? 19.766 -4.777 -22.125 1 36.03 266 ALA B C 1
ATOM 5240 O O . ALA B 1 266 ? 20.844 -5.059 -21.578 1 36.03 266 ALA B O 1
ATOM 5241 N N . GLU B 1 267 ? 18.672 -5.426 -21.625 1 37.81 267 GLU B N 1
ATOM 5242 C CA . GLU B 1 267 ? 18.938 -6.664 -20.906 1 37.81 267 GLU B CA 1
ATOM 5243 C C . GLU B 1 267 ? 19.375 -7.773 -21.859 1 37.81 267 GLU B C 1
ATOM 5245 O O . GLU B 1 267 ? 18.797 -7.949 -22.922 1 37.81 267 GLU B O 1
ATOM 5250 N N . PRO B 1 268 ? 20.547 -8.328 -21.844 1 32.91 268 PRO B N 1
ATOM 5251 C CA . PRO B 1 268 ? 21.031 -9.352 -22.781 1 32.91 268 PRO B CA 1
ATOM 5252 C C . PRO B 1 268 ? 20.062 -10.516 -22.938 1 32.91 268 PRO B C 1
ATOM 5254 O O . PRO B 1 268 ? 19.562 -11.047 -21.938 1 32.91 268 PRO B O 1
ATOM 5257 N N . LYS B 1 269 ? 19.188 -10.602 -23.969 1 32.56 269 LYS B N 1
ATOM 5258 C CA . LYS B 1 269 ? 18.594 -11.859 -24.406 1 32.56 269 LYS B CA 1
ATOM 5259 C C . LYS B 1 269 ? 19.578 -13.016 -24.234 1 32.56 269 LYS B C 1
ATOM 5261 O O . LYS B 1 269 ? 20.766 -12.883 -24.547 1 32.56 269 LYS B O 1
ATOM 5266 N N . ALA B 1 270 ? 19.328 -14.008 -23.391 1 30.05 270 ALA B N 1
ATOM 5267 C CA . ALA B 1 270 ? 20.078 -15.258 -23.547 1 30.05 270 ALA B CA 1
ATOM 5268 C C . ALA B 1 270 ? 20.156 -15.68 -25 1 30.05 270 ALA B C 1
ATOM 5270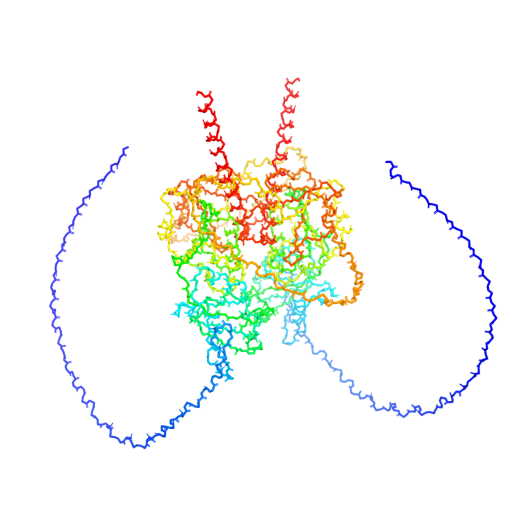 O O . ALA B 1 270 ? 19.172 -16.125 -25.594 1 30.05 270 ALA B O 1
ATOM 5271 N N . ASP B 1 271 ? 20.734 -15.008 -25.984 1 27.95 271 ASP B N 1
ATOM 5272 C CA . ASP B 1 271 ? 20.969 -15.43 -27.359 1 27.95 271 ASP B CA 1
ATOM 5273 C C . ASP B 1 271 ? 21.234 -16.938 -27.438 1 27.95 271 ASP B C 1
ATOM 5275 O O . ASP B 1 271 ? 20.656 -17.625 -28.281 1 27.95 271 ASP B O 1
ATOM 5279 N N . VAL B 1 272 ? 22.531 -17.391 -27.219 1 26.67 272 VAL B N 1
ATOM 5280 C CA . VAL B 1 272 ? 23.406 -18.062 -28.172 1 26.67 272 VAL B CA 1
ATOM 5281 C C . VAL B 1 272 ? 23.109 -19.562 -28.188 1 26.67 272 VAL B C 1
ATOM 5283 O O . VAL B 1 272 ? 23.547 -20.281 -29.094 1 26.67 272 VAL B O 1
ATOM 5286 N N . LEU B 1 273 ? 22.984 -20.328 -27.078 1 23.69 273 LEU B N 1
ATOM 5287 C CA . LEU B 1 273 ? 23.484 -21.672 -27.391 1 23.69 273 LEU B CA 1
ATOM 5288 C C . LEU B 1 273 ? 22.453 -22.453 -28.172 1 23.69 273 LEU B C 1
ATOM 5290 O O . LEU B 1 273 ? 22.812 -23.328 -28.969 1 23.69 273 LEU B O 1
ATOM 5294 N N . SER B 1 274 ? 21.109 -22.656 -27.703 1 23.7 274 SER B N 1
ATOM 5295 C CA . SER B 1 274 ? 20.547 -23.906 -28.188 1 23.7 274 SER B CA 1
ATOM 5296 C C . SER B 1 274 ? 19.984 -23.75 -29.609 1 23.7 274 SER B C 1
ATOM 5298 O O . SER B 1 274 ? 18.875 -23.234 -29.781 1 23.7 274 SER B O 1
ATOM 5300 N N . LYS B 1 275 ? 20.766 -23.344 -30.656 1 24.28 275 LYS B N 1
ATOM 5301 C CA . LYS B 1 275 ? 20.438 -23.453 -32.094 1 24.28 275 LYS B CA 1
ATOM 5302 C C . LYS B 1 275 ? 20.062 -24.875 -32.469 1 24.28 275 LYS B C 1
ATOM 5304 O O . LYS B 1 275 ? 20.219 -25.281 -33.625 1 24.28 275 LYS B O 1
ATOM 5309 N N . SER B 1 276 ? 19.766 -25.875 -31.562 1 21.84 276 SER B N 1
ATOM 5310 C CA . SER B 1 276 ? 19.641 -27.062 -32.406 1 21.84 276 SER B CA 1
ATOM 5311 C C . SER B 1 276 ? 18.609 -26.859 -33.5 1 21.84 276 SER B C 1
ATOM 5313 O O . SER B 1 276 ? 17.734 -26 -33.375 1 21.84 276 SER B O 1
ATOM 5315 N N . GLN B 1 277 ? 18.641 -27.672 -34.688 1 20.7 277 GLN B N 1
ATOM 5316 C CA . GLN B 1 277 ? 18.328 -27.953 -36.094 1 20.7 277 GLN B CA 1
ATOM 5317 C C . GLN B 1 277 ? 16.844 -28.25 -36.281 1 20.7 277 GLN B C 1
ATOM 5319 O O . GLN B 1 277 ? 16.422 -28.641 -37.375 1 20.7 277 GLN B O 1
ATOM 5324 N N . LYS B 1 278 ? 15.945 -28.219 -35.281 1 20.11 278 LYS B N 1
ATOM 5325 C CA . LYS B 1 278 ? 14.883 -29.078 -35.781 1 20.11 278 LYS B CA 1
ATOM 5326 C C . LYS B 1 278 ? 14.312 -28.531 -37.094 1 20.11 278 LYS B C 1
ATOM 5328 O O . LYS B 1 278 ? 14.297 -27.312 -37.312 1 20.11 278 LYS B O 1
ATOM 5333 N N . ALA B 1 279 ? 13.781 -29.422 -38 1 18.69 279 ALA B N 1
ATOM 5334 C CA . ALA B 1 279 ? 13.398 -29.719 -39.406 1 18.69 279 ALA B CA 1
ATOM 5335 C C . ALA B 1 279 ? 12.32 -28.766 -39.875 1 18.69 279 ALA B C 1
ATOM 5337 O O . ALA B 1 279 ? 12.469 -28.141 -40.938 1 18.69 279 ALA B O 1
ATOM 5338 N N . GLY B 1 280 ? 11.008 -29.25 -40.031 1 18.73 280 GLY B N 1
ATOM 5339 C CA . GLY B 1 280 ? 10.219 -29.359 -41.25 1 18.73 280 GLY B CA 1
ATOM 5340 C C . GLY B 1 280 ? 9.477 -28.094 -41.594 1 18.73 280 GLY B C 1
ATOM 5341 O O . GLY B 1 280 ? 9.281 -27.219 -40.75 1 18.73 280 GLY B O 1
ATOM 5342 N N . ASN B 1 281 ? 9.383 -27.672 -42.938 1 18.84 281 ASN B N 1
ATOM 5343 C CA . ASN B 1 281 ? 9.07 -26.703 -43.969 1 18.84 281 ASN B CA 1
ATOM 5344 C C . ASN B 1 281 ? 7.59 -26.328 -43.969 1 18.84 281 ASN B C 1
ATOM 5346 O O . ASN B 1 281 ? 7.086 -25.734 -44.938 1 18.84 281 ASN B O 1
ATOM 5350 N N . TYR B 1 282 ? 6.703 -26.891 -43.094 1 19.33 282 TYR B N 1
ATOM 5351 C CA . TYR B 1 282 ? 5.43 -26.891 -43.781 1 19.33 282 TYR B CA 1
ATOM 5352 C C . TYR B 1 282 ? 4.957 -25.469 -44.062 1 19.33 282 TYR B C 1
ATOM 5354 O O . TYR B 1 282 ? 4.898 -24.641 -43.156 1 19.33 282 TYR B O 1
ATOM 5362 N N . GLY B 1 283 ? 5.273 -24.891 -45.281 1 19.42 283 GLY B N 1
ATOM 5363 C CA . GLY B 1 283 ? 5.016 -23.656 -46 1 19.42 283 GLY B CA 1
ATOM 5364 C C . GLY B 1 283 ? 3.551 -23.266 -46 1 19.42 283 GLY B C 1
ATOM 5365 O O . GLY B 1 283 ? 2.711 -23.969 -46.562 1 19.42 283 GLY B O 1
ATOM 5366 N N . TRP B 1 284 ? 3.012 -23.016 -44.781 1 18.41 284 TRP B N 1
ATOM 5367 C CA . TRP B 1 284 ? 1.598 -22.672 -44.906 1 18.41 284 TRP B CA 1
ATOM 5368 C C . TRP B 1 284 ? 1.373 -21.625 -46 1 18.41 284 TRP B C 1
ATOM 5370 O O . TRP B 1 284 ? 2.096 -20.625 -46.062 1 18.41 284 TRP B O 1
ATOM 5380 N N . VAL B 1 285 ? 1.095 -22.062 -47.125 1 19.8 285 VAL B N 1
ATOM 5381 C CA . VAL B 1 285 ? 0.685 -21.422 -48.375 1 19.8 285 VAL B CA 1
ATOM 5382 C C . VAL B 1 285 ? -0.426 -20.406 -48.094 1 19.8 285 VAL B C 1
ATOM 5384 O O . VAL B 1 285 ? -1.449 -20.75 -47.5 1 19.8 285 VAL B O 1
ATOM 5387 N N . ARG B 1 286 ? -0.053 -19.125 -47.906 1 19.7 286 ARG B N 1
ATOM 5388 C CA . ARG B 1 286 ? -0.857 -17.906 -47.844 1 19.7 286 ARG B CA 1
ATOM 5389 C C . ARG B 1 286 ? -1.844 -17.844 -49 1 19.7 286 ARG B C 1
ATOM 5391 O O . ARG B 1 286 ? -1.439 -17.734 -50.156 1 19.7 286 ARG B O 1
ATOM 5398 N N . THR B 1 287 ? -2.781 -18.75 -49 1 20.22 287 THR B N 1
ATOM 5399 C CA . THR B 1 287 ? -3.709 -18.688 -50.125 1 20.22 287 THR B CA 1
ATOM 5400 C C . THR B 1 287 ? -4.223 -17.266 -50.312 1 20.22 287 THR B C 1
ATOM 5402 O O . THR B 1 287 ? -4.559 -16.578 -49.344 1 20.22 287 THR B O 1
ATOM 5405 N N . GLN B 1 288 ? -3.764 -16.609 -51.438 1 20.28 288 GLN B N 1
ATOM 5406 C CA . GLN B 1 288 ? -3.98 -15.336 -52.125 1 20.28 288 GLN B CA 1
ATOM 5407 C C . GLN B 1 288 ? -5.469 -15.07 -52.312 1 20.28 288 GLN B C 1
ATOM 5409 O O . GLN B 1 288 ? -6.121 -15.734 -53.125 1 20.28 288 GLN B O 1
ATOM 5414 N N . SER B 1 289 ? -6.336 -15.031 -51.281 1 19.86 289 SER B N 1
ATOM 5415 C CA . SER B 1 289 ? -7.73 -14.812 -51.656 1 19.86 289 SER B CA 1
ATOM 5416 C C . SER B 1 289 ? -7.887 -13.523 -52.438 1 19.86 289 SER B C 1
ATOM 5418 O O . SER B 1 289 ? -7.148 -12.562 -52.25 1 19.86 289 SER B O 1
ATOM 5420 N N . ASN B 1 290 ? -8.391 -13.57 -53.656 1 20.53 290 ASN B N 1
ATOM 5421 C CA . ASN B 1 290 ? -8.766 -12.688 -54.781 1 20.53 290 ASN B CA 1
ATOM 5422 C C . ASN B 1 290 ? -9.711 -11.578 -54.312 1 20.53 290 ASN B C 1
ATOM 5424 O O . ASN B 1 290 ? -10.891 -11.836 -54.031 1 20.53 290 ASN B O 1
ATOM 5428 N N . GLN B 1 291 ? -9.414 -10.797 -53.312 1 20.06 291 GLN B N 1
ATOM 5429 C CA . GLN B 1 291 ? -10.344 -9.742 -52.906 1 20.06 291 GLN B CA 1
ATOM 5430 C C . GLN B 1 291 ? -10.625 -8.797 -54.062 1 20.06 291 GLN B C 1
ATOM 5432 O O . GLN B 1 291 ? -9.695 -8.25 -54.688 1 20.06 291 GLN B O 1
ATOM 5437 N N . LYS B 1 292 ? -11.711 -8.969 -54.781 1 21.72 292 LYS B N 1
ATOM 5438 C CA . LYS B 1 292 ? -12.344 -8.102 -55.781 1 21.72 292 LYS B CA 1
ATOM 5439 C C . LYS B 1 292 ? -12.383 -6.652 -55.281 1 21.72 292 LYS B C 1
ATOM 5441 O O . LYS B 1 292 ? -12.578 -6.395 -54.094 1 21.72 292 LYS B O 1
ATOM 5446 N N . GLN B 1 293 ? -11.852 -5.637 -56.125 1 22.53 293 GLN B N 1
ATOM 5447 C CA . GLN B 1 293 ? -11.539 -4.215 -56.062 1 22.53 293 GLN B CA 1
ATOM 5448 C C . GLN B 1 293 ? -12.805 -3.385 -55.812 1 22.53 293 GLN B C 1
ATOM 5450 O O . GLN B 1 293 ? -13.562 -3.123 -56.75 1 22.53 293 GLN B O 1
ATOM 5455 N N . VAL B 1 294 ? -13.828 -3.861 -55.188 1 23.98 294 VAL B N 1
ATOM 5456 C CA . VAL B 1 294 ? -14.953 -2.941 -55.344 1 23.98 294 VAL B CA 1
ATOM 5457 C C . VAL B 1 294 ? -14.531 -1.535 -54.906 1 23.98 294 VAL B C 1
ATOM 5459 O O . VAL B 1 294 ? -13.797 -1.362 -53.938 1 23.98 294 VAL B O 1
ATOM 5462 N N . ASP B 1 295 ? -14.648 -0.541 -55.812 1 24 295 ASP B N 1
ATOM 5463 C CA . ASP B 1 295 ? -14.328 0.878 -55.938 1 24 295 ASP B CA 1
ATOM 5464 C C . ASP B 1 295 ? -14.969 1.688 -54.812 1 24 295 ASP B C 1
ATOM 5466 O O . ASP B 1 295 ? -15.977 2.369 -55.031 1 24 295 ASP B O 1
ATOM 5470 N N . ASN B 1 296 ? -15.383 1.087 -53.719 1 24.09 296 ASN B N 1
ATOM 5471 C CA . ASN B 1 296 ? -16.188 2.025 -52.938 1 24.09 296 ASN B CA 1
ATOM 5472 C C . ASN B 1 296 ? -15.445 3.346 -52.719 1 24.09 296 ASN B C 1
ATOM 5474 O O . ASN B 1 296 ? -14.219 3.367 -52.594 1 24.09 296 ASN B O 1
ATOM 5478 N N . GLU B 1 297 ? -16.078 4.477 -53.031 1 26.69 297 GLU B N 1
ATOM 5479 C CA . GLU B 1 297 ? -15.805 5.898 -52.844 1 26.69 297 GLU B CA 1
ATOM 5480 C C . GLU B 1 297 ? -15.234 6.184 -51.469 1 26.69 297 GLU B C 1
ATOM 5482 O O . GLU B 1 297 ? -15.711 5.641 -50.469 1 26.69 297 GLU B O 1
ATOM 5487 N N . MET B 1 298 ? -13.977 6.484 -51.406 1 24.88 298 MET B N 1
ATOM 5488 C CA . MET B 1 298 ? -13.117 6.883 -50.281 1 24.88 298 MET B CA 1
ATOM 5489 C C . MET B 1 298 ? -13.75 8.016 -49.469 1 24.88 298 MET B C 1
ATOM 5491 O O . MET B 1 298 ? -13.914 9.125 -50 1 24.88 298 MET B O 1
ATOM 5495 N N . TYR B 1 299 ? -14.953 7.844 -48.938 1 27.28 299 TYR B N 1
ATOM 5496 C CA . TYR B 1 299 ? -15.242 8.953 -48.031 1 27.28 299 TYR B CA 1
ATOM 5497 C C . TYR B 1 299 ? -14.008 9.328 -47.219 1 27.28 299 TYR B C 1
ATOM 5499 O O . TYR B 1 299 ? -13.344 8.461 -46.656 1 27.28 299 TYR B O 1
ATOM 5507 N N . ASP B 1 300 ? -13.328 10.336 -47.656 1 29.5 300 ASP B N 1
ATOM 5508 C CA . ASP B 1 300 ? -12.25 11.055 -46.969 1 29.5 300 ASP B CA 1
ATOM 5509 C C . ASP B 1 300 ? -12.578 11.25 -45.469 1 29.5 300 ASP B C 1
ATOM 5511 O O . ASP B 1 300 ? -13.453 12.055 -45.125 1 29.5 300 ASP B O 1
ATOM 5515 N N . SER B 1 301 ? -12.969 10.219 -44.812 1 31.08 301 SER B N 1
ATOM 5516 C CA . SER B 1 301 ? -12.984 10.492 -43.375 1 31.08 301 SER B CA 1
ATOM 5517 C C . SER B 1 301 ? -11.805 11.367 -42.969 1 31.08 301 SER B C 1
ATOM 5519 O O . SER B 1 301 ? -10.656 11.039 -43.281 1 31.08 301 SER B O 1
ATOM 5521 N N . ASP B 1 302 ? -11.945 12.656 -42.969 1 32.88 302 ASP B N 1
ATOM 5522 C CA . ASP B 1 302 ? -11.07 13.547 -42.219 1 32.88 302 ASP B CA 1
ATOM 5523 C C . ASP B 1 302 ? -10.562 12.883 -40.938 1 32.88 302 ASP B C 1
ATOM 5525 O O . ASP B 1 302 ? -11.352 12.586 -40.031 1 32.88 302 ASP B O 1
ATOM 5529 N N . SER B 1 303 ? -9.734 11.914 -41.062 1 32.72 303 SER B N 1
ATOM 5530 C CA . SER B 1 303 ? -8.914 11.492 -39.938 1 32.72 303 SER B CA 1
ATOM 5531 C C . SER B 1 303 ? -8.578 12.664 -39.031 1 32.72 303 SER B C 1
ATOM 5533 O O . SER B 1 303 ? -7.785 13.531 -39.406 1 32.72 303 SER B O 1
ATOM 5535 N N . ASP B 1 304 ? -9.5 13.289 -38.5 1 34.59 304 ASP B N 1
ATOM 5536 C CA . ASP B 1 304 ? -9.062 14.102 -37.375 1 34.59 304 ASP B CA 1
ATOM 5537 C C . ASP B 1 304 ? -7.828 13.492 -36.688 1 34.59 304 ASP B C 1
ATOM 5539 O O . ASP B 1 304 ? -7.84 12.312 -36.312 1 34.59 304 ASP B O 1
ATOM 5543 N N . GLY B 1 305 ? -6.676 13.859 -37.156 1 32.28 305 GLY B N 1
ATOM 5544 C CA . GLY B 1 305 ? -5.375 13.602 -36.562 1 32.28 305 GLY B CA 1
ATOM 5545 C C . GLY B 1 305 ? -5.438 13.352 -35.062 1 32.28 305 GLY B C 1
ATOM 5546 O O . GLY B 1 305 ? -5.832 14.227 -34.312 1 32.28 305 GLY B O 1
ATOM 5547 N N . GLU B 1 306 ? -5.98 12.305 -34.656 1 35.25 306 GLU B N 1
ATOM 5548 C CA . GLU B 1 306 ? -5.59 11.992 -33.281 1 35.25 306 GLU B CA 1
ATOM 5549 C C . GLU B 1 306 ? -4.227 12.586 -32.969 1 35.25 306 GLU B C 1
ATOM 5551 O O . GLU B 1 306 ? -3.199 12.117 -33.469 1 35.25 306 GLU B O 1
ATOM 5556 N N . PHE B 1 307 ? -4.098 13.859 -33.031 1 33.59 307 PHE B N 1
ATOM 5557 C CA . PHE B 1 307 ? -2.918 14.43 -32.406 1 33.59 307 PHE B CA 1
ATOM 5558 C C . PHE B 1 307 ? -2.441 13.547 -31.25 1 33.59 307 PHE B C 1
ATOM 5560 O O . PHE B 1 307 ? -3.15 13.375 -30.25 1 33.59 307 PHE B O 1
ATOM 5567 N N . GLU B 1 308 ? -2.109 12.367 -31.516 1 40.22 308 GLU B N 1
ATOM 5568 C CA . GLU B 1 308 ? -1.299 11.719 -30.484 1 40.22 308 GLU B CA 1
ATOM 5569 C C . GLU B 1 308 ? -0.536 12.742 -29.656 1 40.22 308 GLU B C 1
ATOM 5571 O O . GLU B 1 308 ? 0.372 13.406 -30.156 1 40.22 308 GLU B O 1
ATOM 5576 N N . LEU B 1 309 ? -1.212 13.586 -29 1 43.81 309 LEU B N 1
ATOM 5577 C CA . LEU B 1 309 ? -0.503 14.484 -28.094 1 43.81 309 LEU B CA 1
ATOM 5578 C C . LEU B 1 309 ? 0.863 13.922 -27.734 1 43.81 309 LEU B C 1
ATOM 5580 O O . LEU B 1 309 ? 0.954 12.82 -27.188 1 43.81 309 LEU B O 1
ATOM 5584 N N . CYS B 1 310 ? 1.835 13.984 -28.516 1 52.94 310 CYS B N 1
ATOM 5585 C CA . CYS B 1 310 ? 3.238 13.633 -28.312 1 52.94 310 CYS B CA 1
ATOM 5586 C C . CYS B 1 310 ? 3.691 13.992 -26.906 1 52.94 310 CYS B C 1
ATOM 5588 O O . CYS B 1 310 ? 3.641 15.156 -26.5 1 52.94 310 CYS B O 1
ATOM 5590 N N . LEU B 1 311 ? 3.596 13.016 -25.953 1 65.62 311 LEU B N 1
ATOM 5591 C CA . LEU B 1 311 ? 4.18 13.281 -24.656 1 65.62 311 LEU B CA 1
ATOM 5592 C C . LEU B 1 311 ? 5.562 13.906 -24.797 1 65.62 311 LEU B C 1
ATOM 5594 O O . LEU B 1 311 ? 6.312 13.57 -25.703 1 65.62 311 LEU B O 1
ATOM 5598 N N . PRO B 1 312 ? 5.73 15.148 -24.172 1 77.69 312 PRO B N 1
ATOM 5599 C CA . PRO B 1 312 ? 7.066 15.75 -24.172 1 77.69 312 PRO B CA 1
ATOM 5600 C C . PRO B 1 312 ? 8.18 14.734 -23.922 1 77.69 312 PRO B C 1
ATOM 5602 O O . PRO B 1 312 ? 7.953 13.711 -23.266 1 77.69 312 PRO B O 1
ATOM 5605 N N . ASN B 1 313 ? 9.18 14.906 -24.625 1 85.44 313 ASN B N 1
ATOM 5606 C CA . ASN B 1 313 ? 10.336 14.031 -24.453 1 85.44 313 ASN B CA 1
ATOM 5607 C C . ASN B 1 313 ? 11.062 14.32 -23.141 1 85.44 313 ASN B C 1
ATOM 5609 O O . ASN B 1 313 ? 11.672 15.383 -22.984 1 85.44 313 ASN B O 1
ATOM 5613 N N . VAL B 1 314 ? 10.852 13.57 -22.203 1 91.88 314 VAL B N 1
ATOM 5614 C CA . VAL B 1 314 ? 11.523 13.633 -20.906 1 91.88 314 VAL B CA 1
ATOM 5615 C C . VAL B 1 314 ? 12.383 12.391 -20.719 1 91.88 314 VAL B C 1
ATOM 5617 O O . VAL B 1 314 ? 11.961 11.273 -21.016 1 91.88 314 VAL B O 1
ATOM 5620 N N . SER B 1 315 ? 13.602 12.586 -20.328 1 93.12 315 SER B N 1
ATOM 5621 C CA . SER B 1 315 ? 14.523 11.469 -20.156 1 93.12 315 SER B CA 1
ATOM 5622 C C . SER B 1 315 ? 14.047 10.531 -19.062 1 93.12 315 SER B C 1
ATOM 5624 O O . SER B 1 315 ? 13.273 10.93 -18.188 1 93.12 315 SER B O 1
ATOM 5626 N N . THR B 1 316 ? 14.531 9.297 -19.188 1 94.06 316 THR B N 1
ATOM 5627 C CA . THR B 1 316 ? 14.156 8.273 -18.234 1 94.06 316 THR B CA 1
ATOM 5628 C C . THR B 1 316 ? 15.352 7.879 -17.359 1 94.06 316 THR B C 1
ATOM 5630 O O . THR B 1 316 ? 16.469 7.781 -17.859 1 94.06 316 THR B O 1
ATOM 5633 N N . LYS B 1 317 ? 15.031 7.695 -16.094 1 95.25 317 LYS B N 1
ATOM 5634 C CA . LYS B 1 317 ? 16.016 7.195 -15.133 1 95.25 317 LYS B CA 1
ATOM 5635 C C . LYS B 1 317 ? 15.453 6.047 -14.305 1 95.25 317 LYS B C 1
ATOM 5637 O O . LYS B 1 317 ? 14.258 6.016 -14.016 1 95.25 317 LYS B O 1
ATOM 5642 N N . LEU B 1 318 ? 16.344 5.133 -13.992 1 95.56 318 LEU B N 1
ATOM 5643 C CA . LEU B 1 318 ? 15.969 4.141 -12.984 1 95.56 318 LEU B CA 1
ATOM 5644 C C . LEU B 1 318 ? 15.75 4.797 -11.633 1 95.56 318 LEU B C 1
ATOM 5646 O O . LEU B 1 318 ? 16.453 5.746 -11.273 1 95.56 318 LEU B O 1
ATOM 5650 N N . TYR B 1 319 ? 14.859 4.23 -10.891 1 96.62 319 TYR B N 1
ATOM 5651 C CA . TYR B 1 319 ? 14.414 4.844 -9.648 1 96.62 319 TYR B CA 1
ATOM 5652 C C . TYR B 1 319 ? 15.57 4.977 -8.656 1 96.62 319 TYR B C 1
ATOM 5654 O O . TYR B 1 319 ? 15.523 5.812 -7.754 1 96.62 319 TYR B O 1
ATOM 5662 N N . HIS B 1 320 ? 16.625 4.172 -8.812 1 95.62 320 HIS B N 1
ATOM 5663 C CA . HIS B 1 320 ? 17.703 4.172 -7.828 1 95.62 320 HIS B CA 1
ATOM 5664 C C . HIS B 1 320 ? 18.922 4.953 -8.336 1 95.62 320 HIS B C 1
ATOM 5666 O O . HIS B 1 320 ? 19.953 4.996 -7.668 1 95.62 320 HIS B O 1
ATOM 5672 N N . GLU B 1 321 ? 18.766 5.473 -9.531 1 95.69 321 GLU B N 1
ATOM 5673 C CA . GLU B 1 321 ? 19.766 6.418 -10 1 95.69 321 GLU B CA 1
ATOM 5674 C C . GLU B 1 321 ? 19.625 7.766 -9.297 1 95.69 321 GLU B C 1
ATOM 5676 O O . GLU B 1 321 ? 18.672 7.992 -8.555 1 95.69 321 GLU B O 1
ATOM 5681 N N . HIS B 1 322 ? 20.547 8.625 -9.531 1 95.69 322 HIS B N 1
ATOM 5682 C CA . HIS B 1 322 ? 20.562 9.906 -8.828 1 95.69 322 HIS B CA 1
ATOM 5683 C C . HIS B 1 322 ? 19.578 10.891 -9.453 1 95.69 322 HIS B C 1
ATOM 5685 O O . HIS B 1 322 ? 19.734 11.266 -10.617 1 95.69 322 HIS B O 1
ATOM 5691 N N . TRP B 1 323 ? 18.531 11.25 -8.672 1 97.06 323 TRP B N 1
ATOM 5692 C CA . TRP B 1 323 ? 17.562 12.18 -9.227 1 97.06 323 TRP B CA 1
ATOM 5693 C C . TRP B 1 323 ? 17.125 13.195 -8.172 1 97.06 323 TRP B C 1
ATOM 5695 O O . TRP B 1 323 ? 16.609 14.266 -8.508 1 97.06 323 TRP B O 1
ATOM 5705 N N . ALA B 1 324 ? 17.312 12.875 -6.891 1 97 324 ALA B N 1
ATOM 5706 C CA . ALA B 1 324 ? 16.891 13.781 -5.824 1 97 324 ALA B CA 1
ATOM 5707 C C . ALA B 1 324 ? 18.078 14.602 -5.309 1 97 324 ALA B C 1
ATOM 5709 O O . ALA B 1 324 ? 18.906 14.094 -4.547 1 97 324 ALA B O 1
ATOM 5710 N N . GLN B 1 325 ? 18.25 15.906 -5.598 1 89.44 325 GLN B N 1
ATOM 5711 C CA . GLN B 1 325 ? 19.422 16.703 -5.262 1 89.44 325 GLN B CA 1
ATOM 5712 C C . GLN B 1 325 ? 19.031 17.984 -4.531 1 89.44 325 GLN B C 1
ATOM 5714 O O . GLN B 1 325 ? 19.719 18.406 -3.605 1 89.44 325 GLN B O 1
ATOM 5719 N N . ASN B 1 326 ? 18.109 18.703 -4.934 1 90 326 ASN B N 1
ATOM 5720 C CA . ASN B 1 326 ? 17.594 19.938 -4.355 1 90 326 ASN B CA 1
ATOM 5721 C C . ASN B 1 326 ? 16.109 19.844 -4.047 1 90 326 ASN B C 1
ATOM 5723 O O . ASN B 1 326 ? 15.617 18.797 -3.654 1 90 326 ASN B O 1
ATOM 5727 N N . HIS B 1 327 ? 15.531 20.969 -4.137 1 96 327 HIS B N 1
ATOM 5728 C CA . HIS B 1 327 ? 14.078 20.875 -4.055 1 96 327 HIS B CA 1
ATOM 5729 C C . HIS B 1 327 ? 13.523 19.984 -5.168 1 96 327 HIS B C 1
ATOM 5731 O O . HIS B 1 327 ? 13.75 20.25 -6.348 1 96 327 HIS B O 1
ATOM 5737 N N . THR B 1 328 ? 12.961 18.906 -4.719 1 98.25 328 THR B N 1
ATOM 5738 C CA . THR B 1 328 ? 12.5 17.891 -5.656 1 98.25 328 THR B CA 1
ATOM 5739 C C . THR B 1 328 ? 11.023 17.562 -5.414 1 98.25 328 THR B C 1
ATOM 5741 O O . THR B 1 328 ? 10.555 17.594 -4.273 1 98.25 328 THR B O 1
ATOM 5744 N N . ALA B 1 329 ? 10.328 17.375 -6.449 1 98.75 329 ALA B N 1
ATOM 5745 C CA . ALA B 1 329 ? 8.961 16.875 -6.371 1 98.75 329 ALA B CA 1
ATOM 5746 C C . ALA B 1 329 ? 8.773 15.633 -7.242 1 98.75 329 ALA B C 1
ATOM 5748 O O . ALA B 1 329 ? 9.406 15.508 -8.297 1 98.75 329 ALA B O 1
ATOM 5749 N N . VAL B 1 330 ? 7.965 14.734 -6.809 1 98.75 330 VAL B N 1
ATOM 5750 C CA . VAL B 1 330 ? 7.672 13.523 -7.562 1 98.75 330 VAL B CA 1
ATOM 5751 C C . VAL B 1 330 ? 6.172 13.438 -7.84 1 98.75 330 VAL B C 1
ATOM 5753 O O . VAL B 1 330 ? 5.355 13.547 -6.922 1 98.75 330 VAL B O 1
ATOM 5756 N N . VAL B 1 331 ? 5.836 13.227 -9.109 1 98.81 331 VAL B N 1
ATOM 5757 C CA . VAL B 1 331 ? 4.438 13.07 -9.492 1 98.81 331 VAL B CA 1
ATOM 5758 C C . VAL B 1 331 ? 4.066 11.586 -9.508 1 98.81 331 VAL B C 1
ATOM 5760 O O . VAL B 1 331 ? 4.738 10.773 -10.148 1 98.81 331 VAL B O 1
ATOM 5763 N N . ILE B 1 332 ? 3.016 11.258 -8.805 1 98.38 332 ILE B N 1
ATOM 5764 C CA . ILE B 1 332 ? 2.451 9.914 -8.789 1 98.38 332 ILE B CA 1
ATOM 5765 C C . ILE B 1 332 ? 1.112 9.906 -9.523 1 98.38 332 ILE B C 1
ATOM 5767 O O . ILE B 1 332 ? 0.172 10.594 -9.117 1 98.38 332 ILE B O 1
ATOM 5771 N N . GLY B 1 333 ? 1.035 9.125 -10.547 1 96.56 333 GLY B N 1
ATOM 5772 C CA . GLY B 1 333 ? -0.187 9.047 -11.336 1 96.56 333 GLY B CA 1
ATOM 5773 C C . GLY B 1 333 ? -1.247 8.164 -10.695 1 96.56 333 GLY B C 1
ATOM 5774 O O . GLY B 1 333 ? -0.928 7.266 -9.914 1 96.56 333 GLY B O 1
ATOM 5775 N N . GLY B 1 334 ? -2.484 8.414 -11.094 1 92.62 334 GLY B N 1
ATOM 5776 C CA . GLY B 1 334 ? -3.609 7.629 -10.602 1 92.62 334 GLY B CA 1
ATOM 5777 C C . GLY B 1 334 ? -3.715 6.262 -11.25 1 92.62 334 GLY B C 1
ATOM 5778 O O . GLY B 1 334 ? -3.008 5.973 -12.219 1 92.62 334 GLY B O 1
ATOM 5779 N N . GLU B 1 335 ? -4.625 5.387 -10.758 1 82.75 335 GLU B N 1
ATOM 5780 C CA . GLU B 1 335 ? -4.793 3.986 -11.125 1 82.75 335 GLU B CA 1
ATOM 5781 C C . GLU B 1 335 ? -5.387 3.854 -12.523 1 82.75 335 GLU B C 1
ATOM 5783 O O . GLU B 1 335 ? -5.023 2.945 -13.273 1 82.75 335 GLU B O 1
ATOM 5788 N N . THR B 1 336 ? -6.219 4.77 -12.867 1 81.19 336 THR B N 1
ATOM 5789 C CA . THR B 1 336 ? -7.012 4.613 -14.086 1 81.19 336 THR B CA 1
ATOM 5790 C C . THR B 1 336 ? -6.371 5.363 -15.25 1 81.19 336 THR B C 1
ATOM 5792 O O . THR B 1 336 ? -6.242 4.82 -16.344 1 81.19 336 THR B O 1
ATOM 5795 N N . HIS B 1 337 ? -5.816 6.504 -14.969 1 83.06 337 HIS B N 1
ATOM 5796 C CA . HIS B 1 337 ? -5.438 7.379 -16.078 1 83.06 337 HIS B CA 1
ATOM 5797 C C . HIS B 1 337 ? -3.922 7.547 -16.156 1 83.06 337 HIS B C 1
ATOM 5799 O O . HIS B 1 337 ? -3.396 8.039 -17.141 1 83.06 337 HIS B O 1
ATOM 5805 N N . GLY B 1 338 ? -3.322 7.098 -15.109 1 89.69 338 GLY B N 1
ATOM 5806 C CA . GLY B 1 338 ? -1.884 7.312 -15.094 1 89.69 338 GLY B CA 1
ATOM 5807 C C . GLY B 1 338 ? -1.501 8.781 -15.023 1 89.69 338 GLY B C 1
ATOM 5808 O O . GLY B 1 338 ? -2.145 9.562 -14.32 1 89.69 338 GLY B O 1
ATOM 5809 N N . LEU B 1 339 ? -0.453 9.109 -15.688 1 93.56 339 LEU B N 1
ATOM 5810 C CA . LEU B 1 339 ? 0.066 10.477 -15.664 1 93.56 339 LEU B CA 1
ATOM 5811 C C . LEU B 1 339 ? -0.677 11.352 -16.672 1 93.56 339 LEU B C 1
ATOM 5813 O O . LEU B 1 339 ? -0.978 10.914 -17.781 1 93.56 339 LEU B O 1
ATOM 5817 N N . SER B 1 340 ? -0.949 12.562 -16.25 1 94.69 340 SER B N 1
ATOM 5818 C CA . SER B 1 340 ? -1.497 13.539 -17.188 1 94.69 340 SER B CA 1
ATOM 5819 C C . SER B 1 340 ? -0.407 14.125 -18.078 1 94.69 340 SER B C 1
ATOM 5821 O O . SER B 1 340 ? 0.774 14.086 -17.719 1 94.69 340 SER B O 1
ATOM 5823 N N . VAL B 1 341 ? -0.812 14.633 -19.172 1 94.38 341 VAL B N 1
ATOM 5824 C CA . VAL B 1 341 ? 0.122 15.289 -20.078 1 94.38 341 VAL B CA 1
ATOM 5825 C C . VAL B 1 341 ? 0.741 16.5 -19.391 1 94.38 341 VAL B C 1
ATOM 5827 O O . VAL B 1 341 ? 1.923 16.797 -19.578 1 94.38 341 VAL B O 1
ATOM 5830 N N . GLU B 1 342 ? -0.023 17.219 -18.547 1 96.25 342 GLU B N 1
ATOM 5831 C CA . GLU B 1 342 ? 0.423 18.391 -17.812 1 96.25 342 GLU B CA 1
ATOM 5832 C C . GLU B 1 342 ? 1.562 18.047 -16.859 1 96.25 342 GLU B C 1
ATOM 5834 O O . GLU B 1 342 ? 2.494 18.844 -16.688 1 96.25 342 GLU B O 1
ATOM 5839 N N . SER B 1 343 ? 1.455 16.891 -16.266 1 96.94 343 SER B N 1
ATOM 5840 C CA . SER B 1 343 ? 2.506 16.469 -15.344 1 96.94 343 SER B CA 1
ATOM 5841 C C . SER B 1 343 ? 3.836 16.281 -16.062 1 96.94 343 SER B C 1
ATOM 5843 O O . SER B 1 343 ? 4.883 16.688 -15.562 1 96.94 343 SER B O 1
ATOM 5845 N N . VAL B 1 344 ? 3.785 15.68 -17.234 1 95.94 344 VAL B N 1
ATOM 5846 C CA . VAL B 1 344 ? 4.992 15.438 -18.016 1 95.94 344 VAL B CA 1
ATOM 5847 C C . VAL B 1 344 ? 5.559 16.75 -18.516 1 95.94 344 VAL B C 1
ATOM 5849 O O . VAL B 1 344 ? 6.777 16.938 -18.578 1 95.94 344 VAL B O 1
ATOM 5852 N N . HIS B 1 345 ? 4.703 17.641 -18.875 1 96.56 345 HIS B N 1
ATOM 5853 C CA . HIS B 1 345 ? 5.137 18.969 -19.281 1 96.56 345 HIS B CA 1
ATOM 5854 C C . HIS B 1 345 ? 5.848 19.688 -18.141 1 96.56 345 HIS B C 1
ATOM 5856 O O . HIS B 1 345 ? 6.855 20.375 -18.375 1 96.56 345 HIS B O 1
ATOM 5862 N N . LEU B 1 346 ? 5.305 19.625 -16.984 1 97.19 346 LEU B N 1
ATOM 5863 C CA . LEU B 1 346 ? 5.926 20.25 -15.82 1 97.19 346 LEU B CA 1
ATOM 5864 C C . LEU B 1 346 ? 7.301 19.656 -15.547 1 97.19 346 LEU B C 1
ATOM 5866 O O . LEU B 1 346 ? 8.234 20.375 -15.18 1 97.19 346 LEU B O 1
ATOM 5870 N N . ALA B 1 347 ? 7.391 18.328 -15.68 1 97.5 347 ALA B N 1
ATOM 5871 C CA . ALA B 1 347 ? 8.688 17.672 -15.531 1 97.5 347 ALA B CA 1
ATOM 5872 C C . ALA B 1 347 ? 9.703 18.234 -16.516 1 97.5 347 ALA B C 1
ATOM 5874 O O . ALA B 1 347 ? 10.836 18.547 -16.156 1 97.5 347 ALA B O 1
ATOM 5875 N N . LYS B 1 348 ? 9.305 18.359 -17.766 1 96.75 348 LYS B N 1
ATOM 5876 C CA . LYS B 1 348 ? 10.188 18.906 -18.797 1 96.75 348 LYS B CA 1
ATOM 5877 C C . LYS B 1 348 ? 10.586 20.344 -18.453 1 96.75 348 LYS B C 1
ATOM 5879 O O . LYS B 1 348 ? 11.758 20.703 -18.531 1 96.75 348 LYS B O 1
ATOM 5884 N N . LYS B 1 349 ? 9.625 21.109 -18.078 1 96.62 349 LYS B N 1
ATOM 5885 C CA . LYS B 1 349 ? 9.82 22.516 -17.781 1 96.62 349 LYS B CA 1
ATOM 5886 C C . LYS B 1 349 ? 10.828 22.703 -16.641 1 96.62 349 LYS B C 1
ATOM 5888 O O . LYS B 1 349 ? 11.578 23.672 -16.625 1 96.62 349 LYS B O 1
ATOM 5893 N N . THR B 1 350 ? 10.906 21.766 -15.742 1 97.25 350 THR B N 1
ATOM 5894 C CA . THR B 1 350 ? 11.75 21.875 -14.562 1 97.25 350 THR B CA 1
ATOM 5895 C C . THR B 1 350 ? 12.984 20.984 -14.68 1 97.25 350 THR B C 1
ATOM 5897 O O . THR B 1 350 ? 13.656 20.719 -13.688 1 97.25 350 THR B O 1
ATOM 5900 N N . ALA B 1 351 ? 13.188 20.438 -15.828 1 96.31 351 ALA B N 1
ATOM 5901 C CA . ALA B 1 351 ? 14.344 19.609 -16.141 1 96.31 351 ALA B CA 1
ATOM 5902 C C . ALA B 1 351 ? 14.344 18.328 -15.32 1 96.31 351 ALA B C 1
ATOM 5904 O O . ALA B 1 351 ? 15.391 17.891 -14.836 1 96.31 351 ALA B O 1
ATOM 5905 N N . GLY B 1 352 ? 13.125 17.812 -15.219 1 97.31 352 GLY B N 1
ATOM 5906 C CA . GLY B 1 352 ? 12.992 16.547 -14.523 1 97.31 352 GLY B CA 1
ATOM 5907 C C . GLY B 1 352 ? 13.07 15.344 -15.453 1 97.31 352 GLY B C 1
ATOM 5908 O O . GLY B 1 352 ? 13.375 15.492 -16.641 1 97.31 352 GLY B O 1
ATOM 5909 N N . CYS B 1 353 ? 12.875 14.141 -14.844 1 96.38 353 CYS B N 1
ATOM 5910 C CA . CYS B 1 353 ? 12.938 12.898 -15.609 1 96.38 353 CYS B CA 1
ATOM 5911 C C . CYS B 1 353 ? 11.766 11.984 -15.266 1 96.38 353 CYS B C 1
ATOM 5913 O O . CYS B 1 353 ? 11.023 12.25 -14.32 1 96.38 353 CYS B O 1
ATOM 5915 N N . ARG B 1 354 ? 11.68 11.016 -16.141 1 96.31 354 ARG B N 1
ATOM 5916 C CA . ARG B 1 354 ? 10.812 9.883 -15.836 1 96.31 354 ARG B CA 1
ATOM 5917 C C . ARG B 1 354 ? 11.531 8.859 -14.969 1 96.31 354 ARG B C 1
ATOM 5919 O O . ARG B 1 354 ? 12.594 8.359 -15.344 1 96.31 354 ARG B O 1
ATOM 5926 N N . LEU B 1 355 ? 10.969 8.672 -13.812 1 97.12 355 LEU B N 1
ATOM 5927 C CA . LEU B 1 355 ? 11.547 7.676 -12.914 1 97.12 355 LEU B CA 1
ATOM 5928 C C . LEU B 1 355 ? 10.898 6.309 -13.133 1 97.12 355 LEU B C 1
ATOM 5930 O O . LEU B 1 355 ? 9.688 6.16 -12.977 1 97.12 355 LEU B O 1
ATOM 5934 N N . PHE B 1 356 ? 11.719 5.371 -13.453 1 94.94 356 PHE B N 1
ATOM 5935 C CA . PHE B 1 356 ? 11.242 4.047 -13.828 1 94.94 356 PHE B CA 1
ATOM 5936 C C . PHE B 1 356 ? 11.602 3.018 -12.766 1 94.94 356 PHE B C 1
ATOM 5938 O O . PHE B 1 356 ? 12.758 2.938 -12.336 1 94.94 356 PHE B O 1
ATOM 5945 N N . ILE B 1 357 ? 10.602 2.264 -12.258 1 95.81 357 ILE B N 1
ATOM 5946 C CA . ILE B 1 357 ? 10.797 1.123 -11.367 1 95.81 357 ILE B CA 1
ATOM 5947 C C . ILE B 1 357 ? 10.664 -0.176 -12.156 1 95.81 357 ILE B C 1
ATOM 5949 O O . ILE B 1 357 ? 9.562 -0.546 -12.57 1 95.81 357 ILE B O 1
ATOM 5953 N N . PRO B 1 358 ? 11.68 -0.869 -12.359 1 93.62 358 PRO B N 1
ATOM 5954 C CA . PRO B 1 358 ? 11.57 -2.102 -13.141 1 93.62 358 PRO B CA 1
ATOM 5955 C C . PRO B 1 358 ? 10.719 -3.164 -12.461 1 93.62 358 PRO B C 1
ATOM 5957 O O . PRO B 1 358 ? 10.906 -3.439 -11.266 1 93.62 358 PRO B O 1
ATOM 5960 N N . VAL B 1 359 ? 9.828 -3.711 -13.195 1 93.94 359 VAL B N 1
ATOM 5961 C CA . VAL B 1 359 ? 9.008 -4.82 -12.734 1 93.94 359 VAL B CA 1
ATOM 5962 C C . VAL B 1 359 ? 9.102 -5.988 -13.711 1 93.94 359 VAL B C 1
ATOM 5964 O O . VAL B 1 359 ? 9.594 -5.824 -14.828 1 93.94 359 VAL B O 1
ATOM 5967 N N . VAL B 1 360 ? 8.656 -7.137 -13.297 1 91.19 360 VAL B N 1
ATOM 5968 C CA . VAL B 1 360 ? 8.664 -8.281 -14.203 1 91.19 360 VAL B CA 1
ATOM 5969 C C . VAL B 1 360 ? 7.73 -8.008 -15.383 1 91.19 360 VAL B C 1
ATOM 5971 O O . VAL B 1 360 ? 6.703 -7.344 -15.227 1 91.19 360 VAL B O 1
ATOM 5974 N N . PRO B 1 361 ? 7.945 -8.492 -16.516 1 84.75 361 PRO B N 1
ATOM 5975 C CA . PRO B 1 361 ? 7.207 -8.18 -17.75 1 84.75 361 PRO B CA 1
ATOM 5976 C C . PRO B 1 361 ? 5.727 -8.547 -17.656 1 84.75 361 PRO B C 1
ATOM 5978 O O . PRO B 1 361 ? 4.895 -7.926 -18.328 1 84.75 361 PRO B O 1
ATOM 5981 N N . GLU B 1 362 ? 5.336 -9.469 -16.906 1 82.06 362 GLU B N 1
ATOM 5982 C CA . GLU B 1 362 ? 3.949 -9.914 -16.812 1 82.06 362 GLU B CA 1
ATOM 5983 C C . GLU B 1 362 ? 3.104 -8.938 -16.016 1 82.06 362 GLU B C 1
ATOM 5985 O O . GLU B 1 362 ? 1.873 -8.992 -16.047 1 82.06 362 GLU B O 1
ATOM 5990 N N . VAL B 1 363 ? 3.791 -8.078 -15.406 1 85.69 363 VAL B N 1
ATOM 5991 C CA . VAL B 1 363 ? 3.113 -7.09 -14.57 1 85.69 363 VAL B CA 1
ATOM 5992 C C . VAL B 1 363 ? 3.086 -5.742 -15.281 1 85.69 363 VAL B C 1
ATOM 5994 O O . VAL B 1 363 ? 4.121 -5.262 -15.758 1 85.69 363 VAL B O 1
ATOM 5997 N N . ASP B 1 364 ? 1.9 -5.152 -15.398 1 77.81 364 ASP B N 1
ATOM 5998 C CA . ASP B 1 364 ? 1.739 -3.908 -16.141 1 77.81 364 ASP B CA 1
ATOM 5999 C C . ASP B 1 364 ? 2.312 -2.727 -15.359 1 77.81 364 ASP B C 1
ATOM 6001 O O . ASP B 1 364 ? 3.031 -1.896 -15.93 1 77.81 364 ASP B O 1
ATOM 6005 N N . SER B 1 365 ? 1.917 -2.604 -14.141 1 85.88 365 SER B N 1
ATOM 6006 C CA . SER B 1 365 ? 2.359 -1.478 -13.32 1 85.88 365 SER B CA 1
ATOM 6007 C C . SER B 1 365 ? 2.205 -1.777 -11.836 1 85.88 365 SER B C 1
ATOM 6009 O O . SER B 1 365 ? 1.538 -2.744 -11.461 1 85.88 365 SER B O 1
ATOM 6011 N N . LEU B 1 366 ? 2.924 -0.985 -11.109 1 90.56 366 LEU B N 1
ATOM 6012 C CA . LEU B 1 366 ? 2.771 -1.069 -9.664 1 90.56 366 LEU B CA 1
ATOM 6013 C C . LEU B 1 366 ? 1.564 -0.261 -9.195 1 90.56 366 LEU B C 1
ATOM 6015 O O . LEU B 1 366 ? 1.127 0.664 -9.883 1 90.56 366 LEU B O 1
ATOM 6019 N N . ASN B 1 367 ? 1.092 -0.701 -8.055 1 91.62 367 ASN B N 1
ATOM 6020 C CA . ASN B 1 367 ? 0.129 0.134 -7.348 1 91.62 367 ASN B CA 1
ATOM 6021 C C . ASN B 1 367 ? 0.703 1.515 -7.039 1 91.62 367 ASN B C 1
ATOM 6023 O O . ASN B 1 367 ? 1.878 1.64 -6.691 1 91.62 367 ASN B O 1
ATOM 6027 N N . SER B 1 368 ? -0.135 2.553 -7.16 1 94.94 368 SER B N 1
ATOM 6028 C CA . SER B 1 368 ? 0.319 3.93 -7.008 1 94.94 368 SER B CA 1
ATOM 6029 C C . SER B 1 368 ? 0.986 4.145 -5.652 1 94.94 368 SER B C 1
ATOM 6031 O O . SER B 1 368 ? 2.029 4.797 -5.562 1 94.94 368 SER B O 1
ATOM 6033 N N . ALA B 1 369 ? 0.379 3.609 -4.602 1 96.44 369 ALA B N 1
ATOM 6034 C CA . ALA B 1 369 ? 0.927 3.793 -3.26 1 96.44 369 ALA B CA 1
ATOM 6035 C C . ALA B 1 369 ? 2.256 3.059 -3.105 1 96.44 369 ALA B C 1
ATOM 6037 O O . ALA B 1 369 ? 3.158 3.537 -2.412 1 96.44 369 ALA B O 1
ATOM 6038 N N . MET B 1 370 ? 2.408 1.921 -3.736 1 95.38 370 MET B N 1
ATOM 6039 C CA . MET B 1 370 ? 3.662 1.173 -3.717 1 95.38 370 MET B CA 1
ATOM 6040 C C . MET B 1 370 ? 4.766 1.938 -4.441 1 95.38 370 MET B C 1
ATOM 6042 O O . MET B 1 370 ? 5.879 2.064 -3.932 1 95.38 370 MET B O 1
ATOM 6046 N N . ALA B 1 371 ? 4.406 2.395 -5.641 1 97 371 ALA B N 1
ATOM 6047 C CA . ALA B 1 371 ? 5.371 3.191 -6.398 1 97 371 ALA B CA 1
ATOM 6048 C C . ALA B 1 371 ? 5.824 4.41 -5.598 1 97 371 ALA B C 1
ATOM 6050 O O . ALA B 1 371 ? 7.016 4.715 -5.543 1 97 371 ALA B O 1
ATOM 6051 N N . ALA B 1 372 ? 4.855 5.078 -4.961 1 98.06 372 ALA B N 1
ATOM 6052 C CA . ALA B 1 372 ? 5.172 6.242 -4.137 1 98.06 372 ALA B CA 1
ATOM 6053 C C . ALA B 1 372 ? 6.129 5.875 -3.01 1 98.06 372 ALA B C 1
ATOM 6055 O O . ALA B 1 372 ? 7.094 6.598 -2.748 1 98.06 372 ALA B O 1
ATOM 6056 N N . SER B 1 373 ? 5.887 4.762 -2.357 1 97.75 373 SER B N 1
ATOM 6057 C CA . SER B 1 373 ? 6.719 4.344 -1.231 1 97.75 373 SER B CA 1
ATOM 6058 C C . SER B 1 373 ? 8.156 4.102 -1.668 1 97.75 373 SER B C 1
ATOM 6060 O O . SER B 1 373 ? 9.094 4.555 -1.01 1 97.75 373 SER B O 1
ATOM 6062 N N . ILE B 1 374 ? 8.312 3.408 -2.789 1 98.12 374 ILE B N 1
ATOM 6063 C CA . ILE B 1 374 ? 9.641 3.09 -3.311 1 98.12 374 ILE B CA 1
ATOM 6064 C C . ILE B 1 374 ? 10.367 4.375 -3.684 1 98.12 374 ILE B C 1
ATOM 6066 O O . ILE B 1 374 ? 11.523 4.578 -3.293 1 98.12 374 ILE B O 1
ATOM 6070 N N . LEU B 1 375 ? 9.695 5.277 -4.348 1 98.5 375 LEU B N 1
ATOM 6071 C CA . LEU B 1 375 ? 10.312 6.492 -4.859 1 98.5 375 LEU B CA 1
ATOM 6072 C C . LEU B 1 375 ? 10.609 7.473 -3.73 1 98.5 375 LEU B C 1
ATOM 6074 O O . LEU B 1 375 ? 11.672 8.094 -3.705 1 98.5 375 LEU B O 1
ATOM 6078 N N . LEU B 1 376 ? 9.711 7.633 -2.801 1 98.56 376 LEU B N 1
ATOM 6079 C CA . LEU B 1 376 ? 9.891 8.609 -1.729 1 98.56 376 LEU B CA 1
ATOM 6080 C C . LEU B 1 376 ? 11.039 8.203 -0.812 1 98.56 376 LEU B C 1
ATOM 6082 O O . LEU B 1 376 ? 11.828 9.047 -0.385 1 98.56 376 LEU B O 1
ATOM 6086 N N . PHE B 1 377 ? 11.188 6.945 -0.574 1 98.06 377 PHE B N 1
ATOM 6087 C CA . PHE B 1 377 ? 12.258 6.535 0.333 1 98.06 377 PHE B CA 1
ATOM 6088 C C . PHE B 1 377 ? 13.594 6.492 -0.391 1 98.06 377 PHE B C 1
ATOM 6090 O O . PHE B 1 377 ? 14.648 6.695 0.222 1 98.06 377 PHE B O 1
ATOM 6097 N N . GLU B 1 378 ? 13.547 6.211 -1.712 1 98.06 378 GLU B N 1
ATOM 6098 C CA . GLU B 1 378 ? 14.766 6.426 -2.479 1 98.06 378 GLU B CA 1
ATOM 6099 C C . GLU B 1 378 ? 15.164 7.898 -2.484 1 98.06 378 GLU B C 1
ATOM 6101 O O . GLU B 1 378 ? 16.328 8.234 -2.316 1 98.06 378 GLU B O 1
ATOM 6106 N N . GLY B 1 379 ? 14.18 8.797 -2.703 1 98.12 379 GLY B N 1
ATOM 6107 C CA . GLY B 1 379 ? 14.445 10.227 -2.652 1 98.12 379 GLY B CA 1
ATOM 6108 C C . GLY B 1 379 ? 15 10.68 -1.315 1 98.12 379 GLY B C 1
ATOM 6109 O O . GLY B 1 379 ? 15.953 11.461 -1.267 1 98.12 379 GLY B O 1
ATOM 6110 N N . ARG B 1 380 ? 14.398 10.227 -0.286 1 97.31 380 ARG B N 1
ATOM 6111 C CA . ARG B 1 380 ? 14.883 10.547 1.054 1 97.31 380 ARG B CA 1
ATOM 6112 C C . ARG B 1 380 ? 16.328 10.109 1.234 1 97.31 380 ARG B C 1
ATOM 6114 O O . ARG B 1 380 ? 17.156 10.875 1.729 1 97.31 380 ARG B O 1
ATOM 6121 N N . LYS B 1 381 ? 16.641 8.859 0.866 1 96.25 381 LYS B N 1
ATOM 6122 C CA . LYS B 1 381 ? 17.984 8.328 0.953 1 96.25 381 LYS B CA 1
ATOM 6123 C C . LYS B 1 381 ? 18.984 9.234 0.235 1 96.25 381 LYS B C 1
ATOM 6125 O O . LYS B 1 381 ? 20.016 9.602 0.798 1 96.25 381 LYS B O 1
ATOM 6130 N N . GLN B 1 382 ? 18.625 9.633 -0.94 1 97.25 382 GLN B N 1
ATOM 6131 C CA . GLN B 1 382 ? 19.531 10.445 -1.757 1 97.25 382 GLN B CA 1
ATOM 6132 C C . GLN B 1 382 ? 19.719 11.828 -1.155 1 97.25 382 GLN B C 1
ATOM 6134 O O . GLN B 1 382 ? 20.844 12.336 -1.099 1 97.25 382 GLN B O 1
ATOM 6139 N N . LEU B 1 383 ? 18.672 12.422 -0.709 1 96.44 383 LEU B N 1
ATOM 6140 C CA . LEU B 1 383 ? 18.734 13.766 -0.141 1 96.44 383 LEU B CA 1
ATOM 6141 C C . LEU B 1 383 ? 19.484 13.758 1.183 1 96.44 383 LEU B C 1
ATOM 6143 O O . LEU B 1 383 ? 20.266 14.68 1.463 1 96.44 383 LEU B O 1
ATOM 6147 N N . MET B 1 384 ? 19.312 12.727 1.95 1 93.06 384 MET B N 1
ATOM 6148 C CA . MET B 1 384 ? 20 12.617 3.236 1 93.06 384 MET B CA 1
ATOM 6149 C C . MET B 1 384 ? 21.484 12.375 3.041 1 93.06 384 MET B C 1
ATOM 6151 O O . MET B 1 384 ? 22.312 12.883 3.812 1 93.06 384 MET B O 1
ATOM 6155 N N . GLN B 1 385 ? 21.812 11.562 2.051 1 91.62 385 GLN B N 1
ATOM 6156 C CA . GLN B 1 385 ? 23.219 11.32 1.739 1 91.62 385 GLN B CA 1
ATOM 6157 C C . GLN B 1 385 ? 23.906 12.602 1.279 1 91.62 385 GLN B C 1
ATOM 6159 O O . GLN B 1 385 ? 25.078 12.828 1.588 1 91.62 385 GLN B O 1
ATOM 6164 N N . GLN B 1 386 ? 23.203 13.375 0.597 1 90 386 GLN B N 1
ATOM 6165 C CA . GLN B 1 386 ? 23.75 14.656 0.137 1 90 386 GLN B CA 1
ATOM 6166 C C . GLN B 1 386 ? 23.969 15.609 1.306 1 90 386 GLN B C 1
ATOM 6168 O O . GLN B 1 386 ? 24.953 16.344 1.335 1 90 386 GLN B O 1
ATOM 6173 N N . LEU B 1 387 ? 23.047 15.609 2.162 1 85.38 387 LEU B N 1
ATOM 6174 C CA . LEU B 1 387 ? 23.156 16.469 3.334 1 85.38 387 LEU B CA 1
ATOM 6175 C C . LEU B 1 387 ? 24.344 16.062 4.195 1 85.38 387 LEU B C 1
ATOM 6177 O O . LEU B 1 387 ? 25.031 16.922 4.762 1 85.38 387 LEU B O 1
ATOM 6181 N N . GLN B 1 388 ? 24.641 14.812 4.266 1 84.38 388 GLN B N 1
ATOM 6182 C CA . GLN B 1 388 ? 25.75 14.312 5.051 1 84.38 388 GLN B CA 1
ATOM 6183 C C . GLN B 1 388 ? 27.094 14.633 4.375 1 84.38 388 GLN B C 1
ATOM 6185 O O . GLN B 1 388 ? 28.078 14.914 5.051 1 84.38 388 GLN B O 1
ATOM 6190 N N . SER B 1 389 ? 27.094 14.492 3.135 1 82.94 389 SER B N 1
ATOM 6191 C CA . SER B 1 389 ? 28.328 14.789 2.402 1 82.94 389 SER B CA 1
ATOM 6192 C C . SER B 1 389 ? 28.688 16.266 2.5 1 82.94 389 SER B C 1
ATOM 6194 O O . SER B 1 389 ? 29.859 16.625 2.59 1 82.94 389 SER B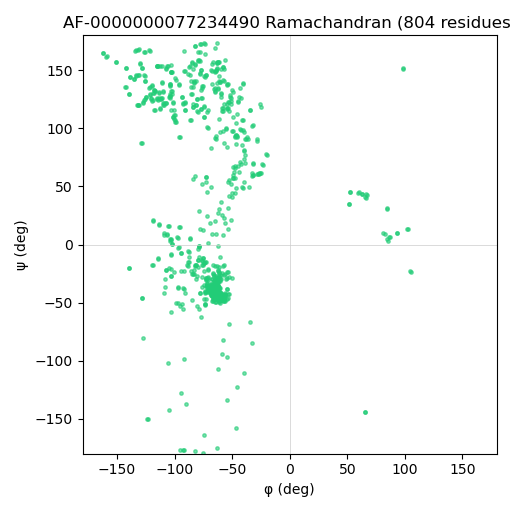 O 1
ATOM 6196 N N . THR B 1 390 ? 27.719 17.062 2.467 1 77.69 390 THR B N 1
ATOM 6197 C CA . THR B 1 390 ? 27.969 18.5 2.584 1 77.69 390 THR B CA 1
ATOM 6198 C C . THR B 1 390 ? 28.469 18.859 3.984 1 77.69 390 THR B C 1
ATOM 6200 O O . THR B 1 390 ? 29.328 19.719 4.141 1 77.69 390 THR B O 1
ATOM 6203 N N . LYS B 1 391 ? 28.016 18.188 4.918 1 70.38 391 LYS B N 1
ATOM 6204 C CA . LYS B 1 391 ? 28.469 18.422 6.289 1 70.38 391 LYS B CA 1
ATOM 6205 C C . LYS B 1 391 ? 29.906 17.969 6.492 1 70.38 391 LYS B C 1
ATOM 6207 O O . LYS B 1 391 ? 30.672 18.609 7.199 1 70.38 391 LYS B O 1
ATOM 6212 N N . LYS B 1 392 ? 30.266 16.875 5.879 1 69.62 392 LYS B N 1
ATOM 6213 C CA . LYS B 1 392 ? 31.625 16.359 5.996 1 69.62 392 LYS B CA 1
ATOM 6214 C C . LYS B 1 392 ? 32.625 17.297 5.32 1 69.62 392 LYS B C 1
ATOM 6216 O O . LYS B 1 392 ? 33.719 17.516 5.844 1 69.62 392 LYS B O 1
ATOM 6221 N N . THR B 1 393 ? 32.125 17.688 4.25 1 71.44 393 THR B N 1
ATOM 6222 C CA . THR B 1 393 ? 33 18.594 3.523 1 71.44 393 THR B CA 1
ATOM 6223 C C . THR B 1 393 ? 33.188 19.906 4.289 1 71.44 393 THR B C 1
ATOM 6225 O O . THR B 1 393 ? 34.281 20.469 4.336 1 71.44 393 THR B O 1
ATOM 6228 N N . LYS B 1 394 ? 32.156 20.312 4.941 1 65.44 394 LYS B N 1
ATOM 6229 C CA . LYS B 1 394 ? 32.25 21.531 5.723 1 65.44 394 LYS B CA 1
ATOM 6230 C C . LYS B 1 394 ? 33.125 21.344 6.965 1 65.44 394 LYS B C 1
ATOM 6232 O O . LYS B 1 394 ? 33.875 22.219 7.336 1 65.44 394 LYS B O 1
ATOM 6237 N N . SER B 1 395 ? 32.938 20.125 7.441 1 68.62 395 SER B N 1
ATOM 6238 C CA . SER B 1 395 ? 33.719 19.812 8.625 1 68.62 395 SER B CA 1
ATOM 6239 C C . SER B 1 395 ? 35.188 19.656 8.273 1 68.62 395 SER B C 1
ATOM 6241 O O . SER B 1 395 ? 36.062 20.078 9.039 1 68.62 395 SER B O 1
ATOM 6243 N N . GLN B 1 396 ? 35.438 19.062 7.148 1 64.31 396 GLN B N 1
ATOM 6244 C CA . GLN B 1 396 ? 36.812 18.906 6.699 1 64.31 396 GLN B CA 1
ATOM 6245 C C . GLN B 1 396 ? 37.438 20.266 6.375 1 64.31 396 GLN B C 1
ATOM 6247 O O . GLN B 1 396 ? 38.594 20.5 6.668 1 64.31 396 GLN B O 1
ATOM 6252 N N . VAL B 1 397 ? 36.594 21.047 5.832 1 57.78 397 VAL B N 1
ATOM 6253 C CA . VAL B 1 397 ? 37.094 22.375 5.488 1 57.78 397 VAL B CA 1
ATOM 6254 C C . VAL B 1 397 ? 37.375 23.172 6.766 1 57.78 397 VAL B C 1
ATOM 6256 O O . VAL B 1 397 ? 38.375 23.875 6.859 1 57.78 397 VAL B O 1
ATOM 6259 N N . VAL B 1 398 ? 36.562 23.016 7.672 1 58.09 398 VAL B N 1
ATOM 6260 C CA . VAL B 1 398 ? 36.75 23.719 8.938 1 58.09 398 VAL B CA 1
ATOM 6261 C C . VAL B 1 398 ? 37.969 23.188 9.648 1 58.09 398 VAL B C 1
ATOM 6263 O O . VAL B 1 398 ? 38.75 23.953 10.211 1 58.09 398 VAL B O 1
ATOM 6266 N N . ASN B 1 399 ? 38.188 21.906 9.523 1 56.59 399 ASN B N 1
ATOM 6267 C CA . ASN B 1 399 ? 39.375 21.312 10.117 1 56.59 399 ASN B CA 1
ATOM 6268 C C . ASN B 1 399 ? 40.625 21.75 9.391 1 56.59 399 ASN B C 1
ATOM 6270 O O . ASN B 1 399 ? 41.688 21.938 10.008 1 56.59 399 ASN B O 1
ATOM 6274 N N . LYS B 1 400 ? 40.531 21.828 8.164 1 57.47 400 LYS B N 1
ATOM 6275 C CA . LYS B 1 400 ? 41.688 22.281 7.406 1 57.47 400 LYS B CA 1
ATOM 6276 C C . LYS B 1 400 ? 42.031 23.734 7.715 1 57.47 400 LYS B C 1
ATOM 6278 O O . LYS B 1 400 ? 43.219 24.109 7.758 1 57.47 400 LYS B O 1
ATOM 6283 N N . ILE B 1 401 ? 41.031 24.453 7.922 1 49.66 401 ILE B N 1
ATOM 6284 C CA . ILE B 1 401 ? 41.219 25.859 8.25 1 49.66 401 ILE B CA 1
ATOM 6285 C C . ILE B 1 401 ? 41.781 25.984 9.664 1 49.66 401 ILE B C 1
ATOM 6287 O O . ILE B 1 401 ? 42.625 26.844 9.922 1 49.66 401 ILE B O 1
ATOM 6291 N N . LYS B 1 402 ? 41.406 25.156 10.391 1 51.72 402 LYS B N 1
ATOM 6292 C CA . LYS B 1 402 ? 41.938 25.188 11.758 1 51.72 402 LYS B CA 1
ATOM 6293 C C . LYS B 1 402 ? 43.406 24.781 11.812 1 51.72 402 LYS B C 1
ATOM 6295 O O . LYS B 1 402 ? 44.156 25.266 12.664 1 51.72 402 LYS B O 1
ATOM 6300 N N . TYR B 1 403 ? 43.75 23.906 10.852 1 56.06 403 TYR B N 1
ATOM 6301 C CA . TYR B 1 403 ? 45.125 23.422 10.906 1 56.06 403 TYR B CA 1
ATOM 6302 C C . TYR B 1 403 ? 46 24.109 9.859 1 56.06 403 TYR B C 1
ATOM 6304 O O . TYR B 1 403 ? 47.156 23.766 9.688 1 56.06 403 TYR B O 1
ATOM 6312 N N . ALA B 1 404 ? 45.375 25.031 9.188 1 48.69 404 ALA B N 1
ATOM 6313 C CA . ALA B 1 404 ? 46.219 25.891 8.344 1 48.69 404 ALA B CA 1
ATOM 6314 C C . ALA B 1 404 ? 46.594 27.188 9.07 1 48.69 404 ALA B C 1
ATOM 6316 O O . ALA B 1 404 ? 45.781 27.734 9.82 1 48.69 404 ALA B O 1
#

Secondary structure (DSSP, 8-state):
-------------------------------S--SGGGSSTT---------------EEETTEEEEEP-TT-HHHHHHHHHHH-HHHHHHHTEEEEESHHHHHHHHHHT--EEEEEES-HHHHHTS-GGG-TTSEEEE--HHHHHHH--SSS--SEEEEEEPPPGGGS----TT--SEEEEEES---HHHHHHHHHHHHHHT-SEEEEETTSPPTTSHHHHHHHTTGGGTS-EEEEE-HHHHHHTS-TT-EEEEE-GGGHHHHGGGS----SS------------------------------------------EEETTSS--SSSEEEEEEBTTTBS-HHHHHHHHHTT--EEE----TT-----HHHHHHHHHHHHHHHHHHHHHHHHHHHHHHHHHHHH-/----------------------------------SSTTSS-----------------EEETTEEEEEP-TT-HHHHHHHHHHH-HHHHHHHTEEEEESHHHHHHHHHHT--EEEEEES-HHHHHTS-GGG-TTSEEEE--HHHHHHH--SSS--SEEEEEEPPPGGGS----TT--SEEEEEES---HHHHHHHHHHHHHHT-SEEEEETTSPPTTSHHHHHHHTTGGGTS-EEEEE-HHHHHHTS-TT-EEEEE-GGGHHHHGGGS----SS------------------------------------------EEETTSS--SSSEEEEEEBTTTBS-HHHHHHHHHTT--EEE----TT-----HHHHHHHHHHHHHHHHHHHHHHHHHHHHHHHHHHHH-

Nearest PDB structures (foldseek):
  5l0z-assembly1_B  TM=8.496E-01  e=6.939E-20  Sinorhizobium meliloti 1021
  1x7p-assembly1_A  TM=8.368E-01  e=2.918E-18  Streptomyces viridochromogenes
  3nk7-assembly1_B  TM=7.283E-01  e=1.328E-13  Streptomyces actuosus
  6yxx-assembly1_EE  TM=6.156E-01  e=2.629E-15  Trypanosoma brucei brucei
  7aoi-assembly1_XO  TM=6.200E-01  e=2.795E-15  Trypanosoma brucei

Sequence (808 aa):
MAAYMRSVFCLLSFETATRKEDRETIKVTRNSEENVFDKGRKGAQTVLKEAPRSHIEEEIAGLHIEKAFPGDKRLSRVVSVARSRTFREHQGKILLEGRRLISDALNAGANPQIVFFSSVDRLLELPVNKLKRATIVKVKFEDIKMWSDLVAPQGIIAIFSRPDSSKLNYNSDHSIPLSVICDNVRDPGNLGTIIRCAVAAGCHSILLTKGCVDVWEPKVIRAAMGGHFRLPLFSNLDWDDVENHLPKTVTVHVADSSGDRLMESAEPKADVLSKSQKAGNYGWVRTQSNQKQVDNEMYDSDSDGEFELCLPNVSTKLYHEHWAQNHTAVVIGGETHGLSVESVHLAKKTAGCRLFIPVVPEVDSLNSAMAASILLFEGRKQLMQQLQSTKKTKSQVVNKIKYAMAAYMRSVFCLLSFETATRKEDRETIKVTRNSEENVFDKGRKGAQTVLKEAPRSHIEEEIAGLHIEKAFPGDKRLSRVVSVARSRTFREHQGKILLEGRRLISDALNAGANPQIVFFSSVDRLLELPVNKLKRATIVKVKFEDIKMWSDLVAPQGIIAIFSRPDSSKLNYNSDHSIPLSVICDNVRDPGNLGTIIRCAVAAGCHSILLTKGCVDVWEPKVIRAAMGGHFRLPLFSNLDWDDVENHLPKTVTVHVADSSGDRLMESAEPKADVLSKSQKAGNYGWVRTQSNQKQVDNEMYDSDSDGEFELCLPNVSTKLYHEHWAQNHTAVVIGGETHGLSVESVHLAKKTAGCRLFIPVVPEVDSLNSAMAASILLFEGRKQLMQQLQSTKKTKSQVVNKIKYA